Protein AF-A0A643C7N6-F1 (afdb_monomer_lite)

Sequence (783 aa):
MVDSSTLRLEFINSELAEAFQQDFVKSTKERLLLTAGVSAGRHMIDNSYQIKELVKELDFINLLSFDFHGSWEKPLITGHNSPLRKGTSSYYNVVSYKEEEYAVGYWINKGMPVEKVVMGIPMYGRSFTLVSAENTSGAPASVPGAAGPITKFSGFLAYHEICQFLKGAKITRLQDHQFPYAVKGNQWVSYDDVESVETKVQFLKNLNLGGAMIWSIDMDDFTSKSCSQGSYPLVQARKGALLAEGSQVRGGKTSSAPYKKLSSAHSALELAMSTSHQKGEIADSCWGPCWERIYRAERVPGPSSPSPFTAECCHRSARERMTLLPSDRDLFSSLGLALLLQLGTATKTVCYFTNWSQYCPGIAHYMPENVEPCLCTHIIFAFTGMTNNQITAIEWNDETLCASISGLKHYNRELKTLPSVGGWNFGTQGFSNMVATAENRQTFIQSAIWFQRKYNFHGLDIDWEYPGNRGSPADTKQLFTVLVKEMYEAFEHEATQSNKPRLLISAAMSAGKGTIETAYQIPVMSKYMDLINMMTYDLRGSWDGFTGEDSLLFAGPNDKGDYKYFNVDYAMNYWKNQGAPAEELMVGFASTFTLTNPASHGLDAPTSGPGTAGSYTQETGSLAYFEVCFFLKGATKVWKAPQEVPYAYKGNQWIGYANPKSFTLKGEWLLKNKLGVHGLEHWLGTFCGQGKYPFMHVLKSALSVSTPGCRVPTSTVGYPTNTVAPGSGNAGESGFCAGKSNGLYPSPTSKCAFYNCVDGRTYEEACQTGLVFDTSCSCCNWT

InterPro domains:
  IPR001223 Glycoside hydrolase family 18, catalytic domain [PF00704] (15-220)
  IPR001223 Glycoside hydrolase family 18, catalytic domain [PF00704] (348-676)
  IPR001223 Glycoside hydrolase family 18, catalytic domain [PS51910] (1-245)
  IPR001223 Glycoside hydrolase family 18, catalytic domain [PS51910] (347-706)
  IPR002557 Chitin binding domain [PF01607] (737-782)
  IPR002557 Chitin binding domain [PS50940] (734-783)
  IPR002557 Chitin binding domain [SM00494] (735-783)
  IPR011583 Chitinase II/V-like, catalytic domain [SM00636] (1-220)
  IPR011583 Chitinase II/V-like, catalytic domain [SM00636] (347-683)
  IPR017853 Glycoside hydrolase superfamily [SSF51445] (14-237)
  IPR017853 Glycoside hydrolase superfamily [SSF51445] (348-703)
  IPR029070 Chitinase insertion domain superfamily [G3DSA:3.10.50.10] (128-191)
  IPR029070 Chitinase insertion domain superfamily [G3DSA:3.10.50.10] (591-657)
  IPR029070 Chitinase insertion domain superfamily [SSF54556] (124-191)
  IPR029070 Chitinase insertion domain superfamily [SSF54556] (590-657)
  IPR036508 Chitin binding domain superfamily [SSF57625] (736-782)
  IPR050314 Glycosyl hydrolase family 18 [PTHR11177] (345-679)

Foldseek 3Di:
DDDDADPAPLNVLVVVQVVQVVVVVVDPDDGDFAEEEDELFPVCCVPRDPLVSCQVRHPAYEYPQFQLAAQPDPVHFAAAGEFQDFDPDPVSVVPVRSYQVNSLVVSVVSPRDQLRYAYEFEQKKFKFFAPDPDADHRGGGDGFFQAFPARRDGRMAQNLRVLVVQVQWDWDADPVTRWIWTHDPRMIITHDDLRNLLVVLVVSVVSVHSYYHYHPQVSAQQVCPRNVCDHRSSVVSRVCSNPDDDDDDPDDDDDDDDDDDDDDDDDDDDDDDDDDDDDDDDDDDDDDDDDDDDDDDDDDDDDDDDDDDDDDDDDDDDDDDDDDDDDDDDPPPPVVVVVPPPPPLQFFEEAEDEPCQCVFDDQSRDALLQDWLFLGQEYEYPAWEADQLATHRDDPCVLVRLLSNLVSCVQFVRHAYAYEYDDDVNAAVSVLVQLVDPVSLVNHLVNRVVVCVSSVHQAYEYEHPFDQDRPHPQCQQVSVLVSLVVSLVVQVVVCVVVVHDGHAYEYEDELQPVRPVRGYLLQRNLVRHPAYEYELFCLDFQVVQFADAGEFQAQDPPDDDRNNSSYVPNSLVVSVVSPHDQSRYEYEDFWWFFAPAQVQADGRGGGPGFACAFPGRRDGTTDAVLSVLVVPPPWDKDADVNRRFIKTDDRRIITTGHDLRSLLVVLLVSVVSVHHYYYYHSWRDCSNVQGTPSSSVSNCVSNVNGRPSRHGPPDPPPDDDPPDDDDDDDDDDADPQAPPDAAWAQDPVDQQWIWGHDPSDTDIGGHDPQFGQDPVVSHTHHD

Structure (mmCIF, N/CA/C/O backbone):
data_AF-A0A643C7N6-F1
#
_entry.id   AF-A0A643C7N6-F1
#
loop_
_atom_site.group_PDB
_atom_site.id
_atom_site.type_symbol
_atom_site.label_atom_id
_atom_site.label_alt_id
_atom_site.label_comp_id
_atom_site.label_asym_id
_atom_site.label_entity_id
_atom_site.label_seq_id
_atom_site.pdbx_PDB_ins_code
_atom_site.Cartn_x
_atom_site.Cartn_y
_atom_site.Cartn_z
_atom_site.occupancy
_atom_site.B_iso_or_equiv
_atom_site.auth_seq_id
_atom_site.auth_comp_id
_atom_site.auth_asym_id
_atom_site.auth_atom_id
_atom_site.pdbx_PDB_model_num
ATOM 1 N N . MET A 1 1 ? -13.201 -39.928 12.413 1.00 29.47 1 MET A N 1
ATOM 2 C CA . MET A 1 1 ? -12.668 -38.726 13.089 1.00 29.47 1 MET A CA 1
ATOM 3 C C . MET A 1 1 ? -12.378 -37.708 12.004 1.00 29.47 1 MET A C 1
ATOM 5 O O . MET A 1 1 ? -11.769 -38.095 11.016 1.00 29.47 1 MET A O 1
ATOM 9 N N . VAL A 1 2 ? -12.908 -36.490 12.121 1.00 28.64 2 VAL A N 1
ATOM 10 C CA . VAL A 1 2 ? -12.755 -35.423 11.116 1.00 28.64 2 VAL A CA 1
ATOM 11 C C . VAL A 1 2 ? -11.823 -34.364 11.696 1.00 28.64 2 VAL A C 1
ATOM 13 O O . VAL A 1 2 ? -11.982 -33.991 12.854 1.00 28.64 2 VAL A O 1
ATOM 16 N N . ASP A 1 3 ? -10.841 -33.947 10.902 1.00 29.53 3 ASP A N 1
ATOM 17 C CA . ASP A 1 3 ? -9.779 -33.013 11.288 1.00 29.53 3 ASP A CA 1
ATOM 18 C C . ASP A 1 3 ? -10.289 -31.556 11.355 1.00 29.53 3 ASP A C 1
ATOM 20 O O . ASP A 1 3 ? -11.163 -31.156 10.580 1.00 29.53 3 ASP A O 1
ATOM 24 N N . SER A 1 4 ? -9.775 -30.773 12.306 1.00 33.72 4 SER A N 1
ATOM 25 C CA . SER A 1 4 ? -10.426 -29.577 12.860 1.00 33.72 4 SER A CA 1
ATOM 26 C C . SER A 1 4 ? -9.603 -28.289 12.712 1.00 33.72 4 SER A C 1
ATOM 28 O O . SER A 1 4 ? -9.414 -27.554 13.680 1.00 33.72 4 SER A O 1
ATOM 30 N N . SER A 1 5 ? -9.099 -28.001 11.509 1.00 34.19 5 SER A N 1
ATOM 31 C CA . SER A 1 5 ? -8.313 -26.778 11.238 1.00 34.19 5 SER A CA 1
ATOM 32 C C . SER A 1 5 ? -8.681 -26.034 9.943 1.00 34.19 5 SER A C 1
ATOM 34 O O . SER A 1 5 ? -8.023 -25.063 9.571 1.00 34.19 5 SER A O 1
ATOM 36 N N . THR A 1 6 ? -9.765 -26.421 9.261 1.00 40.41 6 THR A N 1
ATOM 37 C CA . THR A 1 6 ? -10.275 -25.701 8.080 1.00 40.41 6 THR A CA 1
ATOM 38 C C . THR A 1 6 ? -11.616 -25.040 8.387 1.00 40.41 6 THR A C 1
ATOM 40 O O . THR A 1 6 ? -12.631 -25.724 8.496 1.00 40.41 6 THR A O 1
ATOM 43 N N . LEU A 1 7 ? -11.647 -23.703 8.455 1.00 43.53 7 LEU A N 1
ATOM 44 C CA . LEU A 1 7 ? -12.892 -22.929 8.368 1.00 43.53 7 LEU A CA 1
ATOM 45 C C . LEU A 1 7 ? -13.467 -23.080 6.953 1.00 43.53 7 LEU A C 1
ATOM 47 O O . LEU A 1 7 ? -13.119 -22.327 6.037 1.00 43.53 7 LEU A O 1
ATOM 51 N N . ARG A 1 8 ? -14.298 -24.112 6.778 1.00 58.81 8 ARG A N 1
ATOM 52 C CA . ARG A 1 8 ? -15.042 -24.387 5.543 1.00 58.81 8 ARG A CA 1
ATOM 53 C C . ARG A 1 8 ? -16.022 -23.244 5.271 1.00 58.81 8 ARG A C 1
ATOM 55 O O . ARG A 1 8 ? -16.483 -22.597 6.208 1.00 58.81 8 ARG A O 1
ATOM 62 N N . LEU A 1 9 ? -16.351 -23.017 3.995 1.00 58.25 9 LEU A N 1
ATOM 63 C CA . LEU A 1 9 ? -17.298 -21.969 3.570 1.00 58.25 9 LEU A CA 1
ATOM 64 C C . LEU A 1 9 ? -18.630 -22.054 4.345 1.00 58.25 9 LEU A C 1
ATOM 66 O O . LEU A 1 9 ? -19.183 -21.041 4.754 1.00 58.25 9 LEU A O 1
ATOM 70 N N . GLU A 1 10 ? -19.048 -23.293 4.599 1.00 61.66 10 GLU A N 1
ATOM 71 C CA . GLU A 1 10 ? -20.201 -23.732 5.391 1.00 61.66 10 GLU A CA 1
ATOM 72 C C . GLU A 1 10 ? -20.246 -23.074 6.774 1.00 61.66 10 GLU A C 1
ATOM 74 O O . GLU A 1 10 ? -21.243 -22.486 7.161 1.00 61.66 10 GLU A O 1
ATOM 79 N N . PHE A 1 11 ? -19.133 -23.081 7.516 1.00 59.28 11 PHE A N 1
ATOM 80 C CA . PHE A 1 11 ? -19.115 -22.544 8.878 1.00 59.28 11 PHE A CA 1
ATOM 81 C C . PHE A 1 11 ? -19.388 -21.033 8.894 1.00 59.28 11 PHE A C 1
ATOM 83 O O . PHE A 1 11 ? -20.173 -20.552 9.702 1.00 59.28 11 PHE A O 1
ATOM 90 N N . ILE A 1 12 ? -18.800 -20.296 7.944 1.00 64.88 12 ILE A N 1
ATOM 91 C CA . ILE A 1 12 ? -19.006 -18.846 7.797 1.00 64.88 12 ILE A CA 1
ATOM 92 C C . ILE A 1 12 ? -20.457 -18.548 7.398 1.00 64.88 12 ILE A C 1
ATOM 94 O O . ILE A 1 12 ? -21.076 -17.631 7.934 1.00 64.88 12 ILE A O 1
ATOM 98 N N . ASN A 1 13 ? -21.006 -19.325 6.466 1.00 71.88 13 ASN A N 1
ATOM 99 C CA . ASN A 1 13 ? -22.391 -19.186 6.039 1.00 71.88 13 ASN A CA 1
ATOM 100 C C . ASN A 1 13 ? -23.380 -19.538 7.164 1.00 71.88 13 ASN A C 1
ATOM 102 O O . ASN A 1 13 ? -24.367 -18.830 7.329 1.00 71.88 13 ASN A O 1
ATOM 106 N N . SER A 1 14 ? -23.116 -20.589 7.948 1.00 77.25 14 SER A N 1
ATOM 107 C CA . SER A 1 14 ? -23.939 -21.004 9.091 1.00 77.25 14 SER A CA 1
ATOM 108 C C . SER A 1 14 ? -23.953 -19.931 10.181 1.00 77.25 14 SER A C 1
ATOM 110 O O . SER A 1 14 ? -25.030 -19.537 10.619 1.00 77.25 14 SER A O 1
ATOM 112 N N . GLU A 1 15 ? -22.790 -19.381 10.558 1.00 84.06 15 GLU A N 1
ATOM 113 C CA . GLU A 1 15 ? -22.706 -18.264 11.515 1.00 84.06 15 GLU A CA 1
ATOM 114 C C . GLU A 1 15 ? -23.500 -17.033 11.034 1.00 84.06 15 GLU A C 1
ATOM 116 O O . GLU A 1 15 ? -24.214 -16.404 11.818 1.00 84.06 15 GLU A O 1
ATOM 121 N N . LEU A 1 16 ? -23.417 -16.695 9.741 1.00 82.56 16 LEU A N 1
ATOM 122 C CA . LEU A 1 16 ? -24.160 -15.572 9.157 1.00 82.56 16 LEU A CA 1
ATOM 123 C C . LEU A 1 16 ? -25.670 -15.841 9.069 1.00 82.56 16 LEU A C 1
ATOM 125 O O . LEU A 1 16 ? -26.462 -14.955 9.392 1.00 82.56 16 LEU A O 1
ATOM 129 N N . ALA A 1 17 ? -26.079 -17.048 8.674 1.00 82.38 17 ALA A N 1
ATOM 130 C CA . ALA A 1 17 ? -27.482 -17.445 8.594 1.00 82.38 17 ALA A CA 1
ATOM 131 C C . ALA A 1 17 ? -28.138 -17.449 9.984 1.00 82.38 17 ALA A C 1
ATOM 133 O O . ALA A 1 17 ? -29.236 -16.914 10.156 1.00 82.38 17 ALA A O 1
ATOM 134 N N . GLU A 1 18 ? -27.442 -17.971 10.999 1.00 85.50 18 GLU A N 1
ATOM 135 C CA . GLU A 1 18 ? -27.879 -17.904 12.395 1.00 85.50 18 GLU A CA 1
ATOM 136 C C . GLU A 1 18 ? -27.981 -16.457 12.889 1.00 85.50 18 GLU A C 1
ATOM 138 O O . GLU A 1 18 ? -28.990 -16.094 13.497 1.00 85.50 18 GLU A O 1
ATOM 143 N N . ALA A 1 19 ? -26.992 -15.605 12.598 1.00 85.25 19 ALA A N 1
ATOM 144 C CA . ALA A 1 19 ? -27.032 -14.193 12.974 1.00 85.25 19 ALA A CA 1
ATOM 145 C C . ALA A 1 19 ? -28.226 -13.455 12.336 1.00 85.25 19 ALA A C 1
ATOM 147 O O . ALA A 1 19 ? -28.942 -12.731 13.031 1.00 85.25 19 ALA A O 1
ATOM 148 N N . PHE A 1 20 ? -28.490 -13.677 11.044 1.00 86.38 20 PHE A N 1
ATOM 149 C CA . PHE A 1 20 ? -29.614 -13.058 10.328 1.00 86.38 20 PHE A CA 1
ATOM 150 C C . PHE A 1 20 ? -30.969 -13.560 10.847 1.00 86.38 20 PHE A C 1
ATOM 152 O O . PHE A 1 20 ? -31.907 -12.774 10.997 1.00 86.38 20 PHE A O 1
ATOM 159 N N . GLN A 1 21 ? -31.077 -14.849 11.183 1.00 82.88 21 GLN A N 1
ATOM 160 C CA . GLN A 1 21 ? -32.284 -15.405 11.792 1.00 82.88 21 GLN A CA 1
ATOM 161 C C . GLN A 1 21 ? -32.509 -14.868 13.216 1.00 82.88 21 GLN A C 1
ATOM 163 O O . GLN A 1 21 ? -33.648 -14.595 13.598 1.00 82.88 21 GLN A O 1
ATOM 168 N N . GLN A 1 22 ? -31.445 -14.678 14.003 1.00 85.75 22 GLN A N 1
ATOM 169 C CA . GLN A 1 22 ? -31.540 -14.097 15.344 1.00 85.75 22 GLN A CA 1
ATOM 170 C C . GLN A 1 22 ? -31.935 -12.614 15.326 1.00 85.75 22 GLN A C 1
ATOM 172 O O . GLN A 1 22 ? -32.703 -12.202 16.194 1.00 85.75 22 GLN A O 1
ATOM 177 N N . ASP A 1 23 ? -31.434 -11.821 14.375 1.00 85.81 23 ASP A N 1
ATOM 178 C CA . ASP A 1 23 ? -31.833 -10.415 14.203 1.00 85.81 23 ASP A CA 1
ATOM 179 C C . ASP A 1 23 ? -33.306 -10.292 13.778 1.00 85.81 23 ASP A C 1
ATOM 181 O O . ASP A 1 23 ? -34.061 -9.490 14.332 1.00 85.81 23 ASP A O 1
ATOM 185 N N . PHE A 1 24 ? -33.760 -11.170 12.877 1.00 84.81 24 PHE A N 1
ATOM 186 C CA . PHE A 1 24 ? -35.164 -11.238 12.473 1.00 84.81 24 PHE A CA 1
ATOM 187 C C . PHE A 1 24 ? -36.101 -11.571 13.642 1.00 84.81 24 PHE A C 1
ATOM 189 O O . PHE A 1 24 ? -37.072 -10.860 13.870 1.00 84.81 24 PHE A O 1
ATOM 196 N N . VAL A 1 25 ? -35.785 -12.591 14.450 1.00 85.88 25 VAL A N 1
ATOM 197 C CA . VAL A 1 25 ? -36.600 -12.960 15.630 1.00 85.88 25 VAL A CA 1
ATOM 198 C C . VAL A 1 25 ? -36.641 -11.846 16.692 1.00 85.88 25 VAL A C 1
ATOM 200 O O . VAL A 1 25 ? -37.584 -11.783 17.481 1.00 85.88 25 VAL A O 1
ATOM 203 N N . LYS A 1 26 ? -35.638 -10.959 16.725 1.00 83.00 26 LYS A N 1
ATOM 204 C CA . LYS A 1 26 ? -35.527 -9.852 17.693 1.00 83.00 26 LYS A CA 1
ATOM 205 C C . LYS A 1 26 ? -36.066 -8.512 17.175 1.00 83.00 26 LYS A C 1
ATOM 207 O O . LYS A 1 26 ? -36.091 -7.554 17.948 1.00 83.00 26 LYS A O 1
ATOM 212 N N . SER A 1 27 ? -36.485 -8.412 15.913 1.00 78.31 27 SER A N 1
ATOM 213 C CA . SER A 1 27 ? -36.897 -7.148 15.292 1.00 78.31 27 SER A CA 1
ATOM 214 C C . SER A 1 27 ? -38.289 -7.217 14.657 1.00 78.31 27 SER A C 1
ATOM 216 O O . SER A 1 27 ? -38.861 -8.279 14.446 1.00 78.31 27 SER A O 1
ATOM 218 N N . THR A 1 28 ? -38.857 -6.051 14.345 1.00 66.38 28 THR A N 1
ATOM 219 C CA . THR A 1 28 ? -40.094 -5.914 13.554 1.00 66.38 28 THR A CA 1
ATOM 220 C C . THR A 1 28 ? -39.814 -5.735 12.056 1.00 66.38 28 THR A C 1
ATOM 222 O O . THR A 1 28 ? -40.677 -5.262 11.317 1.00 66.38 28 THR A O 1
ATOM 225 N N . LYS A 1 29 ? -38.590 -6.043 11.608 1.00 76.56 29 LYS A N 1
ATOM 226 C CA . LYS A 1 29 ? -38.122 -5.848 10.230 1.00 76.56 29 LYS A CA 1
ATOM 227 C C . LYS A 1 29 ? -38.139 -7.170 9.464 1.00 76.56 29 LYS A C 1
ATOM 229 O O . LYS A 1 29 ? -38.224 -8.239 10.056 1.00 76.56 29 LYS A O 1
ATOM 234 N N . GLU A 1 30 ? -38.052 -7.097 8.141 1.00 84.62 30 GLU A N 1
ATOM 235 C CA . GLU A 1 30 ? -37.885 -8.284 7.296 1.00 84.62 30 GLU A CA 1
ATOM 236 C C . GLU A 1 30 ? -36.513 -8.939 7.525 1.00 84.62 30 GLU A C 1
ATOM 238 O O . GLU A 1 30 ? -35.533 -8.260 7.843 1.00 84.62 30 GLU A O 1
ATOM 243 N N . ARG A 1 31 ? -36.432 -10.266 7.359 1.00 87.81 31 ARG A N 1
ATOM 244 C CA . ARG A 1 31 ? -35.175 -11.009 7.517 1.00 87.81 31 ARG A CA 1
ATOM 245 C C . ARG A 1 31 ? -34.182 -10.622 6.420 1.00 87.81 31 ARG A C 1
ATOM 247 O O . ARG A 1 31 ? -34.518 -10.645 5.238 1.00 87.81 31 ARG A O 1
ATOM 254 N N . LEU A 1 32 ? -32.936 -10.363 6.812 1.00 88.56 32 LEU A N 1
ATOM 255 C CA . LEU A 1 32 ? -31.827 -10.165 5.879 1.00 88.56 32 LEU A CA 1
ATOM 256 C C . LEU A 1 32 ? -31.576 -11.426 5.034 1.00 88.56 32 LEU A C 1
ATOM 258 O O . LEU A 1 32 ? -31.600 -12.548 5.549 1.00 88.56 32 LEU A O 1
ATOM 262 N N . LEU A 1 33 ? -31.312 -11.231 3.740 1.00 90.25 33 LEU A N 1
ATOM 263 C CA . LEU A 1 33 ? -31.038 -12.316 2.798 1.00 90.25 33 LEU A CA 1
ATOM 264 C C . LEU A 1 33 ? -29.543 -12.648 2.754 1.00 90.25 33 LEU A C 1
ATOM 266 O O . LEU A 1 33 ? -28.718 -11.758 2.538 1.00 90.25 33 LEU A O 1
ATOM 270 N N . LEU A 1 34 ? -29.198 -13.929 2.887 1.00 92.12 34 LEU A N 1
ATOM 271 C CA . LEU A 1 34 ? -27.835 -14.431 2.714 1.00 92.12 34 LEU A CA 1
ATOM 272 C C . LEU A 1 34 ? -27.703 -15.094 1.340 1.00 92.12 34 LEU A C 1
ATOM 274 O O . LEU A 1 34 ? -28.330 -16.113 1.063 1.00 92.12 34 LEU A O 1
ATOM 278 N N . THR A 1 35 ? -26.892 -14.517 0.454 1.00 93.62 35 THR A N 1
ATOM 279 C CA . THR A 1 35 ? -26.738 -14.988 -0.934 1.00 93.62 35 THR A CA 1
ATOM 280 C C . THR A 1 35 ? -25.267 -14.989 -1.335 1.00 93.62 35 THR A C 1
ATOM 282 O O . THR A 1 35 ? -24.464 -14.259 -0.754 1.00 93.62 35 THR A O 1
ATOM 285 N N . ALA A 1 36 ? -24.897 -15.799 -2.330 1.00 91.19 36 ALA A N 1
ATOM 286 C CA . ALA A 1 36 ? -23.514 -15.899 -2.800 1.00 91.19 36 ALA A CA 1
ATOM 287 C C . ALA A 1 36 ? -23.421 -15.879 -4.329 1.00 91.19 36 ALA A C 1
ATOM 289 O O . ALA A 1 36 ? -24.247 -16.482 -5.013 1.00 91.19 36 ALA A O 1
ATOM 290 N N . GLY A 1 37 ? -22.391 -15.221 -4.868 1.00 92.75 37 GLY A N 1
ATOM 291 C CA . GLY A 1 37 ? -21.968 -15.400 -6.259 1.00 92.75 37 GLY A CA 1
ATOM 292 C C . GLY A 1 37 ? -21.175 -16.699 -6.400 1.00 92.75 37 GLY A C 1
ATOM 293 O O . GLY A 1 37 ? -20.198 -16.892 -5.677 1.00 92.75 37 GLY A O 1
ATOM 294 N N . VAL A 1 38 ? -21.588 -17.598 -7.296 1.00 93.19 38 VAL A N 1
ATOM 295 C CA . VAL A 1 38 ? -20.981 -18.935 -7.433 1.00 93.19 38 VAL A CA 1
ATOM 296 C C . VAL A 1 38 ? -20.624 -19.273 -8.879 1.00 93.19 38 VAL A C 1
ATOM 298 O O . VAL A 1 38 ? -21.291 -18.850 -9.820 1.00 93.19 38 VAL A O 1
ATOM 301 N N . SER A 1 39 ? -19.558 -20.051 -9.062 1.00 92.25 39 SER A N 1
ATOM 302 C CA . SER A 1 39 ? -19.021 -20.383 -10.384 1.00 92.25 39 SER A CA 1
ATOM 303 C C . SER A 1 39 ? -19.925 -21.321 -11.194 1.00 92.25 39 SER A C 1
ATOM 305 O O . SER A 1 39 ? -20.481 -22.287 -10.667 1.00 92.25 39 SER A O 1
ATOM 307 N N . ALA A 1 40 ? -19.999 -21.079 -12.504 1.00 89.69 40 ALA A N 1
ATOM 308 C CA . ALA A 1 40 ? -20.603 -21.982 -13.484 1.00 89.69 40 ALA A CA 1
ATOM 309 C C . ALA A 1 40 ? -19.640 -23.069 -14.011 1.00 89.69 40 ALA A C 1
ATOM 311 O O . ALA A 1 40 ? -20.069 -24.022 -14.661 1.00 89.69 40 ALA A O 1
ATOM 312 N N . GLY A 1 41 ? -18.335 -22.964 -13.734 1.00 86.44 41 GLY A N 1
ATOM 313 C CA . GLY A 1 41 ? -17.336 -23.902 -14.247 1.00 86.44 41 GLY A CA 1
ATOM 314 C C . GLY A 1 41 ? -17.283 -25.204 -13.446 1.00 86.44 41 GLY A C 1
ATOM 315 O O . GLY A 1 41 ? -16.865 -25.189 -12.289 1.00 86.44 41 GLY A O 1
ATOM 316 N N . ARG A 1 42 ? -17.603 -26.346 -14.075 1.00 85.44 42 ARG A N 1
ATOM 317 C CA . ARG A 1 42 ? -17.645 -27.688 -13.448 1.00 85.44 42 ARG A CA 1
ATOM 318 C C . ARG A 1 42 ? -16.506 -27.973 -12.457 1.00 85.44 42 ARG A C 1
ATOM 320 O O . ARG A 1 42 ? -16.768 -28.393 -11.339 1.00 85.44 42 ARG A O 1
ATOM 327 N N . HIS A 1 43 ? -15.255 -27.723 -12.850 1.00 82.50 43 HIS A N 1
ATOM 328 C CA . HIS A 1 43 ? -14.080 -27.979 -12.008 1.00 82.50 43 HIS A CA 1
ATOM 329 C C . HIS A 1 43 ? -14.051 -27.125 -10.728 1.00 82.50 43 HIS A C 1
ATOM 331 O O . HIS A 1 43 ? -13.603 -27.596 -9.688 1.00 82.50 43 HIS A O 1
ATOM 337 N N . MET A 1 44 ? -14.528 -25.878 -10.780 1.00 82.94 44 MET A N 1
ATOM 338 C CA . MET A 1 44 ? -14.708 -25.066 -9.572 1.00 82.94 44 MET A CA 1
ATOM 339 C C . MET A 1 44 ? -15.878 -25.595 -8.740 1.00 82.94 44 MET A C 1
ATOM 341 O O . MET A 1 44 ? -15.765 -25.685 -7.524 1.00 82.94 44 MET A O 1
ATOM 345 N N . ILE A 1 45 ? -16.971 -26.015 -9.386 1.00 86.94 45 ILE A N 1
ATOM 346 C CA . ILE A 1 45 ? -18.138 -26.557 -8.681 1.00 86.94 45 ILE A CA 1
ATOM 347 C C . ILE A 1 45 ? -17.772 -27.809 -7.872 1.00 86.94 45 ILE A C 1
ATOM 349 O O . ILE A 1 45 ? -18.104 -27.896 -6.693 1.00 86.94 45 ILE A O 1
ATOM 353 N N . ASP A 1 46 ? -17.045 -28.744 -8.488 1.00 85.94 46 ASP A N 1
ATOM 354 C CA . ASP A 1 46 ? -16.623 -30.001 -7.864 1.00 85.94 46 ASP A CA 1
ATOM 355 C C . ASP A 1 46 ? -15.629 -29.810 -6.705 1.00 85.94 46 ASP A C 1
ATOM 357 O O . ASP A 1 46 ? -15.694 -30.550 -5.725 1.00 85.94 46 ASP A O 1
ATOM 361 N N . ASN A 1 47 ? -14.724 -28.829 -6.800 1.00 82.56 47 ASN A N 1
ATOM 362 C CA . ASN A 1 47 ? -13.633 -28.647 -5.836 1.00 82.56 47 ASN A CA 1
ATOM 363 C C . ASN A 1 47 ? -13.902 -27.589 -4.752 1.00 82.56 47 ASN A C 1
ATOM 365 O O . ASN A 1 47 ? -13.211 -27.583 -3.736 1.00 82.56 47 ASN A O 1
ATOM 369 N N . SER A 1 48 ? -14.847 -26.666 -4.962 1.00 81.62 48 SER A N 1
ATOM 370 C CA . SER A 1 48 ? -15.028 -25.493 -4.088 1.00 81.62 48 SER A CA 1
ATOM 371 C C . SER A 1 48 ? -16.356 -25.453 -3.331 1.00 81.62 48 SER A C 1
ATOM 373 O O . SER A 1 48 ? -16.447 -24.714 -2.350 1.00 81.62 48 SER A O 1
ATOM 375 N N . TYR A 1 49 ? -17.377 -26.223 -3.732 1.00 85.12 49 TYR A N 1
ATOM 376 C CA . TYR A 1 49 ? -18.722 -26.114 -3.150 1.00 85.12 49 TYR A CA 1
ATOM 377 C C . TYR A 1 49 ? -19.263 -27.444 -2.615 1.00 85.12 49 TYR A C 1
ATOM 379 O O . TYR A 1 49 ? -19.558 -28.379 -3.360 1.00 85.12 49 TYR A O 1
ATOM 387 N N . GLN A 1 50 ? -19.512 -27.496 -1.306 1.00 87.38 50 GLN A N 1
ATOM 388 C CA . GLN A 1 50 ? -20.310 -28.551 -0.681 1.00 87.38 50 GLN A CA 1
ATOM 389 C C . GLN A 1 50 ? -21.797 -28.176 -0.780 1.00 87.38 50 GLN A C 1
ATOM 391 O O . GLN A 1 50 ? -22.407 -27.642 0.141 1.00 87.38 50 GLN A O 1
ATOM 396 N N . ILE A 1 51 ? -22.373 -28.425 -1.960 1.00 88.62 51 ILE A N 1
ATOM 397 C CA . ILE A 1 51 ? -23.694 -27.911 -2.371 1.00 88.62 51 ILE A CA 1
ATOM 398 C C . ILE A 1 51 ? -24.809 -28.236 -1.364 1.00 88.62 51 ILE A C 1
ATOM 400 O O . ILE A 1 51 ? -25.662 -27.392 -1.118 1.00 88.62 51 ILE A O 1
ATOM 404 N N . LYS A 1 52 ? -24.776 -29.410 -0.721 1.00 87.00 52 LYS A N 1
ATOM 405 C CA . LYS A 1 52 ? -25.783 -29.826 0.274 1.00 87.00 52 LYS A CA 1
ATOM 406 C C . LYS A 1 52 ? -25.861 -28.933 1.515 1.00 87.00 52 LYS A C 1
ATOM 408 O O . LYS A 1 52 ? -26.932 -28.852 2.109 1.00 87.00 52 LYS A O 1
ATOM 413 N N . GLU A 1 53 ? -24.765 -28.287 1.898 1.00 86.06 53 GLU A N 1
ATOM 414 C CA . GLU A 1 53 ? -24.729 -27.378 3.048 1.00 86.06 53 GLU A CA 1
ATOM 415 C C . GLU A 1 53 ? -25.131 -25.959 2.619 1.00 86.06 53 GLU A C 1
ATOM 417 O O . GLU A 1 53 ? -26.031 -25.377 3.223 1.00 86.06 53 GLU A O 1
ATOM 422 N N . LEU A 1 54 ? -24.643 -25.490 1.459 1.00 88.19 54 LEU A N 1
ATOM 423 C CA . LEU A 1 54 ? -25.066 -24.213 0.856 1.00 88.19 54 LEU A CA 1
ATOM 424 C C . LEU A 1 54 ? -26.594 -24.096 0.698 1.00 88.19 54 LEU A C 1
ATOM 426 O O . LEU A 1 54 ? -27.152 -23.013 0.840 1.00 88.19 54 LEU A O 1
ATOM 430 N N . VAL A 1 55 ? -27.282 -25.209 0.419 1.00 90.25 55 VAL A N 1
ATOM 431 C CA . VAL A 1 55 ? -28.752 -25.272 0.301 1.00 90.25 55 VAL A CA 1
ATOM 432 C C . VAL A 1 55 ? -29.477 -24.942 1.610 1.00 90.25 55 VAL A C 1
ATOM 434 O O . VAL A 1 55 ? -30.597 -24.424 1.564 1.00 90.25 55 VAL A O 1
ATOM 437 N N . LYS A 1 56 ? -28.863 -25.232 2.762 1.00 87.56 56 LYS A N 1
ATOM 438 C CA . LYS A 1 56 ? -29.419 -24.952 4.095 1.00 87.56 56 LYS A CA 1
ATOM 439 C C . LYS A 1 56 ? -29.197 -23.496 4.496 1.00 87.56 56 LYS A C 1
ATOM 441 O O . LYS A 1 56 ? -30.071 -22.903 5.114 1.00 87.56 56 LYS A O 1
ATOM 446 N N . GLU A 1 57 ? -28.035 -22.955 4.142 1.00 88.56 57 GLU A N 1
ATOM 447 C CA . GLU A 1 57 ? -27.535 -21.671 4.641 1.00 88.56 57 GLU A CA 1
ATOM 448 C C . GLU A 1 57 ? -27.949 -20.483 3.762 1.00 88.56 57 GLU A C 1
ATOM 450 O O . GLU A 1 57 ? -28.299 -19.424 4.276 1.00 88.56 57 GLU A O 1
ATOM 455 N N . LEU A 1 58 ? -27.890 -20.641 2.434 1.00 91.81 58 LEU A N 1
ATOM 456 C CA . LEU A 1 58 ? -28.129 -19.553 1.487 1.00 91.81 58 LEU A CA 1
ATOM 457 C C . LEU A 1 58 ? -29.600 -19.477 1.084 1.00 91.81 58 LEU A C 1
ATOM 459 O O . LEU A 1 58 ? -30.231 -20.493 0.788 1.00 91.81 58 LEU A O 1
ATOM 463 N N . ASP A 1 59 ? -30.123 -18.262 0.971 1.00 94.25 59 ASP A N 1
ATOM 464 C CA . ASP A 1 59 ? -31.442 -17.987 0.406 1.00 94.25 59 ASP A CA 1
ATOM 465 C C . ASP A 1 59 ? -31.492 -18.338 -1.079 1.00 94.25 59 ASP A C 1
ATOM 467 O O . ASP A 1 59 ? -32.375 -19.076 -1.512 1.00 94.25 59 ASP A O 1
ATOM 471 N N . PHE A 1 60 ? -30.500 -17.871 -1.838 1.00 96.31 60 PHE A N 1
ATOM 472 C CA . PHE A 1 60 ? -30.266 -18.256 -3.226 1.00 96.31 60 PHE A CA 1
ATOM 473 C C . PHE A 1 60 ? -28.802 -18.045 -3.633 1.00 96.31 60 PHE A C 1
ATOM 475 O O . PHE A 1 60 ? -28.048 -17.302 -2.996 1.00 96.31 60 PHE A O 1
ATOM 482 N N . ILE A 1 61 ? -28.403 -18.691 -4.728 1.00 96.88 61 ILE A N 1
ATOM 483 C CA . ILE A 1 61 ? -27.114 -18.484 -5.391 1.00 96.88 61 ILE A CA 1
ATOM 484 C C . ILE A 1 61 ? -27.280 -17.619 -6.641 1.00 96.88 61 ILE A C 1
ATOM 486 O O . ILE A 1 61 ? -28.177 -17.844 -7.448 1.00 96.88 61 ILE A O 1
ATOM 490 N N . ASN A 1 62 ? -26.375 -16.663 -6.834 1.00 97.56 62 ASN A N 1
ATOM 491 C CA . ASN A 1 62 ? -26.202 -15.941 -8.091 1.00 97.56 62 ASN A CA 1
ATOM 492 C C . ASN A 1 62 ? -25.175 -16.710 -8.933 1.00 97.56 62 ASN A C 1
ATOM 494 O O . ASN A 1 62 ? -23.966 -16.598 -8.715 1.00 97.56 62 ASN A O 1
ATOM 498 N N . LEU A 1 63 ? -25.651 -17.536 -9.862 1.00 96.50 63 LEU A N 1
ATOM 499 C CA . LEU A 1 63 ? -24.802 -18.343 -10.731 1.00 96.50 63 LEU A CA 1
ATOM 500 C C . LEU A 1 63 ? -24.122 -17.447 -11.772 1.00 96.50 63 LEU A C 1
ATOM 502 O O . LEU A 1 63 ? -24.788 -16.855 -12.618 1.00 96.50 63 LEU A O 1
ATOM 506 N N . LEU A 1 64 ? -22.793 -17.368 -11.735 1.00 95.06 64 LEU A N 1
ATOM 507 C CA . LEU A 1 64 ? -21.973 -16.590 -12.667 1.00 95.06 64 LEU A CA 1
ATOM 508 C C . LEU A 1 64 ? -21.834 -17.343 -14.005 1.00 95.06 64 LEU A C 1
ATOM 510 O O . LEU A 1 64 ? -20.770 -17.856 -14.341 1.00 95.06 64 LEU A O 1
ATOM 514 N N . SER A 1 65 ? -22.946 -17.478 -14.733 1.00 93.06 65 SER A N 1
ATOM 515 C CA . SER A 1 65 ? -23.086 -18.221 -15.996 1.00 93.06 65 SER A CA 1
ATOM 516 C C . SER A 1 65 ? -22.633 -17.424 -17.228 1.00 93.06 65 SER A C 1
ATOM 518 O O . SER A 1 65 ? -23.314 -17.347 -18.244 1.00 93.06 65 SER A O 1
ATOM 520 N N . PHE A 1 66 ? -21.450 -16.830 -17.132 1.00 93.31 66 PHE A N 1
ATOM 521 C CA . PHE A 1 66 ? -20.765 -16.083 -18.187 1.00 93.31 66 PHE A CA 1
ATOM 522 C C . PHE A 1 66 ? -19.250 -16.285 -18.040 1.00 93.31 66 PHE A C 1
ATOM 524 O O . PHE A 1 66 ? -18.818 -17.016 -17.149 1.00 93.31 66 PHE A O 1
ATOM 531 N N . ASP A 1 67 ? -18.436 -15.695 -18.919 1.00 92.12 67 ASP A N 1
ATOM 532 C CA . ASP A 1 67 ? -17.000 -15.987 -19.013 1.00 92.12 67 ASP A CA 1
ATOM 533 C C . ASP A 1 67 ? -16.692 -17.479 -19.254 1.00 92.12 67 ASP A C 1
ATOM 535 O O . ASP A 1 67 ? -15.691 -18.025 -18.788 1.00 92.12 67 ASP A O 1
ATOM 539 N N . PHE A 1 68 ? -17.531 -18.161 -20.042 1.00 88.25 68 PHE A N 1
ATOM 540 C CA . PHE A 1 68 ? -17.247 -19.536 -20.468 1.00 88.25 68 PHE A CA 1
ATOM 541 C C . PHE A 1 68 ? -16.062 -19.612 -21.444 1.00 88.25 68 PHE A C 1
ATOM 543 O O . PHE A 1 68 ? -15.291 -20.577 -21.406 1.00 88.25 68 PHE A O 1
ATOM 550 N N . HIS A 1 69 ? -15.896 -18.579 -22.275 1.00 85.75 69 HIS A N 1
ATOM 551 C CA . HIS A 1 69 ? -14.809 -18.417 -23.239 1.00 85.75 69 HIS A CA 1
ATOM 552 C C . HIS A 1 69 ? -14.198 -17.016 -23.152 1.00 85.75 69 HIS A C 1
ATOM 554 O O . HIS A 1 69 ? -14.908 -16.031 -22.950 1.00 85.75 69 HIS A O 1
ATOM 560 N N . GLY A 1 70 ? -12.882 -16.912 -23.350 1.00 86.00 70 GLY A N 1
ATOM 561 C CA . GLY A 1 70 ? -12.162 -15.645 -23.225 1.00 86.00 70 GLY A CA 1
ATOM 562 C C . GLY A 1 70 ? -10.668 -15.740 -23.530 1.00 86.00 70 GLY A C 1
ATOM 563 O O . GLY A 1 70 ? -10.137 -16.788 -23.890 1.00 86.00 70 GLY A O 1
ATOM 564 N N . SER A 1 71 ? -9.958 -14.623 -23.374 1.00 82.31 71 SER A N 1
ATOM 565 C CA . SER A 1 71 ? -8.553 -14.466 -23.792 1.00 82.31 71 SER A CA 1
ATOM 566 C C . SER A 1 71 ? -7.530 -15.316 -23.018 1.00 82.31 71 SER A C 1
ATOM 568 O O . SER A 1 71 ? -6.386 -15.486 -23.460 1.00 82.31 71 SER A O 1
ATOM 570 N N . TRP A 1 72 ? -7.943 -15.885 -21.884 1.00 82.25 72 TRP A N 1
ATOM 571 C CA . TRP A 1 72 ? -7.164 -16.823 -21.073 1.00 82.25 72 TRP A CA 1
ATOM 572 C C . TRP A 1 72 ? -7.035 -18.220 -21.700 1.00 82.25 72 TRP A C 1
ATOM 574 O O . TRP A 1 72 ? -6.138 -18.970 -21.318 1.00 82.25 72 TRP A O 1
ATOM 584 N N . GLU A 1 73 ? -7.880 -18.584 -22.669 1.00 78.38 73 GLU A N 1
ATOM 585 C CA . GLU A 1 73 ? -7.867 -19.923 -23.269 1.00 78.38 73 GLU A CA 1
ATOM 586 C C . GLU A 1 73 ? -6.595 -20.199 -24.094 1.00 78.38 73 GLU A C 1
ATOM 588 O O . GLU A 1 73 ? -6.001 -19.297 -24.704 1.00 78.38 73 GLU A O 1
ATOM 593 N N . LYS A 1 74 ? -6.149 -21.464 -24.078 1.00 82.56 74 LYS A N 1
ATOM 594 C CA . LYS A 1 74 ? -4.992 -21.982 -24.826 1.00 82.56 74 LYS A CA 1
ATOM 595 C C . LYS A 1 74 ? -5.360 -23.349 -25.441 1.00 82.56 74 LYS A C 1
ATOM 597 O O . LYS A 1 74 ? -5.708 -24.247 -24.674 1.00 82.56 74 LYS A O 1
ATOM 602 N N . PRO A 1 75 ? -5.285 -23.533 -26.777 1.00 83.44 75 PRO A N 1
ATOM 603 C CA . PRO A 1 75 ? -5.014 -22.507 -27.792 1.00 83.44 75 PRO A CA 1
ATOM 604 C C . PRO A 1 75 ? -6.046 -21.370 -27.740 1.00 83.44 75 PRO A C 1
ATOM 606 O O . PRO A 1 75 ? -7.176 -21.577 -27.306 1.00 83.44 75 PRO A O 1
ATOM 609 N N . LEU A 1 76 ? -5.636 -20.160 -28.131 1.00 87.19 76 LEU A N 1
ATOM 610 C CA . LEU A 1 76 ? -6.529 -19.004 -28.134 1.00 87.19 76 LEU A CA 1
ATOM 611 C C . LEU A 1 76 ? -7.389 -19.022 -29.403 1.00 87.19 76 LEU A C 1
ATOM 613 O O . LEU A 1 76 ? -6.881 -19.044 -30.524 1.00 87.19 76 LEU A O 1
ATOM 617 N N . ILE A 1 77 ? -8.698 -19.028 -29.202 1.00 89.19 77 ILE A N 1
ATOM 618 C CA . ILE A 1 77 ? -9.726 -19.171 -30.232 1.00 89.19 77 ILE A CA 1
ATOM 619 C C . ILE A 1 77 ? -10.949 -18.343 -29.833 1.00 89.19 77 ILE A C 1
ATOM 621 O O . ILE A 1 77 ? -11.105 -17.990 -28.665 1.00 89.19 77 ILE A O 1
ATOM 625 N N . THR A 1 78 ? -11.829 -18.042 -30.783 1.00 90.25 78 THR A N 1
ATOM 626 C CA . THR A 1 78 ? -13.106 -17.385 -30.493 1.00 90.25 78 THR A CA 1
ATOM 627 C C . THR A 1 78 ? -14.071 -18.326 -29.777 1.00 90.25 78 THR A C 1
ATOM 629 O O . THR A 1 78 ? -14.180 -19.511 -30.096 1.00 90.25 78 THR A O 1
ATOM 632 N N . GLY A 1 79 ? -14.850 -17.778 -28.852 1.00 87.50 79 GLY A N 1
ATOM 633 C CA . GLY A 1 79 ? -15.914 -18.505 -28.176 1.00 87.50 79 GLY A CA 1
ATOM 634 C C . GLY A 1 79 ? -16.958 -17.554 -27.609 1.00 87.50 79 GLY A C 1
ATOM 635 O O . GLY A 1 79 ? -16.708 -16.358 -27.442 1.00 87.50 79 GLY A O 1
ATOM 636 N N . HIS A 1 80 ? -18.155 -18.079 -27.366 1.00 89.50 80 HIS A N 1
ATOM 637 C CA . HIS A 1 80 ? -19.264 -17.283 -26.850 1.00 89.50 80 HIS A CA 1
ATOM 638 C C . HIS A 1 80 ? -19.089 -17.016 -25.348 1.00 89.50 80 HIS A C 1
ATOM 640 O O . HIS A 1 80 ? -18.777 -17.937 -24.599 1.00 89.50 80 HIS A O 1
ATOM 646 N N . ASN A 1 81 ? -19.309 -15.772 -24.912 1.00 91.88 81 ASN A N 1
ATOM 647 C CA . ASN A 1 81 ? -19.208 -15.369 -23.503 1.00 91.88 81 ASN A CA 1
ATOM 648 C C . ASN A 1 81 ? -20.136 -16.200 -22.589 1.00 91.88 81 ASN A C 1
ATOM 650 O O . ASN A 1 81 ? -19.722 -16.729 -21.558 1.00 91.88 81 ASN A O 1
ATOM 654 N N . SER A 1 82 ? -21.393 -16.320 -23.011 1.00 92.25 82 SER A N 1
ATOM 655 C CA . SER A 1 82 ? -22.533 -16.784 -22.217 1.00 92.25 82 SER A CA 1
ATOM 656 C C . SER A 1 82 ? -23.521 -17.620 -23.057 1.00 92.25 82 SER A C 1
ATOM 658 O O . SER A 1 82 ? -24.700 -17.277 -23.148 1.00 92.25 82 SER A O 1
ATOM 660 N N . PRO A 1 83 ? -23.086 -18.689 -23.755 1.00 88.38 83 PRO A N 1
ATOM 661 C CA . PRO A 1 83 ? -23.988 -19.463 -24.598 1.00 88.38 83 PRO A CA 1
ATOM 662 C C . PRO A 1 83 ? -24.922 -20.319 -23.739 1.00 88.38 83 PRO A C 1
ATOM 664 O O . PRO A 1 83 ? -24.466 -21.139 -22.949 1.00 88.38 83 PRO A O 1
ATOM 667 N N . LEU A 1 84 ? -26.234 -20.209 -23.941 1.00 87.75 84 LEU A N 1
ATOM 668 C CA . LEU A 1 84 ? -27.210 -21.068 -23.264 1.00 87.75 84 LEU A CA 1
ATOM 669 C C . LEU A 1 84 ? -27.027 -22.556 -23.598 1.00 87.75 84 LEU A C 1
ATOM 671 O O . LEU A 1 84 ? -27.180 -23.393 -22.717 1.00 87.75 84 LEU A O 1
ATOM 675 N N . ARG A 1 85 ? -26.693 -22.896 -24.853 1.00 82.50 85 ARG A N 1
ATOM 676 C CA . ARG A 1 85 ? -26.594 -24.286 -25.346 1.00 82.50 85 ARG A CA 1
ATOM 677 C C . ARG A 1 85 ? -25.307 -24.563 -26.119 1.00 82.50 85 ARG A C 1
ATOM 679 O O . ARG A 1 85 ? -24.750 -23.655 -26.731 1.00 82.50 85 ARG A O 1
ATOM 686 N N . LYS A 1 86 ? -24.903 -25.838 -26.160 1.00 69.44 86 LYS A N 1
ATOM 687 C CA . LYS A 1 86 ? -23.712 -26.352 -26.861 1.00 69.44 86 LYS A CA 1
ATOM 688 C C . LYS A 1 86 ? -23.796 -26.226 -28.391 1.00 69.44 86 LYS A C 1
ATOM 690 O O . LYS A 1 86 ? -24.692 -26.804 -29.000 1.00 69.44 86 LYS A O 1
ATOM 695 N N . GLY A 1 87 ? -22.779 -25.608 -28.996 1.00 62.03 87 GLY A N 1
ATOM 696 C CA . GLY A 1 87 ? -22.593 -25.463 -30.447 1.00 62.03 87 GLY A CA 1
ATOM 697 C C . GLY A 1 87 ? -22.682 -26.743 -31.293 1.00 62.03 87 GLY A C 1
ATOM 698 O O . GLY A 1 87 ? -22.172 -27.793 -30.901 1.00 62.03 87 GLY A O 1
ATOM 699 N N . THR A 1 88 ? -23.215 -26.625 -32.515 1.00 54.91 88 THR A N 1
ATOM 700 C CA . THR A 1 88 ? -23.157 -27.667 -33.566 1.00 54.91 88 THR A CA 1
ATOM 701 C C . THR A 1 88 ? -21.811 -27.742 -34.309 1.00 54.91 88 THR A C 1
ATOM 703 O O . THR A 1 88 ? -21.568 -28.693 -35.052 1.00 54.91 88 THR A O 1
ATOM 706 N N . SER A 1 89 ? -20.893 -26.791 -34.084 1.00 56.16 89 SER A N 1
ATOM 707 C CA . SER A 1 89 ? -19.513 -26.849 -34.600 1.00 56.16 89 SER A CA 1
ATOM 708 C C . SER A 1 89 ? -18.719 -28.004 -33.972 1.00 56.16 89 SER A C 1
ATOM 710 O O . SER A 1 89 ? -18.819 -28.262 -32.771 1.00 56.16 89 SER A O 1
ATOM 712 N N . SER A 1 90 ? -17.868 -28.661 -34.770 1.00 48.25 90 SER A N 1
ATOM 713 C CA . SER A 1 90 ? -17.031 -29.799 -34.354 1.00 48.25 90 SER A CA 1
ATOM 714 C C . SER A 1 90 ? -16.136 -29.496 -33.146 1.00 48.25 90 SER A C 1
ATOM 716 O O . SER A 1 90 ? -15.849 -30.401 -32.362 1.00 48.25 90 SER A O 1
ATOM 718 N N . TYR A 1 91 ? -15.767 -28.228 -32.943 1.00 52.31 91 TYR A N 1
ATOM 719 C CA . TYR A 1 91 ? -15.034 -27.754 -31.768 1.00 52.31 91 TYR A CA 1
ATOM 720 C C . TYR A 1 91 ? -15.747 -28.084 -30.436 1.00 52.31 91 TYR A C 1
ATOM 722 O O . TYR A 1 91 ? -15.123 -28.552 -29.482 1.00 52.31 91 TYR A O 1
ATOM 730 N N . TYR A 1 92 ? -17.077 -27.954 -30.382 1.00 52.38 92 TYR A N 1
ATOM 731 C CA . TYR A 1 92 ? -17.868 -28.213 -29.171 1.00 52.38 92 TYR A CA 1
ATOM 732 C C . TYR A 1 92 ? -17.999 -29.707 -28.819 1.00 52.38 92 TYR A C 1
ATOM 734 O O . TYR A 1 92 ? -18.568 -30.062 -27.783 1.00 52.38 92 TYR A O 1
ATOM 742 N N . ASN A 1 93 ? -17.469 -30.621 -29.637 1.00 47.34 93 ASN A N 1
ATOM 743 C CA . ASN A 1 93 ? -17.406 -32.042 -29.287 1.00 47.34 93 ASN A CA 1
ATOM 744 C C . ASN A 1 93 ? -16.294 -32.382 -28.287 1.00 47.34 93 ASN A C 1
ATOM 746 O O . ASN A 1 93 ? -16.323 -33.476 -27.732 1.00 47.34 93 ASN A O 1
ATOM 750 N N . VAL A 1 94 ? -15.379 -31.449 -28.001 1.00 48.53 94 VAL A N 1
ATOM 751 C CA . VAL A 1 94 ? -14.266 -31.660 -27.057 1.00 48.53 94 VAL A CA 1
ATOM 752 C C . VAL A 1 94 ? -14.498 -30.973 -25.698 1.00 48.53 94 VAL A C 1
ATOM 754 O O . VAL A 1 94 ? -13.855 -31.335 -24.717 1.00 48.53 94 VAL A O 1
ATOM 757 N N . VAL A 1 95 ? -15.431 -30.012 -25.599 1.00 53.28 95 VAL A N 1
ATOM 758 C CA . VAL A 1 95 ? -15.651 -29.200 -24.381 1.00 53.28 95 VAL A CA 1
ATOM 759 C C . VAL A 1 95 ? -17.145 -29.076 -24.038 1.00 53.28 95 VAL A C 1
ATOM 761 O O . VAL A 1 95 ? -17.768 -28.038 -24.224 1.00 53.28 95 VAL A O 1
ATOM 764 N N . SER A 1 96 ? -17.747 -30.162 -23.551 1.00 59.62 96 SER A N 1
ATOM 765 C CA . SER A 1 96 ? -19.201 -30.301 -23.333 1.00 59.62 96 SER A CA 1
ATOM 766 C C . SER A 1 96 ? -19.704 -29.779 -21.970 1.00 59.62 96 SER A C 1
ATOM 768 O O . SER A 1 96 ? -20.420 -30.497 -21.269 1.00 59.62 96 SER A O 1
ATOM 770 N N . TYR A 1 97 ? -19.206 -28.631 -21.511 1.00 70.69 97 TYR A N 1
ATOM 771 C CA . TYR A 1 97 ? -19.519 -28.092 -20.175 1.00 70.69 97 TYR A CA 1
ATOM 772 C C . TYR A 1 97 ? -19.349 -26.565 -20.076 1.00 70.69 97 TYR A C 1
ATOM 774 O O . TYR A 1 97 ? -19.091 -26.039 -18.991 1.00 70.69 97 TYR A O 1
ATOM 782 N N . LYS A 1 98 ? -19.440 -25.851 -21.204 1.00 79.25 98 LYS A N 1
ATOM 783 C CA . LYS A 1 98 ? -19.179 -24.405 -21.310 1.00 79.25 98 LYS A CA 1
ATOM 784 C C . LYS A 1 98 ? -20.408 -23.649 -21.810 1.00 79.25 98 LYS A C 1
ATOM 786 O O . LYS A 1 98 ? -20.322 -22.784 -22.677 1.00 79.25 98 LYS A O 1
ATOM 791 N N . GLU A 1 99 ? -21.554 -23.999 -21.239 1.00 87.06 99 GLU A N 1
ATOM 792 C CA . GLU A 1 99 ? -22.850 -23.433 -21.581 1.00 87.06 99 GLU A CA 1
ATOM 793 C C . GLU A 1 99 ? -23.766 -23.328 -20.348 1.00 87.06 99 GLU A C 1
ATOM 795 O O . GLU A 1 99 ? -23.637 -24.099 -19.390 1.00 87.06 99 GLU A O 1
ATOM 800 N N . GLU A 1 100 ? -24.695 -22.366 -20.357 1.00 90.31 100 GLU A N 1
ATOM 801 C CA . GLU A 1 100 ? -25.554 -22.056 -19.204 1.00 90.31 100 GLU A CA 1
ATOM 802 C C . GLU A 1 100 ? -26.493 -23.225 -18.857 1.00 90.31 100 GLU A C 1
ATOM 804 O O . GLU A 1 100 ? -26.641 -23.550 -17.679 1.00 90.31 100 GLU A O 1
ATOM 809 N N . GLU A 1 101 ? -27.068 -23.918 -19.854 1.00 90.94 101 GLU A N 1
ATOM 810 C CA . GLU A 1 101 ? -27.942 -25.088 -19.649 1.00 90.94 101 GLU A CA 1
ATOM 811 C C . GLU A 1 101 ? -27.191 -26.233 -18.949 1.00 90.94 101 GLU A C 1
ATOM 813 O O . GLU A 1 101 ? -27.740 -26.867 -18.043 1.00 90.94 101 GLU A O 1
ATOM 818 N N . TYR A 1 102 ? -25.908 -26.442 -19.281 1.00 89.81 102 TYR A N 1
ATOM 819 C CA . TYR A 1 102 ? -25.059 -27.395 -18.564 1.00 89.81 102 TYR A CA 1
ATOM 820 C C . TYR A 1 102 ? -24.789 -26.933 -17.131 1.00 89.81 102 TYR A C 1
ATOM 822 O O . TYR A 1 102 ? -24.960 -27.717 -16.201 1.00 89.81 102 TYR A O 1
ATOM 830 N N . ALA A 1 103 ? -24.370 -25.679 -16.932 1.00 92.19 103 ALA A N 1
ATOM 831 C CA . ALA A 1 103 ? -23.999 -25.173 -15.612 1.00 92.19 103 ALA A CA 1
ATOM 832 C C . ALA A 1 103 ? -25.183 -25.187 -14.629 1.00 92.19 103 ALA A C 1
ATOM 834 O O . ALA A 1 103 ? -25.053 -25.703 -13.517 1.00 92.19 103 ALA A O 1
ATOM 835 N N . VAL A 1 104 ? -26.349 -24.697 -15.061 1.00 94.94 104 VAL A N 1
ATOM 836 C CA . VAL A 1 104 ? -27.611 -24.752 -14.305 1.00 94.94 104 VAL A CA 1
ATOM 837 C C . VAL A 1 104 ? -27.976 -26.204 -13.991 1.00 94.94 104 VAL A C 1
ATOM 839 O O . VAL A 1 104 ? -28.181 -26.553 -12.827 1.00 94.94 104 VAL A O 1
ATOM 842 N N . GLY A 1 105 ? -27.978 -27.080 -15.004 1.00 93.19 105 GLY A N 1
ATOM 843 C CA . GLY A 1 105 ? -28.257 -28.503 -14.821 1.00 93.19 105 GLY A CA 1
ATOM 844 C C . GLY A 1 105 ? -27.278 -29.191 -13.862 1.00 93.19 105 GLY A C 1
ATOM 845 O O . GLY A 1 105 ? -27.682 -30.063 -13.096 1.00 93.19 105 GLY A O 1
ATOM 846 N N . TYR A 1 106 ? -26.004 -28.791 -13.848 1.00 94.38 106 TYR A N 1
ATOM 847 C CA . TYR A 1 106 ? -24.985 -29.361 -12.968 1.00 94.38 106 TYR A CA 1
ATOM 848 C C . TYR A 1 106 ? -25.225 -29.010 -11.496 1.00 94.38 106 TYR A C 1
ATOM 850 O O . TYR A 1 106 ? -25.181 -29.898 -10.645 1.00 94.38 106 TYR A O 1
ATOM 858 N N . TRP A 1 107 ? -25.549 -27.747 -11.199 1.00 95.06 107 TRP A N 1
ATOM 859 C CA . TRP A 1 107 ? -25.915 -27.308 -9.847 1.00 95.06 107 TRP A CA 1
ATOM 860 C C . TRP A 1 107 ? -27.172 -28.016 -9.327 1.00 95.06 107 TRP A C 1
ATOM 862 O O . TRP A 1 107 ? -27.171 -28.513 -8.197 1.00 95.06 107 TRP A O 1
ATOM 872 N N . ILE A 1 108 ? -28.206 -28.140 -10.166 1.00 95.88 108 ILE A N 1
ATOM 873 C CA . ILE A 1 108 ? -29.449 -28.848 -9.822 1.00 95.88 108 ILE A CA 1
ATOM 874 C C . ILE A 1 108 ? -29.170 -30.336 -9.565 1.00 95.88 108 ILE A C 1
ATOM 876 O O . ILE A 1 108 ? -29.536 -30.865 -8.516 1.00 95.88 108 ILE A O 1
ATOM 880 N N . ASN A 1 109 ? -28.438 -31.009 -10.460 1.00 94.62 109 ASN A N 1
ATOM 881 C CA . ASN A 1 109 ? -28.081 -32.428 -10.315 1.00 94.62 109 ASN A CA 1
ATOM 882 C C . ASN A 1 109 ? -27.205 -32.717 -9.081 1.00 94.62 109 ASN A C 1
ATOM 884 O O . ASN A 1 109 ? -27.215 -33.834 -8.563 1.00 94.62 109 ASN A O 1
ATOM 888 N N . LYS A 1 110 ? -26.448 -31.727 -8.594 1.00 93.62 110 LYS A N 1
ATOM 889 C CA . LYS A 1 110 ? -25.676 -31.809 -7.343 1.00 93.62 110 LYS A CA 1
ATOM 890 C C . LYS A 1 110 ? -26.511 -31.548 -6.082 1.00 93.62 110 LYS A C 1
ATOM 892 O O . LYS A 1 110 ? -26.014 -31.794 -4.982 1.00 93.62 110 LYS A O 1
ATOM 897 N N . GLY A 1 111 ? -27.759 -31.101 -6.231 1.00 92.94 111 GLY A N 1
ATOM 898 C CA . GLY A 1 111 ? -28.737 -30.963 -5.152 1.00 92.94 111 GLY A CA 1
ATOM 899 C C . GLY A 1 111 ? -29.170 -29.534 -4.816 1.00 92.94 111 GLY A C 1
ATOM 900 O O . GLY A 1 111 ? -29.842 -29.369 -3.803 1.00 92.94 111 GLY A O 1
ATOM 901 N N . MET A 1 112 ? -28.811 -28.516 -5.608 1.00 95.94 112 MET A N 1
ATOM 902 C CA . MET A 1 112 ? -29.339 -27.157 -5.420 1.00 95.94 112 MET A CA 1
ATOM 903 C C . MET A 1 112 ? -30.805 -27.082 -5.900 1.00 95.94 112 MET A C 1
ATOM 905 O O . MET A 1 112 ? -31.054 -27.408 -7.063 1.00 95.94 112 MET A O 1
ATOM 909 N N . PRO A 1 113 ? -31.775 -26.657 -5.063 1.00 96.56 113 PRO A N 1
ATOM 910 C CA . PRO A 1 113 ? -33.161 -26.469 -5.489 1.00 96.56 113 PRO A CA 1
ATOM 911 C C . PRO A 1 113 ? -33.275 -25.437 -6.615 1.00 96.56 113 PRO A C 1
ATOM 913 O O . PRO A 1 113 ? -32.555 -24.437 -6.618 1.00 96.56 113 PRO A O 1
ATOM 916 N N . VAL A 1 114 ? -34.181 -25.668 -7.568 1.00 96.12 114 VAL A N 1
ATOM 917 C CA . VAL A 1 114 ? -34.331 -24.827 -8.772 1.00 96.12 114 VAL A CA 1
ATOM 918 C C . VAL A 1 114 ? -34.684 -23.385 -8.404 1.00 96.12 114 VAL A C 1
ATOM 920 O O . VAL A 1 114 ? -34.080 -22.440 -8.910 1.00 96.12 114 VAL A O 1
ATOM 923 N N . GLU A 1 115 ? -35.556 -23.225 -7.414 1.00 95.88 115 GLU A N 1
ATOM 924 C CA . GLU A 1 115 ? -36.009 -21.962 -6.842 1.00 95.88 115 GLU A CA 1
ATOM 925 C C . GLU A 1 115 ? -34.900 -21.175 -6.122 1.00 95.88 115 GLU A C 1
ATOM 927 O O . GLU A 1 115 ? -35.063 -19.983 -5.873 1.00 95.88 115 GLU A O 1
ATOM 932 N N . LYS A 1 116 ? -33.755 -21.808 -5.825 1.00 97.31 116 LYS A N 1
ATOM 933 C CA . LYS A 1 116 ? -32.560 -21.160 -5.260 1.00 97.31 116 LYS A CA 1
ATOM 934 C C . LYS A 1 116 ? -31.489 -20.827 -6.305 1.00 97.31 116 LYS A C 1
ATOM 936 O O . LYS A 1 116 ? -30.475 -20.227 -5.952 1.00 97.31 116 LYS A O 1
ATOM 941 N N . VAL A 1 117 ? -31.678 -21.180 -7.580 1.00 97.56 117 VAL A N 1
ATOM 942 C CA . VAL A 1 117 ? -30.746 -20.830 -8.665 1.00 97.56 117 VAL A CA 1
ATOM 943 C C . VAL A 1 117 ? -31.174 -19.517 -9.321 1.00 97.56 117 VAL A C 1
ATOM 945 O O . VAL A 1 117 ? -32.172 -19.472 -10.032 1.00 97.56 117 VAL A O 1
ATOM 948 N N . VAL A 1 118 ? -30.398 -18.448 -9.139 1.00 97.81 118 VAL A N 1
ATOM 949 C CA . VAL A 1 118 ? -30.558 -17.189 -9.881 1.00 97.81 118 VAL A CA 1
ATOM 950 C C . VAL A 1 118 ? -29.501 -17.148 -10.984 1.00 97.81 118 VAL A C 1
ATOM 952 O O . VAL A 1 118 ? -28.307 -17.052 -10.709 1.00 97.81 118 VAL A O 1
ATOM 955 N N . MET A 1 119 ? -29.928 -17.258 -12.243 1.00 97.00 119 MET A N 1
ATOM 956 C CA . MET A 1 119 ? -29.031 -17.364 -13.401 1.00 97.00 119 MET A CA 1
ATOM 957 C C . MET A 1 119 ? -28.452 -15.993 -13.779 1.00 97.00 119 MET A C 1
ATOM 959 O O . MET A 1 119 ? -29.200 -15.022 -13.890 1.00 97.00 119 MET A O 1
ATOM 963 N N . GLY A 1 120 ? -27.137 -15.894 -13.969 1.00 96.06 120 GLY A N 1
ATOM 964 C CA . GLY A 1 120 ? -26.452 -14.650 -14.324 1.00 96.06 120 GLY A CA 1
ATOM 965 C C . GLY A 1 120 ? -26.426 -14.401 -15.830 1.00 96.06 120 GLY A C 1
ATOM 966 O O . GLY A 1 120 ? -26.014 -15.268 -16.597 1.00 96.06 120 GLY A O 1
ATOM 967 N N . ILE A 1 121 ? -26.819 -13.197 -16.244 1.00 95.69 121 ILE A N 1
ATOM 968 C CA . ILE A 1 121 ? -26.820 -12.741 -17.638 1.00 95.69 121 ILE A CA 1
ATOM 969 C C . ILE A 1 121 ? -25.841 -11.556 -17.768 1.00 95.69 121 ILE A C 1
ATOM 971 O O . ILE A 1 121 ? -26.014 -10.551 -17.069 1.00 95.69 121 ILE A O 1
ATOM 975 N N . PRO A 1 122 ? -24.809 -11.625 -18.626 1.00 95.75 122 PRO A N 1
ATOM 976 C CA . PRO A 1 122 ? -23.863 -10.529 -18.789 1.00 95.75 122 PRO A CA 1
ATOM 977 C C . PRO A 1 122 ? -24.452 -9.418 -19.665 1.00 95.75 122 PRO A C 1
ATOM 979 O O . PRO A 1 122 ? -25.024 -9.668 -20.721 1.00 95.75 122 PRO A O 1
ATOM 982 N N . MET A 1 123 ? -24.245 -8.168 -19.261 1.00 95.56 123 MET A N 1
ATOM 983 C CA . MET A 1 123 ? -24.533 -6.965 -20.053 1.00 95.56 123 MET A CA 1
ATOM 984 C C . MET A 1 123 ? -23.291 -6.548 -20.875 1.00 95.56 123 MET A C 1
ATOM 986 O O . MET A 1 123 ? -23.054 -5.368 -21.132 1.00 95.56 123 MET A O 1
ATOM 990 N N . TYR A 1 124 ? -22.449 -7.521 -21.240 1.00 96.69 124 TYR A N 1
ATOM 991 C CA . TYR A 1 124 ? -21.177 -7.342 -21.941 1.00 96.69 124 TYR A CA 1
ATOM 992 C C . TYR A 1 124 ? -20.843 -8.563 -22.810 1.00 96.69 124 TYR A C 1
ATOM 994 O O . TYR A 1 124 ? -21.403 -9.652 -22.655 1.00 96.69 124 TYR A O 1
ATOM 1002 N N . GLY A 1 125 ? -19.885 -8.384 -23.715 1.00 95.94 125 GLY A N 1
ATOM 1003 C CA . GLY A 1 125 ? -19.376 -9.414 -24.611 1.00 95.94 125 GLY A CA 1
ATOM 1004 C C . GLY A 1 125 ? -17.877 -9.659 -24.477 1.00 95.94 125 GLY A C 1
ATOM 1005 O O . GLY A 1 125 ? -17.129 -8.803 -23.999 1.00 95.94 125 GLY A O 1
ATOM 1006 N N . ARG A 1 126 ? -17.428 -10.828 -24.946 1.00 96.25 126 ARG A N 1
ATOM 1007 C CA . ARG A 1 126 ? -16.006 -11.199 -25.017 1.00 96.25 126 ARG A CA 1
ATOM 1008 C C . ARG A 1 126 ? -15.504 -11.089 -26.448 1.00 96.25 126 ARG A C 1
ATOM 1010 O O . ARG A 1 126 ? -16.120 -11.628 -27.373 1.00 96.25 126 ARG A O 1
ATOM 1017 N N . SER A 1 127 ? -14.400 -10.363 -26.621 1.00 96.38 127 SER A N 1
ATOM 1018 C CA . SER A 1 127 ? -13.848 -10.001 -27.928 1.00 96.38 127 SER A CA 1
ATOM 1019 C C . SER A 1 127 ? -12.465 -10.606 -28.187 1.00 96.38 127 SER A C 1
ATOM 1021 O O . SER A 1 127 ? -11.689 -10.885 -27.272 1.00 96.38 127 SER A O 1
ATOM 1023 N N . PHE A 1 128 ? -12.148 -10.823 -29.461 1.00 96.75 128 PHE A N 1
ATOM 1024 C CA . PHE A 1 128 ? -10.954 -11.527 -29.929 1.00 96.75 128 PHE A CA 1
ATOM 1025 C C . PHE A 1 128 ? -10.424 -10.889 -31.219 1.00 96.75 128 PHE A C 1
ATOM 1027 O O . PHE A 1 128 ? -11.203 -10.420 -32.051 1.00 96.75 128 PHE A O 1
ATOM 1034 N N . THR A 1 129 ? -9.103 -10.916 -31.405 1.00 97.00 129 THR A N 1
ATOM 1035 C CA . THR A 1 129 ? -8.454 -10.555 -32.672 1.00 97.00 129 THR A CA 1
ATOM 1036 C C . THR A 1 129 ? -8.129 -11.828 -33.454 1.00 97.00 129 THR A C 1
ATOM 1038 O O . THR A 1 129 ? -7.294 -12.626 -33.029 1.00 97.00 129 THR A O 1
ATOM 1041 N N . LEU A 1 130 ? -8.796 -12.019 -34.592 1.00 95.81 130 LEU A N 1
ATOM 1042 C CA . LEU A 1 130 ? -8.644 -13.168 -35.488 1.00 95.81 130 LEU A CA 1
ATOM 1043 C C . LEU A 1 130 ? -7.263 -13.180 -36.161 1.00 95.81 130 LEU A C 1
ATOM 1045 O O . LEU A 1 130 ? -6.742 -12.127 -36.537 1.00 95.81 130 LEU A O 1
ATOM 1049 N N . VAL A 1 131 ? -6.689 -14.373 -36.367 1.00 92.88 131 VAL A N 1
ATOM 1050 C CA . VAL A 1 131 ? -5.406 -14.532 -37.093 1.00 92.88 131 VAL A CA 1
ATOM 1051 C C . VAL A 1 131 ? -5.568 -14.678 -38.606 1.00 92.88 131 VAL A C 1
ATOM 1053 O O . VAL A 1 131 ? -4.592 -14.569 -39.344 1.00 92.88 131 VAL A O 1
ATOM 1056 N N . SER A 1 132 ? -6.779 -14.977 -39.074 1.00 91.38 132 SER A N 1
ATOM 1057 C CA . SER A 1 132 ? -7.078 -15.282 -40.473 1.00 91.38 132 SER A CA 1
ATOM 1058 C C . SER A 1 132 ? -8.458 -14.737 -40.863 1.00 91.38 132 SER A C 1
ATOM 1060 O O . SER A 1 132 ? -9.132 -14.080 -40.070 1.00 91.38 132 SER A O 1
ATOM 1062 N N . ALA A 1 133 ? -8.892 -15.010 -42.096 1.00 90.31 133 ALA A N 1
ATOM 1063 C CA . ALA A 1 133 ? -10.257 -14.721 -42.534 1.00 90.31 133 ALA A CA 1
ATOM 1064 C C . ALA A 1 133 ? -11.314 -15.654 -41.900 1.00 90.31 133 ALA A C 1
ATOM 1066 O O . ALA A 1 133 ? -12.511 -15.412 -42.065 1.00 90.31 133 ALA A O 1
ATOM 1067 N N . GLU A 1 134 ? -10.903 -16.713 -41.193 1.00 90.44 134 GLU A N 1
ATOM 1068 C CA . GLU A 1 134 ? -11.804 -17.579 -40.433 1.00 90.44 134 GLU A CA 1
ATOM 1069 C C . GLU A 1 134 ? -12.420 -16.792 -39.269 1.00 90.44 134 GLU A C 1
ATOM 1071 O O . GLU A 1 134 ? -11.716 -16.169 -38.481 1.00 90.44 134 GLU A O 1
ATOM 1076 N N . ASN A 1 135 ? -13.751 -16.778 -39.190 1.00 89.81 135 ASN A N 1
ATOM 1077 C CA . ASN A 1 135 ? -14.501 -15.884 -38.300 1.00 89.81 135 ASN A CA 1
ATOM 1078 C C . ASN A 1 135 ? -15.707 -16.557 -37.616 1.00 89.81 135 ASN A C 1
ATOM 1080 O O . ASN A 1 135 ? -16.564 -15.891 -37.035 1.00 89.81 135 ASN A O 1
ATOM 1084 N N . THR A 1 136 ? -15.781 -17.883 -37.690 1.00 87.69 136 THR A N 1
ATOM 1085 C CA . THR A 1 136 ? -16.744 -18.727 -36.975 1.00 87.69 136 THR A CA 1
ATOM 1086 C C . THR A 1 136 ? -16.418 -18.821 -35.481 1.00 87.69 136 THR A C 1
ATOM 1088 O O . THR A 1 136 ? -15.351 -18.402 -35.040 1.00 87.69 136 THR A O 1
ATOM 1091 N N . SER A 1 137 ? -17.330 -19.378 -34.678 1.00 83.25 137 SER A N 1
ATOM 1092 C CA . SER A 1 137 ? -17.011 -19.769 -33.295 1.00 83.25 137 SER A CA 1
ATOM 1093 C C . SER A 1 137 ? -15.997 -20.919 -33.307 1.00 83.25 137 SER A C 1
ATOM 1095 O O . SER A 1 137 ? -16.210 -21.907 -34.015 1.00 83.25 137 SER A O 1
ATOM 1097 N N . GLY A 1 138 ? -14.921 -20.800 -32.529 1.00 83.81 138 GLY A N 1
ATOM 1098 C CA . GLY A 1 138 ? -13.761 -21.697 -32.548 1.00 83.81 138 GLY A CA 1
ATOM 1099 C C . GLY A 1 138 ? -12.630 -21.260 -33.490 1.00 83.81 138 GLY A C 1
ATOM 1100 O O . GLY A 1 138 ? -11.613 -21.946 -33.549 1.00 83.81 138 GLY A O 1
ATOM 1101 N N . ALA A 1 139 ? -12.773 -20.136 -34.203 1.00 88.81 139 ALA A N 1
ATOM 1102 C CA . ALA A 1 139 ? -11.747 -19.624 -35.113 1.00 88.81 139 ALA A CA 1
ATOM 1103 C C . ALA A 1 139 ? -10.475 -19.189 -34.349 1.00 88.81 139 ALA A C 1
ATOM 1105 O O . ALA A 1 139 ? -10.598 -18.590 -33.276 1.00 88.81 139 ALA A O 1
ATOM 1106 N N . PRO A 1 140 ? -9.255 -19.419 -34.874 1.00 90.94 140 PRO A N 1
ATOM 1107 C CA . PRO A 1 140 ? -8.021 -19.047 -34.180 1.00 90.94 140 PRO A CA 1
ATOM 1108 C C . PRO A 1 140 ? -7.838 -17.534 -33.991 1.00 90.94 140 PRO A C 1
ATOM 1110 O O . PRO A 1 140 ? -8.012 -16.739 -34.920 1.00 90.94 140 PRO A O 1
ATOM 1113 N N . ALA A 1 141 ? -7.421 -17.140 -32.785 1.00 92.38 141 ALA A N 1
ATOM 1114 C CA . ALA A 1 141 ? -7.203 -15.750 -32.392 1.00 92.38 141 ALA A CA 1
ATOM 1115 C C . ALA A 1 141 ? -5.795 -15.543 -31.800 1.00 92.38 141 ALA A C 1
ATOM 1117 O O . ALA A 1 141 ? -5.269 -16.401 -31.094 1.00 92.38 141 ALA A O 1
ATOM 1118 N N . SER A 1 142 ? -5.164 -14.404 -32.098 1.00 90.12 142 SER A N 1
ATOM 1119 C CA . SER A 1 142 ? -3.789 -14.091 -31.666 1.00 90.12 142 SER A CA 1
ATOM 1120 C C . SER A 1 142 ? -3.749 -13.450 -30.285 1.00 90.12 142 SER A C 1
ATOM 1122 O O . SER A 1 142 ? -2.891 -13.775 -29.466 1.00 90.12 142 SER A O 1
ATOM 1124 N N . VAL A 1 143 ? -4.684 -12.536 -30.034 1.00 90.12 143 VAL A N 1
ATOM 1125 C CA . VAL A 1 143 ? -4.803 -11.737 -28.812 1.00 90.12 143 VAL A CA 1
ATOM 1126 C C . VAL A 1 143 ? -6.285 -11.476 -28.498 1.00 90.12 143 VAL A C 1
ATOM 1128 O O . VAL A 1 143 ? -7.134 -11.639 -29.383 1.00 90.12 143 VAL A O 1
ATOM 1131 N N . PRO A 1 144 ? -6.632 -11.067 -27.260 1.00 93.69 144 PRO A N 1
ATOM 1132 C CA . PRO A 1 144 ? -7.917 -10.425 -26.979 1.00 93.69 144 PRO A CA 1
ATOM 1133 C C . PRO A 1 144 ? -8.285 -9.354 -28.020 1.00 93.69 144 PRO A C 1
ATOM 1135 O O . PRO A 1 144 ? -7.422 -8.754 -28.663 1.00 93.69 144 PRO A O 1
ATOM 1138 N N . GLY A 1 145 ? -9.583 -9.119 -28.198 1.00 91.56 145 GLY A N 1
ATOM 1139 C CA . GLY A 1 145 ? -10.078 -8.063 -29.079 1.00 91.56 145 GLY A CA 1
ATOM 1140 C C . GLY A 1 145 ? -9.657 -6.677 -28.594 1.00 91.56 145 GLY A C 1
ATOM 1141 O O . GLY A 1 145 ? -9.326 -6.484 -27.422 1.00 91.56 145 GLY A O 1
ATOM 1142 N N . ALA A 1 146 ? -9.671 -5.710 -29.503 1.00 92.31 146 ALA A N 1
ATOM 1143 C CA . ALA A 1 146 ? -9.365 -4.322 -29.204 1.00 92.31 146 ALA A CA 1
ATOM 1144 C C . ALA A 1 146 ? -10.260 -3.791 -28.072 1.00 92.31 146 ALA A C 1
ATOM 1146 O O . ALA A 1 146 ? -11.456 -4.084 -28.014 1.00 92.31 146 ALA A O 1
ATOM 1147 N N . ALA A 1 147 ? -9.655 -3.005 -27.184 1.00 89.19 147 ALA A N 1
ATOM 1148 C CA . ALA A 1 147 ? -10.343 -2.343 -26.089 1.00 89.19 147 ALA A CA 1
ATOM 1149 C C . ALA A 1 147 ? -11.455 -1.409 -26.594 1.00 89.19 147 ALA A C 1
ATOM 1151 O O . ALA A 1 147 ? -11.273 -0.672 -27.568 1.00 89.19 147 ALA A O 1
ATOM 1152 N N . GLY A 1 148 ? -12.592 -1.417 -25.899 1.00 80.56 148 GLY A N 1
ATOM 1153 C CA . GLY A 1 148 ? -13.731 -0.568 -26.230 1.00 80.56 148 GLY A CA 1
ATOM 1154 C C . GLY A 1 148 ? -13.473 0.937 -26.048 1.00 80.56 148 GLY A C 1
ATOM 1155 O O . GLY A 1 148 ? -12.563 1.345 -25.312 1.00 80.56 148 GLY A O 1
ATOM 1156 N N . PRO A 1 149 ? -14.253 1.805 -26.722 1.00 80.12 149 PRO A N 1
ATOM 1157 C CA . PRO A 1 149 ? -14.096 3.257 -26.642 1.00 80.12 149 PRO A CA 1
ATOM 1158 C C . PRO A 1 149 ? -14.370 3.847 -25.248 1.00 80.12 149 PRO A C 1
ATOM 1160 O O . PRO A 1 149 ? -13.905 4.958 -24.991 1.00 80.12 149 PRO A O 1
ATOM 1163 N N . ILE A 1 150 ? -15.069 3.126 -24.368 1.00 82.75 150 ILE A N 1
ATOM 1164 C CA . ILE A 1 150 ? -15.524 3.544 -23.034 1.00 82.75 150 ILE A CA 1
ATOM 1165 C C . ILE A 1 150 ? -14.912 2.650 -21.942 1.00 82.75 150 ILE A C 1
ATOM 1167 O O . ILE A 1 150 ? -14.286 3.175 -21.029 1.00 82.75 150 ILE A O 1
ATOM 1171 N N . THR A 1 151 ? -15.019 1.319 -22.045 1.00 74.00 151 THR A N 1
ATOM 1172 C CA . THR A 1 151 ? -14.530 0.376 -21.014 1.00 74.00 151 THR A CA 1
ATOM 1173 C C . THR A 1 151 ? -13.011 0.236 -20.983 1.00 74.00 151 THR A C 1
ATOM 1175 O O . THR A 1 151 ? -12.458 -0.178 -19.968 1.00 74.00 151 THR A O 1
ATOM 1178 N N . LYS A 1 152 ? -12.326 0.553 -22.093 1.00 82.12 152 LYS A N 1
ATOM 1179 C CA . LYS A 1 152 ? -10.857 0.502 -22.251 1.00 82.12 152 LYS A CA 1
ATOM 1180 C C . LYS A 1 152 ? -10.198 -0.850 -21.929 1.00 82.12 152 LYS A C 1
ATOM 1182 O O . LYS A 1 152 ? -8.973 -0.924 -21.866 1.00 82.12 152 LYS A O 1
ATOM 1187 N N . PHE A 1 153 ? -10.967 -1.933 -21.814 1.00 72.19 153 PHE A N 1
ATOM 1188 C CA . PHE A 1 153 ? -10.453 -3.258 -21.472 1.00 72.19 153 PHE A CA 1
ATOM 1189 C C . PHE A 1 153 ? -10.379 -4.169 -22.706 1.00 72.19 153 PHE A C 1
ATOM 1191 O O . PHE A 1 153 ? -11.390 -4.458 -23.343 1.00 72.19 153 PHE A O 1
ATOM 1198 N N . SER A 1 154 ? -9.184 -4.644 -23.059 1.00 89.69 154 SER A N 1
ATOM 1199 C CA . SER A 1 154 ? -9.000 -5.541 -24.209 1.00 89.69 154 SER A CA 1
ATOM 1200 C C . SER A 1 154 ? -9.643 -6.912 -23.970 1.00 89.69 154 SER A C 1
ATOM 1202 O O . SER A 1 154 ? -9.468 -7.532 -22.922 1.00 89.69 154 SER A O 1
ATOM 1204 N N . GLY A 1 155 ? -10.349 -7.429 -24.974 1.00 92.38 155 GLY A N 1
ATOM 1205 C CA . GLY A 1 155 ? -11.071 -8.701 -24.899 1.00 92.38 155 GLY A CA 1
ATOM 1206 C C . GLY A 1 155 ? -12.455 -8.616 -24.252 1.00 92.38 155 GLY A C 1
ATOM 1207 O O . GLY A 1 155 ? -13.050 -9.649 -23.943 1.00 92.38 155 GLY A O 1
ATOM 1208 N N . PHE A 1 156 ? -12.960 -7.404 -24.032 1.00 94.75 156 PHE A N 1
ATOM 1209 C CA . PHE A 1 156 ? -14.230 -7.105 -23.381 1.00 94.75 156 PHE A CA 1
ATOM 1210 C C . PHE A 1 156 ? -14.880 -5.906 -24.078 1.00 94.75 156 PHE A C 1
ATOM 1212 O O . PHE A 1 156 ? -14.175 -4.992 -24.496 1.00 94.75 156 PHE A O 1
ATOM 1219 N N . LEU A 1 157 ? -16.206 -5.902 -24.204 1.00 94.69 157 LEU A N 1
ATOM 1220 C CA . LEU A 1 157 ? -16.982 -4.728 -24.616 1.00 94.69 157 LEU A CA 1
ATOM 1221 C C . LEU A 1 157 ? -18.296 -4.703 -23.829 1.00 94.69 157 LEU A C 1
ATOM 1223 O O . LEU A 1 157 ? -19.004 -5.710 -23.812 1.00 94.69 157 LEU A O 1
ATOM 1227 N N . ALA A 1 158 ? -18.652 -3.574 -23.218 1.00 95.62 158 ALA A N 1
ATOM 1228 C CA . ALA A 1 158 ? -19.982 -3.388 -22.627 1.00 95.62 158 ALA A CA 1
ATOM 1229 C C . ALA A 1 158 ? -21.064 -3.356 -23.725 1.00 95.62 158 ALA A C 1
ATOM 1231 O O . ALA A 1 158 ? -20.769 -3.004 -24.870 1.00 95.62 158 ALA A O 1
ATOM 1232 N N . TYR A 1 159 ? -22.321 -3.696 -23.420 1.00 96.38 159 TYR A N 1
ATOM 1233 C CA . TYR A 1 159 ? -23.389 -3.752 -24.431 1.00 96.38 159 TYR A CA 1
ATOM 1234 C C . TYR A 1 159 ? -23.572 -2.425 -25.183 1.00 96.38 159 TYR A C 1
ATOM 1236 O O . TYR A 1 159 ? -23.686 -2.414 -26.412 1.00 96.38 159 TYR A O 1
ATOM 1244 N N . HIS A 1 160 ? -23.475 -1.290 -24.485 1.00 92.62 160 HIS A N 1
ATOM 1245 C CA . HIS A 1 160 ? -23.520 0.023 -25.133 1.00 92.62 160 HIS A CA 1
ATOM 1246 C C . HIS A 1 160 ? -22.352 0.262 -26.118 1.00 92.62 160 HIS A C 1
ATOM 1248 O O . HIS A 1 160 ? -22.530 0.936 -27.133 1.00 92.62 160 HIS A O 1
ATOM 1254 N N . GLU A 1 161 ? -21.172 -0.326 -25.895 1.00 94.62 161 GLU A N 1
ATOM 1255 C CA . GLU A 1 161 ? -20.051 -0.291 -26.848 1.00 94.62 161 GLU A CA 1
ATOM 1256 C C . GLU A 1 161 ? -20.240 -1.280 -27.993 1.00 94.62 161 GLU A C 1
ATOM 1258 O O . GLU A 1 161 ? -19.912 -0.971 -29.140 1.00 94.62 161 GLU A O 1
ATOM 1263 N N . ILE A 1 162 ? -20.805 -2.455 -27.705 1.00 96.38 162 ILE A N 1
ATOM 1264 C CA . ILE A 1 162 ? -21.151 -3.451 -28.717 1.00 96.38 162 ILE A CA 1
ATOM 1265 C C . ILE A 1 162 ? -22.091 -2.815 -29.737 1.00 96.38 162 ILE A C 1
ATOM 1267 O O . ILE A 1 162 ? -21.787 -2.852 -30.923 1.00 96.38 162 ILE A O 1
ATOM 1271 N N . CYS A 1 163 ? -23.144 -2.114 -29.313 1.00 94.06 163 CYS A N 1
ATOM 1272 C CA . CYS A 1 163 ? -24.036 -1.379 -30.217 1.00 94.06 163 CYS A CA 1
ATOM 1273 C C . CYS A 1 163 ? -23.315 -0.365 -31.132 1.00 94.06 163 CYS A C 1
ATOM 1275 O O . CYS A 1 163 ? -23.770 -0.099 -32.247 1.00 94.06 163 CYS A O 1
ATOM 1277 N N . GLN A 1 164 ? -22.168 0.182 -30.712 1.00 92.06 164 GLN A N 1
ATOM 1278 C CA . GLN A 1 164 ? -21.308 1.004 -31.573 1.00 92.06 164 GLN A CA 1
ATOM 1279 C C . GLN A 1 164 ? -20.455 0.138 -32.514 1.00 92.06 164 GLN A C 1
ATOM 1281 O O . GLN A 1 164 ? -20.341 0.455 -33.700 1.00 92.06 164 GLN A O 1
ATOM 1286 N N . PHE A 1 165 ? -19.906 -0.977 -32.023 1.00 94.81 165 PHE A N 1
ATOM 1287 C CA . PHE A 1 165 ? -19.169 -1.965 -32.817 1.00 94.81 165 PHE A CA 1
ATOM 1288 C C . PHE A 1 165 ? -20.018 -2.547 -33.959 1.00 94.81 165 PHE A C 1
ATOM 1290 O O . PHE A 1 165 ? -19.527 -2.635 -35.086 1.00 94.81 165 PHE A O 1
ATOM 1297 N N . LEU A 1 166 ? -21.299 -2.858 -33.702 1.00 95.19 166 LEU A N 1
ATOM 1298 C CA . LEU A 1 166 ? -22.249 -3.411 -34.679 1.00 95.19 166 LEU A CA 1
ATOM 1299 C C . LEU A 1 166 ? -22.418 -2.531 -35.930 1.00 95.19 166 LEU A C 1
ATOM 1301 O O . LEU A 1 166 ? -22.737 -3.042 -37.004 1.00 95.19 166 LEU A O 1
ATOM 1305 N N . LYS A 1 167 ? -22.164 -1.218 -35.832 1.00 92.38 167 LYS A N 1
ATOM 1306 C CA . LYS A 1 167 ? -22.259 -0.277 -36.959 1.00 92.38 167 LYS A CA 1
ATOM 1307 C C . LYS A 1 167 ? -21.190 -0.612 -38.004 1.00 92.38 167 LYS A C 1
ATOM 1309 O O . LYS A 1 167 ? -20.016 -0.274 -37.844 1.00 92.38 167 LYS A O 1
ATOM 1314 N N . GLY A 1 168 ? -21.597 -1.296 -39.073 1.00 90.06 168 GLY A N 1
ATOM 1315 C CA . GLY A 1 168 ? -20.704 -1.789 -40.126 1.00 90.06 168 GLY A CA 1
ATOM 1316 C C . GLY A 1 168 ? -19.964 -3.090 -39.786 1.00 90.06 168 GLY A C 1
ATOM 1317 O O . GLY A 1 168 ? -18.968 -3.395 -40.438 1.00 90.06 168 GLY A O 1
ATOM 1318 N N . ALA A 1 169 ? -20.411 -3.845 -38.778 1.00 95.81 169 ALA A N 1
ATOM 1319 C CA . ALA A 1 169 ? -19.959 -5.217 -38.549 1.00 95.81 169 ALA A CA 1
ATOM 1320 C C . ALA A 1 169 ? -20.860 -6.221 -39.289 1.00 95.81 169 ALA A C 1
ATOM 1322 O O . ALA A 1 169 ? -22.059 -5.998 -39.460 1.00 95.81 169 ALA A O 1
ATOM 1323 N N . LYS A 1 170 ? -20.303 -7.374 -39.671 1.00 95.69 170 LYS A N 1
ATOM 1324 C CA . LYS A 1 170 ? -21.087 -8.539 -40.086 1.00 95.69 170 LYS A CA 1
ATOM 1325 C C . LYS A 1 170 ? -21.593 -9.255 -38.835 1.00 95.69 170 LYS A C 1
ATOM 1327 O O . LYS A 1 170 ? -20.817 -9.919 -38.149 1.00 95.69 170 LYS A O 1
ATOM 1332 N N . ILE A 1 171 ? -22.885 -9.128 -38.554 1.00 94.44 171 ILE A N 1
ATOM 1333 C CA . ILE A 1 171 ? -23.558 -9.859 -37.475 1.00 94.44 171 ILE A CA 1
ATOM 1334 C C . ILE A 1 171 ? -23.905 -11.262 -37.979 1.00 94.44 171 ILE A C 1
ATOM 1336 O O . ILE A 1 171 ? -24.437 -11.418 -39.078 1.00 94.44 171 ILE A O 1
ATOM 1340 N N . THR A 1 172 ? -23.590 -12.283 -37.189 1.00 91.25 172 THR A N 1
ATOM 1341 C CA . THR A 1 172 ? -23.972 -13.675 -37.438 1.00 91.25 172 THR A CA 1
ATOM 1342 C C . THR A 1 172 ? -24.666 -14.210 -36.194 1.00 91.25 172 THR A C 1
ATOM 1344 O O . THR A 1 172 ? -24.142 -14.095 -35.090 1.00 91.25 172 THR A O 1
ATOM 1347 N N . ARG A 1 173 ? -25.853 -14.793 -36.369 1.00 87.19 173 ARG A N 1
ATOM 1348 C CA . ARG A 1 173 ? -26.659 -15.360 -35.284 1.00 87.19 173 ARG A CA 1
ATOM 1349 C C . ARG A 1 173 ? -26.794 -16.854 -35.542 1.00 87.19 173 ARG A C 1
ATOM 1351 O O . ARG A 1 173 ? -27.222 -17.260 -36.623 1.00 87.19 173 ARG A O 1
ATOM 1358 N N . LEU A 1 174 ? -26.324 -17.673 -34.605 1.00 73.00 174 LEU A N 1
ATOM 1359 C CA . LEU A 1 174 ? -26.268 -19.123 -34.792 1.00 73.00 174 LEU A CA 1
ATOM 1360 C C . LEU A 1 174 ? -27.655 -19.730 -34.522 1.00 73.00 174 LEU A C 1
ATOM 1362 O O . LEU A 1 174 ? -28.209 -19.545 -33.437 1.00 73.00 174 LEU A O 1
ATOM 1366 N N . GLN A 1 175 ? -28.213 -20.448 -35.506 1.00 62.19 175 GLN A N 1
ATOM 1367 C CA . GLN A 1 175 ? -29.613 -20.912 -35.494 1.00 62.19 175 GLN A CA 1
ATOM 1368 C C . GLN A 1 175 ? -29.949 -21.810 -34.294 1.00 62.19 175 GLN A C 1
ATOM 1370 O O . GLN A 1 175 ? -31.012 -21.659 -33.699 1.00 62.19 175 GLN A O 1
ATOM 1375 N N . ASP A 1 176 ? -29.019 -22.675 -33.892 1.00 57.88 176 ASP A N 1
ATOM 1376 C CA . ASP A 1 176 ? -29.187 -23.592 -32.756 1.00 57.88 176 ASP A CA 1
ATOM 1377 C C . ASP A 1 176 ? -29.015 -22.902 -31.382 1.00 57.88 176 ASP A C 1
ATOM 1379 O O . ASP A 1 176 ? -29.263 -23.507 -30.336 1.00 57.88 176 ASP A O 1
ATOM 1383 N N . HIS A 1 177 ? -28.585 -21.632 -31.371 1.00 58.88 177 HIS A N 1
ATOM 1384 C CA . HIS A 1 177 ? -28.106 -20.942 -30.170 1.00 58.88 177 HIS A CA 1
ATOM 1385 C C . HIS A 1 177 ? -28.870 -19.686 -29.793 1.00 58.88 177 HIS A C 1
ATOM 1387 O O . HIS A 1 177 ? -28.919 -19.401 -28.608 1.00 58.88 177 HIS A O 1
ATOM 1393 N N . GLN A 1 178 ? -29.451 -18.933 -30.733 1.00 65.31 178 GLN A N 1
ATOM 1394 C CA . GLN A 1 178 ? -30.046 -17.613 -30.442 1.00 65.31 178 GLN A CA 1
ATOM 1395 C C . GLN A 1 178 ? -29.044 -16.571 -29.880 1.00 65.31 178 GLN A C 1
ATOM 1397 O O . GLN A 1 178 ? -29.459 -15.495 -29.459 1.00 65.31 178 GLN A O 1
ATOM 1402 N N . PHE A 1 179 ? -27.728 -16.832 -29.912 1.00 82.69 179 PHE A N 1
ATOM 1403 C CA . PHE A 1 179 ? -26.699 -15.848 -29.537 1.00 82.69 179 PHE A CA 1
ATOM 1404 C C . PHE A 1 179 ? -26.056 -15.226 -30.777 1.00 82.69 179 PHE A C 1
ATOM 1406 O O . PHE A 1 179 ? -25.712 -15.952 -31.723 1.00 82.69 179 PHE A O 1
ATOM 1413 N N . PRO A 1 180 ? -25.896 -13.894 -30.796 1.00 91.75 180 PRO A N 1
ATOM 1414 C CA . PRO A 1 180 ? -25.151 -13.210 -31.831 1.00 91.75 180 PRO A CA 1
ATOM 1415 C C . PRO A 1 180 ? -23.642 -13.206 -31.549 1.00 91.75 180 PRO A C 1
ATOM 1417 O O . PRO A 1 180 ? -23.165 -13.110 -30.415 1.00 91.75 180 PRO A O 1
ATOM 1420 N N . TYR A 1 181 ? -22.879 -13.186 -32.634 1.00 94.12 181 TYR A N 1
ATOM 1421 C CA . TYR A 1 181 ? -21.538 -12.623 -32.643 1.00 94.12 181 TYR A CA 1
ATOM 1422 C C . TYR A 1 181 ? -21.390 -11.667 -33.830 1.00 94.12 181 TYR A C 1
ATOM 1424 O O . TYR A 1 181 ? -22.081 -11.783 -34.846 1.00 94.12 181 TYR A O 1
ATOM 1432 N N . ALA A 1 182 ? -20.492 -10.697 -33.710 1.00 96.62 182 ALA A N 1
ATOM 1433 C CA . ALA A 1 182 ? -20.245 -9.687 -34.729 1.00 96.62 182 ALA A CA 1
ATOM 1434 C C . ALA A 1 182 ? -18.768 -9.651 -35.120 1.00 96.62 182 ALA A C 1
ATOM 1436 O O . ALA A 1 182 ? -17.885 -9.794 -34.275 1.00 96.62 182 ALA A O 1
ATOM 1437 N N . VAL A 1 183 ? -18.508 -9.432 -36.411 1.00 96.81 183 VAL A N 1
ATOM 1438 C CA . VAL A 1 183 ? -17.158 -9.420 -36.989 1.00 96.81 183 VAL A CA 1
ATOM 1439 C C . VAL A 1 183 ? -16.933 -8.129 -37.768 1.00 96.81 183 VAL A C 1
ATOM 1441 O O . VAL A 1 183 ? -17.728 -7.787 -38.644 1.00 96.81 183 VAL A O 1
ATOM 1444 N N . LYS A 1 184 ? -15.847 -7.411 -37.477 1.00 96.00 184 LYS A N 1
ATOM 1445 C CA . LYS A 1 184 ? -15.489 -6.145 -38.130 1.00 96.00 184 LYS A CA 1
ATOM 1446 C C . LYS A 1 184 ? -13.983 -6.102 -38.385 1.00 96.00 184 LYS A C 1
ATOM 1448 O O . LYS A 1 184 ? -13.188 -5.960 -37.460 1.00 96.00 184 LYS A O 1
ATOM 1453 N N . GLY A 1 185 ? -13.582 -6.260 -39.646 1.00 94.94 185 GLY A N 1
ATOM 1454 C CA . GLY A 1 185 ? -12.178 -6.509 -39.985 1.00 94.94 185 GLY A CA 1
ATOM 1455 C C . GLY A 1 185 ? -11.700 -7.820 -39.353 1.00 94.94 185 GLY A C 1
ATOM 1456 O O . GLY A 1 185 ? -12.353 -8.847 -39.515 1.00 94.94 185 GLY A O 1
ATOM 1457 N N . ASN A 1 186 ? -10.599 -7.774 -38.599 1.00 95.88 186 ASN A N 1
ATOM 1458 C CA . ASN A 1 186 ? -10.101 -8.904 -37.807 1.00 95.88 186 ASN A CA 1
ATOM 1459 C C . ASN A 1 186 ? -10.661 -8.955 -36.370 1.00 95.88 186 ASN A C 1
ATOM 1461 O O . ASN A 1 186 ? -10.240 -9.805 -35.592 1.00 95.88 186 ASN A O 1
ATOM 1465 N N . GLN A 1 187 ? -11.568 -8.050 -35.994 1.00 97.50 187 GLN A N 1
ATOM 1466 C CA . GLN A 1 187 ? -12.164 -8.023 -34.659 1.00 97.50 187 GLN A CA 1
ATOM 1467 C C . GLN A 1 187 ? -13.438 -8.861 -34.621 1.00 97.50 187 GLN A C 1
ATOM 1469 O O . GLN A 1 187 ? -14.293 -8.735 -35.498 1.00 97.50 187 GLN A O 1
ATOM 1474 N N . TRP A 1 188 ? -13.574 -9.681 -33.586 1.00 96.88 188 TRP A N 1
ATOM 1475 C CA . TRP A 1 188 ? -14.709 -10.567 -33.343 1.00 96.88 188 TRP A CA 1
ATOM 1476 C C . TRP A 1 188 ? -15.230 -10.331 -31.924 1.00 96.88 188 TRP A C 1
ATOM 1478 O O . TRP A 1 188 ? -14.426 -10.202 -31.004 1.00 96.88 188 TRP A O 1
ATOM 1488 N N . VAL A 1 189 ? -16.547 -10.289 -31.712 1.00 97.06 189 VAL A N 1
ATOM 1489 C CA . VAL A 1 189 ? -17.157 -10.223 -30.370 1.00 97.06 189 VAL A CA 1
ATOM 1490 C C . VAL A 1 189 ? -18.420 -11.073 -30.294 1.00 97.06 189 VAL A C 1
ATOM 1492 O O . VAL A 1 189 ? -19.283 -10.966 -31.162 1.00 97.06 189 VAL A O 1
ATOM 1495 N N . SER A 1 190 ? -18.548 -11.883 -29.241 1.00 94.38 190 SER A N 1
ATOM 1496 C CA . SER A 1 190 ? -19.815 -12.516 -28.847 1.00 94.38 190 SER A CA 1
ATOM 1497 C C . SER A 1 190 ? -20.484 -11.714 -27.743 1.00 94.38 190 SER A C 1
ATOM 1499 O O . SER A 1 190 ? -19.791 -11.157 -26.892 1.00 94.38 190 SER A O 1
ATOM 1501 N N . TYR A 1 191 ? -21.812 -11.649 -27.750 1.00 95.31 191 TYR A N 1
ATOM 1502 C CA . TYR A 1 191 ? -22.579 -10.831 -26.815 1.00 95.31 191 TYR A CA 1
ATOM 1503 C C . TYR A 1 191 ? -24.003 -11.367 -26.631 1.00 95.31 191 TYR A C 1
ATOM 1505 O O . TYR A 1 191 ? -24.441 -12.235 -27.383 1.00 95.31 191 TYR A O 1
ATOM 1513 N N . ASP A 1 192 ? -24.718 -10.833 -25.644 1.00 94.94 192 ASP A N 1
ATOM 1514 C CA . ASP A 1 192 ? -26.163 -11.008 -25.497 1.00 94.94 192 ASP A CA 1
ATOM 1515 C C . ASP A 1 192 ? -26.914 -9.804 -26.099 1.00 94.94 192 ASP A C 1
ATOM 1517 O O . ASP A 1 192 ? -26.491 -8.661 -25.932 1.00 94.94 192 ASP A O 1
ATOM 1521 N N . ASP A 1 193 ? -28.017 -10.056 -26.809 1.00 94.12 193 ASP A N 1
ATOM 1522 C CA . ASP A 1 193 ? -28.952 -9.056 -27.339 1.00 94.12 193 ASP A CA 1
ATOM 1523 C C . ASP A 1 193 ? -30.349 -9.207 -26.707 1.00 94.12 193 ASP A C 1
ATOM 1525 O O . ASP A 1 193 ? -30.590 -10.111 -25.910 1.00 94.12 193 ASP A O 1
ATOM 1529 N N . VAL A 1 194 ? -31.284 -8.310 -27.035 1.00 93.75 194 VAL A N 1
ATOM 1530 C CA . VAL A 1 194 ? -32.663 -8.349 -26.507 1.00 93.75 194 VAL A CA 1
ATOM 1531 C C . VAL A 1 194 ? -33.311 -9.728 -26.703 1.00 93.75 194 VAL A C 1
ATOM 1533 O O . VAL A 1 194 ? -33.863 -10.283 -25.757 1.00 93.75 194 VAL A O 1
ATOM 1536 N N . GLU A 1 195 ? -33.191 -10.319 -27.893 1.00 92.38 195 GLU A N 1
ATOM 1537 C CA . GLU A 1 195 ? -33.822 -11.600 -28.236 1.00 92.38 195 GLU A CA 1
ATOM 1538 C C . GLU A 1 195 ? -33.116 -12.787 -27.543 1.00 92.38 195 GLU A C 1
ATOM 1540 O O . GLU A 1 195 ? -33.757 -13.769 -27.152 1.00 92.38 195 GLU A O 1
ATOM 1545 N N . SER A 1 196 ? -31.800 -12.703 -27.328 1.00 92.75 196 SER A N 1
ATOM 1546 C CA . SER A 1 196 ? -31.033 -13.711 -26.592 1.00 92.75 196 SER A CA 1
ATOM 1547 C C . SER A 1 196 ? -31.315 -13.658 -25.086 1.00 92.75 196 SER A C 1
ATOM 1549 O O . SER A 1 196 ? -31.512 -14.705 -24.465 1.00 92.75 196 SER A O 1
ATOM 1551 N N . VAL A 1 197 ? -31.453 -12.459 -24.507 1.00 95.06 197 VAL A N 1
ATOM 1552 C CA . VAL A 1 197 ? -31.884 -12.253 -23.115 1.00 95.06 197 VAL A CA 1
ATOM 1553 C C . VAL A 1 197 ? -33.315 -12.749 -22.907 1.00 95.06 197 VAL A C 1
ATOM 1555 O O . VAL A 1 197 ? -33.571 -13.480 -21.949 1.00 95.06 197 VAL A O 1
ATOM 1558 N N . GLU A 1 198 ? -34.245 -12.438 -23.814 1.00 94.25 198 GLU A N 1
ATOM 1559 C CA . GLU A 1 198 ? -35.606 -12.988 -23.781 1.00 94.25 198 GLU A CA 1
ATOM 1560 C C . GLU A 1 198 ? -35.593 -14.522 -23.851 1.00 94.25 198 GLU A C 1
ATOM 1562 O O . GLU A 1 198 ? -36.270 -15.179 -23.058 1.00 94.25 198 GLU A O 1
ATOM 1567 N N . THR A 1 199 ? -34.764 -15.110 -24.721 1.00 92.00 199 THR A N 1
ATOM 1568 C CA . THR A 1 199 ? -34.593 -16.569 -24.832 1.00 92.00 199 THR A CA 1
ATOM 1569 C C . THR A 1 199 ? -34.080 -17.190 -23.527 1.00 92.00 199 THR A C 1
ATOM 1571 O O . THR A 1 199 ? -34.633 -18.194 -23.066 1.00 92.00 199 THR A O 1
ATOM 1574 N N . LYS A 1 200 ? -33.076 -16.579 -22.883 1.00 93.94 200 LYS A N 1
ATOM 1575 C CA . LYS A 1 200 ? -32.570 -16.994 -21.562 1.00 93.94 200 LYS A CA 1
ATOM 1576 C C . LYS A 1 200 ? -33.641 -16.910 -20.478 1.00 93.94 200 LYS A C 1
ATOM 1578 O O . LYS A 1 200 ? -33.738 -17.804 -19.637 1.00 93.94 200 LYS A O 1
ATOM 1583 N N . VAL A 1 201 ? -34.489 -15.883 -20.520 1.00 95.19 201 VAL A N 1
ATOM 1584 C CA . VAL A 1 201 ? -35.609 -15.749 -19.582 1.00 95.19 201 VAL A CA 1
ATOM 1585 C C . VAL A 1 201 ? -36.713 -16.780 -19.839 1.00 95.19 201 VAL A C 1
ATOM 1587 O O . VAL A 1 201 ? -37.276 -17.309 -18.883 1.00 95.19 201 VAL A O 1
ATOM 1590 N N . GLN A 1 202 ? -36.994 -17.163 -21.087 1.00 94.00 202 GLN A N 1
ATOM 1591 C CA . GLN A 1 202 ? -37.902 -18.290 -21.339 1.00 94.00 202 GLN A CA 1
ATOM 1592 C C . GLN A 1 202 ? -37.307 -19.616 -20.845 1.00 94.00 202 GLN A C 1
ATOM 1594 O O . GLN A 1 202 ? -38.023 -20.427 -20.263 1.00 94.00 202 GLN A O 1
ATOM 1599 N N . PHE A 1 203 ? -35.998 -19.833 -21.006 1.00 92.75 203 PHE A N 1
ATOM 1600 C CA . PHE A 1 203 ? -35.321 -21.013 -20.462 1.00 92.75 203 PHE A CA 1
ATOM 1601 C C . PHE A 1 203 ? -35.434 -21.106 -18.934 1.00 92.75 203 PHE A C 1
ATOM 1603 O O . PHE A 1 203 ? -35.885 -22.133 -18.424 1.00 92.75 203 PHE A O 1
ATOM 1610 N N . LEU A 1 204 ? -35.100 -20.037 -18.203 1.00 94.12 204 LEU A N 1
ATOM 1611 C CA . LEU A 1 204 ? -35.163 -20.064 -16.739 1.00 94.12 204 LEU A CA 1
ATOM 1612 C C . LEU A 1 204 ? -36.608 -20.182 -16.219 1.00 94.12 204 LEU A C 1
ATOM 1614 O O . LEU A 1 204 ? -36.831 -20.862 -15.219 1.00 94.12 204 LEU A O 1
ATOM 1618 N N . LYS A 1 205 ? -37.602 -19.618 -16.927 1.00 93.69 205 LYS A N 1
ATOM 1619 C CA . LYS A 1 205 ? -39.032 -19.823 -16.623 1.00 93.69 205 LYS A CA 1
ATOM 1620 C C . LYS A 1 205 ? -39.458 -21.275 -16.857 1.00 93.69 205 LYS A C 1
ATOM 1622 O O . LYS A 1 205 ? -40.116 -21.851 -16.000 1.00 93.69 205 LYS A O 1
ATOM 1627 N N . ASN A 1 206 ? -39.029 -21.901 -17.955 1.00 93.50 206 ASN A N 1
ATOM 1628 C CA . ASN A 1 206 ? -39.332 -23.308 -18.250 1.00 93.50 206 ASN A CA 1
ATOM 1629 C C . ASN A 1 206 ? -38.738 -24.292 -17.223 1.00 93.50 206 ASN A C 1
ATOM 1631 O O . ASN A 1 206 ? -39.278 -25.384 -17.046 1.00 93.50 206 ASN A O 1
ATOM 1635 N N . LEU A 1 207 ? -37.648 -23.916 -16.543 1.00 93.31 207 LEU A N 1
ATOM 1636 C CA . LEU A 1 207 ? -37.055 -24.683 -15.440 1.00 93.31 207 LEU A CA 1
ATOM 1637 C C . LEU A 1 207 ? -37.540 -24.257 -14.041 1.00 93.31 207 LEU A C 1
ATOM 1639 O O . LEU A 1 207 ? -37.163 -24.900 -13.065 1.00 93.31 207 LEU A O 1
ATOM 1643 N N . ASN A 1 208 ? -38.379 -23.220 -13.934 1.00 94.38 208 ASN A N 1
ATOM 1644 C CA . ASN A 1 208 ? -38.793 -22.589 -12.672 1.00 94.38 208 ASN A CA 1
ATOM 1645 C C . ASN A 1 208 ? -37.604 -22.180 -11.778 1.00 94.38 208 ASN A C 1
ATOM 1647 O O . ASN A 1 208 ? -37.594 -22.454 -10.578 1.00 94.38 208 ASN A O 1
ATOM 1651 N N . LEU A 1 209 ? -36.582 -21.548 -12.368 1.00 96.62 209 LEU A N 1
ATOM 1652 C CA . LEU A 1 209 ? -35.434 -21.049 -11.607 1.00 96.62 209 LEU A CA 1
ATOM 1653 C C . LEU A 1 209 ? -35.814 -19.847 -10.724 1.00 96.62 209 LEU A C 1
ATOM 1655 O O . LEU A 1 209 ? -36.714 -19.078 -11.061 1.00 96.62 209 LEU A O 1
ATOM 1659 N N . GLY A 1 210 ? -35.068 -19.644 -9.636 1.00 92.81 210 GLY A N 1
ATOM 1660 C CA . GLY A 1 210 ? -35.280 -18.566 -8.661 1.00 92.81 210 GLY A CA 1
ATOM 1661 C C . GLY A 1 210 ? -35.192 -17.136 -9.210 1.00 92.81 210 GLY A C 1
ATOM 1662 O O . GLY A 1 210 ? -35.746 -16.217 -8.611 1.00 92.81 210 GLY A O 1
ATOM 1663 N N . GLY A 1 211 ? -34.524 -16.913 -10.348 1.00 93.19 211 GLY A N 1
ATOM 1664 C CA . GLY A 1 211 ? -34.533 -15.607 -11.015 1.00 93.19 211 GLY A CA 1
ATOM 1665 C C . GLY A 1 211 ? -33.408 -15.376 -12.024 1.00 93.19 211 GLY A C 1
ATOM 1666 O O . GLY A 1 211 ? -32.733 -16.309 -12.460 1.00 93.19 211 GLY A O 1
ATOM 1667 N N . ALA A 1 212 ? -33.203 -14.100 -12.376 1.00 94.81 212 ALA A N 1
ATOM 1668 C CA . ALA A 1 212 ? -32.188 -13.644 -13.328 1.00 94.81 212 ALA A CA 1
ATOM 1669 C C . ALA A 1 212 ? -31.347 -12.475 -12.777 1.00 94.81 212 ALA A C 1
ATOM 1671 O O . ALA A 1 212 ? -31.823 -11.336 -12.688 1.00 94.81 212 ALA A O 1
ATOM 1672 N N . MET A 1 213 ? -30.084 -12.746 -12.456 1.00 95.75 213 MET A N 1
ATOM 1673 C CA . MET A 1 213 ? -29.073 -11.756 -12.078 1.00 95.75 213 MET A CA 1
ATOM 1674 C C . MET A 1 213 ? -28.472 -11.116 -13.341 1.00 95.75 213 MET A C 1
ATOM 1676 O O . MET A 1 213 ? -28.467 -11.731 -14.407 1.00 95.75 213 MET A O 1
ATOM 1680 N N . ILE A 1 214 ? -27.992 -9.873 -13.241 1.00 93.44 214 ILE A N 1
ATOM 1681 C CA . ILE A 1 214 ? -27.293 -9.179 -14.334 1.00 93.44 214 ILE A CA 1
ATOM 1682 C C . ILE A 1 214 ? -25.915 -8.688 -13.895 1.00 93.44 214 ILE A C 1
ATOM 1684 O O . ILE A 1 214 ? -25.767 -8.175 -12.787 1.00 93.44 214 ILE A O 1
ATOM 1688 N N . TRP A 1 215 ? -24.933 -8.780 -14.792 1.00 81.25 215 TRP A N 1
ATOM 1689 C CA . TRP A 1 215 ? -23.601 -8.203 -14.596 1.00 81.25 215 TRP A CA 1
ATOM 1690 C C . TRP A 1 215 ? -23.210 -7.323 -15.793 1.00 81.25 215 TRP A C 1
ATOM 1692 O O . TRP A 1 215 ? -22.868 -7.849 -16.848 1.00 81.25 215 TRP A O 1
ATOM 1702 N N . SER A 1 216 ? -23.258 -5.996 -15.710 1.00 86.88 216 SER A N 1
ATOM 1703 C CA . SER A 1 216 ? -23.828 -5.156 -14.646 1.00 86.88 216 SER A CA 1
ATOM 1704 C C . SER A 1 216 ? -24.650 -4.009 -15.252 1.00 86.88 216 SER A C 1
ATOM 1706 O O . SER A 1 216 ? -24.622 -3.776 -16.460 1.00 86.88 216 SER A O 1
ATOM 1708 N N . ILE A 1 217 ? -25.462 -3.337 -14.431 1.00 84.00 217 ILE A N 1
ATOM 1709 C CA . ILE A 1 217 ? -26.506 -2.398 -14.888 1.00 84.00 217 ILE A CA 1
ATOM 1710 C C . ILE A 1 217 ? -25.964 -1.191 -15.683 1.00 84.00 217 ILE A C 1
ATOM 1712 O O . ILE A 1 217 ? -26.647 -0.674 -16.562 1.00 84.00 217 ILE A O 1
ATOM 1716 N N . ASP A 1 218 ? -24.729 -0.784 -15.405 1.00 84.75 218 ASP A N 1
ATOM 1717 C CA . ASP A 1 218 ? -23.959 0.278 -16.062 1.00 84.75 218 ASP A CA 1
ATOM 1718 C C . ASP A 1 218 ? -23.427 -0.100 -17.459 1.00 84.75 218 ASP A C 1
ATOM 1720 O O . ASP A 1 218 ? -23.137 0.777 -18.274 1.00 84.75 218 ASP A O 1
ATOM 1724 N N . MET A 1 219 ? -23.322 -1.397 -17.764 1.00 91.62 219 MET A N 1
ATOM 1725 C CA . MET A 1 219 ? -22.798 -1.889 -19.044 1.00 91.62 219 MET A CA 1
ATOM 1726 C C . MET A 1 219 ? -23.879 -1.983 -20.135 1.00 91.62 219 MET A C 1
ATOM 1728 O O . MET A 1 219 ? -23.559 -2.012 -21.325 1.00 91.62 219 MET A O 1
ATOM 1732 N N . ASP A 1 220 ? -25.156 -1.960 -19.751 1.00 93.06 220 ASP A N 1
ATOM 1733 C CA . ASP A 1 220 ? -26.282 -1.792 -20.676 1.00 93.06 220 ASP A CA 1
ATOM 1734 C C . ASP A 1 220 ? -26.327 -0.349 -21.245 1.00 93.06 220 ASP A C 1
ATOM 1736 O O . ASP A 1 220 ? -25.599 0.537 -20.790 1.00 93.06 220 ASP A O 1
ATOM 1740 N N . ASP A 1 221 ? -27.177 -0.060 -22.236 1.00 88.69 221 ASP A N 1
ATOM 1741 C CA . ASP A 1 221 ? -27.387 1.317 -22.723 1.00 88.69 221 ASP A CA 1
ATOM 1742 C C . ASP A 1 221 ? -28.322 2.103 -21.796 1.00 88.69 221 ASP A C 1
ATOM 1744 O O . ASP A 1 221 ? -29.443 2.478 -22.147 1.00 88.69 221 ASP A O 1
ATOM 1748 N N . PHE A 1 222 ? -27.844 2.379 -20.583 1.00 83.56 222 PHE A N 1
ATOM 1749 C CA . PHE A 1 222 ? -28.556 3.173 -19.577 1.00 83.56 222 PHE A CA 1
ATOM 1750 C C . PHE A 1 222 ? -28.943 4.578 -20.070 1.00 83.56 222 PHE A C 1
ATOM 1752 O O . PHE A 1 222 ? -29.914 5.166 -19.595 1.00 83.56 222 PHE A O 1
ATOM 1759 N N . THR A 1 223 ? -28.213 5.107 -21.058 1.00 82.12 223 THR A N 1
ATOM 1760 C CA . THR A 1 223 ? -28.434 6.444 -21.629 1.00 82.12 223 THR A CA 1
ATOM 1761 C C . THR A 1 223 ? -29.445 6.493 -22.776 1.00 82.12 223 THR A C 1
ATOM 1763 O O . THR A 1 223 ? -29.852 7.590 -23.156 1.00 82.12 223 THR A O 1
ATOM 1766 N N . SER A 1 224 ? -29.831 5.345 -23.350 1.00 81.88 224 SER A N 1
ATOM 1767 C CA . SER A 1 224 ? -30.592 5.241 -24.608 1.00 81.88 224 SER A CA 1
ATOM 1768 C C . SER A 1 224 ? -29.902 5.848 -25.852 1.00 81.88 224 SER A C 1
ATOM 1770 O O . SER A 1 224 ? -30.569 6.093 -26.865 1.00 81.88 224 SER A O 1
ATOM 1772 N N . LYS A 1 225 ? -28.591 6.131 -25.811 1.00 82.88 225 LYS A N 1
ATOM 1773 C CA . LYS A 1 225 ? -27.865 6.841 -26.890 1.00 82.88 225 LYS A CA 1
ATOM 1774 C C . LYS A 1 225 ? -27.091 5.924 -27.838 1.00 82.88 225 LYS A C 1
ATOM 1776 O O . LYS A 1 225 ? -26.710 6.366 -28.922 1.00 82.88 225 LYS A O 1
ATOM 1781 N N . SER A 1 226 ? -26.828 4.679 -27.451 1.00 85.44 226 SER A N 1
ATOM 1782 C CA . SER A 1 226 ? -25.899 3.792 -28.161 1.00 85.44 226 SER A CA 1
ATOM 1783 C C . SER A 1 226 ? -26.600 2.755 -29.039 1.00 85.44 226 SER A C 1
ATOM 1785 O O . SER A 1 226 ? -26.168 2.540 -30.175 1.00 85.44 226 SER A O 1
ATOM 1787 N N . CYS A 1 227 ? -27.676 2.150 -28.529 1.00 86.25 227 CYS A N 1
ATOM 1788 C CA . CYS A 1 227 ? -28.387 1.019 -29.134 1.00 86.25 227 CYS A CA 1
ATOM 1789 C C . CYS A 1 227 ? -29.704 1.406 -29.826 1.00 86.25 227 CYS A C 1
ATOM 1791 O O . CYS A 1 227 ? -30.246 0.606 -30.581 1.00 86.25 227 CYS A O 1
ATOM 1793 N N . SER A 1 228 ? -30.227 2.615 -29.581 1.00 86.69 228 SER A N 1
ATOM 1794 C CA . SER A 1 228 ? -31.526 3.086 -30.107 1.00 86.69 228 SER A CA 1
ATOM 1795 C C . SER A 1 228 ? -32.731 2.206 -29.713 1.00 86.69 228 SER A C 1
ATOM 1797 O O . SER A 1 228 ? -33.720 2.147 -30.438 1.00 86.69 228 SER A O 1
ATOM 1799 N N . GLN A 1 229 ? -32.660 1.547 -28.551 1.00 87.38 229 GLN A N 1
ATOM 1800 C CA . GLN A 1 229 ? -33.663 0.597 -28.038 1.00 87.38 229 GLN A CA 1
ATOM 1801 C C . GLN A 1 229 ? -34.340 1.062 -26.727 1.00 87.38 229 GLN A C 1
ATOM 1803 O O . GLN A 1 229 ? -34.972 0.269 -26.035 1.00 87.38 229 GLN A O 1
ATOM 1808 N N . GLY A 1 230 ? -34.225 2.348 -26.378 1.00 86.69 230 GLY A N 1
ATOM 1809 C CA . GLY A 1 230 ? -34.619 2.868 -25.063 1.00 86.69 230 GLY A CA 1
ATOM 1810 C C . GLY A 1 230 ? -33.491 2.751 -24.032 1.00 86.69 230 GLY A C 1
ATOM 1811 O O . GLY A 1 230 ? -32.379 2.345 -24.366 1.00 86.69 230 GLY A O 1
ATOM 1812 N N . SER A 1 231 ? -33.762 3.144 -22.784 1.00 87.69 231 SER A N 1
ATOM 1813 C CA . SER A 1 231 ? -32.792 3.045 -21.688 1.00 87.69 231 SER A CA 1
ATOM 1814 C C . SER A 1 231 ? -32.824 1.667 -21.027 1.00 87.69 231 SER A C 1
ATOM 1816 O O . SER A 1 231 ? -33.892 1.137 -20.709 1.00 87.69 231 SER A O 1
ATOM 1818 N N . TYR A 1 232 ? -31.632 1.120 -20.789 1.00 90.75 232 TYR A N 1
ATOM 1819 C CA . TYR A 1 232 ? -31.400 -0.234 -20.280 1.00 90.75 232 TYR A CA 1
ATOM 1820 C C . TYR A 1 232 ? -32.119 -1.342 -21.089 1.00 90.75 232 TYR A C 1
ATOM 1822 O O . TYR A 1 232 ? -32.904 -2.109 -20.519 1.00 90.75 232 TYR A O 1
ATOM 1830 N N . PRO A 1 233 ? -31.920 -1.431 -22.417 1.00 94.06 233 PRO A N 1
ATOM 1831 C CA . PRO A 1 233 ? -32.661 -2.357 -23.272 1.00 94.06 233 PRO A CA 1
ATOM 1832 C C . PRO A 1 233 ? -32.556 -3.831 -22.852 1.00 94.06 233 PRO A C 1
ATOM 1834 O O . PRO A 1 233 ? -33.572 -4.523 -22.884 1.00 94.06 233 PRO A O 1
ATOM 1837 N N . LEU A 1 234 ? -31.397 -4.320 -22.392 1.00 95.75 234 LEU A N 1
ATOM 1838 C CA . LEU A 1 234 ? -31.262 -5.706 -21.925 1.00 95.75 234 LEU A CA 1
ATOM 1839 C C . LEU A 1 234 ? -31.913 -5.920 -20.552 1.00 95.75 234 LEU A C 1
ATOM 1841 O O . LEU A 1 234 ? -32.595 -6.925 -20.330 1.00 95.75 234 LEU A O 1
ATOM 1845 N N . VAL A 1 235 ? -31.765 -4.969 -19.625 1.00 94.94 235 VAL A N 1
ATOM 1846 C CA . VAL A 1 235 ? -32.418 -5.041 -18.305 1.00 94.94 235 VAL A CA 1
ATOM 1847 C C . VAL A 1 235 ? -33.943 -5.000 -18.445 1.00 94.94 235 VAL A C 1
ATOM 1849 O O . VAL A 1 235 ? -34.641 -5.717 -17.717 1.00 94.94 235 VAL A O 1
ATOM 1852 N N . GLN A 1 236 ? -34.457 -4.195 -19.380 1.00 94.19 236 GLN A N 1
ATOM 1853 C CA . GLN A 1 236 ? -35.881 -4.092 -19.701 1.00 94.19 236 GLN A CA 1
ATOM 1854 C C . GLN A 1 236 ? -36.386 -5.335 -20.438 1.00 94.19 236 GLN A C 1
ATOM 1856 O O . GLN A 1 236 ? -37.447 -5.831 -20.069 1.00 94.19 236 GLN A O 1
ATOM 1861 N N . ALA A 1 237 ? -35.628 -5.896 -21.388 1.00 94.75 237 ALA A N 1
ATOM 1862 C CA . ALA A 1 237 ? -35.948 -7.173 -22.034 1.00 94.75 237 ALA A CA 1
ATOM 1863 C C . ALA A 1 237 ? -36.086 -8.298 -20.996 1.00 94.75 237 ALA A C 1
ATOM 1865 O O . ALA A 1 237 ? -37.114 -8.974 -20.925 1.00 94.75 237 ALA A O 1
ATOM 1866 N N . ARG A 1 238 ? -35.106 -8.415 -20.086 1.00 95.38 238 ARG A N 1
ATOM 1867 C CA . ARG A 1 238 ? -35.154 -9.346 -18.949 1.00 95.38 238 ARG A CA 1
ATOM 1868 C C . ARG A 1 238 ? -36.404 -9.126 -18.092 1.00 95.38 238 ARG A C 1
ATOM 1870 O O . ARG A 1 238 ? -37.119 -10.079 -17.790 1.00 95.38 238 ARG A O 1
ATOM 1877 N N . LYS A 1 239 ? -36.675 -7.880 -17.687 1.00 94.31 239 LYS A N 1
ATOM 1878 C CA . LYS A 1 239 ? -37.833 -7.524 -16.848 1.00 94.31 239 LYS A CA 1
ATOM 1879 C C . LYS A 1 239 ? -39.159 -7.841 -17.547 1.00 94.31 239 LYS A C 1
ATOM 1881 O O . LYS A 1 239 ? -40.041 -8.429 -16.927 1.00 94.31 239 LYS A O 1
ATOM 1886 N N . GLY A 1 240 ? -39.290 -7.477 -18.821 1.00 92.44 240 GLY A N 1
ATOM 1887 C CA . GLY A 1 240 ? -40.470 -7.723 -19.643 1.00 92.44 240 GLY A CA 1
ATOM 1888 C C . GLY A 1 240 ? -40.741 -9.213 -19.813 1.00 92.44 240 GLY A C 1
ATOM 1889 O O . GLY A 1 240 ? -41.841 -9.665 -19.515 1.00 92.44 240 GLY A O 1
ATOM 1890 N N . ALA A 1 241 ? -39.730 -10.001 -20.183 1.00 93.38 241 ALA A N 1
ATOM 1891 C CA . ALA A 1 241 ? -39.869 -11.448 -20.339 1.00 93.38 241 ALA A CA 1
ATOM 1892 C C . ALA A 1 241 ? -40.176 -12.178 -19.019 1.00 93.38 241 ALA A C 1
ATOM 1894 O O . ALA A 1 241 ? -40.914 -13.167 -19.030 1.00 93.38 241 ALA A O 1
ATOM 1895 N N . LEU A 1 242 ? -39.664 -11.691 -17.879 1.00 90.62 242 LEU A N 1
ATOM 1896 C CA . LEU A 1 242 ? -40.015 -12.216 -16.555 1.00 90.62 242 LEU A CA 1
ATOM 1897 C C . LEU A 1 242 ? -41.499 -11.964 -16.257 1.00 90.62 242 LEU A C 1
ATOM 1899 O O . LEU A 1 242 ? -42.230 -12.922 -16.005 1.00 90.62 242 LEU A O 1
ATOM 1903 N N . LEU A 1 243 ? -41.940 -10.706 -16.370 1.00 88.75 243 LEU A N 1
ATOM 1904 C CA . LEU A 1 243 ? -43.303 -10.259 -16.053 1.00 88.75 243 LEU A CA 1
ATOM 1905 C C . LEU A 1 243 ? -44.365 -10.656 -17.093 1.00 88.75 243 LEU A C 1
ATOM 1907 O O . LEU A 1 243 ? -45.553 -10.577 -16.799 1.00 88.75 243 LEU A O 1
ATOM 1911 N N . ALA A 1 244 ? -43.969 -11.079 -18.295 1.00 83.75 244 ALA A N 1
ATOM 1912 C CA . ALA A 1 244 ? -44.898 -11.546 -19.316 1.00 83.75 244 ALA A CA 1
ATOM 1913 C C . ALA A 1 244 ? -45.616 -12.828 -18.859 1.00 83.75 244 ALA A C 1
ATOM 1915 O O . ALA A 1 244 ? -45.028 -13.918 -18.833 1.00 83.75 244 ALA A O 1
ATOM 1916 N N . GLU A 1 245 ? -46.902 -12.705 -18.529 1.00 58.41 245 GLU A N 1
ATOM 1917 C CA . GLU A 1 245 ? -47.799 -13.849 -18.371 1.00 58.41 245 GLU A CA 1
ATOM 1918 C C . GLU A 1 245 ? -47.911 -14.618 -19.695 1.00 58.41 245 GLU A C 1
ATOM 1920 O O . GLU A 1 245 ? -47.865 -14.024 -20.778 1.00 58.41 245 GLU A O 1
ATOM 1925 N N . GLY A 1 246 ? -48.013 -15.949 -19.602 1.00 57.22 246 GLY A N 1
ATOM 1926 C CA . GLY A 1 246 ? -47.812 -16.901 -20.700 1.00 57.22 246 GLY A CA 1
ATOM 1927 C C . GLY A 1 246 ? -48.711 -16.686 -21.919 1.00 57.22 246 GLY A C 1
ATOM 1928 O O . GLY A 1 246 ? -49.724 -17.360 -22.088 1.00 57.22 246 GLY A O 1
ATOM 1929 N N . SER A 1 247 ? -48.297 -15.780 -22.800 1.00 35.53 247 SER A N 1
ATOM 1930 C CA . SER A 1 247 ? -49.004 -15.419 -24.023 1.00 35.53 247 SER A CA 1
ATOM 1931 C C . SER A 1 247 ? -48.446 -16.207 -25.205 1.00 35.53 247 SER A C 1
ATOM 1933 O O . SER A 1 247 ? -47.247 -16.198 -25.471 1.00 35.53 247 SER A O 1
ATOM 1935 N N . GLN A 1 248 ? -49.342 -16.911 -25.897 1.00 36.03 248 GLN A N 1
ATOM 1936 C CA . GLN A 1 248 ? -49.051 -17.826 -27.004 1.00 36.03 248 GLN A CA 1
ATOM 1937 C C . GLN A 1 248 ? -48.100 -17.230 -28.058 1.00 36.03 248 GLN A C 1
ATOM 1939 O O . GLN A 1 248 ? -48.336 -16.143 -28.588 1.00 36.03 248 GLN A O 1
ATOM 1944 N N . VAL A 1 249 ? -47.074 -18.005 -28.425 1.00 33.66 249 VAL A N 1
ATOM 1945 C CA . VAL A 1 249 ? -46.160 -17.713 -29.538 1.00 33.66 249 VAL A CA 1
ATOM 1946 C C . VAL A 1 249 ? -46.963 -17.495 -30.827 1.00 33.66 249 VAL A C 1
ATOM 1948 O O . VAL A 1 249 ? -47.617 -18.418 -31.318 1.00 33.66 249 VAL A O 1
ATOM 1951 N N . ARG A 1 250 ? -46.886 -16.298 -31.427 1.00 30.67 250 ARG A N 1
ATOM 1952 C CA . ARG A 1 250 ? -47.370 -16.097 -32.804 1.00 30.67 250 ARG A CA 1
ATOM 1953 C C . ARG A 1 250 ? -46.479 -16.898 -33.753 1.00 30.67 250 ARG A C 1
ATOM 1955 O O . ARG A 1 250 ? -45.276 -16.671 -33.826 1.00 30.67 250 ARG A O 1
ATOM 1962 N N . GLY A 1 251 ? -47.079 -17.870 -34.433 1.00 32.72 251 GLY A N 1
ATOM 1963 C CA . GLY A 1 251 ? -46.346 -18.951 -35.084 1.00 32.72 251 GLY A CA 1
ATOM 1964 C C . GLY A 1 251 ? -45.476 -18.538 -36.276 1.00 32.72 251 GLY A C 1
ATOM 1965 O O . GLY A 1 251 ? -45.950 -17.922 -37.227 1.00 32.72 251 GLY A O 1
ATOM 1966 N N . GLY A 1 252 ? -44.232 -19.019 -36.262 1.00 26.42 252 GLY A N 1
ATOM 1967 C CA . GLY A 1 252 ? -43.350 -19.167 -37.419 1.00 26.42 252 GLY A CA 1
ATOM 1968 C C . GLY A 1 252 ? -42.730 -20.565 -37.368 1.00 26.42 252 GLY A C 1
ATOM 1969 O O . GLY A 1 252 ? -41.990 -20.870 -36.442 1.00 26.42 252 GLY A O 1
ATOM 1970 N N . LYS A 1 253 ? -43.111 -21.436 -38.311 1.00 33.06 253 LYS A N 1
ATOM 1971 C CA . LYS A 1 253 ? -42.875 -22.897 -38.315 1.00 33.06 253 LYS A CA 1
ATOM 1972 C C . LYS A 1 253 ? -41.484 -23.338 -37.813 1.00 33.06 253 LYS A C 1
ATOM 1974 O O . LYS A 1 253 ? -40.491 -23.113 -38.497 1.00 33.06 253 LYS A O 1
ATOM 1979 N N . THR A 1 254 ? -41.449 -24.125 -36.737 1.00 24.84 254 THR A N 1
ATOM 1980 C CA . THR A 1 254 ? -40.316 -24.999 -36.383 1.00 24.84 254 THR A CA 1
ATOM 1981 C C . THR A 1 254 ? -40.789 -26.449 -36.257 1.00 24.84 254 THR A C 1
ATOM 1983 O O . THR A 1 254 ? -41.887 -26.724 -35.770 1.00 24.84 254 THR A O 1
ATOM 1986 N N . SER A 1 255 ? -39.991 -27.395 -36.758 1.00 27.30 255 SER A N 1
ATOM 1987 C CA . SER A 1 255 ? -40.305 -28.827 -36.701 1.00 27.30 255 SER A CA 1
ATOM 1988 C C . SER A 1 255 ? -40.056 -29.385 -35.301 1.00 27.30 255 SER A C 1
ATOM 1990 O O . SER A 1 255 ? -38.962 -29.242 -34.758 1.00 27.30 255 SER A O 1
ATOM 1992 N N . SER A 1 256 ? -41.050 -30.062 -34.737 1.00 25.08 256 SER A N 1
ATOM 1993 C CA . SER A 1 256 ? -40.991 -30.632 -33.392 1.00 25.08 256 SER A CA 1
ATOM 1994 C C . SER A 1 256 ? -40.070 -31.853 -33.285 1.00 25.08 256 SER A C 1
ATOM 1996 O O . SER A 1 256 ? -40.298 -32.854 -33.964 1.00 25.08 256 SER A O 1
ATOM 1998 N N . ALA A 1 257 ? -39.151 -31.830 -32.319 1.00 24.22 257 ALA A N 1
ATOM 1999 C CA . ALA A 1 257 ? -38.608 -33.026 -31.673 1.00 24.22 257 ALA A CA 1
ATOM 2000 C C . ALA A 1 257 ? -38.797 -32.873 -30.145 1.00 24.22 257 ALA A C 1
ATOM 2002 O O . ALA A 1 257 ? -38.463 -31.815 -29.609 1.00 24.22 257 ALA A O 1
ATOM 2003 N N . PRO A 1 258 ? -39.395 -33.849 -29.432 1.00 28.41 258 PRO A N 1
ATOM 2004 C CA . PRO A 1 258 ? -39.864 -33.627 -28.064 1.00 28.41 258 PRO A CA 1
ATOM 2005 C C . PRO A 1 258 ? -38.774 -33.797 -26.994 1.00 28.41 258 PRO A C 1
ATOM 2007 O O . PRO A 1 258 ? -38.031 -34.780 -26.985 1.00 28.41 258 PRO A O 1
ATOM 2010 N N . TYR A 1 259 ? -38.769 -32.885 -26.018 1.00 22.80 259 TYR A N 1
ATOM 2011 C CA . TYR A 1 259 ? -38.034 -33.017 -24.756 1.00 22.80 259 TYR A CA 1
ATOM 2012 C C . TYR A 1 259 ? -38.465 -34.287 -23.997 1.00 22.80 259 TYR A C 1
ATOM 2014 O O . TYR A 1 259 ? -39.638 -34.439 -23.650 1.00 22.80 259 TYR A O 1
ATOM 2022 N N . LYS A 1 260 ? -37.518 -35.175 -23.662 1.00 25.12 260 LYS A N 1
ATOM 2023 C CA . LYS A 1 260 ? -37.746 -36.254 -22.685 1.00 25.12 260 LYS A CA 1
ATOM 2024 C C . LYS A 1 260 ? -37.310 -35.811 -21.289 1.00 25.12 260 LYS A C 1
ATOM 2026 O O . LYS A 1 260 ? -36.151 -35.464 -21.081 1.00 25.12 260 LYS A O 1
ATOM 2031 N N . LYS A 1 261 ? -38.238 -35.893 -20.329 1.00 22.42 261 LYS A N 1
ATOM 2032 C CA . LYS A 1 261 ? -37.955 -35.802 -18.888 1.00 22.42 261 LYS A CA 1
ATOM 2033 C C . LYS A 1 261 ? -36.841 -36.779 -18.498 1.00 22.42 261 LYS A C 1
ATOM 2035 O O . LYS A 1 261 ? -36.962 -37.973 -18.766 1.00 22.42 261 LYS A O 1
ATOM 2040 N N . LEU A 1 262 ? -35.836 -36.292 -17.777 1.00 23.77 262 LEU A N 1
ATOM 2041 C CA . LEU A 1 262 ? -34.978 -37.129 -16.941 1.00 23.77 262 LEU A CA 1
ATOM 2042 C C . LEU A 1 262 ? -35.606 -37.227 -15.548 1.00 23.77 262 LEU A C 1
ATOM 2044 O O . LEU A 1 262 ? -35.493 -36.319 -14.731 1.00 23.77 262 LEU A O 1
ATOM 2048 N N . SER A 1 263 ? -36.285 -38.342 -15.294 1.00 23.23 263 SER A N 1
ATOM 2049 C CA . SER A 1 263 ? -36.731 -38.748 -13.962 1.00 23.23 263 SER A CA 1
ATOM 2050 C C . SER A 1 263 ? -36.194 -40.142 -13.658 1.00 23.23 263 SER A C 1
ATOM 2052 O O . SER A 1 263 ? -36.468 -41.064 -14.420 1.00 23.23 263 SER A O 1
ATOM 2054 N N . SER A 1 264 ? -35.455 -40.254 -12.551 1.00 26.53 264 SER A N 1
ATOM 2055 C CA . SER A 1 264 ? -35.276 -41.438 -11.690 1.00 26.53 264 SER A CA 1
ATOM 2056 C C . SER A 1 264 ? -35.377 -42.848 -12.302 1.00 26.53 264 SER A C 1
ATOM 2058 O O . SER A 1 264 ? -36.456 -43.287 -12.700 1.00 26.53 264 SER A O 1
ATOM 2060 N N . ALA A 1 265 ? -34.319 -43.644 -12.136 1.00 24.94 265 ALA A N 1
ATOM 2061 C CA . ALA A 1 265 ? -34.434 -45.100 -12.075 1.00 24.94 265 ALA A CA 1
ATOM 2062 C C . ALA A 1 265 ? -33.588 -45.650 -10.916 1.00 24.94 265 ALA A C 1
ATOM 2064 O O . ALA A 1 265 ? -32.371 -45.482 -10.893 1.00 24.94 265 ALA A O 1
ATOM 2065 N N . HIS A 1 266 ? -34.250 -46.306 -9.964 1.00 24.38 266 HIS A N 1
ATOM 2066 C CA . HIS A 1 266 ? -33.634 -47.194 -8.981 1.00 24.38 266 HIS A CA 1
ATOM 2067 C C . HIS A 1 266 ? -34.228 -48.598 -9.183 1.00 24.38 266 HIS A C 1
ATOM 2069 O O . HIS A 1 266 ? -35.449 -48.737 -9.214 1.00 24.38 266 HIS A O 1
ATOM 2075 N N . SER A 1 267 ? -33.341 -49.597 -9.214 1.00 25.06 267 SER A N 1
ATOM 2076 C CA . SER A 1 267 ? -33.556 -50.992 -8.781 1.00 25.06 267 SER A CA 1
ATOM 2077 C C . SER A 1 267 ? -34.234 -52.048 -9.683 1.00 25.06 267 SER A C 1
ATOM 2079 O O . SER A 1 267 ? -35.269 -51.815 -10.298 1.00 25.06 267 SER A O 1
ATOM 2081 N N . ALA A 1 268 ? -33.677 -53.268 -9.529 1.00 25.00 268 ALA A N 1
ATOM 2082 C CA . ALA A 1 268 ? -34.250 -54.618 -9.722 1.00 25.00 268 ALA A CA 1
ATOM 2083 C C . ALA A 1 268 ? -34.281 -55.190 -11.168 1.00 25.00 268 ALA A C 1
ATOM 2085 O O . ALA A 1 268 ? -34.548 -54.451 -12.108 1.00 25.00 268 ALA A O 1
ATOM 2086 N N . LEU A 1 269 ? -34.015 -56.480 -11.457 1.00 22.14 269 LEU A N 1
ATOM 2087 C CA . LEU A 1 269 ? -33.529 -57.671 -10.704 1.00 22.14 269 LEU A CA 1
ATOM 2088 C C . LEU A 1 269 ? -32.392 -58.341 -11.538 1.00 22.14 269 LEU A C 1
ATOM 2090 O O . LEU A 1 269 ? -32.320 -58.124 -12.743 1.00 22.14 269 LEU A O 1
ATOM 2094 N N . GLU A 1 270 ? -31.373 -59.019 -10.996 1.00 22.52 270 GLU A N 1
ATOM 2095 C CA . GLU A 1 270 ? -31.376 -60.357 -10.358 1.00 22.52 270 GLU A CA 1
ATOM 2096 C C . GLU A 1 270 ? -31.903 -61.506 -11.260 1.00 22.52 270 GLU A C 1
ATOM 2098 O O . GLU A 1 270 ? -33.107 -61.636 -11.447 1.00 22.52 270 GLU A O 1
ATOM 2103 N N . LEU A 1 271 ? -31.014 -62.344 -11.828 1.00 22.52 271 LEU A N 1
ATOM 2104 C CA . LEU A 1 271 ? -30.800 -63.751 -11.410 1.00 22.52 271 LEU A CA 1
ATOM 2105 C C . LEU A 1 271 ? -29.815 -64.506 -12.339 1.00 22.52 271 LEU A C 1
ATOM 2107 O O . LEU A 1 271 ? -30.035 -64.608 -13.543 1.00 22.52 271 LEU A O 1
ATOM 2111 N N . ALA A 1 272 ? -28.800 -65.146 -11.755 1.00 22.08 272 ALA A N 1
ATOM 2112 C CA . ALA A 1 272 ? -28.189 -66.380 -12.264 1.00 22.08 272 ALA A CA 1
ATOM 2113 C C . ALA A 1 272 ? -27.535 -67.114 -11.076 1.00 22.08 272 ALA A C 1
ATOM 2115 O O . ALA A 1 272 ? -26.626 -66.578 -10.445 1.00 22.08 272 ALA A O 1
ATOM 2116 N N . MET A 1 273 ? -28.027 -68.308 -10.729 1.00 21.98 273 MET A N 1
ATOM 2117 C CA . MET A 1 273 ? -27.597 -69.086 -9.554 1.00 21.98 273 MET A CA 1
ATOM 2118 C C . MET A 1 273 ? -27.048 -70.468 -9.937 1.00 21.98 273 MET A C 1
ATOM 2120 O O . MET A 1 273 ? -27.602 -71.113 -10.824 1.00 21.98 273 MET A O 1
ATOM 2124 N N . SER A 1 274 ? -26.097 -70.970 -9.127 1.00 22.14 274 SER A N 1
ATOM 2125 C CA . SER A 1 274 ? -25.599 -72.372 -9.054 1.00 22.14 274 SER A CA 1
ATOM 2126 C C . SER A 1 274 ? -24.808 -72.871 -10.290 1.00 22.14 274 SER A C 1
ATOM 2128 O O . SER A 1 274 ? -24.991 -72.335 -11.373 1.00 22.14 274 SER A O 1
ATOM 2130 N N . THR A 1 275 ? -23.850 -73.817 -10.256 1.00 22.73 275 THR A N 1
ATOM 2131 C CA . THR A 1 275 ? -23.379 -74.881 -9.316 1.00 22.73 275 THR A CA 1
ATOM 2132 C C . THR A 1 275 ? -21.846 -75.094 -9.468 1.00 22.73 275 THR A C 1
ATOM 2134 O O . THR A 1 275 ? -21.331 -74.755 -10.526 1.00 22.73 275 THR A O 1
ATOM 2137 N N . SER A 1 276 ? -21.039 -75.759 -8.615 1.00 21.89 276 SER A N 1
ATOM 2138 C CA . SER A 1 276 ? -21.049 -76.148 -7.179 1.00 21.89 276 SER A CA 1
ATOM 2139 C C . SER A 1 276 ? -19.781 -76.995 -6.865 1.00 21.89 276 SER A C 1
ATOM 2141 O O . SER A 1 276 ? -19.368 -77.725 -7.760 1.00 21.89 276 SER A O 1
ATOM 2143 N N . HIS A 1 277 ? -19.293 -77.048 -5.603 1.00 22.86 277 HIS A N 1
ATOM 2144 C CA . HIS A 1 277 ? -18.296 -78.036 -5.075 1.00 22.86 277 HIS A CA 1
ATOM 2145 C C . HIS A 1 277 ? -16.843 -77.952 -5.645 1.00 22.86 277 HIS A C 1
ATOM 2147 O O . HIS A 1 277 ? -16.656 -77.450 -6.742 1.00 22.86 277 HIS A O 1
ATOM 2153 N N . GLN A 1 278 ? -15.748 -78.407 -4.995 1.00 23.06 278 GLN A N 1
ATOM 2154 C CA . GLN A 1 278 ? -15.458 -78.914 -3.628 1.00 23.06 278 GLN A CA 1
ATOM 2155 C C . GLN A 1 278 ? -13.926 -78.860 -3.337 1.00 23.06 278 GLN A C 1
ATOM 2157 O O . GLN A 1 278 ? -13.163 -79.052 -4.275 1.00 23.06 278 GLN A O 1
ATOM 2162 N N . LYS A 1 279 ? -13.527 -78.808 -2.042 1.00 23.22 279 LYS A N 1
ATOM 2163 C CA . LYS A 1 279 ? -12.207 -79.201 -1.443 1.00 23.22 279 LYS A CA 1
ATOM 2164 C C . LYS A 1 279 ? -10.943 -78.410 -1.872 1.00 23.22 279 LYS A C 1
ATOM 2166 O O . LYS A 1 279 ? -10.845 -77.977 -3.007 1.00 23.22 279 LYS A O 1
ATOM 2171 N N . GLY A 1 280 ? -9.922 -78.205 -1.029 1.00 22.97 280 GLY A N 1
ATOM 2172 C CA . GLY A 1 280 ? -9.688 -78.520 0.400 1.00 22.97 280 GLY A CA 1
ATOM 2173 C C . GLY A 1 280 ? -8.538 -77.635 0.957 1.00 22.97 280 GLY A C 1
ATOM 2174 O O . GLY A 1 280 ? -7.860 -77.001 0.159 1.00 22.97 280 GLY A O 1
ATOM 2175 N N . GLU A 1 281 ? -8.444 -77.403 2.281 1.00 24.53 281 GLU A N 1
ATOM 2176 C CA . GLU A 1 281 ? -7.423 -78.004 3.196 1.00 24.53 281 GLU A CA 1
ATOM 2177 C C . GLU A 1 281 ? -5.998 -77.367 3.060 1.00 24.53 281 GLU A C 1
ATOM 2179 O O . GLU A 1 281 ? -5.557 -77.134 1.945 1.00 24.53 281 GLU A O 1
ATOM 2184 N N . ILE A 1 282 ? -5.197 -77.004 4.091 1.00 24.08 282 ILE A N 1
ATOM 2185 C CA . ILE A 1 282 ? -5.061 -77.407 5.521 1.00 24.08 282 ILE A CA 1
ATOM 2186 C C . ILE A 1 282 ? -4.452 -76.244 6.385 1.00 24.08 282 ILE A C 1
ATOM 2188 O O . ILE A 1 282 ? -3.660 -75.476 5.850 1.00 24.08 282 ILE A O 1
ATOM 2192 N N . ALA A 1 283 ? -4.732 -76.218 7.709 1.00 23.38 283 ALA A N 1
ATOM 2193 C CA . ALA A 1 283 ? -3.955 -75.627 8.845 1.00 23.38 283 ALA A CA 1
ATOM 2194 C C . ALA A 1 283 ? -3.695 -74.091 8.947 1.00 23.38 283 ALA A C 1
ATOM 2196 O O . ALA A 1 283 ? -3.488 -73.409 7.953 1.00 23.38 283 ALA A O 1
ATOM 2197 N N . ASP A 1 284 ? -3.618 -73.473 10.141 1.00 23.56 284 ASP A N 1
ATOM 2198 C CA . ASP A 1 284 ? -3.887 -73.975 11.508 1.00 23.56 284 ASP A CA 1
ATOM 2199 C C . ASP A 1 284 ? -4.253 -72.852 12.503 1.00 23.56 284 ASP A C 1
ATOM 2201 O O . ASP A 1 284 ? -3.976 -71.673 12.275 1.00 23.56 284 ASP A O 1
ATOM 2205 N N . SER A 1 285 ? -4.834 -73.233 13.649 1.00 22.20 285 SER A N 1
ATOM 2206 C CA . SER A 1 285 ? -5.103 -72.339 14.790 1.00 22.20 285 SER A CA 1
ATOM 2207 C C . SER A 1 285 ? -5.060 -73.092 16.129 1.00 22.20 285 SER A C 1
ATOM 2209 O O . SER A 1 285 ? -5.667 -74.152 16.222 1.00 22.20 285 SER A O 1
ATOM 2211 N N . CYS A 1 286 ? -4.408 -72.530 17.159 1.00 21.73 286 CYS A N 1
ATOM 2212 C CA . CYS A 1 286 ? -4.539 -72.865 18.596 1.00 21.73 286 CYS A CA 1
ATOM 2213 C C . CYS A 1 286 ? -3.885 -71.727 19.422 1.00 21.73 286 CYS A C 1
ATOM 2215 O O . CYS A 1 286 ? -2.799 -71.288 19.061 1.00 21.73 286 CYS A O 1
ATOM 2217 N N . TRP A 1 287 ? -4.549 -71.031 20.359 1.00 20.64 287 TRP A N 1
ATOM 2218 C CA . TRP A 1 287 ? -5.121 -71.421 21.673 1.00 20.64 287 TRP A CA 1
ATOM 2219 C C . TRP A 1 287 ? -4.068 -71.588 22.801 1.00 20.64 287 TRP A C 1
ATOM 2221 O O . TRP A 1 287 ? -3.033 -72.215 22.605 1.00 20.64 287 TRP A O 1
ATOM 2231 N N . GLY A 1 288 ? -4.325 -70.982 23.976 1.00 22.75 288 GLY A N 1
ATOM 2232 C CA . GLY A 1 288 ? -3.447 -71.006 25.173 1.00 22.75 288 GLY A CA 1
ATOM 2233 C C . GLY A 1 288 ? -3.793 -72.125 26.173 1.00 22.75 288 GLY A C 1
ATOM 2234 O O . GLY A 1 288 ? -4.559 -73.016 25.809 1.00 22.75 288 GLY A O 1
ATOM 2235 N N . PRO A 1 289 ? -3.264 -72.107 27.423 1.00 33.31 289 PRO A N 1
ATOM 2236 C CA . PRO A 1 289 ? -4.096 -72.565 28.564 1.00 33.31 289 PRO A CA 1
ATOM 2237 C C . PRO A 1 289 ? -3.792 -72.018 29.999 1.00 33.31 289 PRO A C 1
ATOM 2239 O O . PRO A 1 289 ? -2.651 -71.717 30.328 1.00 33.31 289 PRO A O 1
ATOM 2242 N N . CYS A 1 290 ? -4.816 -72.110 30.880 1.00 21.12 290 CYS A N 1
ATOM 2243 C CA . CYS A 1 290 ? -4.782 -72.454 32.337 1.00 21.12 290 CYS A CA 1
ATOM 2244 C C . CYS A 1 290 ? -4.209 -71.482 33.423 1.00 21.12 290 CYS A C 1
ATOM 2246 O O . CYS A 1 290 ? -3.272 -70.750 33.146 1.00 21.12 290 CYS A O 1
ATOM 2248 N N . TRP A 1 291 ? -4.640 -71.472 34.715 1.00 21.06 291 TRP A N 1
ATOM 2249 C CA . TRP A 1 291 ? -5.810 -72.041 35.464 1.00 21.06 291 TRP A CA 1
ATOM 2250 C C . TRP A 1 291 ? -5.855 -71.532 36.960 1.00 21.06 291 TRP A C 1
ATOM 2252 O O . TRP A 1 291 ? -4.921 -70.875 37.404 1.00 21.06 291 TRP A O 1
ATOM 2262 N N . GLU A 1 292 ? -6.902 -71.919 37.725 1.00 24.64 292 GLU A N 1
ATOM 2263 C CA . GLU A 1 292 ? -7.282 -71.722 39.167 1.00 24.64 292 GLU A CA 1
ATOM 2264 C C . GLU A 1 292 ? -7.896 -70.347 39.602 1.00 24.64 292 GLU A C 1
ATOM 2266 O O . GLU A 1 292 ? -7.473 -69.318 39.092 1.00 24.64 292 GLU A O 1
ATOM 2271 N N . ARG A 1 293 ? -8.774 -70.171 40.630 1.00 26.03 293 ARG A N 1
ATOM 2272 C CA . ARG A 1 293 ? -9.942 -70.889 41.266 1.00 26.03 293 ARG A CA 1
ATOM 2273 C C . ARG A 1 293 ? -10.392 -70.060 42.521 1.00 26.03 293 ARG A C 1
ATOM 2275 O O . ARG A 1 293 ? -9.522 -69.491 43.162 1.00 26.03 293 ARG A O 1
ATOM 2282 N N . ILE A 1 294 ? -11.669 -69.841 42.907 1.00 25.61 294 ILE A N 1
ATOM 2283 C CA . ILE A 1 294 ? -12.531 -70.612 43.862 1.00 25.61 294 ILE A CA 1
ATOM 2284 C C . ILE A 1 294 ? -13.809 -69.767 44.204 1.00 25.61 294 ILE A C 1
ATOM 2286 O O . ILE A 1 294 ? -13.666 -68.597 44.524 1.00 25.61 294 ILE A O 1
ATOM 2290 N N . TYR A 1 295 ? -15.018 -70.375 44.140 1.00 23.69 295 TYR A N 1
ATOM 2291 C CA . TYR A 1 295 ? -16.258 -70.285 44.994 1.00 23.69 295 TYR A CA 1
ATOM 2292 C C . TYR A 1 295 ? -16.586 -69.069 45.932 1.00 23.69 295 TYR A C 1
ATOM 2294 O O . TYR A 1 295 ? -15.673 -68.493 46.499 1.00 23.69 295 TYR A O 1
ATOM 2302 N N . ARG A 1 296 ? -17.845 -68.700 46.311 1.00 24.16 296 ARG A N 1
ATOM 2303 C CA . ARG A 1 296 ? -19.265 -69.146 46.071 1.00 24.16 296 ARG A CA 1
ATOM 2304 C C . ARG A 1 296 ? -20.278 -68.102 46.661 1.00 24.16 296 ARG A C 1
ATOM 2306 O O . ARG A 1 296 ? -19.914 -67.450 47.627 1.00 24.16 296 ARG A O 1
ATOM 2313 N N . ALA A 1 297 ? -21.555 -68.121 46.219 1.00 26.27 297 ALA A N 1
ATOM 2314 C CA . ALA A 1 297 ? -22.794 -67.665 46.929 1.00 26.27 297 ALA A CA 1
ATOM 2315 C C . ALA A 1 297 ? -23.000 -66.134 47.181 1.00 26.27 297 ALA A C 1
ATOM 2317 O O . ALA A 1 297 ? -22.031 -65.394 47.210 1.00 26.27 297 ALA A O 1
ATOM 2318 N N . GLU A 1 298 ? -24.210 -65.561 47.359 1.00 25.70 298 GLU A N 1
ATOM 2319 C CA . GLU A 1 298 ? -25.601 -66.083 47.300 1.00 25.70 298 GLU A CA 1
ATOM 2320 C C . GLU A 1 298 ? -26.636 -64.998 46.839 1.00 25.70 298 GLU A C 1
ATOM 2322 O O . GLU A 1 298 ? -26.275 -64.156 46.020 1.00 25.70 298 GLU A O 1
ATOM 2327 N N . ARG A 1 299 ? -27.936 -65.053 47.214 1.00 26.73 299 ARG A N 1
ATOM 2328 C CA . ARG A 1 299 ? -29.077 -64.558 46.383 1.00 26.73 299 ARG A CA 1
ATOM 2329 C C . ARG A 1 299 ? -30.156 -63.709 47.142 1.00 26.73 299 ARG A C 1
ATOM 2331 O O . ARG A 1 299 ? -30.398 -63.966 48.312 1.00 26.73 299 ARG A O 1
ATOM 2338 N N . VAL A 1 300 ? -30.908 -62.855 46.404 1.00 29.62 300 VAL A N 1
ATOM 2339 C CA . VAL A 1 300 ? -32.279 -62.256 46.650 1.00 29.62 300 VAL A CA 1
ATOM 2340 C C . VAL A 1 300 ? -32.484 -61.030 47.631 1.00 29.62 300 VAL A C 1
ATOM 2342 O O . VAL A 1 300 ? -31.483 -60.595 48.191 1.00 29.62 300 VAL A O 1
ATOM 2345 N N . PRO A 1 301 ? -33.666 -60.319 47.718 1.00 46.34 301 PRO A N 1
ATOM 2346 C CA . PRO A 1 301 ? -33.722 -58.827 47.662 1.00 46.34 301 PRO A CA 1
ATOM 2347 C C . PRO A 1 301 ? -34.642 -58.110 48.713 1.00 46.34 301 PRO A C 1
ATOM 2349 O O . PRO A 1 301 ? -35.218 -58.759 49.579 1.00 46.34 301 PRO A O 1
ATOM 2352 N N . GLY A 1 302 ? -34.909 -56.792 48.580 1.00 24.75 302 GLY A N 1
ATOM 2353 C CA . GLY A 1 302 ? -36.147 -56.159 49.116 1.00 24.75 302 GLY A CA 1
ATOM 2354 C C . GLY A 1 302 ? -36.063 -54.676 49.577 1.00 24.75 302 GLY A C 1
ATOM 2355 O O . GLY A 1 302 ? -34.951 -54.200 49.783 1.00 24.75 302 GLY A O 1
ATOM 2356 N N . PRO A 1 303 ? -37.192 -53.923 49.710 1.00 50.38 303 PRO A N 1
ATOM 2357 C CA . PRO A 1 303 ? -37.199 -52.439 49.675 1.00 50.38 303 PRO A CA 1
ATOM 2358 C C . PRO A 1 303 ? -37.929 -51.694 50.834 1.00 50.38 303 PRO A C 1
ATOM 2360 O O . PRO A 1 303 ? -38.811 -52.280 51.452 1.00 50.38 303 PRO A O 1
ATOM 2363 N N . SER A 1 304 ? -37.685 -50.374 51.017 1.00 26.61 304 SER A N 1
ATOM 2364 C CA . SER A 1 304 ? -38.703 -49.331 51.375 1.00 26.61 304 SER A CA 1
ATOM 2365 C C . SER A 1 304 ? -38.125 -47.912 51.632 1.00 26.61 304 SER A C 1
ATOM 2367 O O . SER A 1 304 ? -36.999 -47.775 52.099 1.00 26.61 304 SER A O 1
ATOM 2369 N N . SER A 1 305 ? -38.925 -46.867 51.370 1.00 25.25 305 SER A N 1
ATOM 2370 C CA . SER A 1 305 ? -38.747 -45.420 51.691 1.00 25.25 305 SER A CA 1
ATOM 2371 C C . SER A 1 305 ? -39.438 -45.042 53.043 1.00 25.25 305 SER A C 1
ATOM 2373 O O . SER A 1 305 ? -39.872 -45.995 53.695 1.00 25.25 305 SER A O 1
ATOM 2375 N N . PRO A 1 306 ? -39.628 -43.763 53.511 1.00 42.53 306 PRO A N 1
ATOM 2376 C CA . PRO A 1 306 ? -39.325 -42.415 52.966 1.00 42.53 306 PRO A CA 1
ATOM 2377 C C . PRO A 1 306 ? -38.709 -41.375 53.981 1.00 42.53 306 PRO A C 1
ATOM 2379 O O . PRO A 1 306 ? -38.056 -41.753 54.944 1.00 42.53 306 PRO A O 1
ATOM 2382 N N . SER A 1 307 ? -38.869 -40.066 53.690 1.00 25.16 307 SER A N 1
ATOM 2383 C CA . SER A 1 307 ? -38.303 -38.796 54.251 1.00 25.16 307 SER A CA 1
ATOM 2384 C C . SER A 1 307 ? -38.990 -38.285 55.567 1.00 25.16 307 SER A C 1
ATOM 2386 O O . SER A 1 307 ? -39.645 -39.140 56.167 1.00 25.16 307 SER A O 1
ATOM 2388 N N . PRO A 1 308 ? -38.966 -36.991 56.059 1.00 44.09 308 PRO A N 1
ATOM 2389 C CA . PRO A 1 308 ? -38.445 -35.676 55.552 1.00 44.09 308 PRO A CA 1
ATOM 2390 C C . PRO A 1 308 ? -37.854 -34.653 56.607 1.00 44.09 308 PRO A C 1
ATOM 2392 O O . PRO A 1 308 ? -37.567 -35.043 57.732 1.00 44.09 308 PRO A O 1
ATOM 2395 N N . PHE A 1 309 ? -37.757 -33.344 56.237 1.00 23.00 309 PHE A N 1
ATOM 2396 C CA . PHE A 1 309 ? -37.438 -32.103 57.028 1.00 23.00 309 PHE A CA 1
ATOM 2397 C C . PHE A 1 309 ? -35.931 -31.818 57.338 1.00 23.00 309 PHE A C 1
ATOM 2399 O O . PHE A 1 309 ? -35.201 -32.756 57.624 1.00 23.00 309 PHE A O 1
ATOM 2406 N N . THR A 1 310 ? -35.348 -30.592 57.303 1.00 25.31 310 THR A N 1
ATOM 2407 C CA . THR A 1 310 ? -35.767 -29.221 56.862 1.00 25.31 310 THR A CA 1
ATOM 2408 C C . THR A 1 310 ? -34.552 -28.315 56.499 1.00 25.31 310 THR A C 1
ATOM 2410 O O . THR A 1 310 ? -33.410 -28.744 56.618 1.00 25.31 310 THR A O 1
ATOM 2413 N N . ALA A 1 311 ? -34.827 -27.063 56.083 1.00 23.86 311 ALA A N 1
ATOM 2414 C CA . ALA A 1 311 ? -33.938 -25.883 55.949 1.00 23.86 311 ALA A CA 1
ATOM 2415 C C . ALA A 1 311 ? -33.030 -25.599 57.194 1.00 23.86 311 ALA A C 1
ATOM 2417 O O . ALA A 1 311 ? -33.234 -26.218 58.232 1.00 23.86 311 ALA A O 1
ATOM 2418 N N . GLU A 1 312 ? -32.031 -24.693 57.215 1.00 25.22 312 GLU A N 1
ATOM 2419 C CA . GLU A 1 312 ? -31.934 -23.354 56.587 1.00 25.22 312 GLU A CA 1
ATOM 2420 C C . GLU A 1 312 ? -30.481 -22.767 56.582 1.00 25.22 312 GLU A C 1
ATOM 2422 O O . GLU A 1 312 ? -29.520 -23.434 56.959 1.00 25.22 312 GLU A O 1
ATOM 2427 N N . CYS A 1 313 ? -30.309 -21.522 56.111 1.00 22.03 313 CYS A N 1
ATOM 2428 C CA . CYS A 1 313 ? -29.045 -20.790 55.874 1.00 22.03 313 CYS A CA 1
ATOM 2429 C C . CYS A 1 313 ? -28.232 -20.387 57.138 1.00 22.03 313 CYS A C 1
ATOM 2431 O O . CYS A 1 313 ? -28.822 -20.162 58.188 1.00 22.03 313 CYS A O 1
ATOM 2433 N N . CYS A 1 314 ? -26.913 -20.101 57.018 1.00 21.88 314 CYS A N 1
ATOM 2434 C CA . CYS A 1 314 ? -26.362 -18.719 56.875 1.00 21.88 314 CYS A CA 1
ATOM 2435 C C . CYS A 1 314 ? -24.831 -18.543 57.162 1.00 21.88 314 CYS A C 1
ATOM 2437 O O . CYS A 1 314 ? -24.313 -18.982 58.177 1.00 21.88 314 CYS A O 1
ATOM 2439 N N . HIS A 1 315 ? -24.153 -17.807 56.267 1.00 23.64 315 HIS A N 1
ATOM 2440 C CA . HIS A 1 315 ? -22.992 -16.886 56.399 1.00 23.64 315 HIS A CA 1
ATOM 2441 C C . HIS A 1 315 ? -21.806 -16.990 57.414 1.00 23.64 315 HIS A C 1
ATOM 2443 O O . HIS A 1 315 ? -21.969 -17.007 58.625 1.00 23.64 315 HIS A O 1
ATOM 2449 N N . ARG A 1 316 ? -20.630 -16.627 56.839 1.00 24.42 316 ARG A N 1
ATOM 2450 C CA . ARG A 1 316 ? -19.528 -15.730 57.321 1.00 24.42 316 ARG A CA 1
ATOM 2451 C C . ARG A 1 316 ? -18.265 -16.294 58.024 1.00 24.42 316 ARG A C 1
ATOM 2453 O O . ARG A 1 316 ? -18.231 -16.507 59.221 1.00 24.42 316 ARG A O 1
ATOM 2460 N N . SER A 1 317 ? -17.160 -16.226 57.263 1.00 27.53 317 SER A N 1
ATOM 2461 C CA . SER A 1 317 ? -15.943 -15.419 57.534 1.00 27.53 317 SER A CA 1
ATOM 2462 C C . SER A 1 317 ? -15.209 -15.525 58.885 1.00 27.53 317 SER A C 1
ATOM 2464 O O . SER A 1 317 ? -15.617 -14.894 59.857 1.00 27.53 317 SER A O 1
ATOM 2466 N N . ALA A 1 318 ? -13.956 -15.996 58.828 1.00 26.47 318 ALA A N 1
ATOM 2467 C CA . ALA A 1 318 ? -12.850 -15.433 59.612 1.00 26.47 318 ALA A CA 1
ATOM 2468 C C . ALA A 1 318 ? -11.529 -15.449 58.812 1.00 26.47 318 ALA A C 1
ATOM 2470 O O . ALA A 1 318 ? -11.243 -16.400 58.087 1.00 26.47 318 ALA A O 1
ATOM 2471 N N . ARG A 1 319 ? -10.726 -14.383 58.943 1.00 29.91 319 ARG A N 1
ATOM 2472 C CA . ARG A 1 319 ? -9.295 -14.367 58.589 1.00 29.91 319 ARG A CA 1
ATOM 2473 C C . ARG A 1 319 ? -8.505 -14.858 59.794 1.00 29.91 319 ARG A C 1
ATOM 2475 O O . ARG A 1 319 ? -8.802 -14.399 60.888 1.00 29.91 319 ARG A O 1
ATOM 2482 N N . GLU A 1 320 ? -7.386 -15.535 59.564 1.00 26.73 320 GLU A N 1
ATOM 2483 C CA . GLU A 1 320 ? -6.181 -15.290 60.363 1.00 26.73 320 GLU A CA 1
ATOM 2484 C C . GLU A 1 320 ? -4.910 -15.638 59.577 1.00 26.73 320 GLU A C 1
ATOM 2486 O O . GLU A 1 320 ? -4.951 -16.401 58.611 1.00 26.73 320 GLU A O 1
ATOM 2491 N N . ARG A 1 321 ? -3.790 -14.993 59.924 1.00 30.98 321 ARG A N 1
ATOM 2492 C CA . ARG A 1 321 ? -2.479 -15.238 59.303 1.00 30.98 321 ARG A CA 1
ATOM 2493 C C . ARG A 1 321 ? -1.677 -16.145 60.223 1.00 30.98 321 ARG A C 1
ATOM 2495 O O . ARG A 1 321 ? -1.553 -15.819 61.398 1.00 30.98 321 ARG A O 1
ATOM 2502 N N . MET A 1 322 ? -1.001 -17.152 59.679 1.00 23.48 322 MET A N 1
ATOM 2503 C CA . MET A 1 322 ? 0.168 -17.713 60.353 1.00 23.48 322 MET A CA 1
ATOM 2504 C C . MET A 1 322 ? 1.260 -18.056 59.346 1.00 23.48 322 MET A C 1
ATOM 2506 O O . MET A 1 322 ? 1.059 -18.820 58.407 1.00 23.48 322 MET A O 1
ATOM 2510 N N . THR A 1 323 ? 2.417 -17.430 59.534 1.00 30.64 323 THR A N 1
ATOM 2511 C CA . THR A 1 323 ? 3.649 -17.696 58.796 1.00 30.64 323 THR A CA 1
ATOM 2512 C C . THR A 1 323 ? 4.286 -18.980 59.311 1.00 30.64 323 THR A C 1
ATOM 2514 O O . THR A 1 323 ? 4.723 -19.019 60.460 1.00 30.64 323 THR A O 1
ATOM 2517 N N . LEU A 1 324 ? 4.397 -19.995 58.456 1.00 27.08 324 LEU A N 1
ATOM 2518 C CA . LEU A 1 324 ? 5.252 -21.161 58.674 1.00 27.08 324 LEU A CA 1
ATOM 2519 C C . LEU A 1 324 ? 6.012 -21.479 57.383 1.00 27.08 324 LEU A C 1
ATOM 2521 O O . LEU A 1 324 ? 5.440 -21.446 56.296 1.00 27.08 324 LEU A O 1
ATOM 2525 N N . LEU A 1 325 ? 7.304 -21.769 57.528 1.00 37.81 325 LEU A N 1
ATOM 2526 C CA . LEU A 1 325 ? 8.191 -22.235 56.463 1.00 37.81 325 LEU A CA 1
ATOM 2527 C C . LEU A 1 325 ? 8.067 -23.764 56.315 1.00 37.81 325 LEU A C 1
ATOM 2529 O O . LEU A 1 325 ? 8.233 -24.461 57.317 1.00 37.81 325 LEU A O 1
ATOM 2533 N N . PRO A 1 326 ? 7.878 -24.294 55.097 1.00 32.72 326 PRO A N 1
ATOM 2534 C CA . PRO A 1 326 ? 8.285 -25.646 54.717 1.00 32.72 326 PRO A CA 1
ATOM 2535 C C . PRO A 1 326 ? 9.516 -25.553 53.790 1.00 32.72 326 PRO A C 1
ATOM 2537 O O . PRO A 1 326 ? 9.486 -24.850 52.785 1.00 32.72 326 PRO A O 1
ATOM 2540 N N . SER A 1 327 ? 10.701 -26.018 54.187 1.00 30.58 327 SER A N 1
ATOM 2541 C CA . SER A 1 327 ? 11.147 -27.424 54.205 1.00 30.58 327 SER A CA 1
ATOM 2542 C C . SER A 1 327 ? 11.235 -28.060 52.805 1.00 30.58 327 SER A C 1
ATOM 2544 O O . SER A 1 327 ? 10.241 -28.284 52.120 1.00 30.58 327 SER A O 1
ATOM 2546 N N . ASP A 1 328 ? 12.468 -28.356 52.384 1.00 41.44 328 ASP A N 1
ATOM 2547 C CA . ASP A 1 328 ? 12.808 -28.853 51.049 1.00 41.44 328 ASP A CA 1
ATOM 2548 C C . ASP A 1 328 ? 12.210 -30.235 50.751 1.00 41.44 328 ASP A C 1
ATOM 2550 O O . ASP A 1 328 ? 12.787 -31.258 51.139 1.00 41.44 328 ASP A O 1
ATOM 2554 N N . ARG A 1 329 ? 11.081 -30.293 50.021 1.00 39.41 329 ARG A N 1
ATOM 2555 C CA . ARG A 1 329 ? 10.626 -31.548 49.387 1.00 39.41 329 ARG A CA 1
ATOM 2556 C C . ARG A 1 329 ? 9.639 -31.469 48.210 1.00 39.41 329 ARG A C 1
ATOM 2558 O O . ARG A 1 329 ? 8.990 -32.468 47.937 1.00 39.41 329 ARG A O 1
ATOM 2565 N N . ASP A 1 330 ? 9.610 -30.369 47.449 1.00 32.78 330 ASP A N 1
ATOM 2566 C CA . ASP A 1 330 ? 8.782 -30.240 46.224 1.00 32.78 330 ASP A CA 1
ATOM 2567 C C . ASP A 1 330 ? 9.519 -29.583 45.026 1.00 32.78 330 ASP A C 1
ATOM 2569 O O . ASP A 1 330 ? 8.965 -28.793 44.261 1.00 32.78 330 ASP A O 1
ATOM 2573 N N . LEU A 1 331 ? 10.805 -29.914 44.828 1.00 38.19 331 LEU A N 1
ATOM 2574 C CA . LEU A 1 331 ? 11.654 -29.308 43.781 1.00 38.19 331 LEU A CA 1
ATOM 2575 C C . LEU A 1 331 ? 11.834 -30.157 42.499 1.00 38.19 331 LEU A C 1
ATOM 2577 O O . LEU A 1 331 ? 12.739 -29.888 41.717 1.00 38.19 331 LEU A O 1
ATOM 2581 N N . PHE A 1 332 ? 11.008 -31.184 42.258 1.00 38.78 332 PHE A N 1
ATOM 2582 C CA . PHE A 1 332 ? 11.156 -32.060 41.072 1.00 38.78 332 PHE A CA 1
ATOM 2583 C C . PHE A 1 332 ? 9.872 -32.340 40.270 1.00 38.78 332 PHE A C 1
ATOM 2585 O O . PHE A 1 332 ? 9.921 -33.042 39.264 1.00 38.78 332 PHE A O 1
ATOM 2592 N N . SER A 1 333 ? 8.743 -31.736 40.640 1.00 35.47 333 SER A N 1
ATOM 2593 C CA . SER A 1 333 ? 7.473 -31.781 39.890 1.00 35.47 333 SER A CA 1
ATOM 2594 C C . SER A 1 333 ? 7.153 -30.467 39.153 1.00 35.47 333 SER A C 1
ATOM 2596 O O . SER A 1 333 ? 6.318 -30.451 38.253 1.00 35.47 333 SER A O 1
ATOM 2598 N N . SER A 1 334 ? 7.852 -29.374 39.474 1.00 36.44 334 SER A N 1
ATOM 2599 C CA . SER A 1 334 ? 7.652 -28.023 38.918 1.00 36.44 334 SER A CA 1
ATOM 2600 C C . SER A 1 334 ? 8.630 -27.646 37.789 1.00 36.44 334 SER A C 1
ATOM 2602 O O . SER A 1 334 ? 8.317 -26.796 36.956 1.00 36.44 334 SER A O 1
ATOM 2604 N N . LEU A 1 335 ? 9.780 -28.321 37.685 1.00 36.06 335 LEU A N 1
ATOM 2605 C CA . LEU A 1 335 ? 10.785 -28.090 36.631 1.00 36.06 335 LEU A CA 1
ATOM 2606 C C . LEU A 1 335 ? 10.411 -28.687 35.259 1.00 36.06 335 LEU A C 1
ATOM 2608 O O . LEU A 1 335 ? 10.942 -28.252 34.240 1.00 36.06 335 LEU A O 1
ATOM 2612 N N . GLY A 1 336 ? 9.463 -29.632 35.208 1.00 34.00 336 GLY A N 1
ATOM 2613 C CA . GLY A 1 336 ? 8.979 -30.233 33.957 1.00 34.00 336 GLY A CA 1
ATOM 2614 C C . GLY A 1 336 ? 7.999 -29.363 33.158 1.00 34.00 336 GLY A C 1
ATOM 2615 O O . GLY A 1 336 ? 7.851 -29.569 31.957 1.00 34.00 336 GLY A O 1
ATOM 2616 N N . LEU A 1 337 ? 7.353 -28.376 33.794 1.00 36.34 337 LEU A N 1
ATOM 2617 C CA . LEU A 1 337 ? 6.375 -27.490 33.140 1.00 36.34 337 LEU A CA 1
ATOM 2618 C C . LEU A 1 337 ? 6.941 -26.101 32.796 1.00 36.34 337 LEU A C 1
ATOM 2620 O O . LEU A 1 337 ? 6.395 -25.411 31.940 1.00 36.34 337 LEU A O 1
ATOM 2624 N N . ALA A 1 338 ? 8.069 -25.715 33.400 1.00 32.69 338 ALA A N 1
ATOM 2625 C CA . ALA A 1 338 ? 8.779 -24.475 33.082 1.00 32.69 338 ALA A CA 1
ATOM 2626 C C . ALA A 1 338 ? 9.652 -24.569 31.810 1.00 32.69 338 ALA A C 1
ATOM 2628 O O . ALA A 1 338 ? 10.077 -23.542 31.289 1.00 32.69 338 ALA A O 1
ATOM 2629 N N . LEU A 1 339 ? 9.905 -25.778 31.285 1.00 31.28 339 LEU A N 1
ATOM 2630 C CA . LEU A 1 339 ? 10.720 -25.993 30.078 1.00 31.28 339 LEU A CA 1
ATOM 2631 C C . LEU A 1 339 ? 9.915 -26.116 28.768 1.00 31.28 339 LEU A C 1
ATOM 2633 O O . LEU A 1 339 ? 10.513 -26.191 27.699 1.00 31.28 339 LEU A O 1
ATOM 2637 N N . LEU A 1 340 ? 8.578 -26.116 28.839 1.00 33.94 340 LEU A N 1
ATOM 2638 C CA . LEU A 1 340 ? 7.677 -26.116 27.670 1.00 33.94 340 LEU A CA 1
ATOM 2639 C C . LEU A 1 340 ? 6.996 -24.759 27.421 1.00 33.94 340 LEU A C 1
ATOM 2641 O O . LEU A 1 340 ? 6.278 -24.602 26.439 1.00 33.94 340 LEU A O 1
ATOM 2645 N N . LEU A 1 341 ? 7.284 -23.759 28.258 1.00 33.06 341 LEU A N 1
ATOM 2646 C CA . LEU A 1 341 ? 6.981 -22.350 28.005 1.00 33.06 341 LEU A CA 1
ATOM 2647 C C . LEU A 1 341 ? 8.254 -21.591 27.609 1.00 33.06 341 LEU A C 1
ATOM 2649 O O . LEU A 1 341 ? 8.596 -20.556 28.180 1.00 33.06 341 LEU A O 1
ATOM 2653 N N . GLN A 1 342 ? 8.909 -22.053 26.538 1.00 31.23 342 GLN A N 1
ATOM 2654 C CA . GLN A 1 342 ? 9.462 -21.073 25.606 1.00 31.23 342 GLN A CA 1
ATOM 2655 C C . GLN A 1 342 ? 8.265 -20.329 25.013 1.00 31.23 342 GLN A C 1
ATOM 2657 O O . GLN A 1 342 ? 7.657 -20.775 24.043 1.00 31.23 342 GLN A O 1
ATOM 2662 N N . LEU A 1 343 ? 7.895 -19.217 25.655 1.00 35.75 343 LEU A N 1
ATOM 2663 C CA . LEU A 1 343 ? 6.990 -18.233 25.083 1.00 35.75 343 LEU A CA 1
ATOM 2664 C C . LEU A 1 343 ? 7.576 -17.840 23.729 1.00 35.75 343 LEU A C 1
ATOM 2666 O O . LEU A 1 343 ? 8.581 -17.130 23.668 1.00 35.75 343 LEU A O 1
ATOM 2670 N N . GLY A 1 344 ? 6.971 -18.345 22.655 1.00 33.97 344 GLY A N 1
ATOM 2671 C CA . GLY A 1 344 ? 7.275 -17.915 21.302 1.00 33.97 344 GLY A CA 1
ATOM 2672 C C . GLY A 1 344 ? 6.870 -16.456 21.186 1.00 33.97 344 GLY A C 1
ATOM 2673 O O . GLY A 1 344 ? 5.716 -16.155 20.891 1.00 33.97 344 GLY A O 1
ATOM 2674 N N . THR A 1 345 ? 7.805 -15.551 21.473 1.00 46.16 345 THR A N 1
ATOM 2675 C CA . THR A 1 345 ? 7.634 -14.120 21.252 1.00 46.16 345 THR A CA 1
ATOM 2676 C C . THR A 1 345 ? 7.400 -13.935 19.763 1.00 46.16 345 THR A C 1
ATOM 2678 O O . THR A 1 345 ? 8.337 -14.051 18.976 1.00 46.16 345 THR A O 1
ATOM 2681 N N . ALA A 1 346 ? 6.144 -13.722 19.369 1.00 53.38 346 ALA A N 1
ATOM 2682 C CA . ALA A 1 346 ? 5.777 -13.536 17.975 1.00 53.38 346 ALA A CA 1
ATOM 2683 C C . ALA A 1 346 ? 6.458 -12.263 17.456 1.00 53.38 346 ALA A C 1
ATOM 2685 O O . ALA A 1 346 ? 6.008 -11.150 17.747 1.00 53.38 346 ALA A O 1
ATOM 2686 N N . THR A 1 347 ? 7.573 -12.441 16.742 1.00 65.19 347 THR A N 1
ATOM 2687 C CA . THR A 1 347 ? 8.411 -11.343 16.267 1.00 65.19 347 THR A CA 1
ATOM 2688 C C . THR A 1 347 ? 7.570 -10.381 15.443 1.00 65.19 347 THR A C 1
ATOM 2690 O O . THR A 1 347 ? 6.874 -10.764 14.499 1.00 65.19 347 THR A O 1
ATOM 2693 N N . LYS A 1 348 ? 7.598 -9.111 15.840 1.00 73.75 348 LYS A N 1
ATOM 2694 C CA . LYS A 1 348 ? 6.855 -8.048 15.171 1.00 73.75 348 LYS A CA 1
ATOM 2695 C C . LYS A 1 348 ? 7.510 -7.766 13.817 1.00 73.75 348 LYS A C 1
ATOM 2697 O O . LYS A 1 348 ? 8.733 -7.758 13.714 1.00 73.75 348 LYS A O 1
ATOM 2702 N N . THR A 1 349 ? 6.686 -7.539 12.799 1.00 74.25 349 THR A N 1
ATOM 2703 C CA . THR A 1 349 ? 7.102 -7.131 11.453 1.00 74.25 349 THR A CA 1
ATOM 2704 C C . THR A 1 349 ? 6.272 -5.906 11.109 1.00 74.25 349 THR A C 1
ATOM 2706 O O . THR A 1 349 ? 5.090 -6.037 10.772 1.00 74.25 349 THR A O 1
ATOM 2709 N N . VAL A 1 350 ? 6.863 -4.729 11.315 1.00 75.38 350 VAL A N 1
ATOM 2710 C CA . VAL A 1 350 ? 6.220 -3.424 11.110 1.00 75.38 350 VAL A CA 1
ATOM 2711 C C . VAL A 1 350 ? 6.614 -2.879 9.743 1.00 75.38 350 VAL A C 1
ATOM 2713 O O . VAL A 1 350 ? 7.800 -2.757 9.443 1.00 75.38 350 VAL A O 1
ATOM 2716 N N . CYS A 1 351 ? 5.610 -2.531 8.944 1.00 79.12 351 CYS A N 1
ATOM 2717 C CA . CYS A 1 351 ? 5.768 -1.986 7.602 1.00 79.12 351 CYS A CA 1
ATOM 2718 C C . CYS A 1 351 ? 5.047 -0.644 7.512 1.00 79.12 351 CYS A C 1
ATOM 2720 O O . CYS A 1 351 ? 3.868 -0.567 7.846 1.00 79.12 351 CYS A O 1
ATOM 2722 N N . TYR A 1 352 ? 5.700 0.405 7.032 1.00 78.75 352 TYR A N 1
ATOM 2723 C CA . TYR A 1 352 ? 4.994 1.643 6.708 1.00 78.75 352 TYR A CA 1
ATOM 2724 C C . TYR A 1 352 ? 4.250 1.498 5.361 1.00 78.75 352 TYR A C 1
ATOM 2726 O O . TYR A 1 352 ? 4.557 0.634 4.541 1.00 78.75 352 TYR A O 1
ATOM 2734 N N . PHE A 1 353 ? 3.236 2.325 5.144 1.00 84.19 353 PHE A N 1
ATOM 2735 C CA . PHE A 1 353 ? 2.532 2.543 3.883 1.00 84.19 353 PHE A CA 1
ATOM 2736 C C . PHE A 1 353 ? 2.478 4.052 3.687 1.00 84.19 353 PHE A C 1
ATOM 2738 O O . PHE A 1 353 ? 2.003 4.747 4.579 1.00 84.19 353 PHE A O 1
ATOM 2745 N N . THR A 1 354 ? 2.954 4.559 2.555 1.00 80.19 354 THR A N 1
ATOM 2746 C CA . THR A 1 354 ? 3.089 6.002 2.322 1.00 80.19 354 THR A CA 1
ATOM 2747 C C . THR A 1 354 ? 2.014 6.498 1.358 1.00 80.19 354 THR A C 1
ATOM 2749 O O . THR A 1 354 ? 1.940 6.058 0.210 1.00 80.19 354 THR A O 1
ATOM 2752 N N . ASN A 1 355 ? 1.164 7.419 1.816 1.00 80.81 355 ASN A N 1
ATOM 2753 C CA . ASN A 1 355 ? 0.021 7.930 1.059 1.00 80.81 355 ASN A CA 1
ATOM 2754 C C . ASN A 1 355 ? 0.430 8.700 -0.206 1.00 80.81 355 ASN A C 1
ATOM 2756 O O . ASN A 1 355 ? -0.306 8.660 -1.189 1.00 80.81 355 ASN A O 1
ATOM 2760 N N . TRP A 1 356 ? 1.623 9.302 -0.247 1.00 79.31 356 TRP A N 1
ATOM 2761 C CA . TRP A 1 356 ? 2.164 9.939 -1.455 1.00 79.31 356 TRP A CA 1
ATOM 2762 C C . TRP A 1 356 ? 2.659 8.952 -2.526 1.00 79.31 356 TRP A C 1
ATOM 2764 O O . TRP A 1 356 ? 2.830 9.357 -3.676 1.00 79.31 356 TRP A O 1
ATOM 2774 N N . SER A 1 357 ? 2.821 7.652 -2.229 1.00 75.75 357 SER A N 1
ATOM 2775 C CA . SER A 1 357 ? 3.169 6.655 -3.265 1.00 75.75 357 SER A CA 1
ATOM 2776 C C . SER A 1 357 ? 2.063 6.460 -4.314 1.00 75.75 357 SER A C 1
ATOM 2778 O O . SER A 1 357 ? 2.312 5.900 -5.384 1.00 75.75 357 SER A O 1
ATOM 2780 N N . GLN A 1 358 ? 0.859 6.989 -4.068 1.00 79.81 358 GLN A N 1
ATOM 2781 C CA . GLN A 1 358 ? -0.189 7.119 -5.083 1.00 79.81 358 GLN A CA 1
ATOM 2782 C C . GLN A 1 358 ? 0.225 8.024 -6.261 1.00 79.81 358 GLN A C 1
ATOM 2784 O O . GLN A 1 358 ? -0.322 7.900 -7.355 1.00 79.81 358 GLN A O 1
ATOM 2789 N N . TYR A 1 359 ? 1.193 8.924 -6.063 1.00 77.69 359 TYR A N 1
ATOM 2790 C CA . TYR A 1 359 ? 1.671 9.863 -7.081 1.00 77.69 359 TYR A CA 1
ATOM 2791 C C . TYR A 1 359 ? 2.893 9.348 -7.857 1.00 77.69 359 TYR A C 1
ATOM 2793 O O . TYR A 1 359 ? 3.279 9.943 -8.862 1.00 77.69 359 TYR A O 1
ATOM 2801 N N . CYS A 1 360 ? 3.494 8.228 -7.439 1.00 65.44 360 CYS A N 1
ATOM 2802 C CA . CYS A 1 360 ? 4.622 7.632 -8.148 1.00 65.44 360 CYS A CA 1
ATOM 2803 C C . CYS A 1 360 ? 4.201 7.119 -9.544 1.00 65.44 360 CYS A C 1
ATOM 2805 O O . CYS A 1 360 ? 3.150 6.489 -9.681 1.00 65.44 360 CYS A O 1
ATOM 2807 N N . PRO A 1 361 ? 5.009 7.336 -10.600 1.00 59.41 361 PRO A N 1
ATOM 2808 C CA . PRO A 1 361 ? 4.596 7.039 -11.967 1.00 59.41 361 PRO A CA 1
ATOM 2809 C C . PRO A 1 361 ? 4.621 5.539 -12.306 1.00 59.41 361 PRO A C 1
ATOM 2811 O O . PRO A 1 361 ? 5.515 4.781 -11.917 1.00 59.41 361 PRO A O 1
ATOM 2814 N N . GLY A 1 362 ? 3.663 5.115 -13.134 1.00 67.81 362 GLY A N 1
ATOM 2815 C CA . GLY A 1 362 ? 3.639 3.792 -13.763 1.00 67.81 362 GLY A CA 1
ATOM 2816 C C . GLY A 1 362 ? 3.668 2.631 -12.763 1.00 67.81 362 GLY A C 1
ATOM 2817 O O . GLY A 1 362 ? 2.768 2.469 -11.952 1.00 67.81 362 GLY A O 1
ATOM 2818 N N . ILE A 1 363 ? 4.703 1.793 -12.846 1.00 60.31 363 ILE A N 1
ATOM 2819 C CA . ILE A 1 363 ? 4.891 0.593 -12.004 1.00 60.31 363 ILE A CA 1
ATOM 2820 C C . ILE A 1 363 ? 5.147 0.881 -10.517 1.00 60.31 363 ILE A C 1
ATOM 2822 O O . ILE A 1 363 ? 5.069 -0.043 -9.711 1.00 60.31 363 ILE A O 1
ATOM 2826 N N . ALA A 1 364 ? 5.522 2.117 -10.180 1.00 62.44 364 ALA A N 1
ATOM 2827 C CA . ALA A 1 364 ? 5.817 2.536 -8.814 1.00 62.44 364 ALA A CA 1
ATOM 2828 C C . ALA A 1 364 ? 4.585 3.127 -8.111 1.00 62.44 364 ALA A C 1
ATOM 2830 O O . ALA A 1 364 ? 4.633 3.335 -6.903 1.00 62.44 364 ALA A O 1
ATOM 2831 N N . HIS A 1 365 ? 3.494 3.362 -8.851 1.00 73.88 365 HIS A N 1
ATOM 2832 C CA . HIS A 1 365 ? 2.191 3.713 -8.299 1.00 73.88 365 HIS A CA 1
ATOM 2833 C C . HIS A 1 365 ? 1.758 2.639 -7.297 1.00 73.88 365 HIS A C 1
ATOM 2835 O O . HIS A 1 365 ? 1.625 1.467 -7.664 1.00 73.88 365 HIS A O 1
ATOM 2841 N N . TYR A 1 366 ? 1.575 3.031 -6.036 1.00 70.06 366 TYR A N 1
ATOM 2842 C CA . TYR A 1 366 ? 1.322 2.097 -4.944 1.00 70.06 366 TYR A CA 1
ATOM 2843 C C . TYR A 1 366 ? 0.150 2.564 -4.079 1.00 70.06 366 TYR A C 1
ATOM 2845 O O . TYR A 1 366 ? 0.185 3.631 -3.469 1.00 70.06 366 TYR A O 1
ATOM 2853 N N . MET A 1 367 ? -0.884 1.730 -4.033 1.00 83.06 367 MET A N 1
ATOM 2854 C CA . MET A 1 367 ? -2.182 1.958 -3.400 1.00 83.06 367 MET A CA 1
ATOM 2855 C C . MET A 1 367 ? -2.517 0.811 -2.423 1.00 83.06 367 MET A C 1
ATOM 2857 O O . MET A 1 367 ? -1.844 -0.225 -2.438 1.00 83.06 367 MET A O 1
ATOM 2861 N N . PRO A 1 368 ? -3.537 0.931 -1.552 1.00 83.00 368 PRO A N 1
ATOM 2862 C CA . PRO A 1 368 ? -3.866 -0.104 -0.566 1.00 83.00 368 PRO A CA 1
ATOM 2863 C C . PRO A 1 368 ? -4.146 -1.497 -1.159 1.00 83.00 368 PRO A C 1
ATOM 2865 O O . PRO A 1 368 ? -3.847 -2.502 -0.518 1.00 83.00 368 PRO A O 1
ATOM 2868 N N . GLU A 1 369 ? -4.648 -1.584 -2.395 1.00 79.88 369 GLU A N 1
ATOM 2869 C CA . GLU A 1 369 ? -4.912 -2.839 -3.123 1.00 79.88 369 GLU A CA 1
ATOM 2870 C C . GLU A 1 369 ? -3.627 -3.588 -3.503 1.00 79.88 369 GLU A C 1
ATOM 2872 O O . GLU A 1 369 ? -3.659 -4.767 -3.864 1.00 79.88 369 GLU A O 1
ATOM 2877 N N . ASN A 1 370 ? -2.489 -2.896 -3.461 1.00 78.81 370 ASN A N 1
ATOM 2878 C CA . ASN A 1 370 ? -1.181 -3.463 -3.739 1.00 78.81 370 ASN A CA 1
ATOM 2879 C C . ASN A 1 370 ? -0.583 -4.161 -2.517 1.00 78.81 370 ASN A C 1
ATOM 2881 O O . ASN A 1 370 ? 0.199 -5.089 -2.688 1.00 78.81 370 ASN A O 1
ATOM 2885 N N . VAL A 1 371 ? -0.976 -3.759 -1.306 1.00 78.06 371 VAL A N 1
ATOM 2886 C CA . VAL A 1 371 ? -0.434 -4.276 -0.047 1.00 78.06 371 VAL A CA 1
ATOM 2887 C C . VAL A 1 371 ? -0.831 -5.736 0.168 1.00 78.06 371 VAL A C 1
ATOM 2889 O O . VAL A 1 371 ? -2.011 -6.061 0.288 1.00 78.06 371 VAL A O 1
ATOM 2892 N N . GLU A 1 372 ? 0.154 -6.627 0.302 1.00 81.81 372 GLU A N 1
ATOM 2893 C CA . GLU A 1 372 ? -0.094 -8.023 0.670 1.00 81.81 372 GLU A CA 1
ATOM 2894 C C . GLU A 1 372 ? -0.279 -8.173 2.203 1.00 81.81 372 GLU A C 1
ATOM 2896 O O . GLU A 1 372 ? 0.695 -8.071 2.957 1.00 81.81 372 GLU A O 1
ATOM 2901 N N . PRO A 1 373 ? -1.493 -8.486 2.711 1.00 82.62 373 PRO A N 1
ATOM 2902 C CA . PRO A 1 373 ? -1.806 -8.432 4.148 1.00 82.62 373 PRO A CA 1
ATOM 2903 C C . PRO A 1 373 ? -1.091 -9.479 5.009 1.00 82.62 373 PRO A C 1
ATOM 2905 O O . PRO A 1 373 ? -1.174 -9.424 6.235 1.00 82.62 373 PRO A O 1
ATOM 2908 N N . CYS A 1 374 ? -0.428 -10.457 4.386 1.00 83.75 374 CYS A N 1
ATOM 2909 C CA . CYS A 1 374 ? 0.255 -11.558 5.063 1.00 83.75 374 CYS A CA 1
ATOM 2910 C C . CYS A 1 374 ? 1.764 -11.339 5.244 1.00 83.75 374 CYS A C 1
ATOM 2912 O O . CYS A 1 374 ? 2.417 -12.201 5.836 1.00 83.75 374 CYS A O 1
ATOM 2914 N N . LEU A 1 375 ? 2.336 -10.235 4.753 1.00 76.50 375 LEU A N 1
ATOM 2915 C CA . LEU A 1 375 ? 3.768 -9.942 4.912 1.00 76.50 375 LEU A CA 1
ATOM 2916 C C . LEU A 1 375 ? 4.106 -9.369 6.291 1.00 76.50 375 LEU A C 1
ATOM 2918 O O . LEU A 1 375 ? 5.123 -9.731 6.877 1.00 76.50 375 LEU A O 1
ATOM 2922 N N . CYS A 1 376 ? 3.238 -8.499 6.799 1.00 79.50 376 CYS A N 1
ATOM 2923 C CA . CYS A 1 376 ? 3.470 -7.680 7.983 1.00 79.50 376 CYS A CA 1
ATOM 2924 C C . CYS A 1 376 ? 2.517 -8.091 9.112 1.00 79.50 376 CYS A C 1
ATOM 2926 O O . CYS A 1 376 ? 1.389 -8.517 8.858 1.00 79.50 376 CYS A O 1
ATOM 2928 N N . THR A 1 377 ? 2.937 -7.929 10.368 1.00 82.25 377 THR A N 1
ATOM 2929 C CA . THR A 1 377 ? 2.021 -8.043 11.520 1.00 82.25 377 THR A CA 1
ATOM 2930 C C . THR A 1 377 ? 1.440 -6.686 11.912 1.00 82.25 377 THR A C 1
ATOM 2932 O O . THR A 1 377 ? 0.371 -6.634 12.520 1.00 82.25 377 THR A O 1
ATOM 2935 N N . HIS A 1 378 ? 2.122 -5.596 11.547 1.00 86.38 378 HIS A N 1
ATOM 2936 C CA . HIS A 1 378 ? 1.706 -4.215 11.784 1.00 86.38 378 HIS A CA 1
ATOM 2937 C C . HIS A 1 378 ? 1.915 -3.394 10.505 1.00 86.38 378 HIS A C 1
ATOM 2939 O O . HIS A 1 378 ? 2.967 -3.512 9.875 1.00 86.38 378 HIS A O 1
ATOM 2945 N N . ILE A 1 379 ? 0.941 -2.558 10.137 1.00 89.50 379 ILE A N 1
ATOM 2946 C CA . ILE A 1 379 ? 1.080 -1.562 9.065 1.00 89.50 379 ILE A CA 1
ATOM 2947 C C . ILE A 1 379 ? 0.893 -0.153 9.628 1.00 89.50 379 ILE A C 1
ATOM 2949 O O . ILE A 1 379 ? -0.091 0.109 10.321 1.00 89.50 379 ILE A O 1
ATOM 2953 N N . ILE A 1 380 ? 1.820 0.748 9.314 1.00 87.81 380 ILE A N 1
ATOM 2954 C CA . ILE A 1 380 ? 1.796 2.145 9.749 1.00 87.81 380 ILE A CA 1
ATOM 2955 C C . ILE A 1 380 ? 1.504 3.053 8.550 1.00 87.81 380 ILE A C 1
ATOM 2957 O O . ILE A 1 380 ? 2.251 3.073 7.582 1.00 87.81 380 ILE A O 1
ATOM 2961 N N . PHE A 1 381 ? 0.399 3.789 8.590 1.00 93.44 381 PHE A N 1
ATOM 2962 C CA . PHE A 1 381 ? -0.021 4.712 7.540 1.00 93.44 381 PHE A CA 1
ATOM 2963 C C . PHE A 1 381 ? 0.695 6.060 7.701 1.00 93.44 381 PHE A C 1
ATOM 2965 O O . PHE A 1 381 ? 0.357 6.842 8.588 1.00 93.44 381 PHE A O 1
ATOM 2972 N N . ALA A 1 382 ? 1.684 6.318 6.850 1.00 84.50 382 ALA A N 1
ATOM 2973 C CA . ALA A 1 382 ? 2.408 7.577 6.740 1.00 84.50 382 ALA A CA 1
ATOM 2974 C C . ALA A 1 382 ? 1.781 8.461 5.642 1.00 84.50 382 ALA A C 1
ATOM 2976 O O . ALA A 1 382 ? 1.613 7.996 4.522 1.00 84.50 382 ALA A O 1
ATOM 2977 N N . PHE A 1 383 ? 1.424 9.722 5.879 1.00 89.31 383 PHE A N 1
ATOM 2978 C CA . PHE A 1 383 ? 1.325 10.391 7.179 1.00 89.31 383 PHE A CA 1
ATOM 2979 C C . PHE A 1 383 ? -0.019 11.093 7.333 1.00 89.31 383 PHE A C 1
ATOM 2981 O O . PHE A 1 383 ? -0.610 11.595 6.381 1.00 89.31 383 PHE A O 1
ATOM 2988 N N . THR A 1 384 ? -0.464 11.151 8.582 1.00 93.12 384 THR A N 1
ATOM 2989 C CA . THR A 1 384 ? -1.476 12.091 9.058 1.00 93.12 384 THR A CA 1
ATOM 2990 C C . THR A 1 384 ? -0.798 13.372 9.541 1.00 93.12 384 THR A C 1
ATOM 2992 O O . THR A 1 384 ? 0.354 13.371 9.979 1.00 93.12 384 THR A O 1
ATOM 2995 N N . GLY A 1 385 ? -1.510 14.488 9.432 1.00 94.12 385 GLY A N 1
ATOM 2996 C CA . GLY A 1 385 ? -1.049 15.805 9.846 1.00 94.12 385 GLY A CA 1
ATOM 2997 C C . GLY A 1 385 ? -1.585 16.191 11.219 1.00 94.12 385 GLY A C 1
ATOM 2998 O O . GLY A 1 385 ? -2.248 15.410 11.906 1.00 94.12 385 GLY A O 1
ATOM 2999 N N . MET A 1 386 ? -1.330 17.438 11.608 1.00 96.50 386 MET A N 1
ATOM 3000 C CA . MET A 1 386 ? -1.903 18.018 12.815 1.00 96.50 386 MET A CA 1
ATOM 3001 C C . MET A 1 386 ? -2.233 19.495 12.602 1.00 96.50 386 MET A C 1
ATOM 3003 O O . MET A 1 386 ? -1.370 20.280 12.214 1.00 96.50 386 MET A O 1
ATOM 3007 N N . THR A 1 387 ? -3.472 19.883 12.897 1.00 95.31 387 THR A N 1
ATOM 3008 C CA . THR A 1 387 ? -3.968 21.264 12.806 1.00 95.31 387 THR A CA 1
ATOM 3009 C C . THR A 1 387 ? -4.653 21.634 14.116 1.00 95.31 387 THR A C 1
ATOM 3011 O O . THR A 1 387 ? -5.462 20.862 14.618 1.00 95.31 387 THR A O 1
ATOM 3014 N N . ASN A 1 388 ? -4.351 22.803 14.693 1.00 95.56 388 ASN A N 1
ATOM 3015 C CA . ASN A 1 388 ? -4.919 23.257 15.977 1.00 95.56 388 ASN A CA 1
ATOM 3016 C C . ASN A 1 388 ? -4.783 22.220 17.115 1.00 95.56 388 ASN A C 1
ATOM 3018 O O . ASN A 1 388 ? -5.716 22.003 17.884 1.00 95.56 388 ASN A O 1
ATOM 3022 N N . ASN A 1 389 ? -3.619 21.564 17.198 1.00 97.25 389 ASN A N 1
ATOM 3023 C CA . ASN A 1 389 ? -3.336 20.447 18.108 1.00 97.25 389 ASN A CA 1
ATOM 3024 C C . ASN A 1 389 ? -4.262 19.226 17.930 1.00 97.25 389 ASN A C 1
ATOM 3026 O O . ASN A 1 389 ? -4.380 18.435 18.853 1.00 97.25 389 ASN A O 1
ATOM 3030 N N . GLN A 1 390 ? -4.920 19.050 16.782 1.00 97.88 390 GLN A N 1
ATOM 3031 C CA . GLN A 1 390 ? -5.746 17.877 16.474 1.00 97.88 390 GLN A CA 1
ATOM 3032 C C . GLN A 1 390 ? -5.168 17.112 15.285 1.00 97.88 390 GLN A C 1
ATOM 3034 O O . GLN A 1 390 ? -4.694 17.737 14.339 1.00 97.88 390 GLN A O 1
ATOM 3039 N N . ILE A 1 391 ? -5.211 15.779 15.315 1.00 97.06 391 ILE A N 1
ATOM 3040 C CA . ILE A 1 391 ? -4.804 14.935 14.179 1.00 97.06 391 ILE A CA 1
ATOM 3041 C C . ILE A 1 391 ? -5.721 15.171 12.965 1.00 97.06 391 ILE A C 1
ATOM 3043 O O . ILE A 1 391 ? -6.942 15.275 13.106 1.00 97.06 391 ILE A O 1
ATOM 3047 N N . THR A 1 392 ? -5.148 15.241 11.763 1.00 94.12 392 THR A N 1
ATOM 3048 C CA . THR A 1 392 ? -5.891 15.464 10.511 1.00 94.12 392 THR A CA 1
ATOM 3049 C C . THR A 1 392 ? -5.408 14.550 9.388 1.00 94.12 392 THR A C 1
ATOM 3051 O O . THR A 1 392 ? -4.278 14.073 9.397 1.00 94.12 392 THR A O 1
ATOM 3054 N N . ALA A 1 393 ? -6.248 14.348 8.372 1.00 90.38 393 ALA A N 1
ATOM 3055 C CA . ALA A 1 393 ? -5.766 13.951 7.049 1.00 90.38 393 ALA A CA 1
ATOM 3056 C C . ALA A 1 393 ? -4.796 15.011 6.480 1.00 90.38 393 ALA A C 1
ATOM 3058 O O . ALA A 1 393 ? -4.837 16.174 6.902 1.00 90.38 393 ALA A O 1
ATOM 3059 N N . ILE A 1 394 ? -3.948 14.608 5.532 1.00 88.06 394 ILE A N 1
ATOM 3060 C CA . ILE A 1 394 ? -3.115 15.495 4.707 1.00 88.06 394 ILE A CA 1
ATOM 3061 C C . ILE A 1 394 ? -3.633 15.479 3.267 1.00 88.06 394 ILE A C 1
ATOM 3063 O O . ILE A 1 394 ? -3.922 16.531 2.700 1.00 88.06 394 ILE A O 1
ATOM 3067 N N . GLU A 1 395 ? -3.784 14.286 2.691 1.00 85.12 395 GLU A N 1
ATOM 3068 C CA . GLU A 1 395 ? -4.191 14.098 1.302 1.00 85.12 395 GLU A CA 1
ATOM 3069 C C . GLU A 1 395 ? -5.713 14.133 1.136 1.00 85.12 395 GLU A C 1
ATOM 3071 O O . GLU A 1 395 ? -6.485 13.699 1.996 1.00 85.12 395 GLU A O 1
ATOM 3076 N N . TRP A 1 396 ? -6.153 14.588 -0.037 1.00 84.06 396 TRP A N 1
ATOM 3077 C CA . TRP A 1 396 ? -7.565 14.719 -0.421 1.00 84.06 396 TRP A CA 1
ATOM 3078 C C . TRP A 1 396 ? -8.370 13.406 -0.335 1.00 84.06 396 TRP A C 1
ATOM 3080 O O . TRP A 1 396 ? -9.597 13.447 -0.239 1.00 84.06 396 TRP A O 1
ATOM 3090 N N . ASN A 1 397 ? -7.698 12.249 -0.371 1.00 87.25 397 ASN A N 1
ATOM 3091 C CA . ASN A 1 397 ? -8.292 10.914 -0.301 1.00 87.25 397 ASN A CA 1
ATOM 3092 C C . ASN A 1 397 ? -7.872 10.090 0.930 1.00 87.25 397 ASN A C 1
ATOM 3094 O O . ASN A 1 397 ? -8.238 8.914 1.009 1.00 87.25 397 ASN A O 1
ATOM 3098 N N . ASP A 1 398 ? -7.166 10.675 1.904 1.00 84.75 398 ASP A N 1
ATOM 3099 C CA . ASP A 1 398 ? -6.657 9.949 3.080 1.00 84.75 398 ASP A CA 1
ATOM 3100 C C . ASP A 1 398 ? -7.751 9.217 3.864 1.00 84.75 398 ASP A C 1
ATOM 3102 O O . ASP A 1 398 ? -7.495 8.127 4.369 1.00 84.75 398 ASP A O 1
ATOM 3106 N N . GLU A 1 399 ? -8.976 9.757 3.950 1.00 83.56 399 GLU A N 1
ATOM 3107 C CA . GLU A 1 399 ? -10.091 9.068 4.625 1.00 83.56 399 GLU A CA 1
ATOM 3108 C C . GLU A 1 399 ? -10.380 7.696 3.980 1.00 83.56 399 GLU A C 1
ATOM 3110 O O . GLU A 1 399 ? -10.605 6.704 4.681 1.00 83.56 399 GLU A O 1
ATOM 3115 N N . THR A 1 400 ? -10.308 7.624 2.646 1.00 86.00 400 THR A N 1
ATOM 3116 C CA . THR A 1 400 ? -10.483 6.395 1.861 1.00 86.00 400 THR A CA 1
ATOM 3117 C C . THR A 1 400 ? -9.281 5.470 2.022 1.00 86.00 400 THR A C 1
ATOM 3119 O O . THR A 1 400 ? -9.460 4.278 2.268 1.00 86.00 400 THR A O 1
ATOM 3122 N N . LEU A 1 401 ? -8.055 5.998 1.939 1.00 86.19 401 LEU A N 1
ATOM 3123 C CA . LEU A 1 401 ? -6.841 5.187 2.079 1.00 86.19 401 LEU A CA 1
ATOM 3124 C C . LEU A 1 401 ? -6.718 4.589 3.493 1.00 86.19 401 LEU A C 1
ATOM 3126 O O . LEU A 1 401 ? -6.424 3.401 3.633 1.00 86.19 401 LEU A O 1
ATOM 3130 N N . CYS A 1 402 ? -7.030 5.366 4.536 1.00 87.19 402 CYS A N 1
ATOM 3131 C CA . CYS A 1 402 ? -7.091 4.910 5.926 1.00 87.19 402 CYS A CA 1
ATOM 3132 C C . CYS A 1 402 ? -8.093 3.762 6.106 1.00 87.19 402 CYS A C 1
ATOM 3134 O O . CYS A 1 402 ? -7.765 2.744 6.723 1.00 87.19 402 CYS A O 1
ATOM 3136 N N . ALA A 1 403 ? -9.302 3.902 5.548 1.00 85.88 403 ALA A N 1
ATOM 3137 C CA . ALA A 1 403 ? -10.327 2.863 5.596 1.00 85.88 403 ALA A CA 1
ATOM 3138 C C . ALA A 1 403 ? -9.905 1.591 4.837 1.00 85.88 403 ALA A C 1
ATOM 3140 O O . ALA A 1 403 ? -10.112 0.485 5.338 1.00 85.88 403 ALA A O 1
ATOM 3141 N N . SER A 1 404 ? -9.259 1.725 3.674 1.00 89.00 404 SER A N 1
ATOM 3142 C CA . SER A 1 404 ? -8.750 0.586 2.900 1.00 89.00 404 SER A CA 1
ATOM 3143 C C . SER A 1 404 ? -7.625 -0.157 3.629 1.00 89.00 404 SER A C 1
ATOM 3145 O O . SER A 1 404 ? -7.663 -1.385 3.723 1.00 89.00 404 SER A O 1
ATOM 3147 N N . ILE A 1 405 ? -6.664 0.566 4.216 1.00 89.44 405 ILE A N 1
ATOM 3148 C CA . ILE A 1 405 ? -5.560 -0.022 4.992 1.00 89.44 405 ILE A CA 1
ATOM 3149 C C . ILE A 1 405 ? -6.076 -0.708 6.264 1.00 89.44 405 ILE A C 1
ATOM 3151 O O . ILE A 1 405 ? -5.681 -1.840 6.547 1.00 89.44 405 ILE A O 1
ATOM 3155 N N . SER A 1 406 ? -7.005 -0.098 7.012 1.00 88.88 406 SER A N 1
ATOM 3156 C CA . SER A 1 406 ? -7.614 -0.769 8.173 1.00 88.88 406 SER A CA 1
ATOM 3157 C C . SER A 1 406 ? -8.529 -1.938 7.769 1.00 88.88 406 SER A C 1
ATOM 3159 O O . SER A 1 406 ? -8.654 -2.912 8.518 1.00 88.88 406 SER A O 1
ATOM 3161 N N . GLY A 1 407 ? -9.089 -1.895 6.555 1.00 88.69 407 GLY A N 1
ATOM 3162 C CA . GLY A 1 407 ? -9.841 -2.969 5.908 1.00 88.69 407 GLY A CA 1
ATOM 3163 C C . GLY A 1 407 ? -9.014 -4.213 5.562 1.00 88.69 407 GLY A C 1
ATOM 3164 O O . GLY A 1 407 ? -9.575 -5.308 5.493 1.00 88.69 407 GLY A O 1
ATOM 3165 N N . LEU A 1 408 ? -7.682 -4.123 5.456 1.00 86.31 408 LEU A N 1
ATOM 3166 C CA . LEU A 1 408 ? -6.822 -5.296 5.215 1.00 86.31 408 LEU A CA 1
ATOM 3167 C C . LEU A 1 408 ? -6.959 -6.377 6.309 1.00 86.31 408 LEU A C 1
ATOM 3169 O O . LEU A 1 408 ? -6.683 -7.555 6.060 1.00 86.31 408 LEU A O 1
ATOM 3173 N N . LYS A 1 409 ? -7.500 -6.024 7.486 1.00 84.88 409 LYS A N 1
ATOM 3174 C CA . LYS A 1 409 ? -7.876 -6.974 8.546 1.00 84.88 409 LYS A CA 1
ATOM 3175 C C . LYS A 1 409 ? -8.888 -8.049 8.111 1.00 84.88 409 LYS A C 1
ATOM 3177 O O . LYS A 1 409 ? -8.987 -9.092 8.753 1.00 84.88 409 LYS A O 1
ATOM 3182 N N . HIS A 1 410 ? -9.650 -7.820 7.034 1.00 82.44 410 HIS A N 1
ATOM 3183 C CA . HIS A 1 410 ? -10.543 -8.831 6.451 1.00 82.44 410 HIS A CA 1
ATOM 3184 C C . HIS A 1 410 ? -9.769 -10.048 5.916 1.00 82.44 410 HIS A C 1
ATOM 3186 O O . HIS A 1 410 ? -10.274 -11.170 5.962 1.00 82.44 410 HIS A O 1
ATOM 3192 N N . TYR A 1 411 ? -8.533 -9.826 5.465 1.00 84.31 411 TYR A N 1
ATOM 3193 C CA . TYR A 1 411 ? -7.613 -10.840 4.951 1.00 84.31 411 TYR A CA 1
ATOM 3194 C C . TYR A 1 411 ? -6.680 -11.393 6.036 1.00 84.31 411 TYR A C 1
ATOM 3196 O O . TYR A 1 411 ? -6.341 -12.577 6.020 1.00 84.31 411 TYR A O 1
ATOM 3204 N N . ASN A 1 412 ? -6.301 -10.551 7.001 1.00 87.44 412 ASN A N 1
ATOM 3205 C CA . ASN A 1 412 ? -5.464 -10.910 8.141 1.00 87.44 412 ASN A CA 1
ATOM 3206 C C . ASN A 1 412 ? -6.084 -10.396 9.452 1.00 87.44 412 ASN A C 1
ATOM 3208 O O . ASN A 1 412 ? -5.849 -9.256 9.841 1.00 87.44 412 ASN A O 1
ATOM 3212 N N . ARG A 1 413 ? -6.859 -11.226 10.164 1.00 87.75 413 ARG A N 1
ATOM 3213 C CA . ARG A 1 413 ? -7.551 -10.794 11.399 1.00 87.75 413 ARG A CA 1
ATOM 3214 C C . ARG A 1 413 ? -6.602 -10.411 12.547 1.00 87.75 413 ARG A C 1
ATOM 3216 O O . ARG A 1 413 ? -7.031 -9.735 13.481 1.00 87.75 413 ARG A O 1
ATOM 3223 N N . GLU A 1 414 ? -5.337 -10.829 12.491 1.00 88.19 414 GLU A N 1
ATOM 3224 C CA . GLU A 1 414 ? -4.325 -10.503 13.504 1.00 88.19 414 GLU A CA 1
ATOM 3225 C C . GLU A 1 414 ? -3.608 -9.172 13.226 1.00 88.19 414 GLU A C 1
ATOM 3227 O O . GLU A 1 414 ? -3.098 -8.556 14.166 1.00 88.19 414 GLU A O 1
ATOM 3232 N N . LEU A 1 415 ? -3.627 -8.705 11.970 1.00 89.94 415 LEU A N 1
ATOM 3233 C CA . LEU A 1 415 ? -2.979 -7.476 11.510 1.00 89.94 415 LEU A CA 1
ATOM 3234 C C . LEU A 1 415 ? -3.387 -6.269 12.356 1.00 89.94 415 LEU A C 1
ATOM 3236 O O . LEU A 1 415 ? -4.573 -5.971 12.525 1.00 89.94 415 LEU A O 1
ATOM 3240 N N . LYS A 1 416 ? -2.384 -5.541 12.844 1.00 93.38 416 LYS A N 1
ATOM 3241 C CA . LYS A 1 416 ? -2.567 -4.237 13.480 1.00 93.38 416 LYS A CA 1
ATOM 3242 C C . LYS A 1 416 ? -2.246 -3.128 12.495 1.00 93.38 416 LYS A C 1
ATOM 3244 O O . LYS A 1 416 ? -1.417 -3.278 11.605 1.00 93.38 416 LYS A O 1
ATOM 3249 N N . THR A 1 417 ? -2.939 -2.015 12.652 1.00 95.38 417 THR A N 1
ATOM 3250 C CA . THR A 1 417 ? -2.837 -0.861 11.763 1.00 95.38 417 THR A CA 1
ATOM 3251 C C . THR A 1 417 ? -2.820 0.401 12.606 1.00 95.38 417 THR A C 1
ATOM 3253 O O . THR A 1 417 ? -3.621 0.519 13.532 1.00 95.38 417 THR A O 1
ATOM 3256 N N . LEU A 1 418 ? -1.920 1.330 12.316 1.00 95.56 418 LEU A N 1
ATOM 3257 C CA . LEU A 1 418 ? -1.778 2.597 13.034 1.00 95.56 418 LEU A CA 1
ATOM 3258 C C . LEU A 1 418 ? -1.619 3.711 11.988 1.00 95.56 418 LEU A C 1
ATOM 3260 O O . LEU A 1 418 ? -0.930 3.473 11.002 1.00 95.56 418 LEU A O 1
ATOM 3264 N N . PRO A 1 419 ? -2.205 4.907 12.139 1.00 96.38 419 PRO A N 1
ATOM 3265 C CA . PRO A 1 419 ? -1.714 6.081 11.440 1.00 96.38 419 PRO A CA 1
ATOM 3266 C C . PRO A 1 419 ? -0.453 6.586 12.143 1.00 96.38 419 PRO A C 1
ATOM 3268 O O . PRO A 1 419 ? -0.369 6.521 13.369 1.00 96.38 419 PRO A O 1
ATOM 3271 N N . SER A 1 420 ? 0.507 7.095 11.379 1.00 95.94 420 SER A N 1
ATOM 3272 C CA . SER A 1 420 ? 1.602 7.901 11.910 1.00 95.94 420 SER A CA 1
ATOM 3273 C C . SER A 1 420 ? 1.286 9.373 11.724 1.00 95.94 420 SER A C 1
ATOM 3275 O O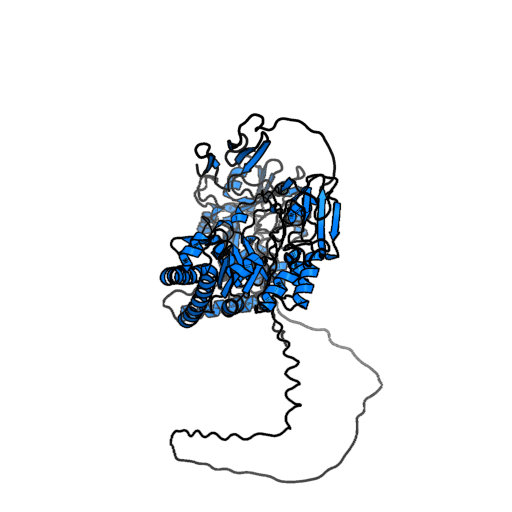 . SER A 1 420 ? 0.804 9.774 10.660 1.00 95.94 420 SER A O 1
ATOM 3277 N N . VAL A 1 421 ? 1.518 10.176 12.757 1.00 97.50 421 VAL A N 1
ATOM 32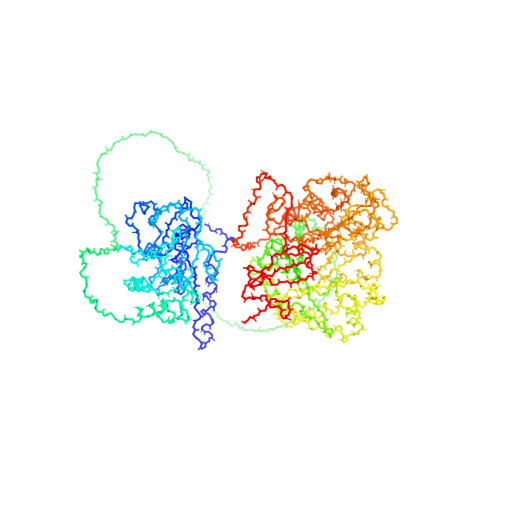78 C CA . VAL A 1 421 ? 1.461 11.636 12.669 1.00 97.50 421 VAL A CA 1
ATOM 3279 C C . VAL A 1 421 ? 2.876 12.195 12.623 1.00 97.50 421 VAL A C 1
ATOM 3281 O O . VAL A 1 421 ? 3.707 11.810 13.444 1.00 97.50 421 VAL A O 1
ATOM 3284 N N . GLY A 1 422 ? 3.133 13.125 11.699 1.00 93.50 422 GLY A N 1
ATOM 3285 C CA . GLY A 1 422 ? 4.420 13.813 11.584 1.00 93.50 422 GLY A CA 1
ATOM 3286 C C . GLY A 1 422 ? 5.216 13.454 10.327 1.00 93.50 422 GLY A C 1
ATOM 3287 O O . GLY A 1 422 ? 4.749 13.700 9.215 1.00 93.50 422 GLY A O 1
ATOM 3288 N N . GLY A 1 423 ? 6.437 12.959 10.524 1.00 84.69 423 GLY A N 1
ATOM 3289 C CA . GLY A 1 423 ? 7.449 12.731 9.493 1.00 84.69 423 GLY A CA 1
ATOM 3290 C C . GLY A 1 423 ? 8.267 13.981 9.151 1.00 84.69 423 GLY A C 1
ATOM 3291 O O . GLY A 1 423 ? 7.892 15.117 9.466 1.00 84.69 423 GLY A O 1
ATOM 3292 N N . TRP A 1 424 ? 9.394 13.783 8.466 1.00 82.12 424 TRP A N 1
ATOM 3293 C CA . TRP A 1 424 ? 10.422 14.794 8.177 1.00 82.12 424 TRP A CA 1
ATOM 3294 C C . TRP A 1 424 ? 9.897 16.170 7.740 1.00 82.12 424 TRP A C 1
ATOM 3296 O O . TRP A 1 424 ? 10.369 17.204 8.241 1.00 82.12 424 TRP A O 1
ATOM 3306 N N . ASN A 1 425 ? 8.919 16.165 6.825 1.00 85.00 425 ASN A N 1
ATOM 3307 C CA . ASN A 1 425 ? 8.321 17.344 6.189 1.00 85.00 425 ASN A CA 1
ATOM 3308 C C . ASN A 1 425 ? 7.279 18.068 7.059 1.00 85.00 425 ASN A C 1
ATOM 3310 O O . ASN A 1 425 ? 6.996 19.237 6.804 1.00 85.00 425 ASN A O 1
ATOM 3314 N N . PHE A 1 426 ? 6.733 17.425 8.096 1.00 88.56 426 PHE A N 1
ATOM 3315 C CA . PHE A 1 426 ? 5.854 18.088 9.068 1.00 88.56 426 PHE A CA 1
ATOM 3316 C C . PHE A 1 426 ? 6.633 19.060 9.976 1.00 88.56 426 PHE A C 1
ATOM 3318 O O . PHE A 1 426 ? 6.096 20.061 10.457 1.00 88.56 426 PHE A O 1
ATOM 3325 N N . GLY A 1 427 ? 7.927 18.793 10.181 1.00 90.31 427 GLY A N 1
ATOM 3326 C CA . GLY A 1 427 ? 8.801 19.599 11.030 1.00 90.31 427 GLY A CA 1
ATOM 3327 C C . GLY A 1 427 ? 8.494 19.462 12.527 1.00 90.31 427 GLY A C 1
ATOM 3328 O O . GLY A 1 427 ? 7.811 18.547 12.979 1.00 90.31 427 GLY A O 1
ATOM 3329 N N . THR A 1 428 ? 9.044 20.373 13.331 1.00 93.50 428 THR A N 1
ATOM 3330 C CA . THR A 1 428 ? 9.073 20.253 14.803 1.00 93.50 428 THR A CA 1
ATOM 3331 C C . THR A 1 428 ? 8.130 21.199 15.539 1.00 93.50 428 THR A C 1
ATOM 3333 O O . THR A 1 428 ? 7.755 20.925 16.682 1.00 93.50 428 THR A O 1
ATOM 3336 N N . GLN A 1 429 ? 7.739 22.320 14.924 1.00 94.81 429 GLN A N 1
ATOM 3337 C CA . GLN A 1 429 ? 7.018 23.382 15.629 1.00 94.81 429 GLN A CA 1
ATOM 3338 C C . GLN A 1 429 ? 5.593 22.966 16.019 1.00 94.81 429 GLN A C 1
ATOM 3340 O O . GLN A 1 429 ? 5.143 23.310 17.109 1.00 94.81 429 GLN A O 1
ATOM 3345 N N . GLY A 1 430 ? 4.900 22.193 15.171 1.00 96.12 430 GLY A N 1
ATOM 3346 C CA . GLY A 1 430 ? 3.562 21.671 15.473 1.00 96.12 430 GLY A CA 1
ATOM 3347 C C . GLY A 1 430 ? 3.561 20.798 16.730 1.00 96.12 430 GLY A C 1
ATOM 3348 O O . GLY A 1 430 ? 2.798 21.054 17.659 1.00 96.12 430 GLY A O 1
ATOM 3349 N N . PHE A 1 431 ? 4.495 19.845 16.812 1.00 98.12 431 PHE A N 1
ATOM 3350 C CA . PHE A 1 431 ? 4.689 19.024 18.008 1.00 98.12 431 PHE A CA 1
ATOM 3351 C C . PHE A 1 431 ? 5.108 19.844 19.230 1.00 98.12 431 PHE A C 1
ATOM 3353 O O . PHE A 1 431 ? 4.534 19.668 20.301 1.00 98.12 431 PHE A O 1
ATOM 3360 N N . SER A 1 432 ? 6.053 20.777 19.069 1.00 98.12 432 SER A N 1
ATOM 3361 C CA . SER A 1 432 ? 6.513 21.659 20.154 1.00 98.12 432 SER A CA 1
ATOM 3362 C C . SER A 1 432 ? 5.351 22.446 20.769 1.00 98.12 432 SER A C 1
ATOM 3364 O O . SER A 1 432 ? 5.202 22.480 21.989 1.00 98.12 432 SER A O 1
ATOM 3366 N N . ASN A 1 433 ? 4.485 23.020 19.927 1.00 97.81 433 ASN A N 1
ATOM 3367 C CA . ASN A 1 433 ? 3.285 23.738 20.354 1.00 97.81 433 ASN A CA 1
ATOM 3368 C C . ASN A 1 433 ? 2.271 22.803 21.032 1.00 97.81 433 ASN A C 1
ATOM 3370 O O . ASN A 1 433 ? 1.686 23.169 22.054 1.00 97.81 433 ASN A O 1
ATOM 3374 N N . MET A 1 434 ? 2.077 21.597 20.489 1.00 98.50 434 MET A N 1
ATOM 3375 C CA . MET A 1 434 ? 1.139 20.614 21.028 1.00 98.50 434 MET A CA 1
ATOM 3376 C C . MET A 1 434 ? 1.558 20.111 22.416 1.00 98.50 434 MET A C 1
ATOM 3378 O O . MET A 1 434 ? 0.715 20.013 23.305 1.00 98.50 434 MET A O 1
ATOM 3382 N N . VAL A 1 435 ? 2.850 19.859 22.659 1.00 98.38 435 VAL A N 1
ATOM 3383 C CA . VAL A 1 435 ? 3.300 19.367 23.974 1.00 98.38 435 VAL A CA 1
ATOM 3384 C C . VAL A 1 435 ? 3.463 20.453 25.040 1.00 98.38 435 VAL A C 1
ATOM 3386 O O . VAL A 1 435 ? 3.511 20.117 26.226 1.00 98.38 435 VAL A O 1
ATOM 3389 N N . ALA A 1 436 ? 3.514 21.732 24.648 1.00 97.38 436 ALA A N 1
ATOM 3390 C CA . ALA A 1 436 ? 3.812 22.868 25.527 1.00 97.38 436 ALA A CA 1
ATOM 3391 C C . ALA A 1 436 ? 2.854 23.029 26.724 1.00 97.38 436 ALA A C 1
ATOM 3393 O O . ALA A 1 436 ? 3.271 23.490 27.786 1.00 97.38 436 ALA A O 1
ATOM 3394 N N . THR A 1 437 ? 1.579 22.648 26.589 1.00 97.69 437 THR A N 1
ATOM 3395 C CA . THR A 1 437 ? 0.581 22.743 27.670 1.00 97.69 437 THR A CA 1
ATOM 3396 C C . THR A 1 437 ? -0.200 21.440 27.819 1.00 97.69 437 THR A C 1
ATOM 3398 O O . THR A 1 437 ? -0.360 20.681 26.866 1.00 97.69 437 THR A O 1
ATOM 3401 N N . ALA A 1 438 ? -0.720 21.178 29.022 1.00 96.50 438 ALA A N 1
ATOM 3402 C CA . ALA A 1 438 ? -1.579 20.016 29.260 1.00 96.50 438 ALA A CA 1
ATOM 3403 C C . ALA A 1 438 ? -2.881 20.075 28.438 1.00 96.50 438 ALA A C 1
ATOM 3405 O O . ALA A 1 438 ? -3.353 19.050 27.962 1.00 96.50 438 ALA A O 1
ATOM 3406 N N . GLU A 1 439 ? -3.435 21.270 28.220 1.00 97.31 439 GLU A N 1
ATOM 3407 C CA . GLU A 1 439 ? -4.634 21.481 27.399 1.00 97.31 439 GLU A CA 1
ATOM 3408 C C . GLU A 1 439 ? -4.394 21.133 25.920 1.00 97.31 439 GLU A C 1
ATOM 3410 O O . GLU A 1 439 ? -5.212 20.448 25.300 1.00 97.31 439 GLU A O 1
ATOM 3415 N N . ASN A 1 440 ? -3.239 21.523 25.370 1.00 98.50 440 ASN A N 1
ATOM 3416 C CA . ASN A 1 440 ? -2.861 21.196 23.997 1.00 98.50 440 ASN A CA 1
ATOM 3417 C C . ASN A 1 440 ? -2.646 19.684 23.823 1.00 98.50 440 ASN A C 1
ATOM 3419 O O . ASN A 1 440 ? -3.164 19.101 22.869 1.00 98.50 440 ASN A O 1
ATOM 3423 N N . ARG A 1 441 ? -1.967 19.030 24.780 1.00 98.62 441 ARG A N 1
ATOM 3424 C CA . ARG A 1 441 ? -1.803 17.567 24.788 1.00 98.62 441 ARG A CA 1
ATOM 3425 C C . ARG A 1 441 ? -3.138 16.846 24.900 1.00 98.62 441 ARG A C 1
ATOM 3427 O O . ARG A 1 441 ? -3.379 15.926 24.130 1.00 98.62 441 ARG A O 1
ATOM 3434 N N . GLN A 1 442 ? -4.036 17.272 25.790 1.00 98.12 442 GLN A N 1
ATOM 3435 C CA . GLN A 1 442 ? -5.366 16.664 25.903 1.00 98.12 442 GLN A CA 1
ATOM 3436 C C . GLN A 1 442 ? -6.198 16.855 24.630 1.00 98.12 442 GLN A C 1
ATOM 3438 O O . GLN A 1 442 ? -6.824 15.902 24.174 1.00 98.12 442 GLN A O 1
ATOM 3443 N N . THR A 1 443 ? -6.145 18.031 23.997 1.00 98.38 443 THR A N 1
ATOM 3444 C CA . THR A 1 443 ? -6.784 18.272 22.689 1.00 98.38 443 THR A CA 1
ATOM 3445 C C . THR A 1 443 ? -6.296 17.265 21.642 1.00 98.38 443 THR A C 1
ATOM 3447 O O . THR A 1 443 ? -7.106 16.625 20.965 1.00 98.38 443 THR A O 1
ATOM 3450 N N . PHE A 1 444 ? -4.980 17.050 21.577 1.00 98.81 444 PHE A N 1
ATOM 3451 C CA . PHE A 1 444 ? -4.373 16.071 20.683 1.00 98.81 444 PHE A CA 1
ATOM 3452 C C . PHE A 1 444 ? -4.784 14.636 21.017 1.00 98.81 444 PHE A C 1
ATOM 3454 O O . PHE A 1 444 ? -5.300 13.942 20.142 1.00 98.81 444 PHE A O 1
ATOM 3461 N N . ILE A 1 445 ? -4.650 14.217 22.277 1.00 98.81 445 ILE A N 1
ATOM 3462 C CA . ILE A 1 445 ? -4.999 12.876 22.766 1.00 98.81 445 ILE A CA 1
ATOM 3463 C C . ILE A 1 445 ? -6.454 12.522 22.431 1.00 98.81 445 ILE A C 1
ATOM 3465 O O . ILE A 1 445 ? -6.713 11.457 21.873 1.00 98.81 445 ILE A O 1
ATOM 3469 N N . GLN A 1 446 ? -7.407 13.417 22.711 1.00 98.38 446 GLN A N 1
ATOM 3470 C CA . GLN A 1 446 ? -8.822 13.159 22.428 1.00 98.38 446 GLN A CA 1
ATOM 3471 C C . GLN A 1 446 ? -9.107 13.113 20.917 1.00 98.38 446 GLN A C 1
ATOM 3473 O O . GLN A 1 446 ? -9.864 12.253 20.460 1.00 98.38 446 GLN A O 1
ATOM 3478 N N . SER A 1 447 ? -8.461 13.976 20.121 1.00 98.62 447 SER A N 1
ATOM 3479 C CA . SER A 1 447 ? -8.575 13.925 18.655 1.00 98.62 447 SER A CA 1
ATOM 3480 C C . SER A 1 447 ? -7.998 12.631 18.068 1.00 98.62 447 SER A C 1
ATOM 3482 O O . SER A 1 447 ? -8.592 12.056 17.155 1.00 98.62 447 SER A O 1
ATOM 3484 N N . ALA A 1 448 ? -6.891 12.133 18.631 1.00 98.31 448 ALA A N 1
ATOM 3485 C CA . ALA A 1 448 ? -6.270 10.874 18.253 1.00 98.31 448 ALA A CA 1
ATOM 3486 C C . ALA A 1 448 ? -7.231 9.712 18.508 1.00 98.31 448 ALA A C 1
ATOM 3488 O O . ALA A 1 448 ? -7.615 9.039 17.551 1.00 98.31 448 ALA A O 1
ATOM 3489 N N . ILE A 1 449 ? -7.711 9.551 19.749 1.00 98.31 449 ILE A N 1
ATOM 3490 C CA . ILE A 1 449 ? -8.699 8.524 20.120 1.00 98.31 449 ILE A CA 1
ATOM 3491 C C . ILE A 1 449 ? -9.863 8.516 19.121 1.00 98.31 449 ILE A C 1
ATOM 3493 O O . ILE A 1 449 ? -10.199 7.470 18.558 1.00 98.31 449 ILE A O 1
ATOM 3497 N N . TRP A 1 450 ? -10.446 9.687 18.847 1.00 97.44 450 TRP A N 1
ATOM 3498 C CA . TRP A 1 450 ? -11.536 9.820 17.883 1.00 97.44 450 TRP A CA 1
ATOM 3499 C C . TRP A 1 450 ? -11.139 9.356 16.473 1.00 97.44 450 TRP A C 1
ATOM 3501 O O . TRP A 1 450 ? -11.865 8.564 15.873 1.00 97.44 450 TRP A O 1
ATOM 3511 N N . PHE A 1 451 ? -9.983 9.780 15.957 1.00 96.31 451 PHE A N 1
ATOM 3512 C CA . PHE A 1 451 ? -9.495 9.416 14.624 1.00 96.31 451 PHE A CA 1
ATOM 3513 C C . PHE A 1 451 ? -9.233 7.909 14.504 1.00 96.31 451 PHE A C 1
ATOM 3515 O O . PHE A 1 451 ? -9.715 7.266 13.566 1.00 96.31 451 PHE A O 1
ATOM 3522 N N . GLN A 1 452 ? -8.534 7.311 15.478 1.00 96.12 452 GLN A N 1
ATOM 3523 C CA . GLN A 1 452 ? -8.292 5.868 15.490 1.00 96.12 452 GLN A CA 1
ATOM 3524 C C . GLN A 1 452 ? -9.606 5.083 15.525 1.00 96.12 452 GLN A C 1
ATOM 3526 O O . GLN A 1 452 ? -9.758 4.106 14.789 1.00 96.12 452 GLN A O 1
ATOM 3531 N N . ARG A 1 453 ? -10.584 5.508 16.337 1.00 94.44 453 ARG A N 1
ATOM 3532 C CA . ARG A 1 453 ? -11.885 4.831 16.404 1.00 94.44 453 ARG A CA 1
ATOM 3533 C C . ARG A 1 453 ? -12.772 5.101 15.175 1.00 94.44 453 ARG A C 1
ATOM 3535 O O . ARG A 1 453 ? -13.484 4.172 14.796 1.00 94.44 453 ARG A O 1
ATOM 3542 N N . LYS A 1 454 ? -12.694 6.271 14.514 1.00 93.44 454 LYS A N 1
ATOM 3543 C CA . LYS A 1 454 ? -13.398 6.583 13.243 1.00 93.44 454 LYS A CA 1
ATOM 3544 C C . LYS A 1 454 ? -12.950 5.644 12.122 1.00 93.44 454 LYS A C 1
ATOM 3546 O O . LYS A 1 454 ? -13.793 5.012 11.493 1.00 93.44 454 LYS A O 1
ATOM 3551 N N . TYR A 1 455 ? -11.641 5.517 11.901 1.00 91.44 455 TYR A N 1
ATOM 3552 C CA . TYR A 1 455 ? -11.089 4.707 10.801 1.00 91.44 455 TYR A CA 1
ATOM 3553 C C . TYR A 1 455 ? -10.732 3.274 11.193 1.00 91.44 455 TYR A C 1
ATOM 3555 O O . TYR A 1 455 ? -10.164 2.539 10.387 1.00 91.44 455 TYR A O 1
ATOM 3563 N N . ASN A 1 456 ? -11.094 2.842 12.406 1.00 92.62 456 ASN A N 1
ATOM 3564 C CA . ASN A 1 456 ? -10.873 1.478 12.885 1.00 92.62 456 ASN A CA 1
ATOM 3565 C C . ASN A 1 456 ? -9.366 1.081 12.900 1.00 92.62 456 ASN A C 1
ATOM 3567 O O . ASN A 1 456 ? -8.973 -0.055 12.628 1.00 92.62 456 ASN A O 1
ATOM 3571 N N . PHE A 1 457 ? -8.504 2.030 13.266 1.00 96.44 457 PHE A N 1
ATOM 3572 C CA . PHE A 1 457 ? -7.108 1.753 13.597 1.00 96.44 457 PHE A CA 1
ATOM 3573 C C . PHE A 1 457 ? -6.963 1.135 14.997 1.00 96.44 457 PHE A C 1
ATOM 3575 O O . PHE A 1 457 ? -7.838 1.230 15.862 1.00 96.44 457 PHE A O 1
ATOM 3582 N N . HIS A 1 458 ? -5.822 0.485 15.201 1.00 96.88 458 HIS A N 1
ATOM 3583 C CA . HIS A 1 458 ? -5.448 -0.250 16.404 1.00 96.88 458 HIS A CA 1
ATOM 3584 C C . HIS A 1 458 ? -4.516 0.530 17.338 1.00 96.88 458 HIS A C 1
ATOM 3586 O O . HIS A 1 458 ? -4.233 0.038 18.423 1.00 96.88 458 HIS A O 1
ATOM 3592 N N . GLY A 1 459 ? -4.034 1.706 16.940 1.00 97.12 459 GLY A N 1
ATOM 3593 C CA . GLY A 1 459 ? -3.101 2.530 17.708 1.00 97.12 459 GLY A CA 1
ATOM 3594 C C . GLY A 1 459 ? -2.726 3.811 16.973 1.00 97.12 459 GLY A C 1
ATOM 3595 O O . GLY A 1 459 ? -3.286 4.070 15.908 1.00 97.12 459 GLY A O 1
ATOM 3596 N N . LEU A 1 460 ? -1.784 4.572 17.527 1.00 98.06 460 LEU A N 1
ATOM 3597 C CA . LEU A 1 460 ? -1.150 5.742 16.914 1.00 98.06 460 LEU A CA 1
ATOM 3598 C C . LEU A 1 460 ? 0.374 5.577 16.913 1.00 98.06 460 LEU A C 1
ATOM 3600 O O . LEU A 1 460 ? 0.946 5.193 17.932 1.00 98.06 460 LEU A O 1
ATOM 3604 N N . ASP A 1 461 ? 1.005 5.913 15.792 1.00 97.88 461 ASP A N 1
ATOM 3605 C CA . ASP A 1 461 ? 2.447 6.117 15.683 1.00 97.88 461 ASP A CA 1
ATOM 3606 C C . ASP A 1 461 ? 2.770 7.624 15.717 1.00 97.88 461 ASP A C 1
ATOM 3608 O O . ASP A 1 461 ? 2.025 8.437 15.162 1.00 97.88 461 ASP A O 1
ATOM 3612 N N . ILE A 1 462 ? 3.856 8.015 16.385 1.00 97.25 462 ILE A N 1
ATOM 3613 C CA . ILE A 1 462 ? 4.346 9.401 16.401 1.00 97.25 462 ILE A CA 1
ATOM 3614 C C . ILE A 1 462 ? 5.713 9.466 15.732 1.00 97.25 462 ILE A C 1
ATOM 3616 O O . ILE A 1 462 ? 6.691 8.950 16.268 1.00 97.25 462 ILE A O 1
ATOM 3620 N N . ASP A 1 463 ? 5.797 10.178 14.617 1.00 94.81 463 ASP A N 1
ATOM 3621 C CA . ASP A 1 463 ? 7.048 10.452 13.919 1.00 94.81 463 ASP A CA 1
ATOM 3622 C C . ASP A 1 463 ? 7.432 11.929 14.101 1.00 94.81 463 ASP A C 1
ATOM 3624 O O . ASP A 1 463 ? 7.220 12.790 13.244 1.00 94.81 463 ASP A O 1
ATOM 3628 N N . TRP A 1 464 ? 7.920 12.257 15.301 1.00 97.06 464 TRP A N 1
ATOM 3629 C CA . TRP A 1 464 ? 8.448 13.588 15.594 1.00 97.06 464 TRP A CA 1
ATOM 3630 C C . TRP A 1 464 ? 9.946 13.604 15.320 1.00 97.06 464 TRP A C 1
ATOM 3632 O O . TRP A 1 464 ? 10.734 13.081 16.109 1.00 97.06 464 TRP A O 1
ATOM 3642 N N . GLU A 1 465 ? 10.331 14.305 14.251 1.00 91.56 465 GLU A N 1
ATOM 3643 C CA . GLU A 1 465 ? 11.724 14.483 13.846 1.00 91.56 465 GLU A CA 1
ATOM 3644 C C . GLU A 1 465 ? 12.267 15.898 14.132 1.00 91.56 465 GLU A C 1
ATOM 3646 O O . GLU A 1 465 ? 12.126 16.798 13.308 1.00 91.56 465 GLU A O 1
ATOM 3651 N N . TYR A 1 466 ? 12.891 16.219 15.271 1.00 93.38 466 TYR A N 1
ATOM 3652 C CA . TYR A 1 466 ? 13.009 15.453 16.517 1.00 93.38 466 TYR A CA 1
ATOM 3653 C C . TYR A 1 466 ? 12.808 16.389 17.724 1.00 93.38 466 TYR A C 1
ATOM 3655 O O . TYR A 1 466 ? 13.159 17.572 17.619 1.00 93.38 466 TYR A O 1
ATOM 3663 N N . PRO A 1 467 ? 12.316 15.897 18.880 1.00 96.62 467 PRO A N 1
ATOM 3664 C CA . PRO A 1 467 ? 12.325 16.663 20.127 1.00 96.62 467 PRO A CA 1
ATOM 3665 C C . PRO A 1 467 ? 13.735 17.191 20.428 1.00 96.62 467 PRO A C 1
ATOM 3667 O O . PRO A 1 467 ? 14.725 16.520 20.148 1.00 96.62 467 PRO A O 1
ATOM 3670 N N . GLY A 1 468 ? 13.848 18.403 20.965 1.00 95.50 468 GLY A N 1
ATOM 3671 C CA . GLY A 1 468 ? 15.118 19.067 21.296 1.00 95.50 468 GLY A CA 1
ATOM 3672 C C . GLY A 1 468 ? 16.051 19.407 20.118 1.00 95.50 468 GLY A C 1
ATOM 3673 O O . GLY A 1 468 ? 17.150 19.903 20.355 1.00 95.50 468 GLY A O 1
ATOM 3674 N N . ASN A 1 469 ? 15.655 19.146 18.865 1.00 94.38 469 ASN A N 1
ATOM 3675 C CA . ASN A 1 469 ? 16.474 19.344 17.662 1.00 94.38 469 ASN A CA 1
ATOM 3676 C C . ASN A 1 469 ? 15.667 20.051 16.551 1.00 94.38 469 ASN A C 1
ATOM 3678 O O . ASN A 1 469 ? 14.470 20.275 16.698 1.00 94.38 469 ASN A O 1
ATOM 3682 N N . ARG A 1 470 ? 16.301 20.430 15.425 1.00 92.31 470 ARG A N 1
ATOM 3683 C CA . ARG A 1 470 ? 15.642 21.097 14.267 1.00 92.31 470 ARG A CA 1
ATOM 3684 C C . ARG A 1 470 ? 14.704 22.257 14.686 1.00 92.31 470 ARG A C 1
ATOM 3686 O O . ARG A 1 470 ? 13.569 22.345 14.230 1.00 92.31 470 ARG A O 1
ATOM 3693 N N . GLY A 1 471 ? 15.155 23.117 15.606 1.00 91.44 471 GLY A N 1
ATOM 3694 C CA . GLY A 1 471 ? 14.379 24.249 16.145 1.00 91.44 471 GLY A CA 1
ATOM 3695 C C . GLY A 1 471 ? 13.447 23.929 17.326 1.00 91.44 471 GLY A C 1
ATOM 3696 O O . GLY A 1 471 ? 12.956 24.854 17.966 1.00 91.44 471 GLY A O 1
ATOM 3697 N N . SER A 1 472 ? 13.246 22.652 17.665 1.00 96.12 472 SER A N 1
ATOM 3698 C CA . SER A 1 472 ? 12.474 22.222 18.837 1.00 96.12 472 SER A CA 1
ATOM 3699 C C . SER A 1 472 ? 13.160 22.647 20.149 1.00 96.12 472 SER A C 1
ATOM 3701 O O . SER A 1 472 ? 14.346 22.351 20.322 1.00 96.12 472 SER A O 1
ATOM 3703 N N . PRO A 1 473 ? 12.454 23.283 21.106 1.00 96.44 473 PRO A N 1
ATOM 3704 C CA . PRO A 1 473 ? 13.007 23.656 22.413 1.00 96.44 473 PRO A CA 1
ATOM 3705 C C . PRO A 1 473 ? 13.553 22.463 23.216 1.00 96.44 473 PRO A C 1
ATOM 3707 O O . PRO A 1 473 ? 13.012 21.363 23.146 1.00 96.44 473 PRO A O 1
ATOM 3710 N N . ALA A 1 474 ? 14.615 22.650 24.005 1.00 96.06 474 ALA A N 1
ATOM 3711 C CA . ALA A 1 474 ? 15.311 21.543 24.683 1.00 96.06 474 ALA A CA 1
ATOM 3712 C C . ALA A 1 474 ? 14.466 20.804 25.747 1.00 96.06 474 ALA A C 1
ATOM 3714 O O . ALA A 1 474 ? 14.681 19.619 25.993 1.00 96.06 474 ALA A O 1
ATOM 3715 N N . ASP A 1 475 ? 13.488 21.479 26.352 1.00 96.19 475 ASP A N 1
ATOM 3716 C CA . ASP A 1 475 ? 12.525 20.914 27.307 1.00 96.19 475 ASP A CA 1
ATOM 3717 C C . ASP A 1 475 ? 11.488 19.983 26.651 1.00 96.19 475 ASP A C 1
ATOM 3719 O O . ASP A 1 475 ? 10.846 19.177 27.333 1.00 96.19 475 ASP A O 1
ATOM 3723 N N . THR A 1 476 ? 11.369 20.004 25.316 1.00 97.50 476 THR A N 1
ATOM 3724 C CA . THR A 1 476 ? 10.514 19.049 24.590 1.00 97.50 476 THR A CA 1
ATOM 3725 C C . THR A 1 476 ? 10.932 17.590 24.789 1.00 97.50 476 THR A C 1
ATOM 3727 O O . THR A 1 476 ? 10.076 16.715 24.696 1.00 97.50 476 THR A O 1
ATOM 3730 N N . LYS A 1 477 ? 12.184 17.314 25.187 1.00 96.12 477 LYS A N 1
ATOM 3731 C CA . LYS A 1 477 ? 12.634 15.984 25.639 1.00 96.12 477 LYS A CA 1
ATOM 3732 C C . LYS A 1 477 ? 11.777 15.434 26.785 1.00 96.12 477 LYS A C 1
ATOM 3734 O O . LYS A 1 477 ? 11.370 14.269 26.784 1.00 96.12 477 LYS A O 1
ATOM 3739 N N . GLN A 1 478 ? 11.510 16.272 27.784 1.00 96.88 478 GLN A N 1
ATOM 3740 C CA . GLN A 1 478 ? 10.666 15.927 28.922 1.00 96.88 478 GLN A CA 1
ATOM 3741 C C . GLN A 1 478 ? 9.190 15.941 28.519 1.00 96.88 478 GLN A C 1
ATOM 3743 O O . GLN A 1 478 ? 8.458 15.006 28.840 1.00 96.88 478 GLN A O 1
ATOM 3748 N N . LEU A 1 479 ? 8.750 16.960 27.774 1.00 98.00 479 LEU A N 1
ATOM 3749 C CA . LEU A 1 479 ? 7.341 17.105 27.388 1.00 98.00 479 LEU A CA 1
ATOM 3750 C C . LEU A 1 479 ? 6.851 15.984 26.454 1.00 98.00 479 LEU A C 1
ATOM 3752 O O . LEU A 1 479 ? 5.700 15.570 26.569 1.00 98.00 479 LEU A O 1
ATOM 3756 N N . PHE A 1 480 ? 7.713 15.432 25.595 1.00 98.00 480 PHE A N 1
ATOM 3757 C CA . PHE A 1 480 ? 7.396 14.247 24.793 1.00 98.00 480 PHE A CA 1
ATOM 3758 C C . PHE A 1 480 ? 7.171 13.007 25.673 1.00 98.00 480 PHE A C 1
ATOM 3760 O O . PHE A 1 480 ? 6.207 12.272 25.484 1.00 98.00 480 PHE A O 1
ATOM 3767 N N . THR A 1 481 ? 7.984 12.826 26.717 1.00 97.06 481 THR A N 1
ATOM 3768 C CA . THR A 1 481 ? 7.793 11.739 27.694 1.00 97.06 481 THR A CA 1
ATOM 3769 C C . THR A 1 481 ? 6.485 11.909 28.482 1.00 97.06 481 THR A C 1
ATOM 3771 O O . THR A 1 481 ? 5.793 10.927 28.754 1.00 97.06 481 THR A O 1
ATOM 3774 N N . VAL A 1 482 ? 6.106 13.152 28.806 1.00 97.94 482 VAL A N 1
ATOM 3775 C CA . VAL A 1 482 ? 4.809 13.473 29.428 1.00 97.94 482 VAL A CA 1
ATOM 3776 C C . VAL A 1 482 ? 3.645 13.158 28.483 1.00 97.94 482 VAL A C 1
ATOM 3778 O O . VAL A 1 482 ? 2.688 12.522 28.918 1.00 97.94 482 VAL A O 1
ATOM 3781 N N . LEU A 1 483 ? 3.738 13.528 27.200 1.00 98.50 483 LEU A N 1
ATOM 3782 C CA . LEU A 1 483 ? 2.730 13.204 26.183 1.00 98.50 483 LEU A CA 1
ATOM 3783 C C . LEU A 1 483 ? 2.475 11.696 26.093 1.00 98.50 483 LEU A C 1
ATOM 3785 O O . LEU A 1 483 ? 1.329 11.269 26.182 1.00 98.50 483 LEU A O 1
ATOM 3789 N N . VAL A 1 484 ? 3.532 10.894 25.938 1.00 97.56 484 VAL A N 1
ATOM 3790 C CA . VAL A 1 484 ? 3.424 9.434 25.772 1.00 97.56 484 VAL A CA 1
ATOM 3791 C C . VAL A 1 484 ? 2.767 8.796 27.003 1.00 97.56 484 VAL A C 1
ATOM 3793 O O . VAL A 1 484 ? 1.894 7.939 26.869 1.00 97.56 484 VAL A O 1
ATOM 3796 N N . LYS A 1 485 ? 3.107 9.269 28.210 1.00 97.94 485 LYS A N 1
ATOM 3797 C CA . LYS A 1 485 ? 2.453 8.840 29.454 1.00 97.94 485 LYS A CA 1
ATOM 3798 C C . LYS A 1 485 ? 0.966 9.218 29.495 1.00 97.94 485 LYS A C 1
ATOM 3800 O O . LYS A 1 485 ? 0.138 8.368 29.815 1.00 97.94 485 LYS A O 1
ATOM 3805 N N . GLU A 1 486 ? 0.620 10.469 29.186 1.00 98.38 486 GLU A N 1
ATOM 3806 C CA . GLU A 1 486 ? -0.775 10.940 29.185 1.00 98.38 486 GLU A CA 1
ATOM 3807 C C . GLU A 1 486 ? -1.622 10.222 28.119 1.00 98.38 486 GLU A C 1
ATOM 3809 O O . GLU A 1 486 ? -2.781 9.897 28.374 1.00 98.38 486 GLU A O 1
ATOM 3814 N N . MET A 1 487 ? -1.038 9.908 26.955 1.00 98.38 487 MET A N 1
ATOM 3815 C CA . MET A 1 487 ? -1.654 9.059 25.932 1.00 98.38 487 MET A CA 1
ATOM 3816 C C . MET A 1 487 ? -1.936 7.653 26.457 1.00 98.38 487 MET A C 1
ATOM 3818 O O . MET A 1 487 ? -3.054 7.172 26.298 1.00 98.38 487 MET A O 1
ATOM 3822 N N . TYR A 1 488 ? -0.962 7.006 27.104 1.00 98.12 488 TYR A N 1
ATOM 3823 C CA . TYR A 1 488 ? -1.136 5.663 27.663 1.00 98.12 488 TYR A CA 1
ATOM 3824 C C . TYR A 1 488 ? -2.281 5.628 28.685 1.00 98.12 488 TYR A C 1
ATOM 3826 O O . TYR A 1 488 ? -3.174 4.785 28.597 1.00 98.12 488 TYR A O 1
ATOM 3834 N N . GLU A 1 489 ? -2.296 6.585 29.619 1.00 97.88 489 GLU A N 1
ATOM 3835 C CA . GLU A 1 489 ? -3.339 6.710 30.644 1.00 97.88 489 GLU A CA 1
ATOM 3836 C C . GLU A 1 489 ? -4.730 6.949 30.020 1.00 97.88 489 GLU A C 1
ATOM 3838 O O . GLU A 1 489 ? -5.711 6.328 30.438 1.00 97.88 489 GLU A O 1
ATOM 3843 N N . ALA A 1 490 ? -4.825 7.778 28.975 1.00 98.12 490 ALA A N 1
ATOM 3844 C CA . ALA A 1 490 ? -6.075 8.022 28.255 1.00 98.12 490 ALA A CA 1
ATOM 3845 C C . ALA A 1 490 ? -6.535 6.826 27.399 1.00 98.12 490 ALA A C 1
ATOM 3847 O O . ALA A 1 490 ? -7.734 6.561 27.309 1.00 98.12 490 ALA A O 1
ATOM 3848 N N . PHE A 1 491 ? -5.606 6.085 26.789 1.00 98.25 491 PHE A N 1
ATOM 3849 C CA . PHE A 1 491 ? -5.903 4.915 25.960 1.00 98.25 491 PHE A CA 1
ATOM 3850 C C . PHE A 1 491 ? -6.340 3.708 26.810 1.00 98.25 491 PHE A C 1
ATOM 3852 O O . PHE A 1 491 ? -7.257 2.991 26.410 1.00 98.25 491 PHE A O 1
ATOM 3859 N N . GLU A 1 492 ? -5.751 3.499 27.995 1.00 97.88 492 GLU A N 1
ATOM 3860 C CA . GLU A 1 492 ? -6.277 2.564 29.007 1.00 97.88 492 GLU A CA 1
ATOM 3861 C C . GLU A 1 492 ? -7.693 2.977 29.447 1.00 97.88 492 GLU A C 1
ATOM 3863 O O . GLU A 1 492 ? -8.610 2.153 29.479 1.00 97.88 492 GLU A O 1
ATOM 3868 N N . HIS A 1 493 ? -7.915 4.268 29.727 1.00 96.25 493 HIS A N 1
ATOM 3869 C CA . HIS A 1 493 ? -9.230 4.757 30.141 1.00 96.25 493 HIS A CA 1
ATOM 3870 C C . HIS A 1 493 ? -10.308 4.515 29.071 1.00 96.25 493 HIS A C 1
ATOM 3872 O O . HIS A 1 493 ? -11.348 3.925 29.374 1.00 96.25 493 HIS A O 1
ATOM 3878 N N . GLU A 1 494 ? -10.054 4.880 27.810 1.00 97.50 494 GLU A N 1
ATOM 3879 C CA . GLU A 1 494 ? -11.007 4.657 26.716 1.00 97.50 494 GLU A CA 1
ATOM 3880 C C . GLU A 1 494 ? -11.256 3.167 26.445 1.00 97.50 494 GLU A C 1
ATOM 3882 O O . GLU A 1 494 ? -12.397 2.791 26.156 1.00 97.50 494 GLU A O 1
ATOM 3887 N N . ALA A 1 495 ? -10.253 2.298 26.613 1.00 96.19 495 ALA A N 1
ATOM 3888 C CA . ALA A 1 495 ? -10.432 0.851 26.501 1.00 96.19 495 ALA A CA 1
ATOM 3889 C C . ALA A 1 495 ? -11.463 0.335 27.519 1.00 96.19 495 ALA A C 1
ATOM 3891 O O . ALA A 1 495 ? -12.400 -0.381 27.153 1.00 96.19 495 ALA A O 1
ATOM 3892 N N . THR A 1 496 ? -11.343 0.765 28.784 1.00 94.88 496 THR A N 1
ATOM 3893 C CA . THR A 1 496 ? -12.290 0.382 29.847 1.00 94.88 496 THR A CA 1
ATOM 3894 C C . THR A 1 496 ? -13.697 0.941 29.626 1.00 94.88 496 THR A C 1
ATOM 3896 O O . THR A 1 496 ? -14.673 0.241 29.888 1.00 94.88 496 THR A O 1
ATOM 3899 N N . GLN A 1 497 ? -13.826 2.167 29.107 1.00 94.62 497 GLN A N 1
ATOM 3900 C CA . GLN A 1 497 ? -15.126 2.795 28.842 1.00 94.62 497 GLN A CA 1
ATOM 3901 C C . GLN A 1 497 ? -15.841 2.211 27.618 1.00 94.62 497 GLN A C 1
ATOM 3903 O O . GLN A 1 497 ? -17.057 2.034 27.634 1.00 94.62 497 GLN A O 1
ATOM 3908 N N . SER A 1 498 ? -15.098 1.934 26.545 1.00 93.06 498 SER A N 1
ATOM 3909 C CA . SER A 1 498 ? -15.651 1.468 25.268 1.00 93.06 498 SER A CA 1
ATOM 3910 C C . SER A 1 498 ? -15.811 -0.053 25.180 1.00 93.06 498 SER A C 1
ATOM 3912 O O . SER A 1 498 ? -16.436 -0.541 24.236 1.00 93.06 498 SER A O 1
ATOM 3914 N N . ASN A 1 499 ? -15.240 -0.798 26.137 1.00 93.62 499 ASN A N 1
ATOM 3915 C CA . ASN A 1 499 ? -15.084 -2.254 26.103 1.00 93.62 499 ASN A CA 1
ATOM 3916 C C . ASN A 1 499 ? -14.408 -2.745 24.802 1.00 93.62 499 ASN A C 1
ATOM 3918 O O . ASN A 1 499 ? -14.793 -3.757 24.212 1.00 93.62 499 ASN A O 1
ATOM 3922 N N . LYS A 1 500 ? -13.406 -1.992 24.330 1.00 92.88 500 LYS A N 1
ATOM 3923 C CA . LYS A 1 500 ? -12.562 -2.325 23.172 1.00 92.88 500 LYS A CA 1
ATOM 3924 C C . LYS A 1 500 ? -11.118 -2.560 23.625 1.00 92.88 500 LYS A C 1
ATOM 3926 O O . LYS A 1 500 ? -10.714 -2.027 24.655 1.00 92.88 500 LYS A O 1
ATOM 3931 N N . PRO A 1 501 ? -10.298 -3.290 22.845 1.00 94.94 501 PRO A N 1
ATOM 3932 C CA . PRO A 1 501 ? -8.861 -3.359 23.091 1.00 94.94 501 PRO A CA 1
ATOM 3933 C C . PRO A 1 501 ? -8.234 -1.960 23.132 1.00 94.94 501 PRO A C 1
ATOM 3935 O O . PRO A 1 501 ? -8.597 -1.099 22.315 1.00 94.94 501 PRO A O 1
ATOM 3938 N N . ARG A 1 502 ? -7.279 -1.755 24.049 1.00 97.56 502 ARG A N 1
ATOM 3939 C CA . ARG A 1 502 ? -6.488 -0.522 24.127 1.00 97.56 502 ARG A CA 1
ATOM 3940 C C . ARG A 1 502 ? -5.822 -0.220 22.781 1.00 97.56 502 ARG A C 1
ATOM 3942 O O . ARG A 1 502 ? -5.374 -1.124 22.077 1.00 97.56 502 ARG A O 1
ATOM 3949 N N . LEU A 1 503 ? -5.782 1.067 22.440 1.00 97.88 503 LEU A N 1
ATOM 3950 C CA . LEU A 1 503 ? -5.010 1.587 21.318 1.00 97.88 503 LEU A CA 1
ATOM 3951 C C . LEU A 1 503 ? -3.503 1.469 21.604 1.00 97.88 503 LEU A C 1
ATOM 3953 O O . LEU A 1 503 ? -3.033 1.850 22.674 1.00 97.88 503 LEU A O 1
ATOM 3957 N N . LEU A 1 504 ? -2.749 0.932 20.650 1.00 97.25 504 LEU A N 1
ATOM 3958 C CA . LEU A 1 504 ? -1.293 0.839 20.726 1.00 97.25 504 LEU A CA 1
ATOM 3959 C C . LEU A 1 504 ? -0.648 2.227 20.610 1.00 97.25 504 LEU A C 1
ATOM 3961 O O . LEU A 1 504 ? -1.172 3.100 19.915 1.00 97.25 504 LEU A O 1
ATOM 3965 N N . ILE A 1 505 ? 0.506 2.407 21.242 1.00 96.75 505 ILE A N 1
ATOM 3966 C CA . ILE A 1 505 ? 1.363 3.586 21.090 1.00 96.75 505 ILE A CA 1
ATOM 3967 C C . ILE A 1 505 ? 2.682 3.137 20.474 1.00 96.75 505 ILE A C 1
ATOM 3969 O O . ILE A 1 505 ? 3.390 2.307 21.045 1.00 96.75 505 ILE A O 1
ATOM 3973 N N . SER A 1 506 ? 3.032 3.705 19.326 1.00 93.31 506 SER A N 1
ATOM 3974 C CA . SER A 1 506 ? 4.366 3.571 18.748 1.00 93.31 506 SER A CA 1
ATOM 3975 C C . SER A 1 506 ? 4.961 4.926 18.400 1.00 93.31 506 SER A C 1
ATOM 3977 O O . SER A 1 506 ? 4.281 5.955 18.439 1.00 93.31 506 SER A O 1
ATOM 3979 N N . ALA A 1 507 ? 6.253 4.939 18.101 1.00 90.69 507 ALA A N 1
ATOM 3980 C CA . ALA A 1 507 ? 6.908 6.118 17.567 1.00 90.69 507 ALA A CA 1
ATOM 3981 C C . ALA A 1 507 ? 8.138 5.749 16.739 1.00 90.69 507 ALA A C 1
ATOM 3983 O O . ALA A 1 507 ? 8.845 4.786 17.062 1.00 90.69 507 ALA A O 1
ATOM 3984 N N . ALA A 1 508 ? 8.407 6.552 15.712 1.00 86.06 508 ALA A N 1
ATOM 3985 C CA . ALA A 1 508 ? 9.659 6.529 14.973 1.00 86.06 508 ALA A CA 1
ATOM 3986 C C . ALA A 1 508 ? 10.740 7.302 15.745 1.00 86.06 508 ALA A C 1
ATOM 3988 O O . ALA A 1 508 ? 10.498 8.379 16.295 1.00 86.06 508 ALA A O 1
ATOM 3989 N N . MET A 1 509 ? 11.934 6.720 15.841 1.00 86.69 509 MET A N 1
ATOM 3990 C CA . MET A 1 509 ? 13.010 7.208 16.708 1.00 86.69 509 MET A CA 1
ATOM 3991 C C . MET A 1 509 ? 14.347 7.244 15.978 1.00 86.69 509 MET A C 1
ATOM 3993 O O . MET A 1 509 ? 14.679 6.328 15.230 1.00 86.69 509 MET A O 1
ATOM 3997 N N . SER A 1 510 ? 15.155 8.273 16.238 1.00 88.50 510 SER A N 1
ATOM 3998 C CA . SER A 1 510 ? 16.482 8.395 15.623 1.00 88.50 510 SER A CA 1
ATOM 3999 C C . SER A 1 510 ? 17.489 7.381 16.181 1.00 88.50 510 SER A C 1
ATOM 4001 O O . SER A 1 510 ? 17.632 7.234 17.397 1.00 88.50 510 SER A O 1
ATOM 4003 N N . ALA A 1 511 ? 18.269 6.756 15.295 1.00 84.88 511 ALA A N 1
ATOM 4004 C CA . ALA A 1 511 ? 19.432 5.943 15.656 1.00 84.88 511 ALA A CA 1
ATOM 4005 C C . ALA A 1 511 ? 20.693 6.768 16.001 1.00 84.88 511 ALA A C 1
ATOM 4007 O O . ALA A 1 511 ? 21.664 6.226 16.536 1.00 84.88 511 ALA A O 1
ATOM 4008 N N . GLY A 1 512 ? 20.712 8.073 15.706 1.00 86.69 512 GLY A N 1
ATOM 4009 C CA . GLY A 1 512 ? 21.879 8.929 15.916 1.00 86.69 512 GLY A CA 1
ATOM 4010 C C . GLY A 1 512 ? 22.089 9.287 17.390 1.00 86.69 512 GLY A C 1
ATOM 4011 O O . GLY A 1 512 ? 21.276 10.002 17.971 1.00 86.69 512 GLY A O 1
ATOM 4012 N N . LYS A 1 513 ? 23.214 8.861 17.988 1.00 88.56 513 LYS A N 1
ATOM 4013 C CA . LYS A 1 513 ? 23.552 9.082 19.415 1.00 88.56 513 LYS A CA 1
ATOM 4014 C C . LYS A 1 513 ? 23.294 10.515 19.905 1.00 88.56 513 LYS A C 1
ATOM 4016 O O . LYS A 1 513 ? 22.707 10.687 20.969 1.00 88.56 513 LYS A O 1
ATOM 4021 N N . GLY A 1 514 ? 23.710 11.525 19.136 1.00 90.00 514 GLY A N 1
ATOM 4022 C CA . GLY A 1 514 ? 23.506 12.935 19.487 1.00 90.00 514 GLY A CA 1
ATOM 4023 C C . GLY A 1 514 ? 22.025 13.299 19.630 1.00 90.00 514 GLY A C 1
ATOM 4024 O O . GLY A 1 514 ? 21.631 13.846 20.656 1.00 90.00 514 GLY A O 1
ATOM 4025 N N . THR A 1 515 ? 21.200 12.913 18.652 1.00 91.81 515 THR A N 1
ATOM 4026 C CA . THR A 1 515 ? 19.739 13.080 18.685 1.00 91.81 515 THR A CA 1
ATOM 4027 C C . THR A 1 515 ? 19.115 12.302 19.839 1.00 91.81 515 THR A C 1
ATOM 4029 O O . THR A 1 515 ? 18.278 12.839 20.555 1.00 91.81 515 THR A O 1
ATOM 4032 N N . ILE A 1 516 ? 19.543 11.057 20.076 1.00 91.81 516 ILE A N 1
ATOM 4033 C CA . ILE A 1 516 ? 19.022 10.220 21.168 1.00 91.81 516 ILE A CA 1
ATOM 4034 C C . ILE A 1 516 ? 19.224 10.906 22.526 1.00 91.81 516 ILE A C 1
ATOM 4036 O O . ILE A 1 516 ? 18.298 11.007 23.336 1.00 91.81 516 ILE A O 1
ATOM 4040 N N . GLU A 1 517 ? 20.436 11.412 22.765 1.00 92.69 517 GLU A N 1
ATOM 4041 C CA . GLU A 1 517 ? 20.818 12.062 24.018 1.00 92.69 517 GLU A CA 1
ATOM 4042 C C . GLU A 1 517 ? 20.100 13.403 24.237 1.00 92.69 517 GLU A C 1
ATOM 4044 O O . GLU A 1 517 ? 19.860 13.768 25.393 1.00 92.69 517 GLU A O 1
ATOM 4049 N N . THR A 1 518 ? 19.682 14.108 23.181 1.00 94.44 518 THR A N 1
ATOM 4050 C CA . THR A 1 518 ? 18.930 15.373 23.282 1.00 94.44 518 THR A CA 1
ATOM 4051 C C . THR A 1 518 ? 17.409 15.213 23.218 1.00 94.44 518 THR A C 1
ATOM 4053 O O . THR A 1 518 ? 16.719 16.063 23.770 1.00 94.44 518 THR A O 1
ATOM 4056 N N . ALA A 1 519 ? 16.874 14.135 22.634 1.00 94.50 519 ALA A N 1
ATOM 4057 C CA . ALA A 1 519 ? 15.441 14.000 22.345 1.00 94.50 519 ALA A CA 1
ATOM 4058 C C . ALA A 1 519 ? 14.643 13.112 23.318 1.00 94.50 519 ALA A C 1
ATOM 4060 O O . ALA A 1 519 ? 13.471 13.398 23.558 1.00 94.50 519 ALA A O 1
ATOM 4061 N N . TYR A 1 520 ? 15.227 12.050 23.897 1.00 95.56 520 TYR A N 1
ATOM 4062 C CA . TYR A 1 520 ? 14.423 10.975 24.516 1.00 95.56 520 TYR A CA 1
ATOM 4063 C C . TYR A 1 520 ? 14.788 10.650 25.975 1.00 95.56 520 TYR A C 1
ATOM 4065 O O . TYR A 1 520 ? 15.961 10.603 26.353 1.00 95.56 520 TYR A O 1
ATOM 4073 N N . GLN A 1 521 ? 13.784 10.373 26.818 1.00 93.94 521 GLN A N 1
ATOM 4074 C CA . GLN A 1 521 ? 13.974 9.831 28.176 1.00 93.94 521 GLN A CA 1
ATOM 4075 C C . GLN A 1 521 ? 13.708 8.317 28.204 1.00 93.94 521 GLN A C 1
ATOM 4077 O O . GLN A 1 521 ? 12.779 7.857 28.870 1.00 93.94 521 GLN A O 1
ATOM 4082 N N . ILE A 1 522 ? 14.530 7.550 27.480 1.00 91.88 522 ILE A N 1
ATOM 4083 C CA . ILE A 1 522 ? 14.343 6.110 27.202 1.00 91.88 522 ILE A CA 1
ATOM 4084 C C . ILE A 1 522 ? 13.819 5.292 28.410 1.00 91.88 522 ILE A C 1
ATOM 4086 O O . ILE A 1 522 ? 12.734 4.725 28.282 1.00 91.88 522 ILE A O 1
ATOM 4090 N N . PRO A 1 523 ? 14.446 5.295 29.611 1.00 89.38 523 PRO A N 1
ATOM 4091 C CA . PRO A 1 523 ? 14.012 4.425 30.716 1.00 89.38 523 PRO A CA 1
ATOM 4092 C C . PRO A 1 523 ? 12.630 4.762 31.306 1.00 89.38 523 PRO A C 1
ATOM 4094 O O . PRO A 1 523 ? 12.088 3.997 32.110 1.00 89.38 523 PRO A O 1
ATOM 4097 N N . VAL A 1 524 ? 12.091 5.945 31.002 1.00 90.31 524 VAL A N 1
ATOM 4098 C CA . VAL A 1 524 ? 10.771 6.401 31.464 1.00 90.31 524 VAL A CA 1
ATOM 4099 C C . VAL A 1 524 ? 9.747 6.236 30.350 1.00 90.31 524 VAL A C 1
ATOM 4101 O O . VAL A 1 524 ? 8.675 5.695 30.592 1.00 90.31 524 VAL A O 1
ATOM 4104 N N . MET A 1 525 ? 10.100 6.666 29.139 1.00 91.06 525 MET A N 1
ATOM 4105 C CA . MET A 1 525 ? 9.238 6.676 27.961 1.00 91.06 525 MET A CA 1
ATOM 4106 C C . MET A 1 525 ? 8.848 5.265 27.500 1.00 91.06 525 MET A C 1
ATOM 4108 O O . MET A 1 525 ? 7.667 5.019 27.271 1.00 91.06 525 MET A O 1
ATOM 4112 N N . SER A 1 526 ? 9.797 4.321 27.449 1.00 88.25 526 SER A N 1
ATOM 4113 C CA . SER A 1 526 ? 9.539 2.946 26.986 1.00 88.25 526 SER A CA 1
ATOM 4114 C C . SER A 1 526 ? 8.543 2.170 27.858 1.00 88.25 526 SER A C 1
ATOM 4116 O O . SER A 1 526 ? 7.993 1.175 27.422 1.00 88.25 526 SER A O 1
ATOM 4118 N N . LYS A 1 527 ? 8.237 2.630 29.079 1.00 89.62 527 LYS A N 1
ATOM 4119 C CA . LYS A 1 527 ? 7.211 2.007 29.943 1.00 89.62 527 LYS A CA 1
ATOM 4120 C C . LYS A 1 527 ? 5.773 2.237 29.466 1.00 89.62 527 LYS A C 1
ATOM 4122 O O . LYS A 1 527 ? 4.853 1.663 30.041 1.00 89.62 527 LYS A O 1
ATOM 4127 N N . TYR A 1 528 ? 5.593 3.129 28.496 1.00 93.50 528 TYR A N 1
ATOM 4128 C CA . TYR A 1 528 ? 4.303 3.617 28.010 1.00 93.50 528 TYR A CA 1
ATOM 4129 C C . TYR A 1 528 ? 4.151 3.445 26.487 1.00 93.50 528 TYR A C 1
ATOM 4131 O O . TYR A 1 528 ? 3.199 3.963 25.907 1.00 93.50 528 TYR A O 1
ATOM 4139 N N . MET A 1 529 ? 5.090 2.749 25.839 1.00 89.12 529 MET A N 1
ATOM 4140 C CA . MET A 1 529 ? 5.067 2.429 24.410 1.00 89.12 529 MET A CA 1
ATOM 4141 C C . MET A 1 529 ? 4.821 0.931 24.216 1.00 89.12 529 MET A C 1
ATOM 4143 O O . MET A 1 529 ? 5.144 0.130 25.084 1.00 89.12 529 MET A O 1
ATOM 4147 N N . ASP A 1 530 ? 4.236 0.561 23.079 1.00 87.62 530 ASP A N 1
ATOM 4148 C CA . ASP A 1 530 ? 4.056 -0.832 22.658 1.00 87.62 530 ASP A CA 1
ATOM 4149 C C . ASP A 1 530 ? 5.054 -1.239 21.553 1.00 87.62 530 ASP A C 1
ATOM 4151 O O . ASP A 1 530 ? 5.267 -2.431 21.331 1.00 87.62 530 ASP A O 1
ATOM 4155 N N . LEU A 1 531 ? 5.624 -0.267 20.819 1.00 84.69 531 LEU A N 1
ATOM 4156 C CA . LEU A 1 531 ? 6.624 -0.452 19.754 1.00 84.69 531 LEU A CA 1
ATOM 4157 C C . LEU A 1 531 ? 7.531 0.791 19.640 1.00 84.69 531 LEU A C 1
ATOM 4159 O O . LEU A 1 531 ? 7.047 1.921 19.715 1.00 84.69 531 LEU A O 1
ATOM 4163 N N . ILE A 1 532 ? 8.824 0.596 19.370 1.00 84.06 532 ILE A N 1
ATOM 4164 C CA . ILE A 1 532 ? 9.823 1.659 19.185 1.00 84.06 532 ILE A CA 1
ATOM 4165 C C . ILE A 1 532 ? 10.514 1.462 17.823 1.00 84.06 532 ILE A C 1
ATOM 4167 O O . ILE A 1 532 ? 11.480 0.706 17.673 1.00 84.06 532 ILE A O 1
ATOM 4171 N N . ASN A 1 533 ? 10.017 2.157 16.800 1.00 80.38 533 ASN A N 1
ATOM 4172 C CA . ASN A 1 533 ? 10.465 2.008 15.418 1.00 80.38 533 ASN A CA 1
ATOM 4173 C C . ASN A 1 533 ? 11.805 2.745 15.208 1.00 80.38 533 ASN A C 1
ATOM 4175 O O . ASN A 1 533 ? 11.826 3.942 14.929 1.00 80.38 533 ASN A O 1
ATOM 4179 N N . MET A 1 534 ? 12.945 2.059 15.375 1.00 78.50 534 MET A N 1
ATOM 4180 C CA . MET A 1 534 ? 14.259 2.707 15.247 1.00 78.50 534 MET A CA 1
ATOM 4181 C C . MET A 1 534 ? 14.657 2.920 13.786 1.00 78.50 534 MET A C 1
ATOM 4183 O O . MET A 1 534 ? 14.853 1.971 13.017 1.00 78.50 534 MET A O 1
ATOM 4187 N N . MET A 1 535 ? 14.878 4.182 13.431 1.00 78.81 535 MET A N 1
ATOM 4188 C CA . MET A 1 535 ? 15.354 4.602 12.121 1.00 78.81 535 MET A CA 1
ATOM 4189 C C . MET A 1 535 ? 16.864 4.379 12.016 1.00 78.81 535 MET A C 1
ATOM 4191 O O . MET A 1 535 ? 17.673 5.292 12.124 1.00 78.81 535 MET A O 1
ATOM 4195 N N . THR A 1 536 ? 17.253 3.108 11.886 1.00 77.19 536 THR A N 1
ATOM 4196 C CA . THR A 1 536 ? 18.646 2.639 11.720 1.00 77.19 536 THR A CA 1
ATOM 4197 C C . THR A 1 536 ? 19.094 2.663 10.253 1.00 77.19 536 THR A C 1
ATOM 4199 O O . THR A 1 536 ? 19.735 1.740 9.747 1.00 77.19 536 THR A O 1
ATOM 4202 N N . TYR A 1 537 ? 18.720 3.742 9.584 1.00 74.06 537 TYR A N 1
ATOM 4203 C CA . TYR A 1 537 ? 19.008 4.143 8.212 1.00 74.06 537 TYR A CA 1
ATOM 4204 C C . TYR A 1 537 ? 19.259 5.650 8.221 1.00 74.06 537 TYR A C 1
ATOM 4206 O O . TYR A 1 537 ? 19.231 6.256 9.295 1.00 74.06 537 TYR A O 1
ATOM 4214 N N . ASP A 1 538 ? 19.610 6.227 7.075 1.00 75.12 538 ASP A N 1
ATOM 4215 C CA . ASP A 1 538 ? 20.094 7.604 6.970 1.00 75.12 538 ASP A CA 1
ATOM 4216 C C . ASP A 1 538 ? 21.300 7.856 7.901 1.00 75.12 538 ASP A C 1
ATOM 4218 O O . ASP A 1 538 ? 21.562 8.967 8.361 1.00 75.12 538 ASP A O 1
ATOM 4222 N N . LEU A 1 539 ? 22.072 6.795 8.191 1.00 80.25 539 LEU A N 1
ATOM 4223 C CA . LEU A 1 539 ? 23.245 6.849 9.071 1.00 80.25 539 LEU A CA 1
ATOM 4224 C C . LEU A 1 539 ? 24.450 7.473 8.355 1.00 80.25 539 LEU A C 1
ATOM 4226 O O . LEU A 1 539 ? 25.390 7.932 9.006 1.00 80.25 539 LEU A O 1
ATOM 4230 N N . ARG A 1 540 ? 24.430 7.451 7.016 1.00 79.94 540 ARG A N 1
ATOM 4231 C CA . ARG A 1 540 ? 25.410 8.044 6.101 1.00 79.94 540 ARG A CA 1
ATOM 4232 C C . ARG A 1 540 ? 24.670 8.523 4.859 1.00 79.94 540 ARG A C 1
ATOM 4234 O O . ARG A 1 540 ? 23.906 7.764 4.269 1.00 79.94 540 ARG A O 1
ATOM 4241 N N . GLY A 1 541 ? 24.955 9.739 4.416 1.00 76.00 541 GLY A N 1
ATOM 4242 C CA . GLY A 1 541 ? 24.296 10.330 3.254 1.00 76.00 541 GLY A CA 1
ATOM 4243 C C . GLY A 1 541 ? 25.122 11.448 2.642 1.00 76.00 541 GLY A C 1
ATOM 4244 O O . GLY A 1 541 ? 26.222 11.762 3.096 1.00 76.00 541 GLY A O 1
ATOM 4245 N N . SER A 1 542 ? 24.611 12.070 1.581 1.00 74.19 542 SER A N 1
ATOM 4246 C CA . SER A 1 542 ? 25.389 13.023 0.777 1.00 74.19 542 SER A CA 1
ATOM 4247 C C . SER A 1 542 ? 25.876 14.267 1.529 1.00 74.19 542 SER A C 1
ATOM 4249 O O . SER A 1 542 ? 26.769 14.957 1.041 1.00 74.19 542 SER A O 1
ATOM 4251 N N . TRP A 1 543 ? 25.307 14.546 2.704 1.00 80.12 543 TRP A N 1
ATOM 4252 C CA . TRP A 1 543 ? 25.741 15.595 3.628 1.00 80.12 543 TRP A CA 1
ATOM 4253 C C . TRP A 1 543 ? 27.125 15.338 4.254 1.00 80.12 543 TRP A C 1
ATOM 4255 O O . TRP A 1 543 ? 27.771 16.299 4.666 1.00 80.12 543 TRP A O 1
ATOM 4265 N N . ASP A 1 544 ? 27.611 14.089 4.282 1.00 83.62 544 ASP A N 1
ATOM 4266 C CA . ASP A 1 544 ? 28.937 13.736 4.818 1.00 83.62 544 ASP A CA 1
ATOM 4267 C C . ASP A 1 544 ? 30.084 14.334 3.971 1.00 83.62 544 ASP A C 1
ATOM 4269 O O . ASP A 1 544 ? 31.179 14.584 4.475 1.00 83.62 544 ASP A O 1
ATOM 4273 N N . GLY A 1 545 ? 29.863 14.553 2.665 1.00 83.31 545 GLY A N 1
ATOM 4274 C CA . GLY A 1 545 ? 30.909 14.934 1.699 1.00 83.31 545 GLY A CA 1
ATOM 4275 C C . GLY A 1 545 ? 31.817 13.775 1.247 1.00 83.31 545 GLY A C 1
ATOM 4276 O O . GLY A 1 545 ? 32.792 13.981 0.518 1.00 83.31 545 GLY A O 1
ATOM 4277 N N . PHE A 1 546 ? 31.499 12.546 1.659 1.00 85.88 546 PHE A N 1
ATOM 4278 C CA . PHE A 1 546 ? 32.146 11.308 1.225 1.00 85.88 546 PHE A CA 1
ATOM 4279 C C . PHE A 1 546 ? 31.148 10.145 1.185 1.00 85.88 546 PHE A C 1
ATOM 4281 O O . PHE A 1 546 ? 30.060 10.227 1.748 1.00 85.88 546 PHE A O 1
ATOM 4288 N N . THR A 1 547 ? 31.497 9.060 0.491 1.00 83.44 547 THR A N 1
ATOM 4289 C CA . THR A 1 547 ? 30.653 7.861 0.400 1.00 83.44 547 THR A CA 1
ATOM 4290 C C . THR A 1 547 ? 30.620 7.081 1.711 1.00 83.44 547 THR A C 1
ATOM 4292 O O . THR A 1 547 ? 31.656 6.808 2.319 1.00 83.44 547 THR A O 1
ATOM 4295 N N . GLY A 1 548 ? 29.430 6.641 2.110 1.00 81.31 548 GLY A N 1
ATOM 4296 C CA . GLY A 1 548 ? 29.215 5.737 3.236 1.00 81.31 548 GLY A CA 1
ATOM 4297 C C . GLY A 1 548 ? 28.020 4.832 2.969 1.00 81.31 548 GLY A C 1
ATOM 4298 O O . GLY A 1 548 ? 27.161 5.163 2.159 1.00 81.31 548 GLY A O 1
ATOM 4299 N N . GLU A 1 549 ? 27.967 3.669 3.610 1.00 79.19 549 GLU A N 1
ATOM 4300 C CA . GLU A 1 549 ? 26.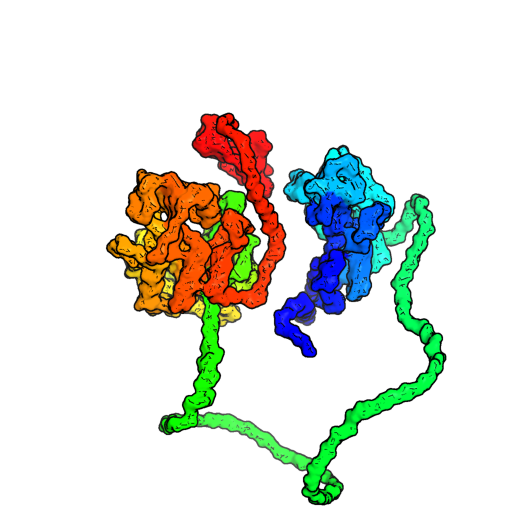759 2.846 3.542 1.00 79.19 549 GLU A CA 1
ATOM 4301 C C . GLU A 1 549 ? 25.656 3.483 4.389 1.00 79.19 549 GLU A C 1
ATOM 4303 O O . GLU A 1 549 ? 25.888 3.789 5.550 1.00 79.19 549 GLU A O 1
ATOM 4308 N N . ASP A 1 550 ? 24.450 3.602 3.851 1.00 76.56 550 ASP A N 1
ATOM 4309 C CA . ASP A 1 550 ? 23.296 4.138 4.574 1.00 76.56 550 ASP A CA 1
ATOM 4310 C C . ASP A 1 550 ? 22.969 3.416 5.898 1.00 76.56 550 ASP A C 1
ATOM 4312 O O . ASP A 1 550 ? 22.701 4.043 6.919 1.00 76.56 550 ASP A O 1
ATOM 4316 N N . SER A 1 551 ? 22.966 2.081 5.870 1.00 77.94 551 SER A N 1
ATOM 4317 C CA . SER A 1 551 ? 22.487 1.237 6.968 1.00 77.94 551 SER A CA 1
ATOM 4318 C C . SER A 1 551 ? 23.449 0.065 7.192 1.00 77.94 551 SER A C 1
ATOM 4320 O O . SER A 1 551 ? 23.103 -1.116 7.064 1.00 77.94 551 SER A O 1
ATOM 4322 N N . LEU A 1 552 ? 24.703 0.403 7.501 1.00 83.25 552 LEU A N 1
ATOM 4323 C CA . LEU A 1 552 ? 25.744 -0.540 7.913 1.00 83.25 552 LEU A CA 1
ATOM 4324 C C . LEU A 1 552 ? 25.350 -1.297 9.192 1.00 83.25 552 LEU A C 1
ATOM 4326 O O . LEU A 1 552 ? 24.934 -0.694 10.182 1.00 83.25 552 LEU A O 1
ATOM 4330 N N . LEU A 1 553 ? 25.504 -2.628 9.192 1.00 82.44 553 LEU A N 1
ATOM 4331 C CA . LEU A 1 553 ? 25.190 -3.450 10.369 1.00 82.44 553 LEU A CA 1
ATOM 4332 C C . LEU A 1 553 ? 26.211 -3.218 11.493 1.00 82.44 553 LEU A C 1
ATOM 4334 O O . LEU A 1 553 ? 25.826 -3.024 12.641 1.00 82.44 553 LEU A O 1
ATOM 4338 N N . PHE A 1 554 ? 27.495 -3.168 11.140 1.00 87.12 554 PHE A N 1
ATOM 4339 C CA . PHE A 1 554 ? 28.611 -2.914 12.054 1.00 87.12 554 PHE A CA 1
ATOM 4340 C C . PHE A 1 554 ? 29.455 -1.738 11.564 1.00 87.12 554 PHE A C 1
ATOM 4342 O O . PHE A 1 554 ? 29.512 -1.490 10.361 1.00 87.12 554 PHE A O 1
ATOM 4349 N N . ALA A 1 555 ? 30.151 -1.056 12.478 1.00 87.19 555 ALA A N 1
ATOM 4350 C CA . ALA A 1 555 ? 31.106 0.004 12.145 1.00 87.19 555 ALA A CA 1
ATOM 4351 C C . ALA A 1 555 ? 32.222 -0.481 11.196 1.00 87.19 555 ALA A C 1
ATOM 4353 O O . ALA A 1 555 ? 32.744 -1.591 11.318 1.00 87.19 555 ALA A O 1
ATOM 4354 N N . GLY A 1 556 ? 32.633 0.383 10.271 1.00 83.88 556 GLY A N 1
ATOM 4355 C CA . GLY A 1 556 ? 33.780 0.162 9.401 1.00 83.88 556 GLY A CA 1
ATOM 4356 C C . GLY A 1 556 ? 35.118 0.373 10.124 1.00 83.88 556 GLY A C 1
ATOM 4357 O O . GLY A 1 556 ? 35.215 1.172 11.057 1.00 83.88 556 GLY A O 1
ATOM 4358 N N . PRO A 1 557 ? 36.207 -0.277 9.667 1.00 82.12 557 PRO A N 1
ATOM 4359 C CA . PRO A 1 557 ? 37.528 -0.161 10.298 1.00 82.12 557 PRO A CA 1
ATOM 4360 C C . PRO A 1 557 ? 38.138 1.250 10.210 1.00 82.12 557 PRO A C 1
ATOM 4362 O O . PRO A 1 557 ? 39.075 1.559 10.945 1.00 82.12 557 PRO A O 1
ATOM 4365 N N . ASN A 1 558 ? 37.616 2.099 9.317 1.00 82.88 558 ASN A N 1
ATOM 4366 C CA . ASN A 1 558 ? 38.072 3.471 9.105 1.00 82.88 558 ASN A CA 1
ATOM 4367 C C . ASN A 1 558 ? 37.230 4.525 9.845 1.00 82.88 558 ASN A C 1
ATOM 4369 O O . ASN A 1 558 ? 37.643 5.687 9.861 1.00 82.88 558 ASN A O 1
ATOM 4373 N N . ASP A 1 559 ? 36.092 4.154 10.448 1.00 85.88 559 ASP A N 1
ATOM 4374 C CA . ASP A 1 559 ? 35.174 5.118 11.060 1.00 85.88 559 ASP A CA 1
ATOM 4375 C C . ASP A 1 559 ? 35.829 5.824 12.265 1.00 85.88 559 ASP A C 1
ATOM 4377 O O . ASP A 1 559 ? 36.460 5.218 13.142 1.00 85.88 559 ASP A O 1
ATOM 4381 N N . LYS A 1 560 ? 35.696 7.153 12.306 1.00 84.38 560 LYS A N 1
ATOM 4382 C CA . LYS A 1 560 ? 36.324 8.054 13.289 1.00 84.38 560 LYS A CA 1
ATOM 4383 C C . LYS A 1 560 ? 35.289 9.016 13.859 1.00 84.38 560 LYS A C 1
ATOM 4385 O O . LYS A 1 560 ? 34.287 9.288 13.214 1.00 84.38 560 LYS A O 1
ATOM 4390 N N . GLY A 1 561 ? 35.544 9.552 15.054 1.00 87.62 561 GLY A N 1
ATOM 4391 C CA . GLY A 1 561 ? 34.576 10.418 15.734 1.00 87.62 561 GLY A CA 1
ATOM 4392 C C . GLY A 1 561 ? 33.215 9.731 15.870 1.00 87.62 561 GLY A C 1
ATOM 4393 O O . GLY A 1 561 ? 33.161 8.538 16.180 1.00 87.62 561 GLY A O 1
ATOM 4394 N N . ASP A 1 562 ? 32.147 10.471 15.583 1.00 85.44 562 ASP A N 1
ATOM 4395 C CA . ASP A 1 562 ? 30.768 10.002 15.739 1.00 85.44 562 ASP A CA 1
ATOM 4396 C C . ASP A 1 562 ? 30.336 8.955 14.700 1.00 85.44 562 ASP A C 1
ATOM 4398 O O . ASP A 1 562 ? 29.446 8.158 14.988 1.00 85.44 562 ASP A O 1
ATOM 4402 N N . TYR A 1 563 ? 31.028 8.838 13.556 1.00 85.69 563 TYR A N 1
ATOM 4403 C CA . TYR A 1 563 ? 30.751 7.794 12.553 1.00 85.69 563 TYR A CA 1
ATOM 4404 C C . TYR A 1 563 ? 30.883 6.368 13.122 1.00 85.69 563 TYR A C 1
ATOM 4406 O O . TYR A 1 563 ? 30.251 5.441 12.627 1.00 85.69 563 TYR A O 1
ATOM 4414 N N . LYS A 1 564 ? 31.624 6.186 14.227 1.00 88.69 564 LYS A N 1
ATOM 4415 C CA . LYS A 1 564 ? 31.698 4.911 14.968 1.00 88.69 564 LYS A CA 1
ATOM 4416 C C . LYS A 1 564 ? 30.368 4.473 15.591 1.00 88.69 564 LYS A C 1
ATOM 4418 O O . LYS A 1 564 ? 30.217 3.301 15.929 1.00 88.69 564 LYS A O 1
ATOM 4423 N N . TYR A 1 565 ? 29.438 5.405 15.782 1.00 88.69 565 TYR A N 1
ATOM 4424 C CA . TYR A 1 565 ? 28.126 5.179 16.391 1.00 88.69 565 TYR A CA 1
ATOM 4425 C C . TYR A 1 565 ? 27.018 5.001 15.345 1.00 88.69 565 TYR A C 1
ATOM 4427 O O . TYR A 1 565 ? 25.947 4.489 15.661 1.00 88.69 565 TYR A O 1
ATOM 4435 N N . PHE A 1 566 ? 27.278 5.393 14.098 1.00 86.50 566 PHE A N 1
ATOM 4436 C CA . PHE A 1 566 ? 26.344 5.336 12.977 1.00 86.50 566 PHE A CA 1
ATOM 4437 C C . PHE A 1 566 ? 26.332 3.941 12.336 1.00 86.50 566 PHE A C 1
ATOM 4439 O O . PHE A 1 566 ? 26.768 3.748 11.210 1.00 86.50 566 PHE A O 1
ATOM 4446 N N . ASN A 1 567 ? 25.873 2.941 13.091 1.00 87.81 567 ASN A N 1
ATOM 4447 C CA . ASN A 1 567 ? 25.622 1.575 12.621 1.00 87.81 567 ASN A CA 1
ATOM 4448 C C . ASN A 1 567 ? 24.497 0.919 13.436 1.00 87.81 567 ASN A C 1
ATOM 4450 O O . ASN A 1 567 ? 24.254 1.301 14.584 1.00 87.81 567 ASN A O 1
ATOM 4454 N N . VAL A 1 568 ? 23.830 -0.077 12.842 1.00 83.56 568 VAL A N 1
ATOM 4455 C CA . VAL A 1 568 ? 22.682 -0.775 13.450 1.00 83.56 568 VAL A CA 1
ATOM 4456 C C . VAL A 1 568 ? 23.054 -1.380 14.808 1.00 83.56 568 VAL A C 1
ATOM 4458 O O . VAL A 1 568 ? 22.327 -1.168 15.777 1.00 83.56 568 VAL A O 1
ATOM 4461 N N . ASP A 1 569 ? 24.182 -2.094 14.904 1.00 87.31 569 ASP A N 1
ATOM 4462 C CA . ASP A 1 569 ? 24.597 -2.763 16.144 1.00 87.31 569 ASP A CA 1
ATOM 4463 C C . ASP A 1 569 ? 24.785 -1.760 17.292 1.00 87.31 569 ASP A C 1
ATOM 4465 O O . ASP A 1 569 ? 24.182 -1.934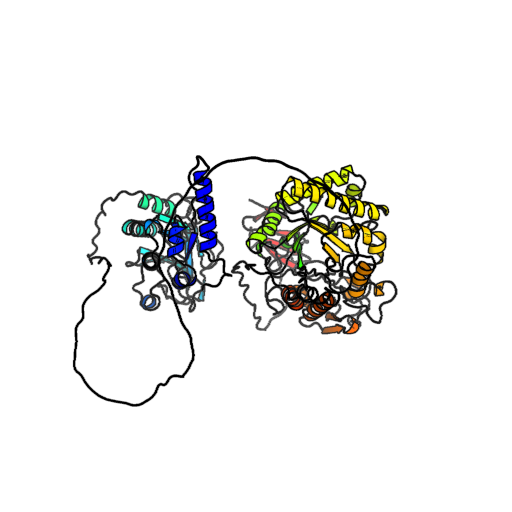 18.354 1.00 87.31 569 ASP A O 1
ATOM 4469 N N . TYR A 1 570 ? 25.527 -0.667 17.066 1.00 90.00 570 TYR A N 1
ATOM 4470 C CA . TYR A 1 570 ? 25.726 0.360 18.088 1.00 90.00 570 TYR A CA 1
ATOM 4471 C C . TYR A 1 570 ? 24.412 1.023 18.507 1.00 90.00 570 TYR A C 1
ATOM 4473 O O . TYR A 1 570 ? 24.144 1.110 19.703 1.00 90.00 570 TYR A O 1
ATOM 4481 N N . ALA A 1 571 ? 23.591 1.481 17.557 1.00 87.06 571 ALA A N 1
ATOM 4482 C CA . ALA A 1 571 ? 22.357 2.201 17.868 1.00 87.06 571 ALA A CA 1
ATOM 4483 C C . ALA A 1 571 ? 21.391 1.339 18.699 1.00 87.06 571 ALA A C 1
ATOM 4485 O O . ALA A 1 571 ? 20.921 1.758 19.759 1.00 87.06 571 ALA A O 1
ATOM 4486 N N . MET A 1 572 ? 21.159 0.099 18.269 1.00 83.50 572 MET A N 1
ATOM 4487 C CA . MET A 1 572 ? 20.250 -0.833 18.939 1.00 83.50 572 MET A CA 1
ATOM 4488 C C . MET A 1 572 ? 20.782 -1.259 20.316 1.00 83.50 572 MET A C 1
ATOM 4490 O O . MET A 1 572 ? 20.029 -1.278 21.294 1.00 83.50 572 MET A O 1
ATOM 4494 N N . ASN A 1 573 ? 22.087 -1.542 20.432 1.00 86.19 573 ASN A N 1
ATOM 4495 C CA . ASN A 1 573 ? 22.708 -1.842 21.724 1.00 86.19 573 ASN A CA 1
ATOM 4496 C C . ASN A 1 573 ? 22.714 -0.621 22.656 1.00 86.19 573 ASN A C 1
ATOM 4498 O O . ASN A 1 573 ? 22.535 -0.786 23.860 1.00 86.19 573 ASN A O 1
ATOM 4502 N N . TYR A 1 574 ? 22.863 0.602 22.136 1.00 90.19 574 TYR A N 1
ATOM 4503 C CA . TYR A 1 574 ? 22.768 1.828 22.928 1.00 90.19 574 TYR A CA 1
ATOM 4504 C C . TYR A 1 574 ? 21.364 1.980 23.527 1.00 90.19 574 TYR A C 1
ATOM 4506 O O . TYR A 1 574 ? 21.249 2.079 24.745 1.00 90.19 574 TYR A O 1
ATOM 4514 N N . TRP A 1 575 ? 20.298 1.906 22.720 1.00 87.12 575 TRP A N 1
ATOM 4515 C CA . TRP A 1 575 ? 18.912 1.989 23.210 1.00 87.12 575 TRP A CA 1
ATOM 4516 C C . TRP A 1 575 ? 18.592 0.930 24.273 1.00 87.12 575 TRP A C 1
ATOM 4518 O O . TRP A 1 575 ? 18.074 1.258 25.343 1.00 87.12 575 TRP A O 1
ATOM 4528 N N . LYS A 1 576 ? 18.983 -0.324 24.026 1.00 84.69 576 LYS A N 1
ATOM 4529 C CA . LYS A 1 576 ? 18.854 -1.434 24.981 1.00 84.69 576 LYS A CA 1
ATOM 4530 C C . LYS A 1 576 ? 19.611 -1.173 26.289 1.00 84.69 576 LYS A C 1
ATOM 4532 O O . LYS A 1 576 ? 19.064 -1.370 27.370 1.00 84.69 576 LYS A O 1
ATOM 4537 N N . ASN A 1 577 ? 20.845 -0.671 26.214 1.00 86.81 577 ASN A N 1
ATOM 4538 C CA . ASN A 1 577 ? 21.651 -0.327 27.391 1.00 86.81 577 ASN A CA 1
ATOM 4539 C C . ASN A 1 577 ? 21.116 0.906 28.147 1.00 86.81 577 ASN A C 1
ATOM 4541 O O . ASN A 1 577 ? 21.351 1.025 29.347 1.00 86.81 577 ASN A O 1
ATOM 4545 N N . GLN A 1 578 ? 20.366 1.793 27.482 1.00 86.75 578 GLN A N 1
ATOM 4546 C CA . GLN A 1 578 ? 19.599 2.876 28.116 1.00 86.75 578 GLN A CA 1
ATOM 4547 C C . GLN A 1 578 ? 18.240 2.418 28.679 1.00 86.75 578 GLN A C 1
ATOM 4549 O O . GLN A 1 578 ? 17.479 3.239 29.187 1.00 86.75 578 GLN A O 1
ATOM 4554 N N . GLY A 1 579 ? 17.932 1.118 28.632 1.00 80.62 579 GLY A N 1
ATOM 4555 C CA . GLY A 1 579 ? 16.758 0.538 29.281 1.00 80.62 579 GLY A CA 1
ATOM 4556 C C . GLY A 1 579 ? 15.510 0.405 28.408 1.00 80.62 579 GLY A C 1
ATOM 4557 O O . GLY A 1 579 ? 14.435 0.199 28.966 1.00 80.62 579 GLY A O 1
ATOM 4558 N N . ALA A 1 580 ? 15.623 0.503 27.079 1.00 76.19 580 ALA A N 1
ATOM 4559 C CA . ALA A 1 580 ? 14.534 0.105 26.185 1.00 76.19 580 ALA A CA 1
ATOM 4560 C C . ALA A 1 580 ? 14.348 -1.431 26.192 1.00 76.19 580 ALA A C 1
ATOM 4562 O O . ALA A 1 580 ? 15.352 -2.153 26.115 1.00 76.19 580 ALA A O 1
ATOM 4563 N N . PRO A 1 581 ? 13.105 -1.950 26.245 1.00 67.56 581 PRO A N 1
ATOM 4564 C CA . PRO A 1 581 ? 12.812 -3.364 26.015 1.00 67.56 581 PRO A CA 1
ATOM 4565 C C . PRO A 1 581 ? 13.326 -3.815 24.645 1.00 67.56 581 PRO A C 1
ATOM 4567 O O . PRO A 1 581 ? 13.226 -3.095 23.653 1.00 67.56 581 PRO A O 1
ATOM 4570 N N . ALA A 1 582 ? 13.914 -5.008 24.579 1.00 56.16 582 ALA A N 1
ATOM 4571 C CA . ALA A 1 582 ? 14.548 -5.495 23.354 1.00 56.16 582 ALA A CA 1
ATOM 4572 C C . ALA A 1 582 ? 13.491 -5.843 22.288 1.00 56.16 582 ALA A C 1
ATOM 4574 O O . ALA A 1 582 ? 13.652 -5.544 21.107 1.00 56.16 582 ALA A O 1
ATOM 4575 N N . GLU A 1 583 ? 12.376 -6.405 22.742 1.00 53.72 583 GLU A N 1
ATOM 4576 C CA . GLU A 1 583 ? 11.188 -6.781 21.981 1.00 53.72 583 GLU A CA 1
ATOM 4577 C C . GLU A 1 583 ? 10.493 -5.620 21.242 1.00 53.72 583 GLU A C 1
ATOM 4579 O O . GLU A 1 583 ? 9.731 -5.876 20.309 1.00 53.72 583 GLU A O 1
ATOM 4584 N N . GLU A 1 584 ? 10.767 -4.368 21.623 1.00 45.97 584 GLU A N 1
ATOM 4585 C CA . GLU A 1 584 ? 10.151 -3.164 21.049 1.00 45.97 584 GLU A CA 1
ATOM 4586 C C . GLU A 1 584 ? 10.991 -2.495 19.951 1.00 45.97 584 GLU A C 1
ATOM 4588 O O . GLU A 1 584 ? 10.442 -1.705 19.188 1.00 45.97 584 GLU A O 1
ATOM 4593 N N . LEU A 1 585 ? 12.297 -2.780 19.859 1.00 39.78 585 LEU A N 1
ATOM 4594 C CA . LEU A 1 585 ? 13.231 -2.082 18.962 1.00 39.78 585 LEU A CA 1
ATOM 4595 C C . LEU A 1 585 ? 13.262 -2.692 17.552 1.00 39.78 585 LEU A C 1
ATOM 4597 O O . LEU A 1 585 ? 13.366 -3.910 17.408 1.00 39.78 585 LEU A O 1
ATOM 4601 N N . MET A 1 586 ? 13.268 -1.841 16.518 1.00 48.19 586 MET A N 1
ATOM 4602 C CA . MET A 1 586 ? 13.073 -2.224 15.105 1.00 48.19 586 MET A CA 1
ATOM 4603 C C . MET A 1 586 ? 14.131 -1.602 14.143 1.00 48.19 586 MET A C 1
ATOM 4605 O O . MET A 1 586 ? 14.897 -0.764 14.589 1.00 48.19 586 MET A O 1
ATOM 4609 N N . VAL A 1 587 ? 14.233 -1.985 12.852 1.00 44.03 587 VAL A N 1
ATOM 4610 C CA . VAL A 1 587 ? 15.329 -1.579 11.906 1.00 44.03 587 VAL A CA 1
ATOM 4611 C C . VAL A 1 587 ? 14.823 -1.047 10.538 1.00 44.03 587 VAL A C 1
ATOM 4613 O O . VAL A 1 587 ? 13.701 -1.357 10.173 1.00 44.03 587 VAL A O 1
ATOM 4616 N N . GLY A 1 588 ? 15.594 -0.282 9.738 1.00 41.47 588 GLY A N 1
ATOM 4617 C CA . GLY A 1 588 ? 15.197 0.127 8.357 1.00 41.47 588 GLY A CA 1
ATOM 4618 C C . GLY A 1 588 ? 16.360 0.474 7.388 1.00 41.47 588 GLY A C 1
ATOM 4619 O O . GLY A 1 588 ? 17.495 0.118 7.706 1.00 41.47 588 GLY A O 1
ATOM 4620 N N . PHE A 1 589 ? 16.095 1.063 6.193 1.00 47.50 589 PHE A N 1
ATOM 4621 C CA . PHE A 1 589 ? 17.042 1.049 5.040 1.00 47.50 589 PHE A CA 1
ATOM 4622 C C . PHE A 1 589 ? 16.908 2.127 3.902 1.00 47.50 589 PHE A C 1
ATOM 4624 O O . PHE A 1 589 ? 15.837 2.222 3.307 1.00 47.50 589 PHE A O 1
ATOM 4631 N N . ALA A 1 590 ? 18.064 2.675 3.458 1.00 42.22 590 ALA A N 1
ATOM 4632 C CA . ALA A 1 590 ? 18.570 3.078 2.105 1.00 42.22 590 ALA A CA 1
ATOM 4633 C C . ALA A 1 590 ? 18.807 4.587 1.723 1.00 42.22 590 ALA A C 1
ATOM 4635 O O . ALA A 1 590 ? 17.866 5.367 1.687 1.00 42.22 590 ALA A O 1
ATOM 4636 N N . SER A 1 591 ? 20.038 4.931 1.251 1.00 39.91 591 SER A N 1
ATOM 4637 C CA . SER A 1 591 ? 20.508 6.256 0.719 1.00 39.91 591 SER A CA 1
ATOM 4638 C C . SER A 1 591 ? 21.625 6.154 -0.372 1.00 39.91 591 SER A C 1
ATOM 4640 O O . SER A 1 591 ? 22.255 5.108 -0.528 1.00 39.91 591 SER A O 1
ATOM 4642 N N . THR A 1 592 ? 21.907 7.220 -1.157 1.00 44.00 592 THR A N 1
ATOM 4643 C CA . THR A 1 592 ? 22.758 7.212 -2.395 1.00 44.00 592 THR A CA 1
ATOM 4644 C C . THR A 1 592 ? 23.622 8.484 -2.656 1.00 44.00 592 THR A C 1
ATOM 4646 O O . THR A 1 592 ? 23.369 9.548 -2.094 1.00 44.00 592 THR A O 1
ATOM 4649 N N . PHE A 1 593 ? 24.657 8.416 -3.526 1.00 45.31 593 PHE A N 1
ATOM 4650 C CA . PHE A 1 593 ? 25.742 9.429 -3.617 1.00 45.31 593 PHE A CA 1
ATOM 4651 C C . PHE A 1 593 ? 26.309 9.694 -5.046 1.00 45.31 593 PHE A C 1
ATOM 4653 O O . PHE A 1 593 ? 26.310 8.814 -5.910 1.00 45.31 593 PHE A O 1
ATOM 4660 N N . THR A 1 594 ? 26.912 10.876 -5.282 1.00 43.41 594 THR A N 1
ATOM 4661 C CA . THR A 1 594 ? 27.738 11.177 -6.483 1.00 43.41 594 THR A CA 1
ATOM 4662 C C . THR A 1 594 ? 29.212 11.418 -6.122 1.00 43.41 594 THR A C 1
ATOM 4664 O O . THR A 1 594 ? 29.538 12.319 -5.353 1.00 43.41 594 THR A O 1
ATOM 4667 N N . LEU A 1 595 ? 30.123 10.652 -6.728 1.00 31.81 595 LEU A N 1
ATOM 4668 C CA . LEU A 1 595 ? 31.581 10.736 -6.570 1.00 31.81 595 LEU A CA 1
ATOM 4669 C C . LEU A 1 595 ? 32.177 11.986 -7.234 1.00 31.81 595 LEU A C 1
ATOM 4671 O O . LEU A 1 595 ? 31.901 12.269 -8.400 1.00 31.81 595 LEU A O 1
ATOM 4675 N N . THR A 1 596 ? 33.125 12.633 -6.552 1.00 46.56 596 THR A N 1
ATOM 4676 C CA . THR A 1 596 ? 33.945 13.719 -7.123 1.00 46.56 596 THR A CA 1
ATOM 4677 C C . THR A 1 596 ? 34.914 13.212 -8.197 1.00 46.56 596 THR A C 1
ATOM 4679 O O . THR A 1 596 ? 35.273 13.946 -9.114 1.00 46.56 596 THR A O 1
ATOM 4682 N N . ASN A 1 597 ? 35.348 11.949 -8.110 1.00 67.00 597 ASN A N 1
ATOM 4683 C CA . ASN A 1 597 ? 36.244 11.321 -9.082 1.00 67.00 597 ASN A CA 1
ATOM 4684 C C . ASN A 1 597 ? 35.812 9.864 -9.351 1.00 67.00 597 ASN A C 1
ATOM 4686 O O . ASN A 1 597 ? 35.922 9.049 -8.438 1.00 67.00 597 ASN A O 1
ATOM 4690 N N . PRO A 1 598 ? 35.414 9.490 -10.585 1.00 67.12 598 PRO A N 1
ATOM 4691 C CA . PRO A 1 598 ? 35.081 8.109 -10.962 1.00 67.12 598 PRO A CA 1
ATOM 4692 C C . PRO A 1 598 ? 36.149 7.053 -10.639 1.00 67.12 598 PRO A C 1
ATOM 4694 O O . PRO A 1 598 ? 35.816 5.886 -10.459 1.00 67.12 598 PRO A O 1
ATOM 4697 N N . ALA A 1 599 ? 37.429 7.438 -10.576 1.00 69.06 599 ALA A N 1
ATOM 4698 C CA . ALA A 1 599 ? 38.531 6.541 -10.219 1.00 69.06 599 ALA A CA 1
ATOM 4699 C C . ALA A 1 599 ? 38.688 6.336 -8.697 1.00 69.06 599 ALA A C 1
ATOM 4701 O O . ALA A 1 599 ? 39.417 5.442 -8.275 1.00 69.06 599 ALA A O 1
ATOM 4702 N N . SER A 1 600 ? 38.007 7.139 -7.872 1.00 77.44 600 SER A N 1
ATOM 4703 C CA . SER A 1 600 ? 37.932 6.973 -6.419 1.00 77.44 600 SER A CA 1
ATOM 4704 C C . SER A 1 600 ? 36.513 6.558 -6.042 1.00 77.44 600 SER A C 1
ATOM 4706 O O . SER A 1 600 ? 35.625 7.384 -5.880 1.00 77.44 600 SER A O 1
ATOM 4708 N N . HIS A 1 601 ? 36.298 5.249 -5.953 1.00 78.56 601 HIS A N 1
ATOM 4709 C CA . HIS A 1 601 ? 34.978 4.619 -5.818 1.00 78.56 601 HIS A CA 1
ATOM 4710 C C . HIS A 1 601 ? 34.927 3.639 -4.624 1.00 78.56 601 HIS A C 1
ATOM 4712 O O . HIS A 1 601 ? 34.218 2.627 -4.635 1.00 78.56 601 HIS A O 1
ATOM 4718 N N . GLY A 1 602 ? 35.779 3.869 -3.622 1.00 80.50 602 GLY A N 1
ATOM 4719 C CA . GLY A 1 602 ? 35.771 3.140 -2.355 1.00 80.50 602 GLY A CA 1
ATOM 4720 C C . GLY A 1 602 ? 34.646 3.597 -1.421 1.00 80.50 602 GLY A C 1
ATOM 4721 O O . GLY A 1 602 ? 33.810 4.419 -1.792 1.00 80.50 602 GLY A O 1
ATOM 4722 N N . LEU A 1 603 ? 34.658 3.067 -0.196 1.00 80.06 603 LEU A N 1
ATOM 4723 C CA . LEU A 1 603 ? 34.079 3.787 0.942 1.00 80.06 603 LEU A CA 1
ATOM 4724 C C . LEU A 1 603 ? 34.977 4.980 1.267 1.00 80.06 603 LEU A C 1
ATOM 4726 O O . LEU A 1 603 ? 36.172 4.939 0.962 1.00 80.06 603 LEU A O 1
ATOM 4730 N N . ASP A 1 604 ? 34.399 6.001 1.887 1.00 82.81 604 ASP A N 1
ATOM 4731 C CA . ASP A 1 604 ? 35.070 7.243 2.265 1.00 82.81 604 ASP A CA 1
ATOM 4732 C C . ASP A 1 604 ? 35.707 7.984 1.069 1.00 82.81 604 ASP A C 1
ATOM 4734 O O . ASP A 1 604 ? 36.593 8.827 1.220 1.00 82.81 604 ASP A O 1
ATOM 4738 N N . ALA A 1 605 ? 35.240 7.685 -0.149 1.00 83.25 605 ALA A N 1
ATOM 4739 C CA . ALA A 1 605 ? 35.637 8.389 -1.356 1.00 83.25 605 ALA A CA 1
ATOM 4740 C C . ALA A 1 605 ? 34.932 9.757 -1.405 1.00 83.25 605 ALA A C 1
ATOM 4742 O O . ALA A 1 605 ? 33.720 9.801 -1.189 1.00 83.25 605 ALA A O 1
ATOM 4743 N N . PRO A 1 606 ? 35.635 10.866 -1.710 1.00 83.12 606 PRO A N 1
ATOM 4744 C CA . PRO A 1 606 ? 35.024 12.194 -1.740 1.00 83.12 606 PRO A CA 1
ATOM 4745 C C . PRO A 1 606 ? 33.848 12.288 -2.717 1.00 83.12 606 PRO A C 1
ATOM 4747 O O . PRO A 1 606 ? 33.945 11.834 -3.864 1.00 83.12 606 PRO A O 1
ATOM 4750 N N . THR A 1 607 ? 32.764 12.923 -2.276 1.00 83.25 607 THR A N 1
ATOM 4751 C CA . THR A 1 607 ? 31.550 13.150 -3.069 1.00 83.25 607 THR A CA 1
ATOM 4752 C C . THR A 1 607 ? 31.370 14.628 -3.384 1.00 83.25 607 THR A C 1
ATOM 4754 O O . THR A 1 607 ? 31.774 15.504 -2.621 1.00 83.25 607 THR A O 1
ATOM 4757 N N . SER A 1 608 ? 30.776 14.915 -4.542 1.00 79.75 608 SER A N 1
ATOM 4758 C CA . SER A 1 608 ? 30.457 16.284 -4.963 1.00 79.75 608 SER A CA 1
ATOM 4759 C C . SER A 1 608 ? 29.011 16.670 -4.640 1.00 79.75 608 SER A C 1
ATOM 4761 O O . SER A 1 608 ? 28.612 17.801 -4.901 1.00 79.75 608 SER A O 1
ATOM 4763 N N . GLY A 1 609 ? 28.217 15.727 -4.123 1.00 75.06 609 GLY A N 1
ATOM 4764 C CA . GLY A 1 609 ? 26.809 15.917 -3.789 1.00 75.06 609 GLY A CA 1
ATOM 4765 C C . GLY A 1 609 ? 26.002 14.609 -3.798 1.00 75.06 609 GLY A C 1
ATOM 4766 O O . GLY A 1 609 ? 26.585 13.517 -3.856 1.00 75.06 609 GLY A O 1
ATOM 4767 N N . PRO A 1 610 ? 24.661 14.708 -3.742 1.00 77.62 610 PRO A N 1
ATOM 4768 C CA . PRO A 1 610 ? 23.754 13.562 -3.791 1.00 77.62 610 PRO A CA 1
ATOM 4769 C C . PRO A 1 610 ? 23.848 12.761 -5.092 1.00 77.62 610 PRO A C 1
ATOM 4771 O O . PRO A 1 610 ? 24.307 13.256 -6.125 1.00 77.62 610 PRO A O 1
ATOM 4774 N N . GLY A 1 611 ? 23.410 11.501 -5.035 1.00 76.25 611 GLY A N 1
ATOM 4775 C CA . GLY A 1 611 ? 23.208 10.665 -6.220 1.00 76.25 611 GLY A CA 1
ATOM 4776 C C . GLY A 1 611 ? 22.191 11.276 -7.190 1.00 76.25 611 GLY A C 1
ATOM 4777 O O . GLY A 1 611 ? 21.301 12.028 -6.785 1.00 76.25 611 GLY A O 1
ATOM 4778 N N . THR A 1 612 ? 22.317 10.953 -8.478 1.00 79.69 612 THR A N 1
ATOM 4779 C CA . THR A 1 612 ? 21.324 11.345 -9.492 1.00 79.69 612 THR A CA 1
ATOM 4780 C C . THR A 1 612 ? 19.965 10.750 -9.133 1.00 79.69 612 THR A C 1
ATOM 4782 O O . THR A 1 612 ? 19.889 9.573 -8.787 1.00 79.69 612 THR A O 1
ATOM 4785 N N . ALA A 1 613 ? 18.910 11.557 -9.245 1.00 73.81 613 ALA A N 1
ATOM 4786 C CA . ALA A 1 613 ? 17.554 11.152 -8.903 1.00 73.81 613 ALA A CA 1
ATOM 4787 C C . ALA A 1 613 ? 17.074 9.910 -9.670 1.00 73.81 613 ALA A C 1
ATOM 4789 O O . ALA A 1 613 ? 17.398 9.710 -10.848 1.00 73.81 613 ALA A O 1
ATOM 4790 N N . GLY A 1 614 ? 16.256 9.105 -8.993 1.00 67.38 614 GLY A N 1
ATOM 4791 C CA . GLY A 1 614 ? 15.568 7.964 -9.584 1.00 67.38 614 GLY A CA 1
ATOM 4792 C C . GLY A 1 614 ? 14.556 8.370 -10.654 1.00 67.38 614 GLY A C 1
ATOM 4793 O O . GLY A 1 614 ? 14.039 9.484 -10.665 1.00 67.38 614 GLY A O 1
ATOM 4794 N N . SER A 1 615 ? 14.248 7.453 -11.573 1.00 72.81 615 SER A N 1
ATOM 4795 C CA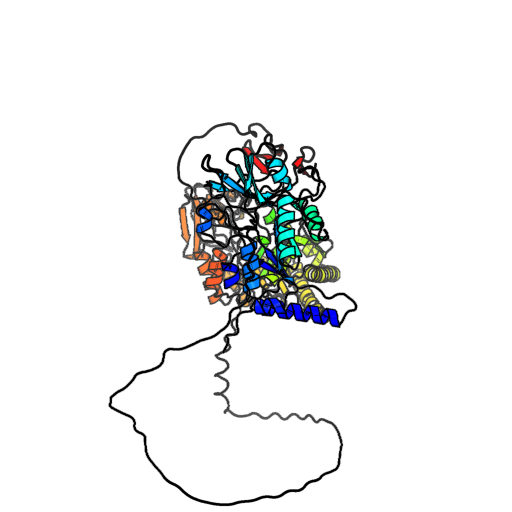 . SER A 1 615 ? 13.220 7.685 -12.602 1.00 72.81 615 SER A CA 1
ATOM 4796 C C . SER A 1 615 ? 11.791 7.620 -12.046 1.00 72.81 615 SER A C 1
ATOM 4798 O O . SER A 1 615 ? 10.857 8.031 -12.731 1.00 72.81 615 SER A O 1
ATOM 4800 N N . TYR A 1 616 ? 11.621 7.097 -10.828 1.00 67.56 616 TYR A N 1
ATOM 4801 C CA . TYR A 1 616 ? 10.336 6.886 -10.167 1.00 67.56 616 TYR A CA 1
ATOM 4802 C C . TYR A 1 616 ? 10.237 7.614 -8.826 1.00 67.56 616 TYR A C 1
ATOM 4804 O O . TYR A 1 616 ? 9.194 8.204 -8.559 1.00 67.56 616 TYR A O 1
ATOM 4812 N N . THR A 1 617 ? 11.294 7.604 -8.004 1.00 63.03 617 THR A N 1
ATOM 4813 C CA . THR A 1 617 ? 11.342 8.415 -6.768 1.00 63.03 617 THR A CA 1
ATOM 4814 C C . THR A 1 617 ? 11.520 9.900 -7.063 1.00 63.03 617 THR A C 1
ATOM 4816 O O . THR A 1 617 ? 11.005 10.731 -6.328 1.00 63.03 617 THR A O 1
ATOM 4819 N N . GLN A 1 618 ? 12.244 10.231 -8.141 1.00 66.81 618 GLN A N 1
ATOM 4820 C CA . GLN A 1 618 ? 12.598 11.596 -8.555 1.00 66.81 618 GLN A CA 1
ATOM 4821 C C . GLN A 1 618 ? 13.371 12.411 -7.496 1.00 66.81 618 GLN A C 1
ATOM 4823 O O . GLN A 1 618 ? 13.583 13.611 -7.661 1.00 66.81 618 GLN A O 1
ATOM 4828 N N . GLU A 1 619 ? 13.889 11.749 -6.459 1.00 64.69 619 GLU A N 1
ATOM 4829 C CA . GLU A 1 619 ? 14.624 12.361 -5.355 1.00 64.69 619 GLU A CA 1
ATOM 4830 C C . GLU A 1 619 ? 16.138 12.189 -5.536 1.00 64.69 619 GLU A C 1
ATOM 4832 O O . GLU A 1 619 ? 16.647 11.076 -5.654 1.00 64.69 619 GLU A O 1
ATOM 4837 N N . THR A 1 620 ? 16.894 13.290 -5.563 1.00 70.81 620 THR A N 1
ATOM 4838 C CA . THR A 1 620 ? 18.363 13.218 -5.581 1.00 70.81 620 THR A CA 1
ATOM 4839 C C . THR A 1 620 ? 18.879 12.765 -4.224 1.00 70.81 620 THR A C 1
ATOM 4841 O O . THR A 1 620 ? 18.578 13.399 -3.217 1.00 70.81 620 THR A O 1
ATOM 4844 N N . GLY A 1 621 ? 19.729 11.742 -4.199 1.00 65.69 621 GLY A N 1
ATOM 4845 C CA . GLY A 1 621 ? 20.285 11.212 -2.954 1.00 65.69 621 GLY A CA 1
ATOM 4846 C C . GLY A 1 621 ? 19.558 9.980 -2.424 1.00 65.69 621 GLY A C 1
ATOM 4847 O O . GLY A 1 621 ? 20.161 9.269 -1.631 1.00 65.69 621 GLY A O 1
ATOM 4848 N N . SER A 1 622 ? 18.389 9.601 -2.951 1.00 68.94 622 SER A N 1
ATOM 4849 C CA . SER A 1 622 ? 17.748 8.313 -2.641 1.00 68.94 622 SER A CA 1
ATOM 4850 C C . SER A 1 622 ? 17.332 7.546 -3.904 1.00 68.94 622 SER A C 1
ATOM 4852 O O . SER A 1 622 ? 17.030 8.134 -4.939 1.00 68.94 622 SER A O 1
ATOM 4854 N N . LEU A 1 623 ? 17.338 6.211 -3.836 1.00 68.50 623 LEU A N 1
ATOM 4855 C CA . LEU A 1 623 ? 16.827 5.321 -4.884 1.00 68.50 623 LEU A CA 1
ATOM 4856 C C . LEU A 1 623 ? 16.072 4.163 -4.238 1.00 68.50 623 LEU A C 1
ATOM 4858 O O . LEU A 1 623 ? 16.621 3.445 -3.399 1.00 68.50 623 LEU A O 1
ATOM 4862 N N . ALA A 1 624 ? 14.848 3.910 -4.696 1.00 72.25 624 ALA A N 1
ATOM 4863 C CA . ALA A 1 624 ? 14.100 2.741 -4.249 1.00 72.25 624 ALA A CA 1
ATOM 4864 C C . ALA A 1 624 ? 14.772 1.451 -4.755 1.00 72.25 624 ALA A C 1
ATOM 4866 O O . ALA A 1 624 ? 15.377 1.434 -5.829 1.00 72.25 624 ALA A O 1
ATOM 4867 N N . TYR A 1 625 ? 14.645 0.329 -4.032 1.00 73.94 625 TYR A N 1
ATOM 4868 C CA . TYR A 1 625 ? 15.392 -0.903 -4.351 1.00 73.94 625 TYR A CA 1
ATOM 4869 C C . TYR A 1 625 ? 15.224 -1.390 -5.805 1.00 73.94 625 TYR A C 1
ATOM 4871 O O . TYR A 1 625 ? 16.163 -1.892 -6.427 1.00 73.94 625 TYR A O 1
ATOM 4879 N N . PHE A 1 626 ? 14.049 -1.184 -6.395 1.00 71.88 626 PHE A N 1
ATOM 4880 C CA . PHE A 1 626 ? 13.793 -1.533 -7.791 1.00 71.88 626 PHE A CA 1
ATOM 4881 C C . PHE A 1 626 ? 14.566 -0.660 -8.793 1.00 71.88 626 PHE A C 1
ATOM 4883 O O . PHE A 1 626 ? 14.985 -1.154 -9.841 1.00 71.88 626 PHE A O 1
ATOM 4890 N N . GLU A 1 627 ? 14.832 0.599 -8.448 1.00 75.06 627 GLU A N 1
ATOM 4891 C CA . GLU A 1 627 ? 15.708 1.500 -9.198 1.00 75.06 627 GLU A CA 1
ATOM 4892 C C . GLU A 1 627 ? 17.173 1.114 -9.025 1.00 75.06 627 GLU A C 1
ATOM 4894 O O . GLU A 1 627 ? 17.925 1.095 -10.002 1.00 75.06 627 GLU A O 1
ATOM 4899 N N . VAL A 1 628 ? 17.560 0.678 -7.822 1.00 78.06 628 VAL A N 1
ATOM 4900 C CA . VAL A 1 628 ? 18.873 0.064 -7.591 1.00 78.06 628 VAL A CA 1
ATOM 4901 C C . VAL A 1 628 ? 19.058 -1.145 -8.510 1.00 78.06 628 VAL A C 1
ATOM 4903 O O . VAL A 1 628 ? 20.071 -1.243 -9.198 1.00 78.06 628 VAL A O 1
ATOM 4906 N N . CYS A 1 629 ? 18.062 -2.023 -8.654 1.00 78.88 629 CYS A N 1
ATOM 4907 C CA . CYS A 1 629 ? 18.129 -3.144 -9.601 1.00 78.88 629 CYS A CA 1
ATOM 4908 C C . CYS A 1 629 ? 18.303 -2.717 -11.077 1.00 78.88 629 CYS A C 1
ATOM 4910 O O . CYS A 1 629 ? 18.879 -3.483 -11.860 1.00 78.88 629 CYS A O 1
ATOM 4912 N N . PHE A 1 630 ? 17.889 -1.507 -11.475 1.00 82.06 630 PHE A N 1
ATOM 4913 C CA . PHE A 1 630 ? 18.267 -0.926 -12.770 1.00 82.06 630 PHE A CA 1
ATOM 4914 C C . PHE A 1 630 ? 19.700 -0.382 -12.767 1.00 82.06 630 PHE A C 1
ATOM 4916 O O . PHE A 1 630 ? 20.458 -0.693 -13.688 1.00 82.06 630 PHE A O 1
ATOM 4923 N N . PHE A 1 631 ? 20.098 0.363 -11.733 1.00 82.69 631 PHE A N 1
ATOM 4924 C CA . PHE A 1 631 ? 21.455 0.895 -11.573 1.00 82.69 631 PHE A CA 1
ATOM 4925 C C . PHE A 1 631 ? 22.523 -0.206 -11.655 1.00 82.69 631 PHE A C 1
ATOM 4927 O O . PHE A 1 631 ? 23.517 -0.072 -12.372 1.00 82.69 631 PHE A O 1
ATOM 4934 N N . LEU A 1 632 ? 22.270 -1.345 -11.000 1.00 84.06 632 LEU A N 1
ATOM 4935 C CA . LEU A 1 632 ? 23.147 -2.517 -10.966 1.00 84.06 632 LEU A CA 1
ATOM 4936 C C . LEU A 1 632 ? 23.413 -3.148 -12.349 1.00 84.06 632 LEU A C 1
ATOM 4938 O O . LEU A 1 632 ? 24.333 -3.964 -12.476 1.00 84.06 632 LEU A O 1
ATOM 4942 N N . LYS A 1 633 ? 22.659 -2.784 -13.397 1.00 85.44 633 LYS A N 1
ATOM 4943 C CA . LYS A 1 633 ? 22.908 -3.222 -14.780 1.00 85.44 633 LYS A CA 1
ATOM 4944 C C . LYS A 1 633 ? 24.123 -2.479 -15.347 1.00 85.44 633 LYS A C 1
ATOM 4946 O O . LYS A 1 633 ? 24.040 -1.332 -15.793 1.00 85.44 633 LYS A O 1
ATOM 4951 N N . GLY A 1 634 ? 25.271 -3.154 -15.327 1.00 84.00 634 GLY A N 1
ATOM 4952 C CA . GLY A 1 634 ? 26.556 -2.593 -15.757 1.00 84.00 634 GLY A CA 1
ATOM 4953 C C . GLY A 1 634 ? 27.234 -1.700 -14.712 1.00 84.00 634 GLY A C 1
ATOM 4954 O O . GLY A 1 634 ? 28.070 -0.884 -15.087 1.00 84.00 634 GLY A O 1
ATOM 4955 N N . ALA A 1 635 ? 26.868 -1.826 -13.433 1.00 89.31 635 ALA A N 1
ATOM 4956 C CA . ALA A 1 635 ? 27.632 -1.278 -12.312 1.00 89.31 635 ALA A CA 1
ATOM 4957 C C . ALA A 1 635 ? 28.559 -2.348 -11.717 1.00 89.31 635 ALA A C 1
ATOM 4959 O O . ALA A 1 635 ? 28.220 -3.538 -11.701 1.00 89.31 635 ALA A O 1
ATOM 4960 N N . THR A 1 636 ? 29.694 -1.927 -11.162 1.00 91.69 636 THR A N 1
ATOM 4961 C CA . THR A 1 636 ? 30.554 -2.813 -10.371 1.00 91.69 636 THR A CA 1
ATOM 4962 C C . THR A 1 636 ? 29.950 -2.972 -8.981 1.00 91.69 636 THR A C 1
ATOM 4964 O O . THR A 1 636 ? 29.720 -1.984 -8.289 1.00 91.69 636 THR A O 1
ATOM 4967 N N . LYS A 1 637 ? 29.692 -4.218 -8.575 1.00 91.00 637 LYS A N 1
ATOM 4968 C CA . LYS A 1 637 ? 29.142 -4.590 -7.262 1.00 91.00 637 LYS A CA 1
ATOM 4969 C C . LYS A 1 637 ? 30.260 -5.031 -6.326 1.00 91.00 637 LYS A C 1
ATOM 4971 O O . LYS A 1 637 ? 31.102 -5.830 -6.729 1.00 91.00 637 LYS A O 1
ATOM 4976 N N . VAL A 1 638 ? 30.237 -4.568 -5.080 1.00 89.88 638 VAL A N 1
ATOM 4977 C CA . VAL A 1 638 ? 31.243 -4.896 -4.062 1.00 89.88 638 VAL A CA 1
ATOM 4978 C C . VAL A 1 638 ? 30.552 -5.247 -2.744 1.00 89.88 638 VAL A C 1
ATOM 4980 O O . VAL A 1 638 ? 29.631 -4.555 -2.325 1.00 89.88 638 VAL A O 1
ATOM 4983 N N . TRP A 1 639 ? 31.006 -6.309 -2.073 1.00 87.44 639 TRP A N 1
ATOM 4984 C CA . TRP A 1 639 ? 30.596 -6.643 -0.703 1.00 87.44 639 TRP A CA 1
ATOM 4985 C C . TRP A 1 639 ? 31.626 -6.119 0.300 1.00 87.44 639 TRP A C 1
ATOM 4987 O O . TRP A 1 639 ? 32.830 -6.299 0.097 1.00 87.44 639 TRP A O 1
ATOM 4997 N N . LYS A 1 640 ? 31.178 -5.512 1.401 1.00 81.81 640 LYS A N 1
ATOM 4998 C CA . LYS A 1 640 ? 32.032 -5.086 2.516 1.00 81.81 640 LYS A CA 1
ATOM 4999 C C . LYS A 1 640 ? 31.775 -5.967 3.730 1.00 81.81 640 LYS A C 1
ATOM 5001 O O . LYS A 1 640 ? 30.950 -5.652 4.575 1.00 81.81 640 LYS A O 1
ATOM 5006 N N . ALA A 1 641 ? 32.535 -7.059 3.824 1.00 75.25 641 ALA A N 1
ATOM 5007 C CA . ALA A 1 641 ? 32.416 -8.024 4.919 1.00 75.25 641 ALA A CA 1
ATOM 5008 C C . ALA A 1 641 ? 32.486 -7.400 6.333 1.00 75.25 641 ALA A C 1
ATOM 5010 O O . ALA A 1 641 ? 31.656 -7.775 7.147 1.00 75.25 641 ALA A O 1
ATOM 5011 N N . PRO A 1 642 ? 33.354 -6.409 6.647 1.00 81.69 642 PRO A N 1
ATOM 5012 C CA . PRO A 1 642 ? 33.385 -5.824 7.995 1.00 81.69 642 PRO A CA 1
ATOM 5013 C C . PRO A 1 642 ? 32.092 -5.118 8.427 1.00 81.69 642 PRO A C 1
ATOM 5015 O O . PRO A 1 642 ? 31.835 -5.028 9.618 1.00 81.69 642 PRO A O 1
ATOM 5018 N N . GLN A 1 643 ? 31.297 -4.619 7.475 1.00 78.88 643 GLN A N 1
ATOM 5019 C CA . GLN A 1 643 ? 30.043 -3.891 7.723 1.00 78.88 643 GLN A CA 1
ATOM 5020 C C . GLN A 1 643 ? 28.794 -4.725 7.352 1.00 78.88 643 GLN A C 1
ATOM 5022 O O . GLN A 1 643 ? 27.670 -4.287 7.587 1.00 78.88 643 GLN A O 1
ATOM 5027 N N . GLU A 1 644 ? 29.002 -5.911 6.762 1.00 83.38 644 GLU A N 1
ATOM 5028 C CA . GLU A 1 644 ? 28.021 -6.853 6.191 1.00 83.38 644 GLU A CA 1
ATOM 5029 C C . GLU A 1 644 ? 26.973 -6.251 5.236 1.00 83.38 644 GLU A C 1
ATOM 5031 O O . GLU A 1 644 ? 25.785 -6.587 5.254 1.00 83.38 644 GLU A O 1
ATOM 5036 N N . VAL A 1 645 ? 27.450 -5.385 4.341 1.00 79.88 645 VAL A N 1
ATOM 5037 C CA . VAL A 1 645 ? 26.639 -4.608 3.389 1.00 79.88 645 VAL A CA 1
ATOM 5038 C C . VAL A 1 645 ? 27.270 -4.556 1.989 1.00 79.88 645 VAL A C 1
ATOM 5040 O O . VAL A 1 645 ? 28.498 -4.652 1.852 1.00 79.88 645 VAL A O 1
ATOM 5043 N N . PRO A 1 646 ? 26.460 -4.442 0.921 1.00 84.88 646 PRO A N 1
ATOM 5044 C CA . PRO A 1 646 ? 26.929 -4.225 -0.437 1.00 84.88 646 PRO A CA 1
ATOM 5045 C C . PRO A 1 646 ? 26.880 -2.744 -0.841 1.00 84.88 646 PRO A C 1
ATOM 5047 O O . PRO A 1 646 ? 25.939 -2.030 -0.533 1.00 84.88 646 PRO A O 1
ATOM 5050 N N . TYR A 1 647 ? 27.816 -2.336 -1.692 1.00 87.25 647 TYR A N 1
ATOM 5051 C CA . TYR A 1 647 ? 27.689 -1.096 -2.458 1.00 87.25 647 TYR A CA 1
ATOM 5052 C C . TYR A 1 647 ? 27.937 -1.359 -3.945 1.00 87.25 647 TYR A C 1
ATOM 5054 O O . TYR A 1 647 ? 28.423 -2.427 -4.348 1.00 87.25 647 TYR A O 1
ATOM 5062 N N . ALA A 1 648 ? 27.577 -0.400 -4.790 1.00 87.69 648 ALA A N 1
ATOM 5063 C CA . ALA A 1 648 ? 27.854 -0.443 -6.216 1.00 87.69 648 ALA A CA 1
ATOM 5064 C C . ALA A 1 648 ? 28.221 0.935 -6.770 1.00 87.69 648 ALA A C 1
ATOM 5066 O O . ALA A 1 648 ? 27.861 1.964 -6.207 1.00 87.69 648 ALA A O 1
ATOM 5067 N N . TYR A 1 649 ? 28.934 0.954 -7.895 1.00 88.81 649 TYR A N 1
ATOM 5068 C CA . TYR A 1 649 ? 29.307 2.194 -8.573 1.00 88.81 649 TYR A CA 1
ATOM 5069 C C . TYR A 1 649 ? 29.332 2.041 -10.097 1.00 88.81 649 TYR A C 1
ATOM 5071 O O . TYR A 1 649 ? 29.578 0.954 -10.633 1.00 88.81 649 TYR A O 1
ATOM 5079 N N . LYS A 1 650 ? 29.062 3.145 -10.800 1.00 88.00 650 LYS A N 1
ATOM 5080 C CA . LYS A 1 650 ? 29.005 3.218 -12.266 1.00 88.00 650 LYS A CA 1
ATOM 5081 C C . LYS A 1 650 ? 29.313 4.643 -12.727 1.00 88.00 650 LYS A C 1
ATOM 5083 O O . LYS A 1 650 ? 28.545 5.563 -12.463 1.00 88.00 650 LYS A O 1
ATOM 5088 N N . GLY A 1 651 ? 30.434 4.837 -13.422 1.00 88.25 651 GLY A N 1
ATOM 5089 C CA . GLY A 1 651 ? 30.913 6.186 -13.745 1.00 88.25 651 GLY A CA 1
ATOM 5090 C C . GLY A 1 651 ? 31.205 6.979 -12.467 1.00 88.25 651 GLY A C 1
ATOM 5091 O O . GLY A 1 651 ? 31.936 6.496 -11.609 1.00 88.25 651 GLY A O 1
ATOM 5092 N N . ASN A 1 652 ? 30.616 8.170 -12.326 1.00 84.31 652 ASN A N 1
ATOM 5093 C CA . ASN A 1 652 ? 30.689 8.974 -11.100 1.00 84.31 652 ASN A CA 1
ATOM 5094 C C . ASN A 1 652 ? 29.567 8.671 -10.085 1.00 84.31 652 ASN A C 1
ATOM 5096 O O . ASN A 1 652 ? 29.491 9.347 -9.070 1.00 84.31 652 ASN A O 1
ATOM 5100 N N . GLN A 1 653 ? 28.672 7.715 -10.336 1.00 87.19 653 GLN A N 1
ATOM 5101 C CA . GLN A 1 653 ? 27.561 7.415 -9.428 1.00 87.19 653 GLN A CA 1
ATOM 5102 C C . GLN A 1 653 ? 27.931 6.284 -8.466 1.00 87.19 653 GLN A C 1
ATOM 5104 O O . GLN A 1 653 ? 28.546 5.297 -8.885 1.00 87.19 653 GLN A O 1
ATOM 5109 N N . TRP A 1 654 ? 27.538 6.411 -7.197 1.00 87.06 654 TRP A N 1
ATOM 5110 C CA . TRP A 1 654 ? 27.826 5.450 -6.131 1.00 87.06 654 TRP A CA 1
ATOM 5111 C C . TRP A 1 654 ? 26.597 5.237 -5.246 1.00 87.06 654 TRP A C 1
ATOM 5113 O O . TRP A 1 654 ? 25.860 6.170 -4.937 1.00 87.06 654 TRP A O 1
ATOM 5123 N N . ILE A 1 655 ? 26.371 4.001 -4.821 1.00 81.88 655 ILE A N 1
ATOM 5124 C CA . ILE A 1 655 ? 25.224 3.642 -3.993 1.00 81.88 655 ILE A CA 1
ATOM 5125 C C . ILE A 1 655 ? 25.589 2.572 -2.968 1.00 81.88 655 ILE A C 1
ATOM 5127 O O . ILE A 1 655 ? 26.055 1.493 -3.341 1.00 81.88 655 ILE A O 1
ATOM 5131 N N . GLY A 1 656 ? 25.312 2.867 -1.699 1.00 81.00 656 GLY A N 1
ATOM 5132 C CA . GLY A 1 656 ? 25.147 1.877 -0.642 1.00 81.00 656 GLY A CA 1
ATOM 5133 C C . GLY A 1 656 ? 23.696 1.415 -0.652 1.00 81.00 656 GLY A C 1
ATOM 5134 O O . GLY A 1 656 ? 22.797 2.216 -0.888 1.00 81.00 656 GLY A O 1
ATOM 5135 N N . TYR A 1 657 ? 23.443 0.121 -0.520 1.00 76.75 657 TYR A N 1
ATOM 5136 C CA . TYR A 1 657 ? 22.084 -0.401 -0.618 1.00 76.75 657 TYR A CA 1
ATOM 5137 C C . TYR A 1 657 ? 21.933 -1.698 0.154 1.00 76.75 657 TYR A C 1
ATOM 5139 O O . TYR A 1 657 ? 22.851 -2.497 0.279 1.00 76.75 657 TYR A O 1
ATOM 5147 N N . ALA A 1 658 ? 20.718 -1.998 0.587 1.00 76.25 658 ALA A N 1
ATOM 5148 C CA . ALA A 1 658 ? 20.427 -3.319 1.112 1.00 76.25 658 ALA A CA 1
ATOM 5149 C C . ALA A 1 658 ? 20.133 -4.324 -0.013 1.00 76.25 658 ALA A C 1
ATOM 5151 O O . ALA A 1 658 ? 19.633 -3.977 -1.081 1.00 76.25 658 ALA A O 1
ATOM 5152 N N . ASN A 1 659 ? 20.452 -5.597 0.213 1.00 77.88 659 ASN A N 1
ATOM 5153 C CA . ASN A 1 659 ? 20.116 -6.691 -0.694 1.00 77.88 659 ASN A CA 1
ATOM 5154 C C . ASN A 1 659 ? 19.646 -7.914 0.120 1.00 77.88 659 ASN A C 1
ATOM 5156 O O . ASN A 1 659 ? 19.779 -7.900 1.346 1.00 77.88 659 ASN A O 1
ATOM 5160 N N . PRO A 1 660 ? 19.142 -8.994 -0.511 1.00 79.38 660 PRO A N 1
ATOM 5161 C CA . PRO A 1 660 ? 18.650 -10.158 0.223 1.00 79.38 660 PRO A CA 1
ATOM 5162 C C . PRO A 1 660 ? 19.651 -10.715 1.244 1.00 79.38 660 PRO A C 1
ATOM 5164 O O . PRO A 1 660 ? 19.252 -11.065 2.345 1.00 79.38 660 PRO A O 1
ATOM 5167 N N . LYS A 1 661 ? 20.958 -10.714 0.940 1.00 83.06 661 LYS A N 1
ATOM 5168 C CA . LYS A 1 661 ? 21.994 -11.192 1.867 1.00 83.06 661 LYS A CA 1
ATOM 5169 C C . LYS A 1 661 ? 22.133 -10.287 3.097 1.00 83.06 661 LYS A C 1
ATOM 5171 O O . LYS A 1 661 ? 22.191 -10.811 4.205 1.00 83.06 661 LYS A O 1
ATOM 5176 N N . SER A 1 662 ? 22.192 -8.959 2.939 1.00 78.69 662 SER A N 1
ATOM 5177 C CA . SER A 1 662 ? 22.284 -8.061 4.106 1.00 78.69 662 SER A CA 1
ATOM 5178 C C . SER A 1 662 ? 20.985 -8.038 4.919 1.00 78.69 662 SER A C 1
ATOM 5180 O O . SER A 1 662 ? 21.047 -7.949 6.143 1.00 78.69 662 SER A O 1
ATOM 5182 N N . PHE A 1 663 ? 19.824 -8.231 4.281 1.00 75.25 663 PHE A N 1
ATOM 5183 C CA . PHE A 1 663 ? 18.553 -8.467 4.976 1.00 75.25 663 PHE A CA 1
ATOM 5184 C C . PHE A 1 663 ? 18.544 -9.778 5.778 1.00 75.25 663 PHE A C 1
ATOM 5186 O O . PHE A 1 663 ? 18.140 -9.754 6.939 1.00 75.25 663 PHE A O 1
ATOM 5193 N N . THR A 1 664 ? 19.030 -10.899 5.221 1.00 77.38 664 THR A N 1
ATOM 5194 C CA . THR A 1 664 ? 19.181 -12.162 5.971 1.00 77.38 664 THR A CA 1
ATOM 5195 C C . THR A 1 664 ? 20.073 -11.967 7.194 1.00 77.38 664 THR A C 1
ATOM 5197 O O . THR A 1 664 ? 19.650 -12.271 8.304 1.00 77.38 664 THR A O 1
ATOM 5200 N N . LEU A 1 665 ? 21.271 -11.399 7.010 1.00 80.19 665 LEU A N 1
ATOM 5201 C CA . LEU A 1 665 ? 22.242 -11.207 8.094 1.00 80.19 665 LEU A CA 1
ATOM 5202 C C . LEU A 1 665 ? 21.706 -10.291 9.203 1.00 80.19 665 LEU A C 1
ATOM 5204 O O . LEU A 1 665 ? 21.932 -10.559 10.382 1.00 80.19 665 LEU A O 1
ATOM 5208 N N . LYS A 1 666 ? 20.946 -9.246 8.851 1.00 77.06 666 LYS A N 1
ATOM 5209 C CA . LYS A 1 666 ? 20.240 -8.416 9.836 1.00 77.06 666 LYS A CA 1
ATOM 5210 C C . LYS A 1 666 ? 19.126 -9.184 10.545 1.00 77.06 666 LYS A C 1
ATOM 5212 O O . LYS A 1 666 ? 19.045 -9.094 11.762 1.00 77.06 666 LYS A O 1
ATOM 5217 N N . GLY A 1 667 ? 18.317 -9.977 9.839 1.00 73.44 667 GLY A N 1
ATOM 5218 C CA . GLY A 1 667 ? 17.292 -10.833 10.455 1.00 73.44 667 GLY A CA 1
ATOM 5219 C C . GLY A 1 667 ? 17.878 -11.845 11.451 1.00 73.44 667 GLY A C 1
ATOM 5220 O O . GLY A 1 667 ? 17.394 -11.965 12.575 1.00 73.44 667 GLY A O 1
ATOM 5221 N N . GLU A 1 668 ? 18.975 -12.508 11.080 1.00 79.38 668 GLU A N 1
ATOM 5222 C CA . GLU A 1 668 ? 19.730 -13.419 11.950 1.00 79.38 668 GLU A CA 1
ATOM 5223 C C . GLU A 1 668 ? 20.338 -12.692 13.163 1.00 79.38 668 GLU A C 1
ATOM 5225 O O . GLU A 1 668 ? 20.262 -13.184 14.293 1.00 79.38 668 GLU A O 1
ATOM 5230 N N . TRP A 1 669 ? 20.904 -11.495 12.960 1.00 79.94 669 TRP A N 1
ATOM 5231 C CA . TRP A 1 669 ? 21.428 -10.655 14.041 1.00 79.94 669 TRP A CA 1
ATOM 5232 C C . TRP A 1 669 ? 20.314 -10.186 14.995 1.00 79.94 669 TRP A C 1
ATOM 5234 O O . TRP A 1 669 ? 20.516 -10.207 16.211 1.00 79.94 669 TRP A O 1
ATOM 5244 N N . LEU A 1 670 ? 19.124 -9.844 14.487 1.00 72.12 670 LEU A N 1
ATOM 5245 C CA . LEU A 1 670 ? 17.960 -9.453 15.294 1.00 72.12 670 LEU A CA 1
ATOM 5246 C C . LEU A 1 670 ? 17.459 -10.624 16.154 1.00 72.12 670 LEU A C 1
ATOM 5248 O O . LEU A 1 670 ? 17.300 -10.451 17.365 1.00 72.12 670 LEU A O 1
ATOM 5252 N N . LEU A 1 671 ? 17.331 -11.836 15.591 1.00 71.94 671 LEU A N 1
ATOM 5253 C CA . LEU A 1 671 ? 17.019 -13.043 16.375 1.00 71.94 671 LEU A CA 1
ATOM 5254 C C . LEU A 1 671 ? 18.060 -13.305 17.468 1.00 71.94 671 LEU A C 1
ATOM 5256 O O . LEU A 1 671 ? 17.705 -13.528 18.627 1.00 71.94 671 LEU A O 1
ATOM 5260 N N . LYS A 1 672 ? 19.351 -13.244 17.121 1.00 78.44 672 LYS A N 1
ATOM 5261 C CA . LYS A 1 672 ? 20.457 -13.469 18.064 1.00 78.44 672 LYS A CA 1
ATOM 5262 C C . LYS A 1 672 ? 20.433 -12.482 19.237 1.00 78.44 672 LYS A C 1
ATOM 5264 O O . LYS A 1 672 ? 20.778 -12.860 20.356 1.00 78.44 672 LYS A O 1
ATOM 5269 N N . ASN A 1 673 ? 20.013 -11.240 18.995 1.00 71.31 673 ASN A N 1
ATOM 5270 C CA . ASN A 1 673 ? 19.951 -10.180 20.002 1.00 71.31 673 ASN A CA 1
ATOM 5271 C C . ASN A 1 673 ? 18.591 -10.045 20.714 1.00 71.31 673 ASN A C 1
ATOM 5273 O O . ASN A 1 673 ? 18.506 -9.276 21.681 1.00 71.31 673 ASN A O 1
ATOM 5277 N N . LYS A 1 674 ? 17.588 -10.838 20.296 1.00 69.00 674 LYS A N 1
ATOM 5278 C CA . LYS A 1 674 ? 16.189 -10.841 20.766 1.00 69.00 674 LYS A CA 1
ATOM 5279 C C . LYS A 1 674 ? 15.452 -9.519 20.512 1.00 69.00 674 LYS A C 1
ATOM 5281 O O . LYS A 1 674 ? 14.825 -8.981 21.417 1.00 69.00 674 LYS A O 1
ATOM 5286 N N . LEU A 1 675 ? 15.578 -8.996 19.295 1.00 63.62 675 LEU A N 1
ATOM 5287 C CA . LEU A 1 675 ? 15.022 -7.706 18.876 1.00 63.62 675 LEU A CA 1
ATOM 5288 C C . LEU A 1 675 ? 13.836 -7.883 17.910 1.00 63.62 675 LEU A C 1
ATOM 5290 O O . LEU A 1 675 ? 13.714 -8.919 17.249 1.00 63.62 675 LEU A O 1
ATOM 5294 N N . GLY A 1 676 ? 12.964 -6.877 17.836 1.00 52.44 676 GLY A N 1
ATOM 5295 C CA . GLY A 1 676 ? 11.873 -6.806 16.863 1.00 52.44 676 GLY A CA 1
ATOM 5296 C C . GLY A 1 676 ? 12.343 -6.360 15.471 1.00 52.44 676 GLY A C 1
ATOM 5297 O O . GLY A 1 676 ? 13.518 -6.055 15.257 1.00 52.44 676 GLY A O 1
ATOM 5298 N N . VAL A 1 677 ? 11.438 -6.363 14.483 1.00 51.41 677 VAL A N 1
ATOM 5299 C CA . VAL A 1 677 ? 11.787 -6.060 13.087 1.00 51.41 677 VAL A CA 1
ATOM 5300 C C . VAL A 1 677 ? 10.845 -5.059 12.422 1.00 51.41 677 VAL A C 1
ATOM 5302 O O . VAL A 1 677 ? 9.632 -5.249 12.339 1.00 51.41 677 VAL A O 1
ATOM 5305 N N . HIS A 1 678 ? 11.445 -4.027 11.843 1.00 40.88 678 HIS A N 1
ATOM 5306 C CA . HIS A 1 678 ? 10.799 -3.093 10.931 1.00 40.88 678 HIS A CA 1
ATOM 5307 C C . HIS A 1 678 ? 11.412 -3.290 9.543 1.00 40.88 678 HIS A C 1
ATOM 5309 O O . HIS A 1 678 ? 12.516 -3.824 9.390 1.00 40.88 678 HIS A O 1
ATOM 5315 N N . GLY A 1 679 ? 10.628 -2.978 8.524 1.00 38.78 679 GLY A N 1
ATOM 5316 C CA . GLY A 1 679 ? 10.992 -3.219 7.143 1.00 38.78 679 GLY A CA 1
ATOM 5317 C C . GLY A 1 679 ? 9.888 -2.711 6.242 1.00 38.78 679 GLY A C 1
ATOM 5318 O O . GLY A 1 679 ? 8.753 -3.177 6.313 1.00 38.78 679 GLY A O 1
ATOM 5319 N N . LEU A 1 680 ? 10.236 -1.750 5.397 1.00 36.34 680 LEU A N 1
ATOM 5320 C CA . LEU A 1 680 ? 9.376 -1.275 4.331 1.00 36.34 680 LEU A CA 1
ATOM 5321 C C . LEU A 1 680 ? 9.878 -1.860 3.010 1.00 36.34 680 LEU A C 1
ATOM 5323 O O . LEU A 1 680 ? 11.073 -1.815 2.721 1.00 36.34 680 LEU A O 1
ATOM 5327 N N . GLU A 1 681 ? 8.970 -2.371 2.186 1.00 39.34 681 GLU A N 1
ATOM 5328 C CA . GLU A 1 681 ? 9.267 -2.722 0.801 1.00 39.34 681 GLU A CA 1
ATOM 5329 C C . GLU A 1 681 ? 8.093 -2.321 -0.098 1.00 39.34 681 GLU A C 1
ATOM 5331 O O . GLU A 1 681 ? 7.016 -2.912 -0.048 1.00 39.34 681 GLU A O 1
ATOM 5336 N N . HIS A 1 682 ? 8.301 -1.301 -0.932 1.00 42.03 682 HIS A N 1
ATOM 5337 C CA . HIS A 1 682 ? 7.338 -0.864 -1.944 1.00 42.03 682 HIS A CA 1
ATOM 5338 C C . HIS A 1 682 ? 7.522 -1.719 -3.204 1.00 42.03 682 HIS A C 1
ATOM 5340 O O . HIS A 1 682 ? 8.385 -1.385 -4.025 1.00 42.03 682 HIS A O 1
ATOM 5346 N N . TRP A 1 683 ? 6.784 -2.828 -3.388 1.00 48.19 683 TRP A N 1
ATOM 5347 C CA . TRP A 1 683 ? 7.005 -3.606 -4.616 1.00 48.19 683 TRP A CA 1
ATOM 5348 C C . TRP A 1 683 ? 5.947 -4.585 -5.135 1.00 48.19 683 TRP A C 1
ATOM 5350 O O . TRP A 1 683 ? 5.458 -5.455 -4.426 1.00 48.19 683 TRP A O 1
ATOM 5360 N N . LEU A 1 684 ? 5.709 -4.537 -6.453 1.00 38.03 684 LEU A N 1
ATOM 5361 C CA . LEU A 1 684 ? 4.591 -5.225 -7.115 1.00 38.03 684 LEU A CA 1
ATOM 5362 C C . LEU A 1 684 ? 4.943 -6.247 -8.214 1.00 38.03 684 LEU A C 1
ATOM 5364 O O . LEU A 1 684 ? 4.052 -6.995 -8.628 1.00 38.03 684 LEU A O 1
ATOM 5368 N N . GLY A 1 685 ? 6.188 -6.339 -8.701 1.00 37.19 685 GLY A N 1
ATOM 5369 C CA . GLY A 1 685 ? 6.532 -7.266 -9.796 1.00 37.19 685 GLY A CA 1
ATOM 5370 C C . GLY A 1 685 ? 8.005 -7.284 -10.238 1.00 37.19 685 GLY A C 1
ATOM 5371 O O . GLY A 1 685 ? 8.731 -6.325 -10.047 1.00 37.19 685 GLY A O 1
ATOM 5372 N N . THR A 1 686 ? 8.422 -8.393 -10.861 1.00 48.44 686 THR A N 1
ATOM 5373 C CA . THR A 1 686 ? 9.766 -9.022 -10.993 1.00 48.44 686 THR A CA 1
ATOM 5374 C C . THR A 1 686 ? 11.043 -8.224 -11.406 1.00 48.44 686 THR A C 1
ATOM 5376 O O . THR A 1 686 ? 11.946 -8.836 -11.975 1.00 48.44 686 THR A O 1
ATOM 5379 N N . PHE A 1 687 ? 11.229 -6.926 -11.128 1.00 53.84 687 PHE A N 1
ATOM 5380 C CA . PHE A 1 687 ? 12.397 -6.133 -11.608 1.00 53.84 687 PHE A CA 1
ATOM 5381 C C . PHE A 1 687 ? 13.792 -6.707 -11.321 1.00 53.84 687 PHE A C 1
ATOM 5383 O O . PHE A 1 687 ? 14.671 -6.642 -12.183 1.00 53.84 687 PHE A O 1
ATOM 5390 N N . CYS A 1 688 ? 13.994 -7.289 -10.141 1.00 61.25 688 CYS A N 1
ATOM 5391 C CA . CYS A 1 688 ? 15.267 -7.884 -9.731 1.00 61.25 688 CYS A CA 1
ATOM 5392 C C . CYS A 1 688 ? 15.368 -9.386 -10.081 1.00 61.25 688 CYS A C 1
ATOM 5394 O O . CYS A 1 688 ? 16.378 -10.018 -9.786 1.00 61.25 688 CYS A O 1
ATOM 5396 N N . GLY A 1 689 ? 14.322 -9.976 -10.679 1.00 66.44 689 GLY A N 1
ATOM 5397 C CA . GLY A 1 689 ? 14.215 -11.420 -10.936 1.00 66.44 689 GLY A CA 1
ATOM 5398 C C . GLY A 1 689 ? 13.931 -12.279 -9.694 1.00 66.44 689 GLY A C 1
ATOM 5399 O O . GLY A 1 689 ? 14.125 -13.487 -9.744 1.00 66.44 689 GLY A O 1
ATOM 5400 N N . GLN A 1 690 ? 13.495 -11.674 -8.582 1.00 67.75 690 GLN A N 1
ATOM 5401 C CA . GLN A 1 690 ? 13.466 -12.299 -7.246 1.00 67.75 690 GLN A CA 1
ATOM 5402 C C . GLN A 1 690 ? 12.057 -12.641 -6.706 1.00 67.75 690 GLN A C 1
ATOM 5404 O O . GLN A 1 690 ? 11.931 -13.017 -5.547 1.00 67.75 690 GLN A O 1
ATOM 5409 N N . GLY A 1 691 ? 11.001 -12.539 -7.524 1.00 70.25 691 GLY A N 1
ATOM 5410 C CA . GLY A 1 691 ? 9.607 -12.636 -7.047 1.00 70.25 691 GLY A CA 1
ATOM 5411 C C . GLY A 1 691 ? 9.136 -11.356 -6.343 1.00 70.25 691 GLY A C 1
ATOM 5412 O O . GLY A 1 691 ? 9.929 -10.428 -6.215 1.00 70.25 691 GLY A O 1
ATOM 5413 N N . LYS A 1 692 ? 7.846 -11.274 -5.965 1.00 73.12 692 LYS A N 1
ATOM 5414 C CA . LYS A 1 692 ? 7.286 -10.130 -5.207 1.00 73.12 692 LYS A CA 1
ATOM 5415 C C . LYS A 1 692 ? 7.941 -10.024 -3.826 1.00 73.12 692 LYS A C 1
ATOM 5417 O O . LYS A 1 692 ? 8.392 -11.039 -3.320 1.00 73.12 692 LYS A O 1
ATOM 5422 N N . TYR A 1 693 ? 8.005 -8.815 -3.267 1.00 70.06 693 TYR A N 1
ATOM 5423 C CA . TYR A 1 693 ? 8.515 -8.516 -1.919 1.00 70.06 693 TYR A CA 1
ATOM 5424 C C . TYR A 1 693 ? 9.735 -9.353 -1.449 1.00 70.06 693 TYR A C 1
ATOM 5426 O O . TYR A 1 693 ? 9.661 -10.053 -0.426 1.00 70.06 693 TYR A O 1
ATOM 5434 N N . PRO A 1 694 ? 10.854 -9.354 -2.204 1.00 71.75 694 PRO A N 1
ATOM 5435 C CA . PRO A 1 694 ? 12.011 -10.187 -1.893 1.00 71.75 694 PRO A CA 1
ATOM 5436 C C . PRO A 1 694 ? 12.630 -9.908 -0.519 1.00 71.75 694 PRO A C 1
ATOM 5438 O O . PRO A 1 694 ? 13.103 -10.854 0.115 1.00 71.75 694 PRO A O 1
ATOM 5441 N N . PHE A 1 695 ? 12.620 -8.669 -0.019 1.00 70.56 695 PHE A N 1
ATOM 5442 C CA . PHE A 1 695 ? 13.098 -8.387 1.336 1.00 70.56 695 PHE A CA 1
ATOM 5443 C C . PHE A 1 695 ? 12.138 -8.911 2.394 1.00 70.56 695 PHE A C 1
ATOM 5445 O O . PHE A 1 695 ? 12.585 -9.604 3.309 1.00 70.56 695 PHE A O 1
ATOM 5452 N N . MET A 1 696 ? 10.833 -8.671 2.256 1.00 72.06 696 MET A N 1
ATOM 5453 C CA . MET A 1 696 ? 9.862 -9.123 3.257 1.00 72.06 696 MET A CA 1
ATOM 5454 C C . MET A 1 696 ? 9.800 -10.650 3.355 1.00 72.06 696 MET A C 1
ATOM 5456 O O . MET A 1 696 ? 9.719 -11.182 4.461 1.00 72.06 696 MET A O 1
ATOM 5460 N N . HIS A 1 697 ? 9.907 -11.384 2.241 1.00 75.50 697 HIS A N 1
ATOM 5461 C CA . HIS A 1 697 ? 9.970 -12.849 2.281 1.00 75.50 697 HIS A CA 1
ATOM 5462 C C . HIS A 1 697 ? 11.259 -13.374 2.917 1.00 75.50 697 HIS A C 1
ATOM 5464 O O . HIS A 1 697 ? 11.199 -14.309 3.719 1.00 75.50 697 HIS A O 1
ATOM 5470 N N . VAL A 1 698 ? 12.414 -12.777 2.606 1.00 73.94 698 VAL A N 1
ATOM 5471 C CA . VAL A 1 698 ? 13.694 -13.148 3.231 1.00 73.94 698 VAL A CA 1
ATOM 5472 C C . VAL A 1 698 ? 13.657 -12.884 4.731 1.00 73.94 698 VAL A C 1
ATOM 5474 O O . VAL A 1 698 ? 14.056 -13.741 5.516 1.00 73.94 698 VAL A O 1
ATOM 5477 N N . LEU A 1 699 ? 13.123 -11.733 5.129 1.00 69.75 699 LEU A N 1
ATOM 5478 C CA . LEU A 1 699 ? 13.013 -11.304 6.514 1.00 69.75 699 LEU A CA 1
ATOM 5479 C C . LEU A 1 699 ? 12.045 -12.209 7.290 1.00 69.75 699 LEU A C 1
ATOM 5481 O O . LEU A 1 699 ? 12.424 -12.786 8.304 1.00 69.75 699 LEU A O 1
ATOM 5485 N N . LYS A 1 700 ? 10.843 -12.462 6.756 1.00 73.44 700 LYS A N 1
ATOM 5486 C CA . LYS A 1 700 ? 9.872 -13.413 7.323 1.00 73.44 700 LYS A CA 1
ATOM 5487 C C . LYS A 1 700 ? 10.459 -14.821 7.487 1.00 73.44 700 LYS A C 1
ATOM 5489 O O . LYS A 1 700 ? 10.221 -15.461 8.511 1.00 73.44 700 LYS A O 1
ATOM 5494 N N . SER A 1 701 ? 11.256 -15.275 6.515 1.00 76.25 701 SER A N 1
ATOM 5495 C CA . SER A 1 701 ? 11.938 -16.577 6.557 1.00 76.25 701 SER A CA 1
ATOM 5496 C C . SER A 1 701 ? 13.034 -16.619 7.621 1.00 76.25 701 SER A C 1
ATOM 5498 O O . SER A 1 701 ? 13.050 -17.541 8.432 1.00 76.25 701 SER A O 1
ATOM 5500 N N . ALA A 1 702 ? 13.910 -15.609 7.664 1.00 68.12 702 ALA A N 1
ATOM 5501 C CA . ALA A 1 702 ? 14.990 -15.517 8.647 1.00 68.12 702 ALA A CA 1
ATOM 5502 C C . ALA A 1 702 ? 14.451 -15.485 10.085 1.00 68.12 702 ALA A C 1
ATOM 5504 O O . ALA A 1 702 ? 15.018 -16.118 10.967 1.00 68.12 702 ALA A O 1
ATOM 5505 N N . LEU A 1 703 ? 13.325 -14.799 10.308 1.00 67.12 703 LEU A N 1
ATOM 5506 C CA . LEU A 1 703 ? 12.692 -14.641 11.620 1.00 67.12 703 LEU A CA 1
ATOM 5507 C C . LEU A 1 703 ? 11.750 -15.792 12.012 1.00 67.12 703 LEU A C 1
ATOM 5509 O O . LEU A 1 703 ? 11.209 -15.776 13.114 1.00 67.12 703 LEU A O 1
ATOM 5513 N N . SER A 1 704 ? 11.506 -16.764 11.123 1.00 69.06 704 SER A N 1
ATOM 5514 C CA . SER A 1 704 ? 10.493 -17.821 11.307 1.00 69.06 704 SER A CA 1
ATOM 5515 C C . SER A 1 704 ? 9.076 -17.299 11.622 1.00 69.06 704 SER A C 1
ATOM 5517 O O . SER A 1 704 ? 8.296 -17.958 12.313 1.00 69.06 704 SER A O 1
ATOM 5519 N N . VAL A 1 705 ? 8.711 -16.115 11.114 1.00 65.69 705 VAL A N 1
ATOM 5520 C CA . VAL A 1 705 ? 7.400 -15.499 11.383 1.00 65.69 705 VAL A CA 1
ATOM 5521 C C . VAL A 1 705 ? 6.317 -16.201 10.566 1.00 65.69 705 VAL A C 1
ATOM 5523 O O . VAL A 1 705 ? 6.276 -16.110 9.338 1.00 65.69 705 VAL A O 1
ATOM 5526 N N . SER A 1 706 ? 5.389 -16.869 11.251 1.00 60.28 706 SER A N 1
ATOM 5527 C CA . SER A 1 706 ? 4.153 -17.381 10.650 1.00 60.28 706 SER A CA 1
ATOM 5528 C C . SER A 1 706 ? 2.983 -16.433 10.930 1.00 60.28 706 SER A C 1
ATOM 5530 O O . SER A 1 706 ? 2.956 -15.767 11.960 1.00 60.28 706 SER A O 1
ATOM 5532 N N . THR A 1 707 ? 2.013 -16.380 10.016 1.00 62.72 707 THR A N 1
ATOM 5533 C CA . THR A 1 707 ? 0.748 -15.639 10.182 1.00 62.72 707 THR A CA 1
ATOM 5534 C C . THR A 1 707 ? -0.429 -16.600 9.957 1.00 62.72 707 THR A C 1
ATOM 5536 O O . THR A 1 707 ? -1.008 -16.617 8.862 1.00 62.72 707 THR A O 1
ATOM 5539 N N . PRO A 1 708 ? -0.737 -17.483 10.931 1.00 59.38 708 PRO A N 1
ATOM 5540 C CA . PRO A 1 708 ? -1.735 -18.538 10.771 1.00 59.38 708 PRO A CA 1
ATOM 5541 C C . PRO A 1 708 ? -3.118 -17.965 10.443 1.00 59.38 708 PRO A C 1
ATOM 5543 O O . PRO A 1 708 ? -3.569 -16.997 11.043 1.00 59.38 708 PRO A O 1
ATOM 5546 N N . GLY A 1 709 ? -3.809 -18.552 9.464 1.00 65.38 709 GLY A N 1
ATOM 5547 C CA . GLY A 1 709 ? -5.146 -18.101 9.059 1.00 65.38 709 GLY A CA 1
ATOM 5548 C C . GLY A 1 709 ? -5.192 -16.827 8.201 1.00 65.38 709 GLY A C 1
ATOM 5549 O O . GLY A 1 709 ? -6.279 -16.464 7.748 1.00 65.38 709 GLY A O 1
ATOM 5550 N N . CYS A 1 710 ? -4.054 -16.183 7.912 1.00 75.62 710 CYS A N 1
ATOM 5551 C CA . CYS A 1 710 ? -3.994 -15.100 6.930 1.00 75.62 710 CYS A CA 1
ATOM 5552 C C . CYS A 1 710 ? -4.294 -15.608 5.509 1.00 75.62 710 CYS A C 1
ATOM 5554 O O . CYS A 1 710 ? -3.850 -16.690 5.119 1.00 75.62 710 CYS A O 1
ATOM 5556 N N . ARG A 1 711 ? -5.030 -14.820 4.718 1.00 74.62 711 ARG A N 1
ATOM 5557 C CA . ARG A 1 711 ? -5.366 -15.120 3.319 1.00 74.62 711 ARG A CA 1
ATOM 5558 C C . ARG A 1 711 ? -4.822 -14.028 2.407 1.00 74.62 711 ARG A C 1
ATOM 5560 O O . ARG A 1 711 ? -5.217 -12.878 2.539 1.00 74.62 711 ARG A O 1
ATOM 5567 N N . VAL A 1 712 ? -3.970 -14.380 1.448 1.00 67.00 712 VAL A N 1
ATOM 5568 C CA . VAL A 1 712 ? -3.544 -13.432 0.406 1.00 67.00 712 VAL A CA 1
ATOM 5569 C C . VAL A 1 712 ? -4.749 -13.128 -0.505 1.00 67.00 712 VAL A C 1
ATOM 5571 O O . VAL A 1 712 ? -5.369 -14.079 -0.997 1.00 67.00 712 VAL A O 1
ATOM 5574 N N . PRO A 1 713 ? -5.111 -11.849 -0.742 1.00 55.97 713 PRO A N 1
ATOM 5575 C CA . PRO A 1 713 ? -6.141 -11.485 -1.710 1.00 55.97 713 PRO A CA 1
ATOM 5576 C C . PRO A 1 713 ? -5.809 -12.077 -3.079 1.00 55.97 713 PRO A C 1
ATOM 5578 O O . PRO A 1 713 ? -4.672 -11.966 -3.545 1.00 55.97 713 PRO A O 1
ATOM 5581 N N . THR A 1 714 ? -6.788 -12.697 -3.742 1.00 40.44 714 THR A N 1
ATOM 5582 C CA . THR A 1 714 ? -6.594 -13.351 -5.047 1.00 40.44 714 THR A CA 1
ATOM 5583 C C . THR A 1 714 ? -6.478 -12.307 -6.161 1.00 40.44 714 THR A C 1
ATOM 5585 O O . THR A 1 714 ? -7.377 -12.115 -6.973 1.00 40.44 714 THR A O 1
ATOM 5588 N N . SER A 1 715 ? -5.360 -11.587 -6.168 1.00 35.28 715 SER A N 1
ATOM 5589 C CA . SER A 1 715 ? -5.078 -10.498 -7.091 1.00 35.28 715 SER A CA 1
ATOM 5590 C C . SER A 1 715 ? -4.621 -11.048 -8.443 1.00 35.28 715 SER A C 1
ATOM 5592 O O . SER A 1 715 ? -3.491 -11.511 -8.611 1.00 35.28 715 SER A O 1
ATOM 5594 N N . THR A 1 716 ? -5.488 -10.946 -9.452 1.00 30.34 716 THR A N 1
ATOM 5595 C CA . THR A 1 716 ? -5.130 -11.100 -10.870 1.00 30.34 716 THR A CA 1
ATOM 5596 C C . THR A 1 716 ? -4.286 -9.912 -11.343 1.00 30.34 716 THR A C 1
ATOM 5598 O O . THR A 1 716 ? -4.698 -9.135 -12.199 1.00 30.34 716 THR A O 1
ATOM 5601 N N . VAL A 1 717 ? -3.083 -9.775 -10.782 1.00 28.47 717 VAL A N 1
ATOM 5602 C CA . VAL A 1 717 ? -2.051 -8.821 -11.209 1.00 28.47 717 VAL A CA 1
ATOM 5603 C C . VAL A 1 717 ? -0.870 -9.620 -11.748 1.00 28.47 717 VAL A C 1
ATOM 5605 O O . VAL A 1 717 ? 0.176 -9.771 -11.113 1.00 28.47 717 VAL A O 1
ATOM 5608 N N . GLY A 1 718 ? -1.081 -10.181 -12.938 1.00 23.70 718 GLY A N 1
ATOM 5609 C CA . GLY A 1 718 ? -0.016 -10.720 -13.771 1.00 23.70 718 GLY A CA 1
ATOM 5610 C C . GLY A 1 718 ? 0.611 -9.596 -14.586 1.00 23.70 718 GLY A C 1
ATOM 5611 O O . GLY A 1 718 ? 0.194 -9.362 -15.718 1.00 23.70 718 GLY A O 1
ATOM 5612 N N . TYR A 1 719 ? 1.614 -8.911 -14.033 1.00 23.98 719 TYR A N 1
ATOM 5613 C CA . TYR A 1 719 ? 2.495 -8.085 -14.859 1.00 23.98 719 TYR A CA 1
ATOM 5614 C C . TYR A 1 719 ? 3.274 -9.004 -15.815 1.00 23.98 719 TYR A C 1
ATOM 5616 O O . TYR A 1 719 ? 3.916 -9.947 -15.342 1.00 23.98 719 TYR A O 1
ATOM 5624 N N . PRO A 1 720 ? 3.246 -8.769 -17.140 1.00 27.78 720 PRO A N 1
ATOM 5625 C CA . PRO A 1 720 ? 4.029 -9.564 -18.071 1.00 27.78 720 PRO A CA 1
ATOM 5626 C C . PRO A 1 720 ? 5.524 -9.350 -17.819 1.00 27.78 720 PRO A C 1
ATOM 5628 O O . PRO A 1 720 ? 6.024 -8.225 -17.769 1.00 27.78 720 PRO A O 1
ATOM 5631 N N . THR A 1 721 ? 6.255 -10.453 -17.689 1.00 23.80 721 THR A N 1
ATOM 5632 C CA . THR A 1 721 ? 7.717 -10.456 -17.640 1.00 23.80 721 THR A CA 1
ATOM 5633 C C . THR A 1 721 ? 8.277 -9.980 -18.979 1.00 23.80 721 THR A C 1
ATOM 5635 O O . THR A 1 721 ? 8.304 -10.744 -19.944 1.00 23.80 721 THR A O 1
ATOM 5638 N N . ASN A 1 722 ? 8.755 -8.736 -19.039 1.00 28.55 722 ASN A N 1
ATOM 5639 C CA . ASN A 1 722 ? 9.445 -8.204 -20.214 1.00 28.55 722 ASN A CA 1
ATOM 5640 C C . ASN A 1 722 ? 10.819 -8.872 -20.396 1.00 28.55 722 ASN A C 1
ATOM 5642 O O . ASN A 1 722 ? 11.849 -8.366 -19.943 1.00 28.55 722 ASN A O 1
ATOM 5646 N N . THR A 1 723 ? 10.846 -10.001 -21.105 1.00 25.78 723 THR A N 1
ATOM 5647 C CA . THR A 1 723 ? 12.063 -10.529 -21.729 1.00 25.78 723 THR A CA 1
ATOM 5648 C C . THR A 1 723 ? 12.476 -9.614 -22.877 1.00 25.78 723 THR A C 1
ATOM 5650 O O . THR A 1 723 ? 11.936 -9.701 -23.979 1.00 25.78 723 THR A O 1
ATOM 5653 N N . VAL A 1 724 ? 13.445 -8.736 -22.622 1.00 29.06 724 VAL A N 1
ATOM 5654 C CA . VAL A 1 724 ? 14.113 -7.957 -23.671 1.00 29.06 724 VAL A CA 1
ATOM 5655 C C . VAL A 1 724 ? 15.022 -8.884 -24.480 1.00 29.06 724 VAL A C 1
ATOM 5657 O O . VAL A 1 724 ? 15.964 -9.455 -23.931 1.00 29.06 724 VAL A O 1
ATOM 5660 N N . ALA A 1 725 ? 14.768 -8.993 -25.785 1.00 24.42 725 ALA A N 1
ATOM 5661 C CA . ALA A 1 725 ? 15.733 -9.492 -26.765 1.00 24.42 725 ALA A CA 1
ATOM 5662 C C . ALA A 1 725 ? 16.452 -8.295 -27.441 1.00 24.42 725 ALA A C 1
ATOM 5664 O O . ALA A 1 725 ? 15.850 -7.225 -27.546 1.00 24.42 725 ALA A O 1
ATOM 5665 N N . PRO A 1 726 ? 17.734 -8.418 -27.841 1.00 38.53 726 PRO A N 1
ATOM 5666 C CA . PRO A 1 726 ? 18.587 -7.257 -28.122 1.00 38.53 726 PRO A CA 1
ATOM 5667 C C . PRO A 1 726 ? 18.648 -6.803 -29.594 1.00 38.53 726 PRO A C 1
ATOM 5669 O O . PRO A 1 726 ? 18.536 -7.607 -30.516 1.00 38.53 726 PRO A O 1
ATOM 5672 N N . GLY A 1 727 ? 18.982 -5.516 -29.771 1.00 25.47 727 GLY A N 1
ATOM 5673 C CA . GLY A 1 727 ? 19.309 -4.844 -31.041 1.00 25.47 727 GLY A CA 1
ATOM 5674 C C . GLY A 1 727 ? 18.219 -3.864 -31.509 1.00 25.47 727 GLY A C 1
ATOM 5675 O O . GLY A 1 727 ? 17.049 -4.077 -31.226 1.00 25.47 727 GLY A O 1
ATOM 5676 N N . SER A 1 728 ? 18.497 -2.769 -32.225 1.00 30.62 728 SER A N 1
ATOM 5677 C CA . SER A 1 728 ? 19.746 -2.022 -32.490 1.00 30.62 728 SER A CA 1
ATOM 5678 C C . SER A 1 728 ? 19.383 -0.787 -33.338 1.00 30.62 728 SER A C 1
ATOM 5680 O O . SER A 1 728 ? 18.704 -0.978 -34.344 1.00 30.62 728 SER A O 1
ATOM 5682 N N . GLY A 1 729 ? 19.857 0.432 -33.032 1.00 25.14 729 GLY A N 1
ATOM 5683 C CA . GLY A 1 729 ? 19.755 1.548 -33.997 1.00 25.14 729 GLY A CA 1
ATOM 5684 C C . GLY A 1 729 ? 19.629 2.976 -33.448 1.00 25.14 729 GLY A C 1
ATOM 5685 O O . GLY A 1 729 ? 18.526 3.422 -33.176 1.00 25.14 729 GLY A O 1
ATOM 5686 N N . ASN A 1 730 ? 20.769 3.678 -33.430 1.00 27.77 730 ASN A N 1
ATOM 5687 C CA . ASN A 1 730 ? 20.998 5.117 -33.666 1.00 27.77 730 ASN A CA 1
ATOM 5688 C C . ASN A 1 730 ? 20.263 6.234 -32.891 1.00 27.77 730 ASN A C 1
ATOM 5690 O O . ASN A 1 730 ? 19.162 6.114 -32.373 1.00 27.77 730 ASN A O 1
ATOM 5694 N N . ALA A 1 731 ? 20.961 7.373 -32.840 1.00 41.81 731 ALA A N 1
ATOM 5695 C CA . ALA A 1 731 ? 20.556 8.606 -32.183 1.00 41.81 731 ALA A CA 1
ATOM 5696 C C . ALA A 1 731 ? 20.115 9.677 -33.193 1.00 41.81 731 ALA A C 1
ATOM 5698 O O . ALA A 1 731 ? 20.695 9.782 -34.273 1.00 41.81 731 ALA A O 1
ATOM 5699 N N . GLY A 1 732 ? 19.183 10.528 -32.752 1.00 43.53 732 GLY A N 1
ATOM 5700 C CA . GLY A 1 732 ? 18.813 11.792 -33.389 1.00 43.53 732 GLY A CA 1
ATOM 5701 C C . GLY A 1 732 ? 17.462 11.770 -34.101 1.00 43.53 732 GLY A C 1
ATOM 5702 O O . GLY A 1 732 ? 17.393 11.280 -35.217 1.00 43.53 732 GLY A O 1
ATOM 5703 N N . GLU A 1 733 ? 16.431 12.357 -33.477 1.00 39.78 733 GLU A N 1
ATOM 5704 C CA . GLU A 1 733 ? 15.491 13.298 -34.118 1.00 39.78 733 GLU A CA 1
ATOM 5705 C C . GLU A 1 733 ? 14.489 13.918 -33.116 1.00 39.78 733 GLU A C 1
ATOM 5707 O O . GLU A 1 733 ? 14.342 13.484 -31.975 1.00 39.78 733 GLU A O 1
ATOM 5712 N N . SER A 1 734 ? 13.867 15.008 -33.559 1.00 53.41 734 SER A N 1
ATOM 5713 C CA . SER A 1 734 ? 12.955 15.941 -32.880 1.00 53.41 734 SER A CA 1
ATOM 5714 C C . SER A 1 734 ? 11.867 15.360 -31.953 1.00 53.41 734 SER A C 1
ATOM 5716 O O . SER A 1 734 ? 10.947 14.686 -32.415 1.00 53.41 734 SER A O 1
ATOM 5718 N N . GLY A 1 735 ? 11.869 15.778 -30.680 1.00 64.12 735 GLY A N 1
ATOM 5719 C CA . GLY A 1 735 ? 10.706 15.710 -29.778 1.00 64.12 735 GLY A CA 1
ATOM 5720 C C . GLY A 1 735 ? 9.949 17.047 -29.695 1.00 64.12 735 GLY A C 1
ATOM 5721 O O . GLY A 1 735 ? 10.547 18.109 -29.862 1.00 64.12 735 GLY A O 1
ATOM 5722 N N . PHE A 1 736 ? 8.642 17.013 -29.402 1.00 79.69 736 PHE A N 1
ATOM 5723 C CA . PHE A 1 736 ? 7.738 18.185 -29.362 1.00 79.69 736 PHE A CA 1
ATOM 5724 C C . PHE A 1 736 ? 8.225 19.349 -28.479 1.00 79.69 736 PHE A C 1
ATOM 5726 O O . PHE A 1 736 ? 7.904 20.509 -28.739 1.00 79.69 736 PHE A O 1
ATOM 5733 N N . CYS A 1 737 ? 8.968 19.042 -27.417 1.00 82.88 737 CYS A N 1
ATOM 5734 C CA . CYS A 1 737 ? 9.421 20.015 -26.427 1.00 82.88 737 CYS A CA 1
ATOM 5735 C C . CYS A 1 737 ? 10.705 20.754 -26.825 1.00 82.88 737 CYS A C 1
ATOM 5737 O O . CYS A 1 737 ? 11.093 21.689 -26.127 1.00 82.88 737 CYS A O 1
ATOM 5739 N N . ALA A 1 738 ? 11.353 20.391 -27.937 1.00 83.50 738 ALA A N 1
ATOM 5740 C CA . ALA A 1 738 ? 12.566 21.056 -28.397 1.00 83.50 738 ALA A CA 1
ATOM 5741 C C . ALA A 1 738 ? 12.319 22.564 -28.620 1.00 83.50 738 ALA A C 1
ATOM 5743 O O . ALA A 1 738 ? 11.521 22.960 -29.468 1.00 83.50 738 ALA A O 1
ATOM 5744 N N . GLY A 1 739 ? 12.997 23.408 -27.834 1.00 73.06 739 GLY A N 1
ATOM 5745 C CA . GLY A 1 739 ? 12.845 24.867 -27.879 1.00 73.06 739 GLY A CA 1
ATOM 5746 C C . GLY A 1 739 ? 11.621 25.437 -27.143 1.00 73.06 739 GLY A C 1
ATOM 5747 O O . GLY A 1 739 ? 11.380 26.638 -27.241 1.00 73.06 739 GLY A O 1
ATOM 5748 N N . LYS A 1 740 ? 10.854 24.623 -26.404 1.00 76.50 740 LYS A N 1
ATOM 5749 C CA . LYS A 1 740 ? 9.795 25.095 -25.492 1.00 76.50 740 LYS A CA 1
ATOM 5750 C C . LYS A 1 740 ? 10.346 25.285 -24.075 1.00 76.50 740 LYS A C 1
ATOM 5752 O O . LYS A 1 740 ? 11.241 24.557 -23.655 1.00 76.50 740 LYS A O 1
ATOM 5757 N N . SER A 1 741 ? 9.788 26.242 -23.335 1.00 78.62 741 SER A N 1
ATOM 5758 C CA . SER A 1 741 ? 10.025 26.397 -21.893 1.00 78.62 741 SER A CA 1
ATOM 5759 C C . SER A 1 741 ? 9.444 25.221 -21.105 1.00 78.62 741 SER A C 1
ATOM 5761 O O . SER A 1 741 ? 8.469 24.607 -21.549 1.00 78.62 741 SER A O 1
ATOM 5763 N N . ASN A 1 742 ? 10.000 24.937 -19.927 1.00 82.44 742 ASN A N 1
ATOM 5764 C CA . ASN A 1 742 ? 9.524 23.840 -19.084 1.00 82.44 742 ASN A CA 1
ATOM 5765 C C . ASN A 1 742 ? 8.078 24.087 -18.611 1.00 82.44 742 ASN A C 1
ATOM 5767 O O . ASN A 1 742 ? 7.706 25.228 -18.332 1.00 82.44 742 ASN A O 1
ATOM 5771 N N . GLY A 1 743 ? 7.266 23.030 -18.548 1.00 75.56 743 GLY A N 1
ATOM 5772 C CA . GLY A 1 743 ? 5.850 23.108 -18.173 1.00 75.56 743 GLY A CA 1
ATOM 5773 C C . GLY A 1 743 ? 4.968 22.077 -18.879 1.00 75.56 743 GLY A C 1
ATOM 5774 O O . GLY A 1 743 ? 5.437 21.310 -19.722 1.00 75.56 743 GLY A O 1
ATOM 5775 N N . LEU A 1 744 ? 3.679 22.072 -18.534 1.00 84.31 744 LEU A N 1
ATOM 5776 C CA . LEU A 1 744 ? 2.690 21.148 -19.089 1.00 84.31 744 LEU A CA 1
ATOM 5777 C C . LEU A 1 744 ? 1.996 21.763 -20.310 1.00 84.31 744 LEU A C 1
ATOM 5779 O O . LEU A 1 744 ? 1.437 22.857 -20.241 1.00 84.31 744 LEU A O 1
ATOM 5783 N N . TYR A 1 745 ? 2.016 21.045 -21.428 1.00 86.69 745 TYR A N 1
ATOM 5784 C CA . TYR A 1 745 ? 1.405 21.444 -22.693 1.00 86.69 745 TYR A CA 1
ATOM 5785 C C . TYR A 1 745 ? 0.328 20.432 -23.089 1.00 86.69 745 TYR A C 1
ATOM 5787 O O . TYR A 1 745 ? 0.503 19.242 -22.840 1.00 86.69 745 TYR A O 1
ATOM 5795 N N . PRO A 1 746 ? -0.768 20.845 -23.747 1.00 85.69 746 PRO A N 1
ATOM 5796 C CA . PRO A 1 746 ? -1.776 19.896 -24.209 1.00 85.69 746 PRO A CA 1
ATOM 5797 C C . PRO A 1 746 ? -1.139 18.913 -25.194 1.00 85.69 746 PRO A C 1
ATOM 5799 O O . PRO A 1 746 ? -0.425 19.338 -26.111 1.00 85.69 746 PRO A O 1
ATOM 5802 N N . SER A 1 747 ? -1.389 17.611 -25.024 1.00 80.56 747 SER A N 1
ATOM 5803 C CA . SER A 1 747 ? -0.898 16.639 -25.998 1.00 80.56 747 SER A CA 1
ATOM 5804 C C . SER A 1 747 ? -1.615 16.882 -27.340 1.00 80.56 747 SER A C 1
ATOM 5806 O O . SER A 1 747 ? -2.848 16.931 -27.392 1.00 80.56 747 SER A O 1
A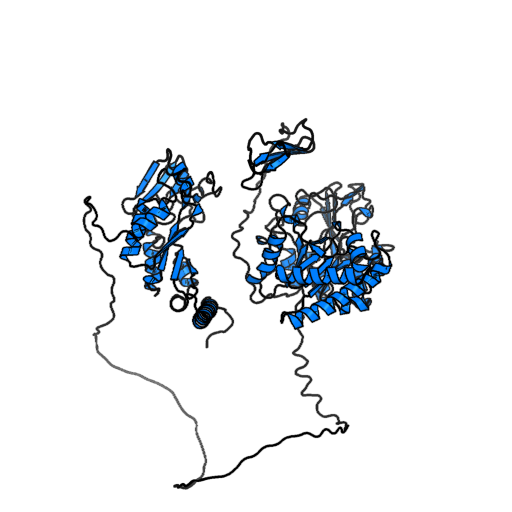TOM 5808 N N . PRO A 1 748 ? -0.877 17.044 -28.457 1.00 72.31 748 PRO A N 1
ATOM 5809 C CA . PRO A 1 748 ? -1.462 17.180 -29.787 1.00 72.31 748 PRO A CA 1
ATOM 5810 C C . PRO A 1 748 ? -2.135 15.877 -30.251 1.00 72.31 748 PRO A C 1
ATOM 5812 O O . PRO A 1 748 ? -2.901 15.897 -31.212 1.00 72.31 748 PRO A O 1
ATOM 5815 N N . THR A 1 749 ? -1.849 14.755 -29.582 1.00 63.34 749 THR A N 1
ATOM 5816 C CA . THR A 1 749 ? -2.363 13.413 -29.875 1.00 63.34 749 THR A CA 1
ATOM 5817 C C . THR A 1 749 ? -3.508 12.985 -28.956 1.00 63.34 749 THR A C 1
ATOM 5819 O O . THR A 1 749 ? -4.272 12.097 -29.334 1.00 63.34 749 THR A O 1
ATOM 5822 N N . SER A 1 750 ? -3.701 13.620 -27.793 1.00 72.19 750 SER A N 1
ATOM 5823 C CA . SER A 1 750 ? -4.807 13.305 -26.878 1.00 72.19 750 SER A CA 1
ATOM 5824 C C . SER A 1 750 ? -5.185 14.479 -25.972 1.00 72.19 750 SER A C 1
ATOM 5826 O O . SER A 1 750 ? -4.346 15.041 -25.285 1.00 72.19 750 SER A O 1
ATOM 5828 N N . LYS A 1 751 ? -6.484 14.792 -25.871 1.00 71.31 751 LYS A N 1
ATOM 5829 C CA . LYS A 1 751 ? -6.998 15.751 -24.869 1.00 71.31 751 LYS A CA 1
ATOM 5830 C C . LYS A 1 751 ? -7.012 15.184 -23.444 1.00 71.31 751 LYS A C 1
ATOM 5832 O O . LYS A 1 751 ? -7.050 15.947 -22.488 1.00 71.31 751 LYS A O 1
ATOM 5837 N N . CYS A 1 752 ? -6.990 13.859 -23.302 1.00 68.38 752 CYS A N 1
ATOM 5838 C CA . CYS A 1 752 ? -6.879 13.160 -22.017 1.00 68.38 752 CYS A CA 1
ATOM 5839 C C . CYS A 1 752 ? -5.411 12.940 -21.611 1.00 68.38 752 CYS A C 1
ATOM 5841 O O . CYS A 1 752 ? -5.141 12.139 -20.722 1.00 68.38 752 CYS A O 1
ATOM 5843 N N . ALA A 1 753 ? -4.461 13.580 -22.293 1.00 75.56 753 ALA A N 1
ATOM 5844 C CA . ALA A 1 753 ? -3.048 13.541 -21.960 1.00 75.56 753 ALA A CA 1
ATOM 5845 C C . ALA A 1 753 ? -2.431 14.931 -22.119 1.00 75.56 753 ALA A C 1
ATOM 5847 O O . ALA A 1 753 ? -2.980 15.822 -22.774 1.00 75.56 753 ALA A O 1
ATOM 5848 N N . PHE A 1 754 ? -1.257 15.101 -21.540 1.00 89.62 754 PHE A N 1
ATOM 5849 C CA . PHE A 1 754 ? -0.445 16.290 -21.687 1.00 89.62 754 PHE A CA 1
ATOM 5850 C C . PHE A 1 754 ? 1.007 15.901 -21.922 1.00 89.62 754 PHE A C 1
ATOM 5852 O O . PHE A 1 754 ? 1.486 14.848 -21.508 1.00 89.62 754 PHE A O 1
ATOM 5859 N N . TYR A 1 755 ? 1.700 16.766 -22.643 1.00 89.75 755 TYR A N 1
ATOM 5860 C CA . TYR A 1 755 ? 3.134 16.714 -22.804 1.00 89.75 755 TYR A CA 1
ATOM 5861 C C . TYR A 1 755 ? 3.774 17.543 -21.700 1.00 89.75 755 TYR A C 1
ATOM 5863 O O . TYR A 1 755 ? 3.730 18.774 -21.720 1.00 89.75 755 TYR A O 1
ATOM 5871 N N . ASN A 1 756 ? 4.389 16.857 -20.747 1.00 86.75 756 ASN A N 1
ATOM 5872 C CA . ASN A 1 756 ? 5.282 17.469 -19.786 1.00 86.75 756 ASN A CA 1
ATOM 5873 C C . ASN A 1 756 ? 6.616 17.754 -20.494 1.00 86.75 756 ASN A C 1
ATOM 5875 O O . ASN A 1 756 ? 7.294 16.838 -20.972 1.00 86.75 756 ASN A O 1
ATOM 5879 N N . CYS A 1 757 ? 6.950 19.035 -20.642 1.00 85.75 757 CYS A N 1
ATOM 5880 C CA . CYS A 1 757 ? 8.206 19.476 -21.230 1.00 85.75 757 CYS A CA 1
ATOM 5881 C C . CYS A 1 757 ? 9.209 19.810 -20.130 1.00 85.75 757 CYS A C 1
ATOM 5883 O O . CYS A 1 757 ? 8.976 20.724 -19.339 1.00 85.75 757 CYS A O 1
ATOM 5885 N N . VAL A 1 758 ? 10.354 19.124 -20.138 1.00 71.75 758 VAL A N 1
ATOM 5886 C CA . VAL A 1 758 ? 11.474 19.394 -19.224 1.00 71.75 758 VAL A CA 1
ATOM 5887 C C . VAL A 1 758 ? 12.782 19.377 -20.012 1.00 71.75 758 VAL A C 1
ATOM 5889 O O . VAL A 1 758 ? 13.117 18.381 -20.656 1.00 71.75 758 VAL A O 1
ATOM 5892 N N . ASP A 1 759 ? 13.491 20.503 -20.005 1.00 76.81 759 ASP A N 1
ATOM 5893 C CA . ASP A 1 759 ? 14.785 20.748 -20.656 1.00 76.81 759 ASP A CA 1
ATOM 5894 C C . ASP A 1 759 ? 14.821 20.301 -22.128 1.00 76.81 759 ASP A C 1
ATOM 5896 O O . ASP A 1 759 ? 15.750 19.651 -22.615 1.00 76.81 759 ASP A O 1
ATOM 5900 N N . GLY A 1 760 ? 13.747 20.633 -22.850 1.00 69.25 760 GLY A N 1
ATOM 5901 C CA . GLY A 1 760 ? 13.568 20.312 -24.265 1.00 69.25 760 GLY A CA 1
ATOM 5902 C C . GLY A 1 760 ? 13.102 18.881 -24.567 1.00 69.25 760 GLY A C 1
ATOM 5903 O O . GLY A 1 760 ? 12.909 18.551 -25.738 1.00 69.25 760 GLY A O 1
ATOM 5904 N N . ARG A 1 761 ? 12.896 18.029 -23.554 1.00 69.06 761 ARG A N 1
ATOM 5905 C CA . ARG A 1 761 ? 12.440 16.633 -23.703 1.00 69.06 761 ARG A CA 1
ATOM 5906 C C . ARG A 1 761 ? 10.941 16.499 -23.449 1.00 69.06 761 ARG A C 1
ATOM 5908 O O . ARG A 1 761 ? 10.388 17.230 -22.634 1.00 69.06 761 ARG A O 1
ATOM 5915 N N . THR A 1 762 ? 10.300 15.580 -24.173 1.00 83.19 762 THR A N 1
ATOM 5916 C CA . THR A 1 762 ? 8.848 15.340 -24.137 1.00 83.19 762 THR A CA 1
ATOM 5917 C C . THR A 1 762 ? 8.524 14.056 -23.399 1.00 83.19 762 THR A C 1
ATOM 5919 O O . THR A 1 762 ? 9.023 12.997 -23.778 1.00 83.19 762 THR A O 1
ATOM 5922 N N . TYR A 1 763 ? 7.626 14.151 -22.425 1.00 67.75 763 TYR A N 1
ATOM 5923 C CA . TYR A 1 763 ? 7.020 13.011 -21.746 1.00 67.75 763 TYR A CA 1
ATOM 5924 C C . TYR A 1 763 ? 5.497 13.119 -21.911 1.00 67.75 763 TYR A C 1
ATOM 5926 O O . TYR A 1 763 ? 4.927 14.159 -21.590 1.00 67.75 763 TYR A O 1
ATOM 5934 N N . GLU A 1 764 ? 4.847 12.100 -22.485 1.00 78.81 764 GLU A N 1
ATOM 5935 C CA . GLU A 1 764 ? 3.381 12.061 -22.604 1.00 78.81 764 GLU A CA 1
ATOM 5936 C C . GLU A 1 764 ? 2.784 11.376 -21.380 1.00 78.81 764 GLU A C 1
ATOM 5938 O O . GLU A 1 764 ? 3.032 10.196 -21.130 1.00 78.81 764 GLU A O 1
ATOM 5943 N N . GLU A 1 765 ? 1.994 12.130 -20.627 1.00 73.19 765 GLU A N 1
ATOM 5944 C CA . GLU A 1 765 ? 1.377 11.701 -19.380 1.00 73.19 765 GLU A CA 1
ATOM 5945 C C . GLU A 1 765 ? -0.144 11.783 -19.518 1.00 73.19 765 GLU A C 1
ATOM 5947 O O . GLU A 1 765 ? -0.690 12.773 -20.009 1.00 73.19 765 GLU A O 1
ATOM 5952 N N . ALA A 1 766 ? -0.847 10.722 -19.124 1.00 77.56 766 ALA A N 1
ATOM 5953 C CA . ALA A 1 766 ? -2.302 10.684 -19.179 1.00 77.56 766 ALA A CA 1
ATOM 5954 C C . ALA A 1 766 ? -2.909 11.349 -17.938 1.00 77.56 766 ALA A C 1
ATOM 5956 O O . ALA A 1 766 ? -2.484 11.098 -16.811 1.00 77.56 766 ALA A O 1
ATOM 5957 N N . CYS A 1 767 ? -3.964 12.133 -18.141 1.00 66.81 767 CYS A N 1
ATOM 5958 C CA . CYS A 1 767 ? -4.854 12.529 -17.062 1.00 66.81 767 CYS A CA 1
ATOM 5959 C C . CYS A 1 767 ? -5.533 11.300 -16.439 1.00 66.81 767 CYS A C 1
ATOM 5961 O O . CYS A 1 767 ? -5.779 10.304 -17.125 1.00 66.81 767 CYS A O 1
ATOM 5963 N N . GLN A 1 768 ? -5.882 11.380 -15.148 1.00 66.88 768 GLN A N 1
ATOM 5964 C CA . GLN A 1 768 ? -6.687 10.341 -14.495 1.00 66.88 768 GLN A CA 1
ATOM 5965 C C . GLN A 1 768 ? -7.980 10.081 -15.282 1.00 66.88 768 GLN A C 1
ATOM 5967 O O . GLN A 1 768 ? -8.589 11.003 -15.827 1.00 66.88 768 GLN A O 1
ATOM 5972 N N . THR A 1 769 ? -8.394 8.815 -15.348 1.00 68.56 769 THR A N 1
ATOM 5973 C CA . THR A 1 769 ? -9.502 8.349 -16.193 1.00 68.56 769 THR A CA 1
ATOM 5974 C C . THR A 1 769 ? -10.789 9.141 -15.949 1.00 68.56 769 THR A C 1
ATOM 5976 O O . THR A 1 769 ? -11.404 9.023 -14.894 1.00 68.56 769 THR A O 1
ATOM 5979 N N . GLY A 1 770 ? -11.213 9.915 -16.952 1.00 58.06 770 GLY A N 1
ATOM 5980 C CA . GLY A 1 770 ? -12.388 10.796 -16.890 1.00 58.06 770 GLY A CA 1
ATOM 5981 C C . GLY A 1 770 ? -12.049 12.289 -16.927 1.00 58.06 770 GLY A C 1
ATOM 5982 O O . GLY A 1 770 ? -12.906 13.085 -17.302 1.00 58.06 770 GLY A O 1
ATOM 5983 N N . LEU A 1 771 ? -10.802 12.658 -16.626 1.00 71.62 771 LEU A N 1
ATOM 5984 C CA . LEU A 1 771 ? -10.292 14.022 -16.732 1.00 71.62 771 LEU A CA 1
ATOM 5985 C C . LEU A 1 771 ? -9.631 14.273 -18.096 1.00 71.62 771 LEU A C 1
ATOM 5987 O O . LEU A 1 771 ? -9.165 13.362 -18.788 1.00 71.62 771 LEU A O 1
ATOM 5991 N N . VAL A 1 772 ? -9.559 15.546 -18.463 1.00 81.75 772 VAL A N 1
ATOM 5992 C CA . VAL A 1 772 ? -8.899 16.059 -19.667 1.00 81.75 772 VAL A CA 1
ATOM 5993 C C . VAL A 1 772 ? -8.002 17.229 -19.292 1.00 81.75 772 VAL A C 1
ATOM 5995 O O . VAL A 1 772 ? -8.253 17.929 -18.314 1.00 81.75 772 VAL A O 1
ATOM 5998 N N . PHE A 1 773 ? -6.922 17.426 -20.043 1.00 85.00 773 PHE A N 1
ATOM 5999 C CA . PHE A 1 773 ? -5.963 18.475 -19.739 1.00 85.00 773 PHE A CA 1
ATOM 6000 C C . PHE A 1 773 ? -6.514 19.841 -20.155 1.00 85.00 773 PHE A C 1
ATOM 6002 O O . PHE A 1 773 ? -6.664 20.137 -21.344 1.00 85.00 773 PHE A O 1
ATOM 6009 N N . ASP A 1 774 ? -6.809 20.671 -19.160 1.00 82.44 774 ASP A N 1
ATOM 6010 C CA . ASP A 1 774 ? -7.296 22.031 -19.322 1.00 82.44 774 ASP A CA 1
ATOM 6011 C C . ASP A 1 774 ? -6.115 23.009 -19.268 1.00 82.44 774 ASP A C 1
ATOM 6013 O O . ASP A 1 774 ? -5.445 23.199 -18.249 1.00 82.44 774 ASP A O 1
ATOM 6017 N N . THR A 1 775 ? -5.869 23.662 -20.401 1.00 82.00 775 THR A N 1
ATOM 6018 C CA . THR A 1 775 ? -4.792 24.640 -20.575 1.00 82.00 775 THR A CA 1
ATOM 6019 C C . THR A 1 775 ? -4.982 25.932 -19.780 1.00 82.00 775 THR A C 1
ATOM 6021 O O . THR A 1 775 ? -4.042 26.714 -19.695 1.00 82.00 775 THR A O 1
ATOM 6024 N N . SER A 1 776 ? -6.172 26.195 -19.229 1.00 75.12 776 SER A N 1
ATOM 6025 C CA . SER A 1 776 ? -6.432 27.393 -18.419 1.00 75.12 776 SER A CA 1
ATOM 6026 C C . SER A 1 776 ? -5.878 27.279 -16.994 1.00 75.12 776 SER A C 1
ATOM 6028 O O . SER A 1 776 ? -5.409 28.275 -16.445 1.00 75.12 776 SER A O 1
ATOM 6030 N N . CYS A 1 777 ? -5.868 26.067 -16.427 1.00 74.38 777 CYS A N 1
ATOM 6031 C CA . CYS A 1 777 ? -5.248 25.748 -15.137 1.00 74.38 777 CYS A CA 1
ATOM 6032 C C . CYS A 1 777 ? -3.897 25.022 -15.267 1.00 74.38 777 CYS A C 1
ATOM 6034 O O . CYS A 1 777 ? -3.216 24.836 -14.261 1.00 74.38 777 CYS A O 1
ATOM 6036 N N . SER A 1 778 ? -3.525 24.581 -16.477 1.00 82.88 778 SER A N 1
ATOM 6037 C CA . SER A 1 778 ? -2.424 23.634 -16.720 1.00 82.88 778 SER A CA 1
ATOM 6038 C C . SER A 1 778 ? -2.566 22.357 -15.883 1.00 82.88 778 SER A C 1
ATOM 6040 O O . SER A 1 778 ? -1.603 21.871 -15.295 1.00 82.88 778 SER A O 1
ATOM 6042 N N . CYS A 1 779 ? -3.790 21.835 -15.799 1.00 79.00 779 CYS A N 1
ATOM 6043 C CA . CYS A 1 779 ? -4.164 20.745 -14.906 1.00 79.00 779 CYS A CA 1
ATOM 6044 C C . CYS A 1 779 ? -5.148 19.780 -15.582 1.00 79.00 779 CYS A C 1
ATOM 6046 O O . CYS A 1 779 ? -5.808 20.122 -16.562 1.00 79.00 779 CYS A O 1
ATOM 6048 N N . CYS A 1 780 ? -5.262 18.560 -15.062 1.00 76.00 780 CYS A N 1
ATOM 6049 C CA . CYS A 1 780 ? -6.306 17.632 -15.485 1.00 76.00 780 CYS A CA 1
ATOM 6050 C C . CYS A 1 780 ? -7.607 17.973 -14.759 1.00 76.00 780 CYS A C 1
ATOM 6052 O O . CYS A 1 780 ? -7.684 17.841 -13.540 1.00 76.00 780 CYS A O 1
ATOM 6054 N N . ASN A 1 781 ? -8.615 18.411 -15.506 1.00 74.69 781 ASN A N 1
ATOM 6055 C CA . ASN A 1 781 ? -9.894 18.873 -14.981 1.00 74.69 781 ASN A CA 1
ATOM 6056 C C . ASN A 1 781 ? -11.058 18.158 -15.688 1.00 74.69 781 ASN A C 1
ATOM 6058 O O . ASN A 1 781 ? -10.885 17.491 -16.712 1.00 74.69 781 ASN A O 1
ATOM 6062 N N . TRP A 1 782 ? -12.257 18.301 -15.136 1.00 66.38 782 TRP A N 1
ATOM 6063 C CA . TRP A 1 782 ? -13.497 17.972 -15.827 1.00 66.38 782 TRP A CA 1
ATOM 6064 C C . TRP A 1 782 ? -13.802 19.075 -16.854 1.00 66.38 782 TRP A C 1
ATOM 6066 O O . TRP A 1 782 ? -13.791 20.253 -16.499 1.00 66.38 782 TRP A O 1
ATOM 6076 N N . THR A 1 783 ? -14.083 18.703 -18.107 1.00 55.28 783 THR A N 1
ATOM 6077 C CA . THR A 1 783 ? -14.720 19.591 -19.110 1.00 55.28 783 THR A CA 1
ATOM 6078 C C . THR A 1 783 ? -16.231 19.502 -19.067 1.00 55.28 783 THR A C 1
ATOM 6080 O O . THR A 1 783 ? -16.711 18.345 -19.032 1.00 55.28 783 THR A O 1
#

Radius of gyration: 36.39 Å; chains: 1; bounding box: 88×107×103 Å

pLDDT: mean 74.46, std 23.5, range [20.64, 98.81]

Organism: Balaenoptera physalus (NCBI:txid9770)

Secondary structure (DSSP, 8-state):
--------HHHHHHHHHHHHHHHHHHSSSPPPP-EEEEE--HHHHHHH--HHHHHHH-SEEEEE---SS-TT-SS-B---SS-SS--SSGGGGS-TT-SHHHHHHHHHHTT--GGGEEEEEESEEEEEEESSS--STT-BEEEEPPPPTTT--TTEEEHHHHHHHTTT-EEEE-TTT--EEEEETTEEEE---HHHHHHHHHHHHHTT-SEEEEE-TTTS-TTSSSSSS-SSHHHHHHHHHHH---PPPPP------PPPP------------------------------------------------------------------S--SSSSTTTTTS--------EEEEEEGGGGGS-GGG---GGG--TTS-SEEEEEEEEEETTEEE--STTHHHHHHHHHHGGGT-TT-EEEEEEE-TTT-SHHHHHHHTSHHHHHHHHHHHHHHHHHTT-SEEEEE-S-TTSTT--TTHHHHHHHHHHHHHHHHHHHHHHHTSPPPEEEEEEE--HHHHHHH--HHHHGGG-SEEEEE---SS-GGGSB---TT-SS--TT--GGGGT-SHHHHHHHHHHTT--GGGB------EEEES-TT--STT-BEEEEPPPPTTT--TT---HHHHHHHTTTPEEEEEGGGTEEEEEETTEEEE---HHHHHHHHHHHHHHT--EE------S-TTSS-SSHHHHHHHHHTT---TT--------------PPP---------TTTTPPSEEEE-SS-TTEEEEEETTEEEEEEPSTT-EEETTTTEEE--